Protein AF-0000000077765498 (afdb_homodimer)

pLDDT: mean 88.77, std 19.96, range [19.27, 98.94]

Organism: Raphanus sativus (NCBI:txid3726)

Nearest PDB structures (foldseek):
  6a88-assembly2_C  TM=9.864E-01  e=4.614E-75  Toxoplasma gondii ME49
  7f9c-assembly1_A  TM=9.727E-01  e=6.264E-72  Homo sapiens
  7y1h-assembly1_A  TM=9.669E-01  e=8.439E-72  Homo sapiens
  7ot3-assembly1_A  TM=9.665E-01  e=1.443E-71  Homo sapiens
  4wi1-assembly1_A  TM=9.465E-01  e=7.276E-60  Plasmodium falciparum 3D7

Foldseek 3Di:
DPPPPPPPPPPPPPPPPPPPPPPPPPPPPVVVVPPVPPPPPPDQFAPDFCLGDVQSRLVCLCVLLQQWDDDPDPQDTHGGPFLVLLVVLLVVLLVVLVVVVPQEAEDDWDQWAWPVLLCLPVQQCVVQVQFWDWDQDDDPGGDPTIITGDQDCLSPVVLVLQVQAAAQVSPWHKYKYKDKGAGHPDPDARPLARGGIFIKMKMKIWHPDPVVLVVVLVSVQVSLQCSLCVQLLFHWFKFWDFPVPARRQFPTKIFTKGAQLSQLAIERAWIKTWNAQRSQVSSVRWYQYPPPVPPSDTDTITMMMIMGTSSSVSSSQSQQAGRLHGAGQQNRGQAQEEEEEADDPPDDSVVSVVVSVVLCVVQVVLVHRYYYDPDPVDHPVSVVSSVLNNNRQKYWYDYDVCVVVQWIWIAGSRPRDIDIGHNVCSNVVSVVSSVVSSVVSSVVSVVSLVVQEDEDQAPVVVLVSQVSSGFYKYFAQSDPVQQVVQQVVQDDPPAGGKGFDRFGPDFDDQDQCRAGRRPRHGGDGITTMYHHD/DCPVCVDDPPPPPPPPPPPPPPPPPPPPPVVVVPPVPPPPPPDQFAPDFCLGDVQSRLVCLCVLLQQWDDDPDPQDTHGGPFLVLLVVLLVVLLVVLVVVVPQEAEDDWDQWAWPVLLCLPVQQCVVQVQFWDWDQDDDPGGDPTIITGDQDCLSPVVLVLQVQAAAQVSPWHKYKYKDKGAGHPDPDARPLARGRIFIKMKMKIWHPDPVVLVVVLVSVQVSLQCSQCVQLLFHWFKFWDFPVPARRQFPTKIFTWGAQLSQLAIERAWIKTWNAQRSQVSSVNWYQYPPPVPPSDTDTITMMMIMGTSSSVSSSQSQQAGRLHGAGQQNRGQAQEEEEEADDPPDDPVVSVVVSVVLCVVQVVLVHRYYYDPDPVDHPVSVVSSVLNNNRQKYWYDYDVCVVVQWIWIAGSRPRDIDIGHNVCSNVVSVVSSVVSSVVSSVVSVVSLVVQEDEDQAPVVVLVSQVSSGFYKYFAQSDPVQQVVQQVVQDDPPAGGKGFDRFGPDFDDDDQCRAGRRPRHGGDGITTMYHHD

Sequence (1066 aa):
MSKSEEEDIATSTSSQSLQVPGKETEASVFAKRKEKEMKKETRLGISAKKEEDFASWYSQACRFGELITLSDTKGLYILEPTATKIWNILRSYMDAELEKLGNVEEKKFPMLIKRDSLEKEKDHIEGFKPEVAWVTRAGEHDLPTPYALRPTSETIIYPYFRNRIRTHRDLPMKVNQWVNVVRWEVSDPIPLIRGREFDWQEGHSAFATKEEADEEVLEVLNVYSRVYEDLLAVPVIKGRKSEKEKFAGADYTTSVEAFVPATGRGVQAATSHCLGQNFAKMFEITFEDKEVRKDKKKSMVWQNSWGLSTRSIGVMVMTHGDDKGLVLPPKVARYQVVVIPVPFKGADTKRISRECQAVRASLQGAGVRAVVDERENYACGWKYADWEMKGVPLRIELGPRDLEKNQVRVARRDTGAKMDVLRVDLVERVKDLLEEIQRDLYAVAKRRLEESIQKVETWDEFKEALRGKKLVLAPWCDEVEVENGVKENTKGENEAGAKTLCTPFEQPELREDTLCFASGKPAKKWTYWGRSYMSKSEEEDIATSTSSQSLQVPGKETEASVFAKRKEKEMKKETRLGISAKKEEDFASWYSQACRFGELITLSDTKGLYILEPTATKIWNILRSYMDAELEKLGNVEEKKFPMLIKRDSLEKEKDHIEGFKPEVAWVTRAGEHDLPTPYALRPTSETIIYPYFRNRIRTHRDLPMKVNQWVNVVRWEVSDPIPLIRGREFDWQEGHSAFATKEEADEEVLEVLNVYSRVYEDLLAVPVIKGRKSEKEKFAGADYTTSVEAFVPATGRGVQAATSHCLGQNFAKMFEITFEDKEVRKDKKKSMVWQNSWGLSTRSIGVMVMTHGDDKGLVLPPKVARYQVVVIPVPFKGADTKRISRECQAVRASLQGAGVRAVVDERENYACGWKYADWEMKGVPLRIELGPRDLEKNQVRVARRDTGAKMDVLRVDLVERVKDLLEEIQRDLYAVAKRRLEESIQKVETWDEFKEALRGKKLVLAPWCDEVEVENGVKENTKGENEAGAKTLCTPFEQPELREDTLCFASGKPAKKWTYWGRSY

Structure (mmCIF, N/CA/C/O backbone):
data_AF-0000000077765498-model_v1
#
loop_
_entity.id
_entity.type
_entity.pdbx_description
1 polymer 'Proline--tRNA ligase'
#
loop_
_atom_site.group_PDB
_atom_site.id
_atom_site.type_symbol
_atom_site.label_atom_id
_atom_site.label_alt_id
_atom_site.label_comp_id
_atom_site.label_asym_id
_atom_site.label_entity_id
_atom_site.label_seq_id
_atom_site.pdbx_PDB_ins_code
_atom_site.Cartn_x
_atom_site.Cartn_y
_atom_site.Cartn_z
_atom_site.occupancy
_atom_site.B_iso_or_equiv
_atom_site.auth_seq_id
_atom_site.auth_comp_id
_atom_site.auth_asym_id
_atom_site.auth_atom_id
_atom_site.pdbx_PDB_model_num
ATOM 1 N N . MET A 1 1 ? -24.547 69 -62.594 1 22.42 1 MET A N 1
ATOM 2 C CA . MET A 1 1 ? -23.359 68.438 -63.188 1 22.42 1 MET A CA 1
ATOM 3 C C . MET A 1 1 ? -22.25 68.25 -62.156 1 22.42 1 MET A C 1
ATOM 5 O O . MET A 1 1 ? -21.219 67.688 -62.438 1 22.42 1 MET A O 1
ATOM 9 N N . SER A 1 2 ? -22.219 69.188 -61.281 1 19.89 2 SER A N 1
ATOM 10 C CA . SER A 1 2 ? -21.203 69.688 -60.344 1 19.89 2 SER A CA 1
ATOM 11 C C . SER A 1 2 ? -20.859 68.625 -59.312 1 19.89 2 SER A C 1
ATOM 13 O O . SER A 1 2 ? -21.641 68.375 -58.406 1 19.89 2 SER A O 1
ATOM 15 N N . LYS A 1 3 ? -20.203 67.562 -59.875 1 22.56 3 LYS A N 1
ATOM 16 C CA . LYS A 1 3 ? -19.891 66.125 -59.531 1 22.56 3 LYS A CA 1
ATOM 17 C C . LYS A 1 3 ? -18.891 66.062 -58.375 1 22.56 3 LYS A C 1
ATOM 19 O O . LYS A 1 3 ? -17.688 66.312 -58.594 1 22.56 3 LYS A O 1
ATOM 24 N N . SER A 1 4 ? -19.359 66.812 -57.281 1 22.42 4 SER A N 1
ATOM 25 C CA . SER A 1 4 ? -18.594 67.125 -56.062 1 22.42 4 SER A CA 1
ATOM 26 C C . SER A 1 4 ? -17.875 65.938 -55.5 1 22.42 4 SER A C 1
ATOM 28 O O . SER A 1 4 ? -18.5 64.875 -55.25 1 22.42 4 SER A O 1
ATOM 30 N N . GLU A 1 5 ? -16.609 65.75 -55.906 1 22.73 5 GLU A N 1
ATOM 31 C CA . GLU A 1 5 ? -15.531 64.75 -55.875 1 22.73 5 GLU A CA 1
ATOM 32 C C . GLU A 1 5 ? -15.117 64.438 -54.438 1 22.73 5 GLU A C 1
ATOM 34 O O . GLU A 1 5 ? -14.539 65.25 -53.75 1 22.73 5 GLU A O 1
ATOM 39 N N . GLU A 1 6 ? -16.141 63.938 -53.625 1 22.59 6 GLU A N 1
ATOM 40 C CA . GLU A 1 6 ? -16.031 63.75 -52.188 1 22.59 6 GLU A CA 1
ATOM 41 C C . GLU A 1 6 ? -14.844 62.875 -51.812 1 22.59 6 GLU A C 1
ATOM 43 O O . GLU A 1 6 ? -14.727 61.75 -52.281 1 22.59 6 GLU A O 1
ATOM 48 N N . GLU A 1 7 ? -13.664 63.5 -51.75 1 22.52 7 GLU A N 1
ATOM 49 C CA . GLU A 1 7 ? -12.289 63.062 -51.531 1 22.52 7 GLU A CA 1
ATOM 50 C C . GLU A 1 7 ? -12.18 62.188 -50.281 1 22.52 7 GLU A C 1
ATOM 52 O O . GLU A 1 7 ? -12.453 62.625 -49.188 1 22.52 7 GLU A O 1
ATOM 57 N N . ASP A 1 8 ? -12.664 60.969 -50.344 1 21.27 8 ASP A N 1
ATOM 58 C CA . ASP A 1 8 ? -12.828 60.031 -49.25 1 21.27 8 ASP A CA 1
ATOM 59 C C . ASP A 1 8 ? -11.492 59.688 -48.594 1 21.27 8 ASP A C 1
ATOM 61 O O . ASP A 1 8 ? -10.578 59.188 -49.219 1 21.27 8 ASP A O 1
ATOM 65 N N . ILE A 1 9 ? -10.953 60.656 -47.875 1 21.66 9 ILE A N 1
ATOM 66 C CA . ILE A 1 9 ? -9.641 60.594 -47.25 1 21.66 9 ILE A CA 1
ATOM 67 C C . ILE A 1 9 ? -9.531 59.344 -46.406 1 21.66 9 ILE A C 1
ATOM 69 O O . ILE A 1 9 ? -10.305 59.156 -45.469 1 21.66 9 ILE A O 1
ATOM 73 N N . ALA A 1 10 ? -9.219 58.219 -47 1 22.84 10 ALA A N 1
ATOM 74 C CA . ALA A 1 10 ? -9.023 56.875 -46.438 1 22.84 10 ALA A CA 1
ATOM 75 C C . ALA A 1 10 ? -7.992 56.906 -45.312 1 22.84 10 ALA A C 1
ATOM 77 O O . ALA A 1 10 ? -6.812 57.156 -45.562 1 22.84 10 ALA A O 1
ATOM 78 N N . THR A 1 11 ? -8.312 57.531 -44.125 1 20.7 11 THR A N 1
ATOM 79 C CA . THR A 1 11 ? -7.387 57.688 -43 1 20.7 11 THR A CA 1
ATOM 80 C C . THR A 1 11 ? -6.789 56.344 -42.625 1 20.7 11 THR A C 1
ATOM 82 O O . THR A 1 11 ? -7.52 55.375 -42.406 1 20.7 11 THR A O 1
ATOM 85 N N . SER A 1 12 ? -5.641 55.938 -43.188 1 22.42 12 SER A N 1
ATOM 86 C CA . SER A 1 12 ? -4.742 54.812 -43.031 1 22.42 12 SER A CA 1
ATOM 87 C C . SER A 1 12 ? -4.391 54.594 -41.562 1 22.42 12 SER A C 1
ATOM 89 O O . SER A 1 12 ? -3.697 55.406 -40.938 1 22.42 12 SER A O 1
ATOM 91 N N . THR A 1 13 ? -5.367 54.375 -40.656 1 21.88 13 THR A N 1
ATOM 92 C CA . THR A 1 13 ? -5.043 54.281 -39.25 1 21.88 13 THR A CA 1
ATOM 93 C C . THR A 1 13 ? -4.031 53.156 -39 1 21.88 13 THR A C 1
ATOM 95 O O . THR A 1 13 ? -4.238 52.031 -39.438 1 21.88 13 THR A O 1
ATOM 98 N N . SER A 1 14 ? -2.73 53.438 -38.969 1 22.06 14 SER A N 1
ATOM 99 C CA . SER A 1 14 ? -1.509 52.719 -38.688 1 22.06 14 SER A CA 1
ATOM 100 C C . SER A 1 14 ? -1.62 51.938 -37.375 1 22.06 14 SER A C 1
ATOM 102 O O . SER A 1 14 ? -1.836 52.531 -36.312 1 22.06 14 SER A O 1
ATOM 104 N N . SER A 1 15 ? -2.318 50.812 -37.344 1 22.25 15 SER A N 1
ATOM 105 C CA . SER A 1 15 ? -2.523 50 -36.156 1 22.25 15 SER A CA 1
ATOM 106 C C . SER A 1 15 ? -1.193 49.562 -35.562 1 22.25 15 SER A C 1
ATOM 108 O O . SER A 1 15 ? -0.421 48.844 -36.188 1 22.25 15 SER A O 1
ATOM 110 N N . GLN A 1 16 ? -0.453 50.438 -34.844 1 22.33 16 GLN A N 1
ATOM 111 C CA . GLN A 1 16 ? 0.779 50.156 -34.125 1 22.33 16 GLN A CA 1
ATOM 112 C C . GLN A 1 16 ? 0.591 48.938 -33.219 1 22.33 16 GLN A C 1
ATOM 114 O O . GLN A 1 16 ? -0.308 48.938 -32.375 1 22.33 16 GLN A O 1
ATOM 119 N N . SER A 1 17 ? 0.877 47.781 -33.75 1 22.8 17 SER A N 1
ATOM 120 C CA . SER A 1 17 ? 0.858 46.5 -33.031 1 22.8 17 SER A CA 1
ATOM 121 C C . SER A 1 17 ? 1.685 46.562 -31.766 1 22.8 17 SER A C 1
ATOM 123 O O . SER A 1 17 ? 2.889 46.812 -31.812 1 22.8 17 SER A O 1
ATOM 125 N N . LEU A 1 18 ? 1.114 47.094 -30.656 1 26.69 18 LEU A N 1
ATOM 126 C CA . LEU A 1 18 ? 1.794 47.125 -29.359 1 26.69 18 LEU A CA 1
ATOM 127 C C . LEU A 1 18 ? 2.32 45.719 -28.984 1 26.69 18 LEU A C 1
ATOM 129 O O . LEU A 1 18 ? 1.561 44.75 -28.953 1 26.69 18 LEU A O 1
ATOM 133 N N . GLN A 1 19 ? 3.609 45.5 -29.297 1 23.19 19 GLN A N 1
ATOM 134 C CA . GLN A 1 19 ? 4.414 44.344 -28.891 1 23.19 19 GLN A CA 1
ATOM 135 C C . GLN A 1 19 ? 4.258 44.062 -27.406 1 23.19 19 GLN A C 1
ATOM 137 O O . GLN A 1 19 ? 4.5 44.938 -26.578 1 23.19 19 GLN A O 1
ATOM 142 N N . VAL A 1 20 ? 3.24 43.312 -27.094 1 23.92 20 VAL A N 1
ATOM 143 C CA . VAL A 1 20 ? 3.049 42.969 -25.703 1 23.92 20 VAL A CA 1
ATOM 144 C C . VAL A 1 20 ? 4.348 42.406 -25.125 1 23.92 20 VAL A C 1
ATOM 146 O O . VAL A 1 20 ? 4.902 41.438 -25.656 1 23.92 20 VAL A O 1
ATOM 149 N N . PRO A 1 21 ? 5.188 43.219 -24.484 1 26.61 21 PRO A N 1
ATOM 150 C CA . PRO A 1 21 ? 6.406 42.688 -23.875 1 26.61 21 PRO A CA 1
ATOM 151 C C . PRO A 1 21 ? 6.141 41.438 -23.047 1 26.61 21 PRO A C 1
ATOM 153 O O . PRO A 1 21 ? 5.125 41.344 -22.344 1 26.61 21 PRO A O 1
ATOM 156 N N . GLY A 1 22 ? 6.426 40.281 -23.672 1 24.91 22 GLY A N 1
ATOM 157 C CA . GLY A 1 22 ? 6.395 38.969 -23.062 1 24.91 22 GLY A CA 1
ATOM 158 C C . GLY A 1 22 ? 6.949 38.969 -21.641 1 24.91 22 GLY A C 1
ATOM 159 O O . GLY A 1 22 ? 8.094 39.375 -21.422 1 24.91 22 GLY A O 1
ATOM 160 N N . LYS A 1 23 ? 6.051 39.281 -20.719 1 25.89 23 LYS A N 1
ATOM 161 C CA . LYS A 1 23 ? 6.457 39.312 -19.312 1 25.89 23 LYS A CA 1
ATOM 162 C C . LYS A 1 23 ? 7.309 38.094 -18.969 1 25.89 23 LYS A C 1
ATOM 164 O O . LYS A 1 23 ? 6.875 36.969 -19.172 1 25.89 23 LYS A O 1
ATOM 169 N N . GLU A 1 24 ? 8.648 38.25 -19.172 1 26.36 24 GLU A N 1
ATOM 170 C CA . GLU A 1 24 ? 9.602 37.344 -18.547 1 26.36 24 GLU A CA 1
ATOM 171 C C . GLU A 1 24 ? 9.141 36.938 -17.156 1 26.36 24 GLU A C 1
ATOM 173 O O . GLU A 1 24 ? 9.078 37.781 -16.25 1 26.36 24 GLU A O 1
ATOM 178 N N . THR A 1 25 ? 8.055 36.219 -17.234 1 26.45 25 THR A N 1
ATOM 179 C CA . THR A 1 25 ? 7.594 35.75 -15.93 1 26.45 25 THR A CA 1
ATOM 180 C C . THR A 1 25 ? 8.773 35.281 -15.07 1 26.45 25 THR A C 1
ATOM 182 O O . THR A 1 25 ? 9.602 34.5 -15.516 1 26.45 25 THR A O 1
ATOM 185 N N . GLU A 1 26 ? 9.156 36.219 -14.227 1 24.62 26 GLU A N 1
ATOM 186 C CA . GLU A 1 26 ? 10.18 36 -13.203 1 24.62 26 GLU A CA 1
ATOM 187 C C . GLU A 1 26 ? 10.125 34.562 -12.68 1 24.62 26 GLU A C 1
ATOM 189 O O . GLU A 1 26 ? 9.07 34.094 -12.25 1 24.62 26 GLU A O 1
ATOM 194 N N . ALA A 1 27 ? 11.008 33.719 -13.305 1 32.09 27 ALA A N 1
ATOM 195 C CA . ALA A 1 27 ? 11.391 32.406 -12.789 1 32.09 27 ALA A CA 1
ATOM 196 C C . ALA A 1 27 ? 11.328 32.375 -11.266 1 32.09 27 ALA A C 1
ATOM 198 O O . ALA A 1 27 ? 11.93 33.219 -10.594 1 32.09 27 ALA A O 1
ATOM 199 N N . SER A 1 28 ? 10.258 31.797 -10.859 1 29.95 28 SER A N 1
ATOM 200 C CA . SER A 1 28 ? 9.93 31.719 -9.438 1 29.95 28 SER A CA 1
ATOM 201 C C . SER A 1 28 ? 11.188 31.531 -8.594 1 29.95 28 SER A C 1
ATOM 203 O O . SER A 1 28 ? 12.188 31 -9.078 1 29.95 28 SER A O 1
ATOM 205 N N . VAL A 1 29 ? 11.297 32.219 -7.426 1 31.12 29 VAL A N 1
ATOM 206 C CA . VAL A 1 29 ? 12.375 32.312 -6.445 1 31.12 29 VAL A CA 1
ATOM 207 C C . VAL A 1 29 ? 12.953 30.922 -6.184 1 31.12 29 VAL A C 1
ATOM 209 O O . VAL A 1 29 ? 14.133 30.797 -5.848 1 31.12 29 VAL A O 1
ATOM 212 N N . PHE A 1 30 ? 12.172 29.922 -6.395 1 29.03 30 PHE A N 1
ATOM 213 C CA . PHE A 1 30 ? 12.672 28.594 -6.074 1 29.03 30 PHE A CA 1
ATOM 214 C C . PHE A 1 30 ? 13.562 28.062 -7.191 1 29.03 30 PHE A C 1
ATOM 216 O O . PHE A 1 30 ? 14.469 27.266 -6.945 1 29.03 30 PHE A O 1
ATOM 223 N N . ALA A 1 31 ? 13.438 28.453 -8.539 1 33.09 31 ALA A N 1
ATOM 224 C CA . ALA A 1 31 ? 14.234 27.938 -9.656 1 33.09 31 ALA A CA 1
ATOM 225 C C . ALA A 1 31 ? 15.648 28.516 -9.633 1 33.09 31 ALA A C 1
ATOM 227 O O . ALA A 1 31 ? 16.609 27.812 -9.969 1 33.09 31 ALA A O 1
ATOM 228 N N . LYS A 1 32 ? 15.898 29.828 -9.57 1 33.88 32 LYS A N 1
ATOM 229 C CA . LYS A 1 32 ? 17.203 30.469 -9.672 1 33.88 32 LYS A CA 1
ATOM 230 C C . LYS A 1 32 ? 18.141 29.984 -8.562 1 33.88 32 LYS A C 1
ATOM 232 O O . LYS A 1 32 ? 19.328 30.281 -8.578 1 33.88 32 LYS A O 1
ATOM 237 N N . ARG A 1 33 ? 17.609 29.531 -7.488 1 31.88 33 ARG A N 1
ATOM 238 C CA . ARG A 1 33 ? 18.375 29.094 -6.332 1 31.88 33 ARG A CA 1
ATOM 239 C C . ARG A 1 33 ? 18.891 27.672 -6.527 1 31.88 33 ARG A C 1
ATOM 241 O O . ARG A 1 33 ? 19.609 27.141 -5.672 1 31.88 33 ARG A O 1
ATOM 248 N N . LYS A 1 34 ? 18.594 27 -7.602 1 34.53 34 LYS A N 1
ATOM 249 C CA . LYS A 1 34 ? 18.984 25.625 -7.855 1 34.53 34 LYS A CA 1
ATOM 250 C C . LYS A 1 34 ? 20.453 25.547 -8.281 1 34.53 34 LYS A C 1
ATOM 252 O O . LYS A 1 34 ? 21.125 24.531 -8.055 1 34.53 34 LYS A O 1
ATOM 257 N N . GLU A 1 35 ? 21.016 26.453 -9.133 1 32.28 35 GLU A N 1
ATOM 258 C CA . GLU A 1 35 ? 22.344 26.297 -9.727 1 32.28 35 GLU A CA 1
ATOM 259 C C . GLU A 1 35 ? 23.438 26.359 -8.664 1 32.28 35 GLU A C 1
ATOM 261 O O . GLU A 1 35 ? 24.406 25.609 -8.727 1 32.28 35 GLU A O 1
ATOM 266 N N . LYS A 1 36 ? 23.406 27.391 -7.789 1 33.19 36 LYS A N 1
ATOM 267 C CA . LYS A 1 36 ? 24.562 27.609 -6.922 1 33.19 36 LYS A CA 1
ATOM 268 C C . LYS A 1 36 ? 24.719 26.484 -5.91 1 33.19 36 LYS A C 1
ATOM 270 O O . LYS A 1 36 ? 25.734 26.391 -5.23 1 33.19 36 LYS A O 1
ATOM 275 N N . GLU A 1 37 ? 23.656 25.688 -5.652 1 32.69 37 GLU A N 1
ATOM 276 C CA . GLU A 1 37 ? 23.734 24.688 -4.582 1 32.69 37 GLU A CA 1
ATOM 277 C C . GLU A 1 37 ? 24.438 23.422 -5.055 1 32.69 37 GLU A C 1
ATOM 279 O O . GLU A 1 37 ? 24.656 22.5 -4.266 1 32.69 37 GLU A O 1
ATOM 284 N N . MET A 1 38 ? 24.609 23.172 -6.312 1 33.12 38 MET A N 1
ATOM 285 C CA . MET A 1 38 ? 25.25 21.922 -6.695 1 33.12 38 MET A CA 1
ATOM 286 C C . MET A 1 38 ? 26.75 21.969 -6.418 1 33.12 38 MET A C 1
ATOM 288 O O . MET A 1 38 ? 27.5 21.078 -6.84 1 33.12 38 MET A O 1
ATOM 292 N N . LYS A 1 39 ? 27.422 23.094 -6.051 1 30.19 39 LYS A N 1
ATOM 293 C CA . LYS A 1 39 ? 28.844 22.875 -5.828 1 30.19 39 LYS A CA 1
ATOM 294 C C . LYS A 1 39 ? 29.094 21.734 -4.855 1 30.19 39 LYS A C 1
ATOM 296 O O . LYS A 1 39 ? 28.219 21.406 -4.051 1 30.19 39 LYS A O 1
ATOM 301 N N . LYS A 1 40 ? 30.469 21.203 -4.77 1 33.03 40 LYS A N 1
ATOM 302 C CA . LYS A 1 40 ? 31.172 20.109 -4.082 1 33.03 40 LYS A CA 1
ATOM 303 C C . LYS A 1 40 ? 30.859 20.125 -2.59 1 33.03 40 LYS A C 1
ATOM 305 O O . LYS A 1 40 ? 31.641 19.609 -1.783 1 33.03 40 LYS A O 1
ATOM 310 N N . GLU A 1 41 ? 30.062 21.031 -2.041 1 33.97 41 GLU A N 1
ATOM 311 C CA . GLU A 1 41 ? 30.156 21.078 -0.586 1 33.97 41 GLU A CA 1
ATOM 312 C C . GLU A 1 41 ? 29.906 19.703 0.031 1 33.97 41 GLU A C 1
ATOM 314 O O . GLU A 1 41 ? 28.828 19.109 -0.156 1 33.97 41 GLU A O 1
ATOM 319 N N . THR A 1 42 ? 30.844 18.906 0.159 1 40.75 42 THR A N 1
ATOM 320 C CA . THR A 1 42 ? 30.984 17.828 1.133 1 40.75 42 THR A CA 1
ATOM 321 C C . THR A 1 42 ? 30.25 18.172 2.43 1 40.75 42 THR A C 1
ATOM 323 O O . THR A 1 42 ? 30.453 17.531 3.457 1 40.75 42 THR A O 1
ATOM 326 N N . ARG A 1 43 ? 29.812 19.438 2.605 1 44.88 43 ARG A N 1
ATOM 327 C CA . ARG A 1 43 ? 29.359 19.859 3.926 1 44.88 43 ARG A CA 1
ATOM 328 C C . ARG A 1 43 ? 28.109 19.078 4.348 1 44.88 43 ARG A C 1
ATOM 330 O O . ARG A 1 43 ? 27.094 19.094 3.645 1 44.88 43 ARG A O 1
ATOM 337 N N . LEU A 1 44 ? 28.219 18.172 5.133 1 61.81 44 LEU A N 1
ATOM 338 C CA . LEU A 1 44 ? 27.219 17.484 5.953 1 61.81 44 LEU A CA 1
ATOM 339 C C . LEU A 1 44 ? 26.344 18.5 6.688 1 61.81 44 LEU A C 1
ATOM 341 O O . LEU A 1 44 ? 26.859 19.344 7.418 1 61.81 44 LEU A O 1
ATOM 345 N N . GLY A 1 45 ? 25.094 18.781 6.219 1 74.19 45 GLY A N 1
ATOM 346 C CA . GLY A 1 45 ? 24.156 19.438 7.125 1 74.19 45 GLY A CA 1
ATOM 347 C C . GLY A 1 45 ? 23.281 20.469 6.434 1 74.19 45 GLY A C 1
ATOM 348 O O . GLY A 1 45 ? 23.438 20.719 5.238 1 74.19 45 GLY A O 1
ATOM 349 N N . ILE A 1 46 ? 22.422 20.969 7.062 1 90.75 46 ILE A N 1
ATOM 350 C CA . ILE A 1 46 ? 21.469 22 6.668 1 90.75 46 ILE A CA 1
ATOM 351 C C . ILE A 1 46 ? 22.109 23.375 6.789 1 90.75 46 ILE A C 1
ATOM 353 O O . ILE A 1 46 ? 22.656 23.719 7.84 1 90.75 46 ILE A O 1
ATOM 357 N N . SER A 1 47 ? 22.188 24.109 5.707 1 92.94 47 SER A N 1
ATOM 358 C CA . SER A 1 47 ? 22.812 25.422 5.703 1 92.94 47 SER A CA 1
ATOM 359 C C . SER A 1 47 ? 21.797 26.516 5.977 1 92.94 47 SER A C 1
ATOM 361 O O . SER A 1 47 ? 22.125 27.562 6.562 1 92.94 47 SER A O 1
ATOM 363 N N . ALA A 1 48 ? 20.594 26.266 5.625 1 95.69 48 ALA A N 1
ATOM 364 C CA . ALA A 1 48 ? 19.547 27.266 5.824 1 95.69 48 ALA A CA 1
ATOM 365 C C . ALA A 1 48 ? 18.953 27.156 7.223 1 95.69 48 ALA A C 1
ATOM 367 O O . ALA A 1 48 ? 18.844 26.062 7.781 1 95.69 48 ALA A O 1
ATOM 368 N N . LYS A 1 49 ? 18.609 28.312 7.668 1 96.56 49 LYS A N 1
ATOM 369 C CA . LYS A 1 49 ? 17.969 28.359 8.977 1 96.56 49 LYS A CA 1
ATOM 370 C C . LYS A 1 49 ? 16.438 28.422 8.828 1 96.56 49 LYS A C 1
ATOM 372 O O . LYS A 1 49 ? 15.93 29.109 7.945 1 96.56 49 LYS A O 1
ATOM 377 N N . LYS A 1 50 ? 15.773 27.781 9.734 1 97.12 50 LYS A N 1
ATOM 378 C CA . LYS A 1 50 ? 14.328 27.625 9.648 1 97.12 50 LYS A CA 1
ATOM 379 C C . LYS A 1 50 ? 13.625 28.969 9.703 1 97.12 50 LYS A C 1
ATOM 381 O O . LYS A 1 50 ? 12.727 29.25 8.898 1 97.12 50 LYS A O 1
ATOM 386 N N . GLU A 1 51 ? 14.078 29.891 10.57 1 95.75 51 GLU A N 1
ATOM 387 C CA . GLU A 1 51 ? 13.391 31.156 10.789 1 95.75 51 GLU A CA 1
ATOM 388 C C . GLU A 1 51 ? 13.82 32.188 9.75 1 95.75 51 GLU A C 1
ATOM 390 O O . GLU A 1 51 ? 13.086 33.156 9.492 1 95.75 51 GLU A O 1
ATOM 395 N N . GLU A 1 52 ? 14.969 31.953 9.086 1 95.5 52 GLU A N 1
ATOM 396 C CA . GLU A 1 52 ? 15.516 32.938 8.164 1 95.5 52 GLU A CA 1
ATOM 397 C C . GLU A 1 52 ? 15.133 32.625 6.719 1 95.5 52 GLU A C 1
ATOM 399 O O . GLU A 1 52 ? 14.773 33.531 5.953 1 95.5 52 GLU A O 1
ATOM 404 N N . ASP A 1 53 ? 15.211 31.359 6.41 1 96.75 53 ASP A N 1
ATOM 405 C CA . ASP A 1 53 ? 14.883 30.859 5.074 1 96.75 53 ASP A CA 1
ATOM 406 C C . ASP A 1 53 ? 14.164 29.516 5.148 1 96.75 53 ASP A C 1
ATOM 408 O O . ASP A 1 53 ? 14.742 28.484 4.816 1 96.75 53 ASP A O 1
ATOM 412 N N . PHE A 1 54 ? 12.914 29.656 5.355 1 97.19 54 PHE A N 1
ATOM 413 C CA . PHE A 1 54 ? 12.125 28.469 5.66 1 97.19 54 PHE A CA 1
ATOM 414 C C . PHE A 1 54 ? 12.086 27.516 4.465 1 97.19 54 PHE A C 1
ATOM 416 O O . PHE A 1 54 ? 12.242 26.312 4.621 1 97.19 54 PHE A O 1
ATOM 423 N N . ALA A 1 55 ? 11.844 28 3.293 1 95.19 55 ALA A N 1
ATOM 424 C CA . ALA A 1 55 ? 11.688 27.188 2.098 1 95.19 55 ALA A CA 1
ATOM 425 C C . ALA A 1 55 ? 12.945 26.359 1.833 1 95.19 55 ALA A C 1
ATOM 427 O O . ALA A 1 55 ? 12.867 25.156 1.608 1 95.19 55 ALA A O 1
ATOM 428 N N . SER A 1 56 ? 14.094 26.984 1.905 1 96.44 56 SER A N 1
ATOM 429 C CA . SER A 1 56 ? 15.359 26.281 1.693 1 96.44 56 SER A CA 1
ATOM 430 C C . SER A 1 56 ? 15.633 25.297 2.812 1 96.44 56 SER A C 1
ATOM 432 O O . SER A 1 56 ? 16.078 24.172 2.557 1 96.44 56 SER A O 1
ATOM 434 N N . TRP A 1 57 ? 15.406 25.797 3.996 1 98 57 TRP A N 1
ATOM 435 C CA . TRP A 1 57 ? 15.578 24.891 5.137 1 98 57 TRP A CA 1
ATOM 436 C C . TRP A 1 57 ? 14.742 23.641 4.969 1 98 57 TRP A C 1
ATOM 438 O O . TRP A 1 57 ? 15.25 22.516 5.121 1 98 57 TRP A O 1
ATOM 448 N N . TYR A 1 58 ? 13.508 23.875 4.699 1 97.94 58 TYR A N 1
ATOM 449 C CA . TYR A 1 58 ? 12.578 22.75 4.59 1 97.94 58 TYR A CA 1
ATOM 450 C C . TYR A 1 58 ? 13.031 21.766 3.518 1 97.94 58 TYR A C 1
ATOM 452 O O . TYR A 1 58 ? 13.039 20.562 3.744 1 97.94 58 TYR A O 1
ATOM 460 N N . SER A 1 59 ? 13.328 22.219 2.375 1 96.12 59 SER A N 1
ATOM 461 C CA . SER A 1 59 ? 13.805 21.375 1.283 1 96.12 59 SER A CA 1
ATOM 462 C C . SER A 1 59 ? 15.039 20.578 1.699 1 96.12 59 SER A C 1
ATOM 464 O O . SER A 1 59 ? 15.117 19.375 1.442 1 96.12 59 SER A O 1
ATOM 466 N N . GLN A 1 60 ? 15.953 21.219 2.371 1 96.94 60 GLN A N 1
ATOM 467 C CA . GLN A 1 60 ? 17.172 20.562 2.818 1 96.94 60 GLN A CA 1
ATOM 468 C C . GLN A 1 60 ? 16.875 19.516 3.891 1 96.94 60 GLN A C 1
ATOM 470 O O . GLN A 1 60 ? 17.438 18.422 3.871 1 96.94 60 GLN A O 1
ATOM 475 N N . ALA A 1 61 ? 15.984 19.891 4.773 1 97.75 61 ALA A N 1
ATOM 476 C CA . ALA A 1 61 ? 15.617 18.953 5.828 1 97.75 61 ALA A CA 1
ATOM 477 C C . ALA A 1 61 ? 15.031 17.672 5.238 1 97.75 61 ALA A C 1
ATOM 479 O O . ALA A 1 61 ? 15.336 16.562 5.703 1 97.75 61 ALA A O 1
ATOM 480 N N . CYS A 1 62 ? 14.203 17.797 4.219 1 97.81 62 CYS A N 1
ATOM 481 C CA . CYS A 1 62 ? 13.586 16.641 3.582 1 97.81 62 CYS A CA 1
ATOM 482 C C . CYS A 1 62 ? 14.625 15.812 2.842 1 97.81 62 CYS A C 1
ATOM 484 O O . CYS A 1 62 ? 14.602 14.578 2.908 1 97.81 62 CYS A O 1
ATOM 486 N N . ARG A 1 63 ? 15.508 16.422 2.188 1 96.06 63 ARG A N 1
ATOM 487 C CA . ARG A 1 63 ? 16.484 15.734 1.345 1 96.06 63 ARG A CA 1
ATOM 488 C C . ARG A 1 63 ? 17.594 15.109 2.186 1 96.06 63 ARG A C 1
ATOM 490 O O . ARG A 1 63 ? 17.875 13.914 2.057 1 96.06 63 ARG A O 1
ATOM 497 N N . PHE A 1 64 ? 18.141 15.922 3.105 1 95.12 64 PHE A N 1
ATOM 498 C CA . PHE A 1 64 ? 19.281 15.438 3.889 1 95.12 64 PHE A CA 1
ATOM 499 C C . PHE A 1 64 ? 18.797 14.539 5.027 1 95.12 64 PHE A C 1
ATOM 501 O O . PHE A 1 64 ? 19.562 13.688 5.508 1 95.12 64 PHE A O 1
ATOM 508 N N . GLY A 1 65 ? 17.562 14.766 5.43 1 96 65 GLY A N 1
ATOM 509 C CA . GLY A 1 65 ? 16.953 13.852 6.383 1 96 65 GLY A CA 1
ATOM 510 C C . GLY A 1 65 ? 16.531 12.539 5.762 1 96 65 GLY A C 1
ATOM 511 O O . GLY A 1 65 ? 16 11.664 6.453 1 96 65 GLY A O 1
ATOM 512 N N . GLU A 1 66 ? 16.672 12.422 4.512 1 95.81 66 GLU A N 1
ATOM 513 C CA . GLU A 1 66 ? 16.406 11.219 3.729 1 95.81 66 GLU A CA 1
ATOM 514 C C . GLU A 1 66 ? 14.93 10.852 3.758 1 95.81 66 GLU A C 1
ATOM 516 O O . GLU A 1 66 ? 14.57 9.695 3.982 1 95.81 66 GLU A O 1
ATOM 521 N N . LEU A 1 67 ? 14.141 11.836 3.613 1 98.38 67 LEU A N 1
ATOM 522 C CA . LEU A 1 67 ? 12.711 11.602 3.422 1 98.38 67 LEU A CA 1
ATOM 523 C C . LEU A 1 67 ? 12.383 11.43 1.943 1 98.38 67 LEU A C 1
ATOM 525 O O . LEU A 1 67 ? 11.57 10.586 1.575 1 98.38 67 LEU A O 1
ATOM 529 N N . ILE A 1 68 ? 13.094 12.281 1.142 1 98.12 68 ILE A N 1
ATOM 530 C CA . ILE A 1 68 ? 12.789 12.227 -0.285 1 98.12 68 ILE A CA 1
ATOM 531 C C . ILE A 1 68 ? 14.078 12.43 -1.089 1 98.12 68 ILE A C 1
ATOM 533 O O . ILE A 1 68 ? 15.07 12.922 -0.563 1 98.12 68 ILE A O 1
ATOM 537 N N . THR A 1 69 ? 14.031 11.992 -2.271 1 97.5 69 THR A N 1
ATOM 538 C CA . THR A 1 69 ? 14.984 12.328 -3.326 1 97.5 69 THR A CA 1
ATOM 539 C C . THR A 1 69 ? 14.258 12.914 -4.539 1 97.5 69 THR A C 1
ATOM 541 O O . THR A 1 69 ? 13.188 12.438 -4.914 1 97.5 69 THR A O 1
ATOM 544 N N . LEU A 1 70 ? 14.836 13.945 -5.055 1 93.56 70 LEU A N 1
ATOM 545 C CA . LEU A 1 70 ? 14.234 14.578 -6.219 1 93.56 70 LEU A CA 1
ATOM 546 C C . LEU A 1 70 ? 14.352 13.688 -7.449 1 93.56 70 LEU A C 1
ATOM 548 O O . LEU A 1 70 ? 15.383 13.031 -7.648 1 93.56 70 LEU A O 1
ATOM 552 N N . SER A 1 71 ? 13.305 13.648 -8.203 1 92.5 71 SER A N 1
ATOM 553 C CA . SER A 1 71 ? 13.344 12.961 -9.492 1 92.5 71 SER A CA 1
ATOM 554 C C . SER A 1 71 ? 13.656 13.93 -10.625 1 92.5 71 SER A C 1
ATOM 556 O O . SER A 1 71 ? 14.016 15.086 -10.383 1 92.5 71 SER A O 1
ATOM 558 N N . ASP A 1 72 ? 13.57 13.422 -11.836 1 89.12 72 ASP A N 1
ATOM 559 C CA . ASP A 1 72 ? 13.914 14.25 -12.992 1 89.12 72 ASP A CA 1
ATOM 560 C C . ASP A 1 72 ? 12.734 15.125 -13.398 1 89.12 72 ASP A C 1
ATOM 562 O O . ASP A 1 72 ? 12.844 15.938 -14.328 1 89.12 72 ASP A O 1
ATOM 566 N N . THR A 1 73 ? 11.602 14.93 -12.75 1 90.88 73 THR A N 1
ATOM 567 C CA . THR A 1 73 ? 10.422 15.75 -13.008 1 90.88 73 THR A CA 1
ATOM 568 C C . THR A 1 73 ? 10.016 16.516 -11.75 1 90.88 73 THR A C 1
ATOM 570 O O . THR A 1 73 ? 9.836 15.922 -10.688 1 90.88 73 THR A O 1
ATOM 573 N N . LYS A 1 74 ? 9.836 17.812 -11.953 1 91.06 74 LYS A N 1
ATOM 574 C CA . LYS A 1 74 ? 9.43 18.672 -10.844 1 91.06 74 LYS A CA 1
ATOM 575 C C . LYS A 1 74 ? 8.094 18.219 -10.266 1 91.06 74 LYS A C 1
ATOM 577 O O . LYS A 1 74 ? 7.145 17.969 -11.016 1 91.06 74 LYS A O 1
ATOM 582 N N . GLY A 1 75 ? 8.031 18.047 -8.977 1 93.31 75 GLY A N 1
ATOM 583 C CA . GLY A 1 75 ? 6.793 17.672 -8.312 1 93.31 75 GLY A CA 1
ATOM 584 C C . GLY A 1 75 ? 6.645 16.172 -8.117 1 93.31 75 GLY A C 1
ATOM 585 O O . GLY A 1 75 ? 5.695 15.719 -7.477 1 93.31 75 GLY A O 1
ATOM 586 N N . LEU A 1 76 ? 7.535 15.398 -8.695 1 95.12 76 LEU A N 1
ATOM 587 C CA . LEU A 1 76 ? 7.602 13.961 -8.469 1 95.12 76 LEU A CA 1
ATOM 588 C C . LEU A 1 76 ? 8.781 13.609 -7.562 1 95.12 76 LEU A C 1
ATOM 590 O O . LEU A 1 76 ? 9.922 13.977 -7.852 1 95.12 76 LEU A O 1
ATOM 594 N N . TYR A 1 77 ? 8.516 12.883 -6.496 1 96.81 77 TYR A N 1
ATOM 595 C CA . TYR A 1 77 ? 9.547 12.602 -5.504 1 96.81 77 TYR A CA 1
ATOM 596 C C . TYR A 1 77 ? 9.703 11.102 -5.285 1 96.81 77 TYR A C 1
ATOM 598 O O . TYR A 1 77 ? 8.727 10.352 -5.352 1 96.81 77 TYR A O 1
ATOM 606 N N . ILE A 1 78 ? 10.922 10.672 -5.078 1 98 78 ILE A N 1
ATOM 607 C CA . ILE A 1 78 ? 11.18 9.328 -4.562 1 98 78 ILE A CA 1
ATOM 608 C C . ILE A 1 78 ? 11.062 9.336 -3.039 1 98 78 ILE A C 1
ATOM 610 O O . ILE A 1 78 ? 11.734 10.109 -2.357 1 98 78 ILE A O 1
ATOM 614 N N . LEU A 1 79 ? 10.188 8.578 -2.506 1 98.56 79 LEU A N 1
ATOM 615 C CA . LEU A 1 79 ? 10.094 8.445 -1.056 1 98.56 79 LEU A CA 1
ATOM 616 C C . LEU A 1 79 ? 11.18 7.504 -0.528 1 98.56 79 LEU A C 1
ATOM 618 O O . LEU A 1 79 ? 11.242 6.344 -0.932 1 98.56 79 LEU A O 1
ATOM 622 N N . GLU A 1 80 ? 11.961 8.023 0.347 1 98.38 80 GLU A N 1
ATOM 623 C CA . GLU A 1 80 ? 13.055 7.27 0.959 1 98.38 80 GLU A CA 1
ATOM 624 C C . GLU A 1 80 ? 12.555 6.41 2.117 1 98.38 80 GLU A C 1
ATOM 626 O O . GLU A 1 80 ? 11.398 6.531 2.531 1 98.38 80 GLU A O 1
ATOM 631 N N . PRO A 1 81 ? 13.383 5.5 2.623 1 97.62 81 PRO A N 1
ATOM 632 C CA . PRO A 1 81 ? 12.93 4.523 3.615 1 97.62 81 PRO A CA 1
ATOM 633 C C . PRO A 1 81 ? 12.344 5.176 4.863 1 97.62 81 PRO A C 1
ATOM 635 O O . PRO A 1 81 ? 11.391 4.652 5.449 1 97.62 81 PRO A O 1
ATOM 638 N N . THR A 1 82 ? 12.844 6.297 5.23 1 98.12 82 THR A N 1
ATOM 639 C CA . THR A 1 82 ? 12.297 6.992 6.395 1 98.12 82 THR A CA 1
ATOM 640 C C . THR A 1 82 ? 10.852 7.414 6.141 1 98.12 82 THR A C 1
ATOM 642 O O . THR A 1 82 ? 9.977 7.172 6.973 1 98.12 82 THR A O 1
ATOM 645 N N . ALA A 1 83 ? 10.641 7.957 5.02 1 98.62 83 ALA A N 1
ATOM 646 C CA . ALA A 1 83 ? 9.297 8.414 4.68 1 98.62 83 ALA A CA 1
ATOM 647 C C . ALA A 1 83 ? 8.344 7.23 4.516 1 98.62 83 ALA A C 1
ATOM 649 O O . ALA A 1 83 ? 7.211 7.262 5 1 98.62 83 ALA A O 1
ATOM 650 N N . THR A 1 84 ? 8.82 6.164 3.816 1 98.25 84 THR A N 1
ATOM 651 C CA . THR A 1 84 ? 7.957 5.008 3.609 1 98.25 84 THR A CA 1
ATOM 652 C C . THR A 1 84 ? 7.633 4.332 4.938 1 98.25 84 THR A C 1
ATOM 654 O O . THR A 1 84 ? 6.508 3.869 5.145 1 98.25 84 THR A O 1
ATOM 657 N N . LYS A 1 85 ? 8.555 4.305 5.809 1 97.94 85 LYS A N 1
ATOM 658 C CA . LYS A 1 85 ? 8.32 3.713 7.121 1 97.94 85 LYS A CA 1
ATOM 659 C C . LYS A 1 85 ? 7.289 4.52 7.91 1 97.94 85 LYS A C 1
ATOM 661 O O . LYS A 1 85 ? 6.379 3.951 8.516 1 97.94 85 LYS A O 1
ATOM 666 N N . ILE A 1 86 ? 7.441 5.805 7.898 1 98.69 86 ILE A N 1
ATOM 667 C CA . ILE A 1 86 ? 6.492 6.664 8.594 1 98.69 86 ILE A CA 1
ATOM 668 C C . ILE A 1 86 ? 5.09 6.453 8.023 1 98.69 86 ILE A C 1
ATOM 670 O O . ILE A 1 86 ? 4.129 6.277 8.781 1 98.69 86 ILE A O 1
ATOM 674 N N . TRP A 1 87 ? 5.004 6.438 6.73 1 98.56 87 TRP A N 1
ATOM 675 C CA . TRP A 1 87 ? 3.713 6.27 6.066 1 98.56 87 TRP A CA 1
ATOM 676 C C . TRP A 1 87 ? 3.098 4.918 6.414 1 98.56 87 TRP A C 1
ATOM 678 O O . TRP A 1 87 ? 1.893 4.824 6.664 1 98.56 87 TRP A O 1
ATOM 688 N N . ASN A 1 88 ? 3.918 3.889 6.438 1 97.69 88 ASN A N 1
ATOM 689 C CA . ASN A 1 88 ? 3.434 2.553 6.773 1 97.69 88 ASN A CA 1
ATOM 690 C C . ASN A 1 88 ? 2.941 2.482 8.219 1 97.69 88 ASN A C 1
ATOM 692 O O . ASN A 1 88 ? 1.942 1.819 8.5 1 97.69 88 ASN A O 1
ATOM 696 N N . ILE A 1 89 ? 3.637 3.131 9.094 1 98.19 89 ILE A N 1
ATOM 697 C CA . ILE A 1 89 ? 3.213 3.158 10.484 1 98.19 89 ILE A CA 1
ATOM 698 C C . ILE A 1 89 ? 1.886 3.902 10.609 1 98.19 89 ILE A C 1
ATOM 700 O O . ILE A 1 89 ? 0.977 3.453 11.312 1 98.19 89 ILE A O 1
ATOM 704 N N . LEU A 1 90 ? 1.821 5.012 9.93 1 98.56 90 LEU A N 1
ATOM 705 C CA . LEU A 1 90 ? 0.585 5.785 9.914 1 98.56 90 LEU A CA 1
ATOM 706 C C . LEU A 1 90 ? -0.574 4.949 9.383 1 98.56 90 LEU A C 1
ATOM 708 O O . LEU A 1 90 ? -1.655 4.934 9.977 1 98.56 90 LEU A O 1
ATOM 712 N N . ARG A 1 91 ? -0.356 4.254 8.336 1 97.81 91 ARG A N 1
ATOM 713 C CA . ARG A 1 91 ? -1.374 3.387 7.75 1 97.81 91 ARG A CA 1
ATOM 714 C C . ARG A 1 91 ? -1.841 2.34 8.75 1 97.81 91 ARG A C 1
ATOM 716 O O . ARG A 1 91 ? -3.043 2.133 8.93 1 97.81 91 ARG A O 1
ATOM 723 N N . SER A 1 92 ? -0.904 1.7 9.398 1 97 92 SER A N 1
ATOM 724 C CA . SER A 1 92 ? -1.24 0.666 10.367 1 97 92 SER A CA 1
ATOM 725 C C . SER A 1 92 ? -2.064 1.234 11.523 1 97 92 SER A C 1
ATOM 727 O O . SER A 1 92 ? -3.045 0.624 11.953 1 97 92 SER A O 1
ATOM 729 N N . TYR A 1 93 ? -1.642 2.344 11.977 1 97.81 93 TYR A N 1
ATOM 730 C CA . TYR A 1 93 ? -2.365 3.016 13.047 1 97.81 93 TYR A CA 1
ATOM 731 C C . TYR A 1 93 ? -3.787 3.355 12.617 1 97.81 93 TYR A C 1
ATOM 733 O O . TYR A 1 93 ? -4.742 3.098 13.352 1 97.81 93 TYR A O 1
ATOM 741 N N . MET A 1 94 ? -3.932 3.906 11.445 1 97.44 94 MET A N 1
ATOM 742 C CA . MET A 1 94 ? -5.234 4.324 10.938 1 97.44 94 MET A CA 1
ATOM 743 C C . MET A 1 94 ? -6.137 3.119 10.695 1 97.44 94 MET A C 1
ATOM 745 O O . MET A 1 94 ? -7.336 3.168 10.977 1 97.44 94 MET A O 1
ATOM 749 N N . ASP A 1 95 ? -5.57 2.094 10.133 1 95.75 95 ASP A N 1
ATOM 750 C CA . ASP A 1 95 ? -6.348 0.878 9.914 1 95.75 95 ASP A CA 1
ATOM 751 C C . ASP A 1 95 ? -6.957 0.374 11.219 1 95.75 95 ASP A C 1
ATOM 753 O O . ASP A 1 95 ? -8.117 -0.036 11.25 1 95.75 95 ASP A O 1
ATOM 757 N N . ALA A 1 96 ? -6.184 0.396 12.266 1 95.25 96 ALA A N 1
ATOM 758 C CA . ALA A 1 96 ? -6.676 -0.038 13.57 1 95.25 96 ALA A CA 1
ATOM 759 C C . ALA A 1 96 ? -7.801 0.868 14.062 1 95.25 96 ALA A C 1
ATOM 761 O O . ALA A 1 96 ? -8.789 0.391 14.617 1 95.25 96 ALA A O 1
ATOM 762 N N . GLU A 1 97 ? -7.641 2.158 13.852 1 96.44 97 GLU A N 1
ATOM 763 C CA . GLU A 1 97 ? -8.664 3.113 14.258 1 96.44 97 GLU A CA 1
ATOM 764 C C . GLU A 1 97 ? -9.945 2.93 13.438 1 96.44 97 GLU A C 1
ATOM 766 O O . GLU A 1 97 ? -11.047 3.033 13.977 1 96.44 97 GLU A O 1
ATOM 771 N N . LEU A 1 98 ? -9.758 2.684 12.172 1 95.06 98 LEU A N 1
ATOM 772 C CA . LEU A 1 98 ? -10.914 2.504 11.305 1 95.06 98 LEU A CA 1
ATOM 773 C C . LEU A 1 98 ? -11.656 1.216 11.648 1 95.06 98 LEU A C 1
ATOM 775 O O . LEU A 1 98 ? -12.875 1.138 11.492 1 95.06 98 LEU A O 1
ATOM 779 N N . GLU A 1 99 ? -10.945 0.223 12.047 1 91.69 99 GLU A N 1
ATOM 780 C CA . GLU A 1 99 ? -11.578 -1.021 12.477 1 91.69 99 GLU A CA 1
ATOM 781 C C . GLU A 1 99 ? -12.508 -0.788 13.664 1 91.69 99 GLU A C 1
ATOM 783 O O . GLU A 1 99 ? -13.57 -1.403 13.758 1 91.69 99 GLU A O 1
ATOM 788 N N . LYS A 1 100 ? -12.148 0.111 14.539 1 91.88 100 LYS A N 1
ATOM 789 C CA . LYS A 1 100 ? -12.969 0.433 15.703 1 91.88 100 LYS A CA 1
ATOM 790 C C . LYS A 1 100 ? -14.273 1.112 15.289 1 91.88 100 LYS A C 1
ATOM 792 O O . LYS A 1 100 ? -15.281 1 15.984 1 91.88 100 LYS A O 1
ATOM 797 N N . LEU A 1 101 ? -14.172 1.873 14.242 1 91.81 101 LEU A N 1
ATOM 798 C CA . LEU A 1 101 ? -15.375 2.52 13.734 1 91.81 101 LEU A CA 1
ATOM 799 C C . LEU A 1 101 ? -16.406 1.484 13.297 1 91.81 101 LEU A C 1
ATOM 801 O O . LEU A 1 101 ? -17.609 1.747 13.328 1 91.81 101 LEU A O 1
ATOM 805 N N . GLY A 1 102 ? -15.969 0.391 12.781 1 89.19 102 GLY A N 1
ATOM 806 C CA . GLY A 1 102 ? -16.844 -0.707 12.414 1 89.19 102 GLY A CA 1
ATOM 807 C C . GLY A 1 102 ? -17.344 -0.616 10.977 1 89.19 102 GLY A C 1
ATOM 808 O O . GLY A 1 102 ? -17.609 0.478 10.477 1 89.19 102 GLY A O 1
ATOM 809 N N . ASN A 1 103 ? -17.391 -1.688 10.344 1 89.94 103 ASN A N 1
ATOM 810 C CA . ASN A 1 103 ? -18.031 -1.904 9.047 1 89.94 103 ASN A CA 1
ATOM 811 C C . ASN A 1 103 ? -17.312 -1.133 7.941 1 89.94 103 ASN A C 1
ATOM 813 O O . ASN A 1 103 ? -17.938 -0.706 6.969 1 89.94 103 ASN A O 1
ATOM 817 N N . VAL A 1 104 ? -16.094 -0.748 8.125 1 97.12 104 VAL A N 1
ATOM 818 C CA . VAL A 1 104 ? -15.344 -0.106 7.051 1 97.12 104 VAL A CA 1
ATOM 819 C C . VAL A 1 104 ? -14.609 -1.163 6.23 1 97.12 104 VAL A C 1
ATOM 821 O O . VAL A 1 104 ? -13.812 -1.935 6.77 1 97.12 104 VAL A O 1
ATOM 824 N N . GLU A 1 105 ? -14.898 -1.2 4.965 1 97.31 105 GLU A N 1
ATOM 825 C CA . GLU A 1 105 ? -14.289 -2.197 4.09 1 97.31 105 GLU A CA 1
ATOM 826 C C . GLU A 1 105 ? -13.195 -1.576 3.223 1 97.31 105 GLU A C 1
ATOM 828 O O . GLU A 1 105 ? -13.422 -0.555 2.57 1 97.31 105 GLU A O 1
ATOM 833 N N . GLU A 1 106 ? -12.039 -2.199 3.273 1 98.06 106 GLU A N 1
ATOM 834 C CA . GLU A 1 106 ? -10.977 -1.748 2.385 1 98.06 106 GLU A CA 1
ATOM 835 C C . GLU A 1 106 ? -11.164 -2.297 0.973 1 98.06 106 GLU A C 1
ATOM 837 O O . GLU A 1 106 ? -11.312 -3.506 0.786 1 98.06 106 GLU A O 1
ATOM 842 N N . LYS A 1 107 ? -11.234 -1.465 0.007 1 98.38 107 LYS A N 1
ATOM 843 C CA . LYS A 1 107 ? -11.289 -1.789 -1.416 1 98.38 107 LYS A CA 1
ATOM 844 C C . LYS A 1 107 ? -10.25 -0.989 -2.201 1 98.38 107 LYS A C 1
ATOM 846 O O . LYS A 1 107 ? -9.641 -0.062 -1.667 1 98.38 107 LYS A O 1
ATOM 851 N N . LYS A 1 108 ? -9.977 -1.37 -3.33 1 98.31 108 LYS A N 1
ATOM 852 C CA . LYS A 1 108 ? -9.102 -0.611 -4.219 1 98.31 108 LYS A CA 1
ATOM 853 C C . LYS A 1 108 ? -9.734 -0.445 -5.598 1 98.31 108 LYS A C 1
ATOM 855 O O . LYS A 1 108 ? -10.023 -1.432 -6.277 1 98.31 108 LYS A O 1
ATOM 860 N N . PHE A 1 109 ? -9.906 0.742 -6 1 98.06 109 PHE A N 1
ATOM 861 C CA . PHE A 1 109 ? -10.523 1.068 -7.277 1 98.06 109 PHE A CA 1
ATOM 862 C C . PHE A 1 109 ? -9.469 1.411 -8.32 1 98.06 109 PHE A C 1
ATOM 864 O O . PHE A 1 109 ? -8.359 1.817 -7.973 1 98.06 109 PHE A O 1
ATOM 871 N N . PRO A 1 110 ? -9.758 1.274 -9.57 1 96.75 110 PRO A N 1
ATOM 872 C CA . PRO A 1 110 ? -8.812 1.605 -10.641 1 96.75 110 PRO A CA 1
ATOM 873 C C . PRO A 1 110 ? -8.383 3.07 -10.617 1 96.75 110 PRO A C 1
ATOM 875 O O . PRO A 1 110 ? -9.18 3.945 -10.266 1 96.75 110 PRO A O 1
ATOM 878 N N . MET A 1 111 ? -7.152 3.287 -11.078 1 96.88 111 MET A N 1
ATOM 879 C CA . MET A 1 111 ? -6.605 4.641 -11.094 1 96.88 111 MET A CA 1
ATOM 880 C C . MET A 1 111 ? -7.062 5.402 -12.328 1 96.88 111 MET A C 1
ATOM 882 O O . MET A 1 111 ? -6.973 6.633 -12.375 1 96.88 111 MET A O 1
ATOM 886 N N . LEU A 1 112 ? -7.508 4.699 -13.336 1 96.25 112 LEU A N 1
ATOM 887 C CA . LEU A 1 112 ? -7.887 5.293 -14.617 1 96.25 112 LEU A CA 1
ATOM 888 C C . LEU A 1 112 ? -9.398 5.488 -14.695 1 96.25 112 LEU A C 1
ATOM 890 O O . LEU A 1 112 ? -10.156 4.535 -14.516 1 96.25 112 LEU A O 1
ATOM 894 N N . ILE A 1 113 ? -9.773 6.715 -14.992 1 93.56 113 ILE A N 1
ATOM 895 C CA . ILE A 1 113 ? -11.18 7.07 -15.109 1 93.56 113 ILE A CA 1
ATOM 896 C C . ILE A 1 113 ? -11.484 7.539 -16.531 1 93.56 113 ILE A C 1
ATOM 898 O O . ILE A 1 113 ? -10.836 8.453 -17.031 1 93.56 113 ILE A O 1
ATOM 902 N N . LYS A 1 114 ? -12.508 6.938 -17.125 1 92.06 114 LYS A N 1
ATOM 903 C CA . LYS A 1 114 ? -12.906 7.371 -18.453 1 92.06 114 LYS A CA 1
ATOM 904 C C . LYS A 1 114 ? -13.359 8.828 -18.453 1 92.06 114 LYS A C 1
ATOM 906 O O . LYS A 1 114 ? -14.023 9.273 -17.516 1 92.06 114 LYS A O 1
ATOM 911 N N . ARG A 1 115 ? -13.047 9.461 -19.5 1 89 115 ARG A N 1
ATOM 912 C CA . ARG A 1 115 ? -13.422 10.867 -19.609 1 89 115 ARG A CA 1
ATOM 913 C C . ARG A 1 115 ? -14.922 11.047 -19.422 1 89 115 ARG A C 1
ATOM 915 O O . ARG A 1 115 ? -15.359 11.938 -18.703 1 89 115 ARG A O 1
ATOM 922 N N . ASP A 1 116 ? -15.688 10.203 -20.047 1 84.69 116 ASP A N 1
ATOM 923 C CA . ASP A 1 116 ? -17.141 10.312 -19.984 1 84.69 116 ASP A CA 1
ATOM 924 C C . ASP A 1 116 ? -17.641 10.141 -18.547 1 84.69 116 ASP A C 1
ATOM 926 O O . ASP A 1 116 ? -18.609 10.789 -18.141 1 84.69 116 ASP A O 1
ATOM 930 N N . SER A 1 117 ? -17.016 9.344 -17.844 1 83.44 117 SER A N 1
ATOM 931 C CA . SER A 1 117 ? -17.391 9.117 -16.453 1 83.44 117 SER A CA 1
ATOM 932 C C . SER A 1 117 ? -17.031 10.312 -15.57 1 83.44 117 SER A C 1
ATOM 934 O O . SER A 1 117 ? -17.781 10.68 -14.672 1 83.44 117 SER A O 1
ATOM 936 N N . LEU A 1 118 ? -15.984 10.914 -15.898 1 82.31 118 LEU A N 1
ATOM 937 C CA . LEU A 1 118 ? -15.516 12.062 -15.125 1 82.31 118 LEU A CA 1
ATOM 938 C C . LEU A 1 118 ? -16.406 13.281 -15.383 1 82.31 118 LEU A C 1
ATOM 940 O O . LEU A 1 118 ? -16.656 14.07 -14.469 1 82.31 118 LEU A O 1
ATOM 944 N N . GLU A 1 119 ? -16.875 13.422 -16.516 1 78.94 119 GLU A N 1
ATOM 945 C CA . GLU A 1 119 ? -17.656 14.594 -16.922 1 78.94 119 GLU A CA 1
ATOM 946 C C . GLU A 1 119 ? -19.078 14.523 -16.391 1 78.94 119 GLU A C 1
ATOM 948 O O . GLU A 1 119 ? -19.812 15.516 -16.406 1 78.94 119 GLU A O 1
ATOM 953 N N . LYS A 1 120 ? -19.484 13.398 -15.922 1 72.56 120 LYS A N 1
ATOM 954 C CA . LYS A 1 120 ? -20.797 13.289 -15.273 1 72.56 120 LYS A CA 1
ATOM 955 C C . LYS A 1 120 ? -20.844 14.156 -14.016 1 72.56 120 LYS A C 1
ATOM 957 O O . LYS A 1 120 ? -21.922 14.609 -13.617 1 72.56 120 LYS A O 1
ATOM 962 N N . GLU A 1 121 ? -19.688 14.344 -13.5 1 67.25 121 GLU A N 1
ATOM 963 C CA . GLU A 1 121 ? -19.609 15.164 -12.289 1 67.25 121 GLU A CA 1
ATOM 964 C C . GLU A 1 121 ? -19.297 16.609 -12.625 1 67.25 121 GLU A C 1
ATOM 966 O O . GLU A 1 121 ? -18.234 17.125 -12.258 1 67.25 121 GLU A O 1
ATOM 971 N N . LYS A 1 122 ? -20.219 17.219 -13.281 1 60.81 122 LYS A N 1
ATOM 972 C CA . LYS A 1 122 ? -19.938 18.531 -13.859 1 60.81 122 LYS A CA 1
ATOM 973 C C . LYS A 1 122 ? -19.391 19.484 -12.812 1 60.81 122 LYS A C 1
ATOM 975 O O . LYS A 1 122 ? -18.344 20.094 -13.016 1 60.81 122 LYS A O 1
ATOM 980 N N . ASP A 1 123 ? -20.156 19.625 -11.711 1 60.5 123 ASP A N 1
ATOM 981 C CA . ASP A 1 123 ? -19.75 20.594 -10.695 1 60.5 123 ASP A CA 1
ATOM 982 C C . ASP A 1 123 ? -18.422 20.203 -10.062 1 60.5 123 ASP A C 1
ATOM 984 O O . ASP A 1 123 ? -17.578 21.062 -9.789 1 60.5 123 ASP A O 1
ATOM 988 N N . HIS A 1 124 ? -18.25 18.906 -10 1 63.06 124 HIS A N 1
ATOM 989 C CA . HIS A 1 124 ? -17.047 18.406 -9.336 1 63.06 124 HIS A CA 1
ATOM 990 C C . HIS A 1 124 ? -15.836 18.5 -10.242 1 63.06 124 HIS A C 1
ATOM 992 O O . HIS A 1 124 ? -14.758 18.906 -9.805 1 63.06 124 HIS A O 1
ATOM 998 N N . ILE A 1 125 ? -16.047 18.375 -11.43 1 62.75 125 ILE A N 1
ATOM 999 C CA . ILE A 1 125 ? -14.945 18.344 -12.391 1 62.75 125 ILE A CA 1
ATOM 1000 C C . ILE A 1 125 ? -14.469 19.766 -12.672 1 62.75 125 ILE A C 1
ATOM 1002 O O . ILE A 1 125 ? -13.281 19.984 -12.93 1 62.75 125 ILE A O 1
ATOM 1006 N N . GLU A 1 126 ? -15.414 20.594 -12.57 1 62.84 126 GLU A N 1
ATOM 1007 C CA . GLU A 1 126 ? -15.016 21.969 -12.844 1 62.84 126 GLU A CA 1
ATOM 1008 C C . GLU A 1 126 ? -13.875 22.406 -11.93 1 62.84 126 GLU A C 1
ATOM 1010 O O . GLU A 1 126 ? -12.969 23.125 -12.359 1 62.84 126 GLU A O 1
ATOM 1015 N N . GLY A 1 127 ? -13.828 21.906 -10.859 1 62.5 127 GLY A N 1
ATOM 1016 C CA . GLY A 1 127 ? -12.789 22.266 -9.906 1 62.5 127 GLY A CA 1
ATOM 1017 C C . GLY A 1 127 ? -11.477 21.547 -10.164 1 62.5 127 GLY A C 1
ATOM 1018 O O . GLY A 1 127 ? -10.406 22.062 -9.812 1 62.5 127 GLY A O 1
ATOM 1019 N N . PHE A 1 128 ? -11.539 20.422 -10.875 1 70.06 128 PHE A N 1
ATOM 1020 C CA . PHE A 1 128 ? -10.32 19.625 -11.023 1 70.06 128 PHE A CA 1
ATOM 1021 C C . PHE A 1 128 ? -9.828 19.672 -12.469 1 70.06 128 PHE A C 1
ATOM 1023 O O . PHE A 1 128 ? -8.734 19.188 -12.766 1 70.06 128 PHE A O 1
ATOM 1030 N N . LYS A 1 129 ? -10.5 20.281 -13.281 1 72.69 129 LYS A N 1
ATOM 1031 C CA . LYS A 1 129 ? -10.25 20.203 -14.719 1 72.69 129 LYS A CA 1
ATOM 1032 C C . LYS A 1 129 ? -8.82 20.641 -15.047 1 72.69 129 LYS A C 1
ATOM 1034 O O . LYS A 1 129 ? -8.117 19.953 -15.805 1 72.69 129 LYS A O 1
ATOM 1039 N N . PRO A 1 130 ? -8.352 21.641 -14.398 1 75.44 130 PRO A N 1
ATOM 1040 C CA . PRO A 1 130 ? -7 22.078 -14.75 1 75.44 130 PRO A CA 1
ATOM 1041 C C . PRO A 1 130 ? -5.922 21.125 -14.227 1 75.44 130 PRO A C 1
ATOM 1043 O O . PRO A 1 130 ? -4.785 21.156 -14.703 1 75.44 130 PRO A O 1
ATOM 1046 N N . GLU A 1 131 ? -6.297 20.234 -13.352 1 83.69 131 GLU A N 1
ATOM 1047 C CA . GLU A 1 131 ? -5.285 19.438 -12.664 1 83.69 131 GLU A CA 1
ATOM 1048 C C . GLU A 1 131 ? -5.332 17.969 -13.117 1 83.69 131 GLU A C 1
ATOM 1050 O O . GLU A 1 131 ? -4.605 17.125 -12.578 1 83.69 131 GLU A O 1
ATOM 1055 N N . VAL A 1 132 ? -6.074 17.766 -14.156 1 90.69 132 VAL A N 1
ATOM 1056 C CA . VAL A 1 132 ? -6.262 16.375 -14.555 1 90.69 132 VAL A CA 1
ATOM 1057 C C . VAL A 1 132 ? -5.227 15.992 -15.609 1 90.69 132 VAL A C 1
ATOM 1059 O O . VAL A 1 132 ? -5.055 16.703 -16.609 1 90.69 132 VAL A O 1
ATOM 1062 N N . ALA A 1 133 ? -4.48 14.906 -15.344 1 94.56 133 ALA A N 1
ATOM 1063 C CA . ALA A 1 133 ? -3.58 14.312 -16.328 1 94.56 133 ALA A CA 1
ATOM 1064 C C . ALA A 1 133 ? -4.305 13.266 -17.172 1 94.56 133 ALA A C 1
ATOM 1066 O O . ALA A 1 133 ? -4.988 12.391 -16.641 1 94.56 133 ALA A O 1
ATOM 1067 N N . TRP A 1 134 ? -4.121 13.32 -18.516 1 95.19 134 TRP A N 1
ATOM 1068 C CA . TRP A 1 134 ? -4.902 12.484 -19.422 1 95.19 134 TRP A CA 1
ATOM 1069 C C . TRP A 1 134 ? -4.012 11.477 -20.125 1 95.19 134 TRP A C 1
ATOM 1071 O O . TRP A 1 134 ? -3.01 11.844 -20.75 1 95.19 134 TRP A O 1
ATOM 1081 N N . VAL A 1 135 ? -4.383 10.219 -20.062 1 96.62 135 VAL A N 1
ATOM 1082 C CA . VAL A 1 135 ? -3.826 9.164 -20.891 1 96.62 135 VAL A CA 1
ATOM 1083 C C . VAL A 1 135 ? -4.57 9.117 -22.234 1 96.62 135 VAL A C 1
ATOM 1085 O O . VAL A 1 135 ? -5.766 8.812 -22.266 1 96.62 135 VAL A O 1
ATOM 1088 N N . THR A 1 136 ? -3.859 9.359 -23.297 1 95.69 136 THR A N 1
ATOM 1089 C CA . THR A 1 136 ? -4.551 9.484 -24.562 1 95.69 136 THR A CA 1
ATOM 1090 C C . THR A 1 136 ? -3.988 8.492 -25.578 1 95.69 136 THR A C 1
ATOM 1092 O O . THR A 1 136 ? -4.59 8.258 -26.641 1 95.69 136 THR A O 1
ATOM 1095 N N . ARG A 1 137 ? -2.861 7.875 -25.219 1 93.5 137 ARG A N 1
ATOM 1096 C CA . ARG A 1 137 ? -2.215 6.957 -26.156 1 93.5 137 ARG A CA 1
ATOM 1097 C C . ARG A 1 137 ? -1.745 5.691 -25.438 1 93.5 137 ARG A C 1
ATOM 1099 O O . ARG A 1 137 ? -1.418 5.727 -24.25 1 93.5 137 ARG A O 1
ATOM 1106 N N . ALA A 1 138 ? -1.742 4.633 -26.219 1 90.5 138 ALA A N 1
ATOM 1107 C CA . ALA A 1 138 ? -1.147 3.361 -25.812 1 90.5 138 ALA A CA 1
ATOM 1108 C C . ALA A 1 138 ? -0.247 2.805 -26.922 1 90.5 138 ALA A C 1
ATOM 1110 O O . ALA A 1 138 ? -0.706 2.547 -28.031 1 90.5 138 ALA A O 1
ATOM 1111 N N . GLY A 1 139 ? 0.974 2.564 -26.516 1 88.12 139 GLY A N 1
ATOM 1112 C CA . GLY A 1 139 ? 1.915 2.234 -27.578 1 88.12 139 GLY A CA 1
ATOM 1113 C C . GLY A 1 139 ? 1.989 3.293 -28.672 1 88.12 139 GLY A C 1
ATOM 1114 O O . GLY A 1 139 ? 2.262 4.461 -28.375 1 88.12 139 GLY A O 1
ATOM 1115 N N . GLU A 1 140 ? 1.631 2.828 -29.875 1 85.19 140 GLU A N 1
ATOM 1116 C CA . GLU A 1 140 ? 1.702 3.756 -31 1 85.19 140 GLU A CA 1
ATOM 1117 C C . GLU A 1 140 ? 0.309 4.18 -31.453 1 85.19 140 GLU A C 1
ATOM 1119 O O . GLU A 1 140 ? 0.164 4.879 -32.469 1 85.19 140 GLU A O 1
ATOM 1124 N N . HIS A 1 141 ? -0.614 3.854 -30.594 1 88.69 141 HIS A N 1
ATOM 1125 C CA . HIS A 1 141 ? -1.98 4.113 -31.031 1 88.69 141 HIS A CA 1
ATOM 1126 C C . HIS A 1 141 ? -2.697 5.051 -30.062 1 88.69 141 HIS A C 1
ATOM 1128 O O . HIS A 1 141 ? -2.43 5.035 -28.859 1 88.69 141 HIS A O 1
ATOM 1134 N N . ASP A 1 142 ? -3.602 5.762 -30.672 1 92.06 142 ASP A N 1
ATOM 1135 C CA . ASP A 1 142 ? -4.484 6.582 -29.859 1 92.06 142 ASP A CA 1
ATOM 1136 C C . ASP A 1 142 ? -5.582 5.734 -29.219 1 92.06 142 ASP A C 1
ATOM 1138 O O . ASP A 1 142 ? -6.121 4.828 -29.844 1 92.06 142 ASP A O 1
ATOM 1142 N N . LEU A 1 143 ? -5.875 6.121 -28.047 1 92.88 143 LEU A N 1
ATOM 1143 C CA . LEU A 1 143 ? -6.984 5.441 -27.391 1 92.88 143 LEU A CA 1
ATOM 1144 C C . LEU A 1 143 ? -8.32 5.961 -27.906 1 92.88 143 LEU A C 1
ATOM 1146 O O . LEU A 1 143 ? -8.453 7.148 -28.219 1 92.88 143 LEU A O 1
ATOM 1150 N N . PRO A 1 144 ? -9.312 4.98 -27.953 1 90.12 144 PRO A N 1
ATOM 1151 C CA . PRO A 1 144 ? -10.633 5.438 -28.406 1 90.12 144 PRO A CA 1
ATOM 1152 C C . PRO A 1 144 ? -11.211 6.535 -27.516 1 90.12 144 PRO A C 1
ATOM 1154 O O . PRO A 1 144 ? -11.922 7.422 -28 1 90.12 144 PRO A O 1
ATOM 1157 N N . THR A 1 145 ? -10.953 6.434 -26.219 1 92.81 145 THR A N 1
ATOM 1158 C CA . THR A 1 145 ? -11.328 7.461 -25.25 1 92.81 145 THR A CA 1
ATOM 1159 C C . THR A 1 145 ? -10.172 7.75 -24.297 1 92.81 145 THR A C 1
ATOM 1161 O O . THR A 1 145 ? -9.438 6.84 -23.922 1 92.81 145 THR A O 1
ATOM 1164 N N . PRO A 1 146 ? -10.07 9.07 -23.953 1 93.75 146 PRO A N 1
ATOM 1165 C CA . PRO A 1 146 ? -9.031 9.375 -22.969 1 93.75 146 PRO A CA 1
ATOM 1166 C C . PRO A 1 146 ? -9.398 8.906 -21.562 1 93.75 146 PRO A C 1
ATOM 1168 O O . PRO A 1 146 ? -10.578 8.781 -21.234 1 93.75 146 PRO A O 1
ATOM 1171 N N . TYR A 1 147 ? -8.359 8.648 -20.812 1 95.31 147 TYR A N 1
ATOM 1172 C CA . TYR A 1 147 ? -8.523 8.281 -19.422 1 95.31 147 TYR A CA 1
ATOM 1173 C C . TYR A 1 147 ? -7.84 9.289 -18.5 1 95.31 147 TYR A C 1
ATOM 1175 O O . TYR A 1 147 ? -6.715 9.719 -18.781 1 95.31 147 TYR A O 1
ATOM 1183 N N . ALA A 1 148 ? -8.531 9.727 -17.516 1 94.69 148 ALA A N 1
ATOM 1184 C CA . ALA A 1 148 ? -7.949 10.602 -16.5 1 94.69 148 ALA A CA 1
ATOM 1185 C C . ALA A 1 148 ? -7.25 9.789 -15.406 1 94.69 148 ALA A C 1
ATOM 1187 O O . ALA A 1 148 ? -7.762 8.758 -14.969 1 94.69 148 ALA A O 1
ATOM 1188 N N . LEU A 1 149 ? -6.016 10.195 -15.109 1 95.94 149 LEU A N 1
ATOM 1189 C CA . LEU A 1 149 ? -5.492 9.734 -13.828 1 95.94 149 LEU A CA 1
ATOM 1190 C C . LEU A 1 149 ? -6.273 10.344 -12.672 1 95.94 149 LEU A C 1
ATOM 1192 O O . LEU A 1 149 ? -6.488 11.555 -12.633 1 95.94 149 LEU A O 1
ATOM 1196 N N . ARG A 1 150 ? -6.676 9.578 -11.766 1 93.06 150 ARG A N 1
ATOM 1197 C CA . ARG A 1 150 ? -7.609 10.016 -10.734 1 93.06 150 ARG A CA 1
ATOM 1198 C C . ARG A 1 150 ? -7.004 11.125 -9.883 1 93.06 150 ARG A C 1
ATOM 1200 O O . ARG A 1 150 ? -5.973 10.93 -9.234 1 93.06 150 ARG A O 1
ATOM 1207 N N . PRO A 1 151 ? -7.613 12.281 -9.875 1 91.25 151 PRO A N 1
ATOM 1208 C CA . PRO A 1 151 ? -7.277 13.273 -8.852 1 91.25 151 PRO A CA 1
ATOM 1209 C C . PRO A 1 151 ? -7.992 13.016 -7.527 1 91.25 151 PRO A C 1
ATOM 1211 O O . PRO A 1 151 ? -7.566 13.523 -6.484 1 91.25 151 PRO A O 1
ATOM 1214 N N . THR A 1 152 ? -9.086 12.406 -7.676 1 89.56 152 THR A N 1
ATOM 1215 C CA . THR A 1 152 ? -9.953 11.867 -6.633 1 89.56 152 THR A CA 1
ATOM 1216 C C . THR A 1 152 ? -10.773 10.695 -7.172 1 89.56 152 THR A C 1
ATOM 1218 O O . THR A 1 152 ? -10.695 10.367 -8.359 1 89.56 152 THR A O 1
ATOM 1221 N N . SER A 1 153 ? -11.555 10.031 -6.375 1 92.5 153 SER A N 1
ATOM 1222 C CA . SER A 1 153 ? -12.094 8.75 -6.828 1 92.5 153 SER A CA 1
ATOM 1223 C C . SER A 1 153 ? -13.617 8.742 -6.785 1 92.5 153 SER A C 1
ATOM 1225 O O . SER A 1 153 ? -14.242 7.688 -6.898 1 92.5 153 SER A O 1
ATOM 1227 N N . GLU A 1 154 ? -14.297 9.828 -6.633 1 91.38 154 GLU A N 1
ATOM 1228 C CA . GLU A 1 154 ? -15.758 9.859 -6.52 1 91.38 154 GLU A CA 1
ATOM 1229 C C . GLU A 1 154 ? -16.422 9.219 -7.734 1 91.38 154 GLU A C 1
ATOM 1231 O O . GLU A 1 154 ? -17.328 8.391 -7.594 1 91.38 154 GLU A O 1
ATOM 1236 N N . THR A 1 155 ? -15.922 9.508 -8.875 1 89.69 155 THR A N 1
ATOM 1237 C CA . THR A 1 155 ? -16.594 9.125 -10.109 1 89.69 155 THR A CA 1
ATOM 1238 C C . THR A 1 155 ? -16.438 7.625 -10.359 1 89.69 155 THR A C 1
ATOM 1240 O O . THR A 1 155 ? -17.141 7.051 -11.188 1 89.69 155 THR A O 1
ATOM 1243 N N . ILE A 1 156 ? -15.516 7.043 -9.734 1 92.5 156 ILE A N 1
ATOM 1244 C CA . ILE A 1 156 ? -15.359 5.602 -9.922 1 92.5 156 ILE A CA 1
ATOM 1245 C C . ILE A 1 156 ? -16.016 4.859 -8.766 1 92.5 156 ILE A C 1
ATOM 1247 O O . ILE A 1 156 ? -16.547 3.76 -8.945 1 92.5 156 ILE A O 1
ATOM 1251 N N . ILE A 1 157 ? -16.109 5.414 -7.617 1 96.38 157 ILE A N 1
ATOM 1252 C CA . ILE A 1 157 ? -16.641 4.762 -6.418 1 96.38 157 ILE A CA 1
ATOM 1253 C C . ILE A 1 157 ? -18.156 4.824 -6.418 1 96.38 157 ILE A C 1
ATOM 1255 O O . ILE A 1 157 ? -18.828 3.855 -6.043 1 96.38 157 ILE A O 1
ATOM 1259 N N . TYR A 1 158 ? -18.781 5.855 -6.848 1 95.56 158 TYR A N 1
ATOM 1260 C CA . TYR A 1 158 ? -20.203 6.074 -6.613 1 95.56 158 TYR A CA 1
ATOM 1261 C C . TYR A 1 158 ? -21.047 5.223 -7.559 1 95.56 158 TYR A C 1
ATOM 1263 O O . TYR A 1 158 ? -22.109 4.734 -7.176 1 95.56 158 TYR A O 1
ATOM 1271 N N . PRO A 1 159 ? -20.578 4.984 -8.805 1 94.75 159 PRO A N 1
ATOM 1272 C CA . PRO A 1 159 ? -21.297 3.957 -9.57 1 94.75 159 PRO A CA 1
ATOM 1273 C C . PRO A 1 159 ? -21.297 2.598 -8.875 1 94.75 159 PRO A C 1
ATOM 1275 O O . PRO A 1 159 ? -22.281 1.856 -8.953 1 94.75 159 PRO A O 1
ATOM 1278 N N . TYR A 1 160 ? -20.25 2.287 -8.289 1 96.94 160 TYR A N 1
ATOM 1279 C CA . TYR A 1 160 ? -20.188 1.066 -7.492 1 96.94 160 TYR A CA 1
ATOM 1280 C C . TYR A 1 160 ? -21.219 1.078 -6.379 1 96.94 160 TYR A C 1
ATOM 1282 O O . TYR A 1 160 ? -21.922 0.083 -6.16 1 96.94 160 TYR A O 1
ATOM 1290 N N . PHE A 1 161 ? -21.375 2.207 -5.621 1 97.94 161 PHE A N 1
ATOM 1291 C CA . PHE A 1 161 ? -22.391 2.344 -4.578 1 97.94 161 PHE A CA 1
ATOM 1292 C C . PHE A 1 161 ? -23.781 2.156 -5.152 1 97.94 161 PHE A C 1
ATOM 1294 O O . PHE A 1 161 ? -24.609 1.445 -4.574 1 97.94 161 PHE A O 1
ATOM 1301 N N . ARG A 1 162 ? -24.016 2.785 -6.273 1 96.56 162 ARG A N 1
ATOM 1302 C CA . ARG A 1 162 ? -25.312 2.691 -6.922 1 96.56 162 ARG A CA 1
ATOM 1303 C C . ARG A 1 162 ? -25.688 1.239 -7.207 1 96.56 162 ARG A C 1
ATOM 1305 O O . ARG A 1 162 ? -26.828 0.828 -6.984 1 96.56 162 ARG A O 1
ATOM 1312 N N . ASN A 1 163 ? -24.719 0.538 -7.641 1 95.56 163 ASN A N 1
ATOM 1313 C CA . ASN A 1 163 ? -24.953 -0.846 -8.039 1 95.56 163 ASN A CA 1
ATOM 1314 C C . ASN A 1 163 ? -25.094 -1.761 -6.824 1 95.56 163 ASN A C 1
ATOM 1316 O O . ASN A 1 163 ? -25.781 -2.781 -6.887 1 95.56 163 ASN A O 1
ATOM 1320 N N . ARG A 1 164 ? -24.531 -1.434 -5.719 1 96.06 164 ARG A N 1
ATOM 1321 C CA . ARG A 1 164 ? -24.453 -2.34 -4.578 1 96.06 164 ARG A CA 1
ATOM 1322 C C . ARG A 1 164 ? -25.562 -2.035 -3.568 1 96.06 164 ARG A C 1
ATOM 1324 O O . ARG A 1 164 ? -25.984 -2.918 -2.82 1 96.06 164 ARG A O 1
ATOM 1331 N N . ILE A 1 165 ? -26.016 -0.819 -3.52 1 97.12 165 ILE A N 1
ATOM 1332 C CA . ILE A 1 165 ? -27.031 -0.417 -2.545 1 97.12 165 ILE A CA 1
ATOM 1333 C C . ILE A 1 165 ? -28.422 -0.579 -3.146 1 97.12 165 ILE A C 1
ATOM 1335 O O . ILE A 1 165 ? -28.766 0.088 -4.125 1 97.12 165 ILE A O 1
ATOM 1339 N N . ARG A 1 166 ? -29.219 -1.42 -2.529 1 93.5 166 ARG A N 1
ATOM 1340 C CA . ARG A 1 166 ? -30.578 -1.653 -3.016 1 93.5 166 ARG A CA 1
ATOM 1341 C C . ARG A 1 166 ? -31.609 -1.339 -1.937 1 93.5 166 ARG A C 1
ATOM 1343 O O . ARG A 1 166 ? -32.625 -0.698 -2.211 1 93.5 166 ARG A O 1
ATOM 1350 N N . THR A 1 167 ? -31.312 -1.85 -0.768 1 92.81 167 THR A N 1
ATOM 1351 C CA . THR A 1 167 ? -32.25 -1.667 0.333 1 92.81 167 THR A CA 1
ATOM 1352 C C . THR A 1 167 ? -31.531 -1.079 1.553 1 92.81 167 THR A C 1
ATOM 1354 O O . THR A 1 167 ? -30.312 -0.955 1.567 1 92.81 167 THR A O 1
ATOM 1357 N N . HIS A 1 168 ? -32.344 -0.771 2.598 1 92.75 168 HIS A N 1
ATOM 1358 C CA . HIS A 1 168 ? -31.812 -0.205 3.834 1 92.75 168 HIS A CA 1
ATOM 1359 C C . HIS A 1 168 ? -30.844 -1.164 4.508 1 92.75 168 HIS A C 1
ATOM 1361 O O . HIS A 1 168 ? -29.984 -0.741 5.289 1 92.75 168 HIS A O 1
ATOM 1367 N N . ARG A 1 169 ? -30.922 -2.432 4.188 1 91.12 169 ARG A N 1
ATOM 1368 C CA . ARG A 1 169 ? -30.047 -3.441 4.793 1 91.12 169 ARG A CA 1
ATOM 1369 C C . ARG A 1 169 ? -28.625 -3.316 4.277 1 91.12 169 ARG A C 1
ATOM 1371 O O . ARG A 1 169 ? -27.688 -3.848 4.883 1 91.12 169 ARG A O 1
ATOM 1378 N N . ASP A 1 170 ? -28.438 -2.646 3.217 1 94.38 170 ASP A N 1
ATOM 1379 C CA . ASP A 1 170 ? -27.125 -2.463 2.613 1 94.38 170 ASP A CA 1
ATOM 1380 C C . ASP A 1 170 ? -26.422 -1.25 3.207 1 94.38 170 ASP A C 1
ATOM 1382 O O . ASP A 1 170 ? -25.266 -0.96 2.854 1 94.38 170 ASP A O 1
ATOM 1386 N N . LEU A 1 171 ? -27.156 -0.629 4.195 1 96 171 LEU A N 1
ATOM 1387 C CA . LEU A 1 171 ? -26.609 0.575 4.816 1 96 171 LEU A CA 1
ATOM 1388 C C . LEU A 1 171 ? -26.328 0.341 6.297 1 96 171 LEU A C 1
ATOM 1390 O O . LEU A 1 171 ? -27.016 -0.449 6.945 1 96 171 LEU A O 1
ATOM 1394 N N . PRO A 1 172 ? -25.297 1.022 6.816 1 97.25 172 PRO A N 1
ATOM 1395 C CA . PRO A 1 172 ? -24.359 1.91 6.141 1 97.25 172 PRO A CA 1
ATOM 1396 C C . PRO A 1 172 ? -23.328 1.148 5.305 1 97.25 172 PRO A C 1
ATOM 1398 O O . PRO A 1 172 ? -22.984 0.007 5.625 1 97.25 172 PRO A O 1
ATOM 1401 N N . MET A 1 173 ? -22.953 1.724 4.191 1 97.94 173 MET A N 1
ATOM 1402 C CA . MET A 1 173 ? -21.812 1.241 3.4 1 97.94 173 MET A CA 1
ATOM 1403 C C . MET A 1 173 ? -20.609 2.164 3.551 1 97.94 173 MET A C 1
ATOM 1405 O O . MET A 1 173 ? -20.703 3.355 3.244 1 97.94 173 MET A O 1
ATOM 1409 N N . LYS A 1 174 ? -19.547 1.684 4.098 1 98.31 174 LYS A N 1
ATOM 1410 C CA . LYS A 1 174 ? -18.328 2.449 4.324 1 98.31 174 LYS A CA 1
ATOM 1411 C C . LYS A 1 174 ? -17.125 1.798 3.625 1 98.31 174 LYS A C 1
ATOM 1413 O O . LYS A 1 174 ? -16.797 0.642 3.896 1 98.31 174 LYS A O 1
ATOM 1418 N N . VAL A 1 175 ? -16.469 2.541 2.777 1 98.25 175 VAL A N 1
ATOM 1419 C CA . VAL A 1 175 ? -15.344 2.049 1.997 1 98.25 175 VAL A CA 1
ATOM 1420 C C . VAL A 1 175 ? -14.109 2.91 2.27 1 98.25 175 VAL A C 1
ATOM 1422 O O . VAL A 1 175 ? -14.219 4.133 2.393 1 98.25 175 VAL A O 1
ATOM 1425 N N . ASN A 1 176 ? -12.977 2.283 2.461 1 98.44 176 ASN A N 1
ATOM 1426 C CA . ASN A 1 176 ? -11.68 2.934 2.596 1 98.44 176 ASN A CA 1
ATOM 1427 C C . ASN A 1 176 ? -10.688 2.422 1.559 1 98.44 176 ASN A C 1
ATOM 1429 O O . ASN A 1 176 ? -10.672 1.229 1.244 1 98.44 176 ASN A O 1
ATOM 1433 N N . GLN A 1 177 ? -9.844 3.246 0.975 1 98 177 GLN A N 1
ATOM 1434 C CA . GLN A 1 177 ? -8.766 2.777 0.105 1 98 177 GLN A CA 1
ATOM 1435 C C . GLN A 1 177 ? -7.477 3.553 0.355 1 98 177 GLN A C 1
ATOM 1437 O O . GLN A 1 177 ? -7.516 4.711 0.778 1 98 177 GLN A O 1
ATOM 1442 N N . TRP A 1 178 ? -6.371 2.918 0.212 1 98 178 TRP A N 1
ATOM 1443 C CA . TRP A 1 178 ? -5.012 3.445 0.203 1 98 178 TRP A CA 1
ATOM 1444 C C . TRP A 1 178 ? -4.441 3.463 -1.212 1 98 178 TRP A C 1
ATOM 1446 O O . TRP A 1 178 ? -4.164 2.408 -1.788 1 98 178 TRP A O 1
ATOM 1456 N N . VAL A 1 179 ? -4.305 4.719 -1.796 1 97.69 179 VAL A N 1
ATOM 1457 C CA . VAL A 1 179 ? -3.887 4.773 -3.193 1 97.69 179 VAL A CA 1
ATOM 1458 C C . VAL A 1 179 ? -3.055 6.031 -3.436 1 97.69 179 VAL A C 1
ATOM 1460 O O . VAL A 1 179 ? -2.92 6.875 -2.545 1 97.69 179 VAL A O 1
ATOM 1463 N N . ASN A 1 180 ? -2.4 6.113 -4.562 1 96.94 180 ASN A N 1
ATOM 1464 C CA . ASN A 1 180 ? -1.803 7.355 -5.035 1 96.94 180 ASN A CA 1
ATOM 1465 C C . ASN A 1 180 ? -2.768 8.141 -5.922 1 96.94 180 ASN A C 1
ATOM 1467 O O . ASN A 1 180 ? -3.693 7.566 -6.496 1 96.94 180 ASN A O 1
ATOM 1471 N N . VAL A 1 181 ? -2.592 9.391 -6.035 1 95.81 181 VAL A N 1
ATOM 1472 C CA . VAL A 1 181 ? -3.367 10.258 -6.914 1 95.81 181 VAL A CA 1
ATOM 1473 C C . VAL A 1 181 ? -2.432 11.211 -7.656 1 95.81 181 VAL A C 1
ATOM 1475 O O . VAL A 1 181 ? -1.272 11.383 -7.266 1 95.81 181 VAL A O 1
ATOM 1478 N N . VAL A 1 182 ? -2.926 11.766 -8.742 1 95.62 182 VAL A N 1
ATOM 1479 C CA . VAL A 1 182 ? -2.143 12.68 -9.562 1 95.62 182 VAL A CA 1
ATOM 1480 C C . VAL A 1 182 ? -2.908 13.984 -9.758 1 95.62 182 VAL A C 1
ATOM 1482 O O . VAL A 1 182 ? -4.066 13.977 -10.18 1 95.62 182 VAL A O 1
ATOM 1485 N N . ARG A 1 183 ? -2.312 15.086 -9.43 1 92.5 183 ARG A N 1
ATOM 1486 C CA . ARG A 1 183 ? -2.779 16.453 -9.688 1 92.5 183 ARG A CA 1
ATOM 1487 C C . ARG A 1 183 ? -1.696 17.281 -10.367 1 92.5 183 ARG A C 1
ATOM 1489 O O . ARG A 1 183 ? -0.719 17.672 -9.727 1 92.5 183 ARG A O 1
ATOM 1496 N N . TRP A 1 184 ? -1.773 17.641 -11.633 1 88.25 184 TRP A N 1
ATOM 1497 C CA . TRP A 1 184 ? -0.682 18.125 -12.469 1 88.25 184 TRP A CA 1
ATOM 1498 C C . TRP A 1 184 ? -0.524 19.641 -12.32 1 88.25 184 TRP A C 1
ATOM 1500 O O . TRP A 1 184 ? 0.563 20.188 -12.539 1 88.25 184 TRP A O 1
ATOM 1510 N N . GLU A 1 185 ? -1.41 20.438 -12 1 69.94 185 GLU A N 1
ATOM 1511 C CA . GLU A 1 185 ? -1.25 21.891 -12.055 1 69.94 185 GLU A CA 1
ATOM 1512 C C . GLU A 1 185 ? -0.687 22.422 -10.742 1 69.94 185 GLU A C 1
ATOM 1514 O O . GLU A 1 185 ? -1.352 23.188 -10.039 1 69.94 185 GLU A O 1
ATOM 1519 N N . VAL A 1 186 ? 0.575 21.875 -10.531 1 65.06 186 VAL A N 1
ATOM 1520 C CA . VAL A 1 186 ? 1.26 22.406 -9.359 1 65.06 186 VAL A CA 1
ATOM 1521 C C . VAL A 1 186 ? 2.438 23.281 -9.789 1 65.06 186 VAL A C 1
ATOM 1523 O O . VAL A 1 186 ? 3.371 22.797 -10.438 1 65.06 186 VAL A O 1
ATOM 1526 N N . SER A 1 187 ? 2.324 24.531 -9.609 1 74.5 187 SER A N 1
ATOM 1527 C CA . SER A 1 187 ? 3.348 25.484 -10.023 1 74.5 187 SER A CA 1
ATOM 1528 C C . SER A 1 187 ? 4.531 25.469 -9.062 1 74.5 187 SER A C 1
ATOM 1530 O O . SER A 1 187 ? 5.684 25.562 -9.492 1 74.5 187 SER A O 1
ATOM 1532 N N . ASP A 1 188 ? 4.254 25.359 -7.875 1 85.88 188 ASP A N 1
ATOM 1533 C CA . ASP A 1 188 ? 5.289 25.406 -6.848 1 85.88 188 ASP A CA 1
ATOM 1534 C C . ASP A 1 188 ? 5.184 24.219 -5.898 1 85.88 188 ASP A C 1
ATOM 1536 O O . ASP A 1 188 ? 4.773 24.375 -4.746 1 85.88 188 ASP A O 1
ATOM 1540 N N . PRO A 1 189 ? 5.766 23.141 -6.406 1 91.88 189 PRO A N 1
ATOM 1541 C CA . PRO A 1 189 ? 5.66 21.953 -5.551 1 91.88 189 PRO A CA 1
ATOM 1542 C C . PRO A 1 189 ? 6.512 22.062 -4.289 1 91.88 189 PRO A C 1
ATOM 1544 O O . PRO A 1 189 ? 7.609 22.625 -4.328 1 91.88 189 PRO A O 1
ATOM 1547 N N . ILE A 1 190 ? 6.012 21.75 -3.215 1 94.56 190 ILE A N 1
ATOM 1548 C CA . ILE A 1 190 ? 6.676 21.625 -1.921 1 94.56 190 ILE A CA 1
ATOM 1549 C C . ILE A 1 190 ? 6.68 20.156 -1.482 1 94.56 190 ILE A C 1
ATOM 1551 O O . ILE A 1 190 ? 5.621 19.562 -1.271 1 94.56 190 ILE A O 1
ATOM 1555 N N . PRO A 1 191 ? 7.84 19.562 -1.297 1 95.44 191 PRO A N 1
ATOM 1556 C CA . PRO A 1 191 ? 7.91 18.125 -0.994 1 95.44 191 PRO A CA 1
ATOM 1557 C C . PRO A 1 191 ? 6.969 17.719 0.134 1 95.44 191 PRO A C 1
ATOM 1559 O O . PRO A 1 191 ? 6.957 18.344 1.196 1 95.44 191 PRO A O 1
ATOM 1562 N N . LEU A 1 192 ? 6.18 16.75 -0.137 1 97 192 LEU A N 1
ATOM 1563 C CA . LEU A 1 192 ? 5.293 16.094 0.821 1 97 192 LEU A CA 1
ATOM 1564 C C . LEU A 1 192 ? 4.141 17.016 1.208 1 97 192 LEU A C 1
ATOM 1566 O O . LEU A 1 192 ? 3.266 16.641 1.985 1 97 192 LEU A O 1
ATOM 1570 N N . ILE A 1 193 ? 4.117 18.219 0.746 1 96 193 ILE A N 1
ATOM 1571 C CA . ILE A 1 193 ? 3.043 19.172 1.029 1 96 193 ILE A CA 1
ATOM 1572 C C . ILE A 1 193 ? 2.197 19.391 -0.224 1 96 193 ILE A C 1
ATOM 1574 O O . ILE A 1 193 ? 0.969 19.281 -0.178 1 96 193 ILE A O 1
ATOM 1578 N N . ARG A 1 194 ? 2.857 19.672 -1.278 1 92.69 194 ARG A N 1
ATOM 1579 C CA . ARG A 1 194 ? 2.242 19.875 -2.584 1 92.69 194 ARG A CA 1
ATOM 1580 C C . ARG A 1 194 ? 3.062 19.234 -3.691 1 92.69 194 ARG A C 1
ATOM 1582 O O . ARG A 1 194 ? 4.207 19.609 -3.93 1 92.69 194 ARG A O 1
ATOM 1589 N N . GLY A 1 195 ? 2.492 18.188 -4.32 1 92.31 195 GLY A N 1
ATOM 1590 C CA . GLY A 1 195 ? 3.164 17.5 -5.406 1 92.31 195 GLY A CA 1
ATOM 1591 C C . GLY A 1 195 ? 2.219 17.047 -6.504 1 92.31 195 GLY A C 1
ATOM 1592 O O . GLY A 1 195 ? 0.999 17.172 -6.367 1 92.31 195 GLY A O 1
ATOM 1593 N N . ARG A 1 196 ? 2.811 16.578 -7.551 1 94.69 196 ARG A N 1
ATOM 1594 C CA . ARG A 1 196 ? 2.012 16.078 -8.672 1 94.69 196 ARG A CA 1
ATOM 1595 C C . ARG A 1 196 ? 1.449 14.703 -8.367 1 94.69 196 ARG A C 1
ATOM 1597 O O . ARG A 1 196 ? 0.337 14.375 -8.789 1 94.69 196 ARG A O 1
ATOM 1604 N N . GLU A 1 197 ? 2.244 13.906 -7.766 1 96.31 197 GLU A N 1
ATOM 1605 C CA . GLU A 1 197 ? 1.853 12.57 -7.32 1 96.31 197 GLU A CA 1
ATOM 1606 C C . GLU A 1 197 ? 2.07 12.398 -5.82 1 96.31 197 GLU A C 1
ATOM 1608 O O . GLU A 1 197 ? 3.137 12.742 -5.301 1 96.31 197 GLU A O 1
ATOM 1613 N N . PHE A 1 198 ? 1.044 11.938 -5.141 1 96.62 198 PHE A N 1
ATOM 1614 C CA . PHE A 1 198 ? 1.228 11.656 -3.723 1 96.62 198 PHE A CA 1
ATOM 1615 C C . PHE A 1 198 ? 0.313 10.523 -3.271 1 96.62 198 PHE A C 1
ATOM 1617 O O . PHE A 1 198 ? -0.667 10.203 -3.945 1 96.62 198 PHE A O 1
ATOM 1624 N N . ASP A 1 199 ? 0.641 9.875 -2.188 1 97.38 199 ASP A N 1
ATOM 1625 C CA . ASP A 1 199 ? -0.173 8.82 -1.594 1 97.38 199 ASP A CA 1
ATOM 1626 C C . ASP A 1 199 ? -1.177 9.391 -0.596 1 97.38 199 ASP A C 1
ATOM 1628 O O . ASP A 1 199 ? -0.891 10.383 0.08 1 97.38 199 ASP A O 1
ATOM 1632 N N . TRP A 1 200 ? -2.338 8.766 -0.537 1 97.5 200 TRP A N 1
ATOM 1633 C CA . TRP A 1 200 ? -3.303 9.234 0.455 1 97.5 200 TRP A CA 1
ATOM 1634 C C . TRP A 1 200 ? -4.305 8.133 0.798 1 97.5 200 TRP A C 1
ATOM 1636 O O . TRP A 1 200 ? -4.316 7.078 0.162 1 97.5 200 TRP A O 1
ATOM 1646 N N . GLN A 1 201 ? -4.922 8.234 1.882 1 98.31 201 GLN A N 1
ATOM 1647 C CA . GLN A 1 201 ? -6.082 7.477 2.338 1 98.31 201 GLN A CA 1
ATOM 1648 C C . GLN A 1 201 ? -7.383 8.203 2.008 1 98.31 201 GLN A C 1
ATOM 1650 O O . GLN A 1 201 ? -7.5 9.406 2.246 1 98.31 201 GLN A O 1
ATOM 1655 N N . GLU A 1 202 ? -8.32 7.512 1.405 1 97.62 202 GLU A N 1
ATOM 1656 C CA . GLU A 1 202 ? -9.609 8.117 1.104 1 97.62 202 GLU A CA 1
ATOM 1657 C C . GLU A 1 202 ? -10.758 7.195 1.51 1 97.62 202 GLU A C 1
ATOM 1659 O O . GLU A 1 202 ? -10.727 5.996 1.233 1 97.62 202 GLU A O 1
ATOM 1664 N N . GLY A 1 203 ? -11.75 7.801 2.152 1 98.12 203 GLY A N 1
ATOM 1665 C CA . GLY A 1 203 ? -12.938 7.07 2.559 1 98.12 203 GLY A CA 1
ATOM 1666 C C . GLY A 1 203 ? -14.219 7.637 1.967 1 98.12 203 GLY A C 1
ATOM 1667 O O . GLY A 1 203 ? -14.328 8.844 1.757 1 98.12 203 GLY A O 1
ATOM 1668 N N . HIS A 1 204 ? -15.156 6.797 1.685 1 98.44 204 HIS A N 1
ATOM 1669 C CA . HIS A 1 204 ? -16.484 7.137 1.191 1 98.44 204 HIS A CA 1
ATOM 1670 C C . HIS A 1 204 ? -17.562 6.312 1.89 1 98.44 204 HIS A C 1
ATOM 1672 O O . HIS A 1 204 ? -17.422 5.094 2.031 1 98.44 204 HIS A O 1
ATOM 1678 N N . SER A 1 205 ? -18.594 6.961 2.303 1 98.56 205 SER A N 1
ATOM 1679 C CA . SER A 1 205 ? -19.656 6.281 3.045 1 98.56 205 SER A CA 1
ATOM 1680 C C . SER A 1 205 ? -21.031 6.695 2.545 1 98.56 205 SER A C 1
ATOM 1682 O O . SER A 1 205 ? -21.203 7.789 2.002 1 98.56 205 SER A O 1
ATOM 1684 N N . ALA A 1 206 ? -21.984 5.82 2.701 1 98.69 206 ALA A N 1
ATOM 1685 C CA . ALA A 1 206 ? -23.406 6.059 2.422 1 98.69 206 ALA A CA 1
ATOM 1686 C C . ALA A 1 206 ? -24.281 5.625 3.596 1 98.69 206 ALA A C 1
ATOM 1688 O O . ALA A 1 206 ? -24.062 4.559 4.18 1 98.69 206 ALA A O 1
ATOM 1689 N N . PHE A 1 207 ? -25.266 6.449 3.928 1 98.19 207 PHE A N 1
ATOM 1690 C CA . PHE A 1 207 ? -26.141 6.234 5.07 1 98.19 207 PHE A CA 1
ATOM 1691 C C . PHE A 1 207 ? -27.594 6.422 4.676 1 98.19 207 PHE A C 1
ATOM 1693 O O . PHE A 1 207 ? -27.891 7.051 3.658 1 98.19 207 PHE A O 1
ATOM 1700 N N . ALA A 1 208 ? -28.5 5.922 5.508 1 97.19 208 ALA A N 1
ATOM 1701 C CA . ALA A 1 208 ? -29.938 6.098 5.305 1 97.19 208 ALA A CA 1
ATOM 1702 C C . ALA A 1 208 ? -30.375 7.492 5.742 1 97.19 208 ALA A C 1
ATOM 1704 O O . ALA A 1 208 ? -31.312 8.062 5.164 1 97.19 208 ALA A O 1
ATOM 1705 N N . THR A 1 209 ? -29.656 8.023 6.762 1 97.31 209 THR A N 1
ATOM 1706 C CA . THR A 1 209 ? -30.109 9.297 7.316 1 97.31 209 THR A CA 1
ATOM 1707 C C . THR A 1 209 ? -28.969 10.289 7.422 1 97.31 209 THR A C 1
ATOM 1709 O O . THR A 1 209 ? -27.797 9.898 7.477 1 97.31 209 THR A O 1
ATOM 1712 N N . LYS A 1 210 ? -29.328 11.531 7.496 1 98 210 LYS A N 1
ATOM 1713 C CA . LYS A 1 210 ? -28.344 12.602 7.668 1 98 210 LYS A CA 1
ATOM 1714 C C . LYS A 1 210 ? -27.672 12.508 9.031 1 98 210 LYS A C 1
ATOM 1716 O O . LYS A 1 210 ? -26.469 12.812 9.156 1 98 210 LYS A O 1
ATOM 1721 N N . GLU A 1 211 ? -28.375 12.156 10.023 1 98.31 211 GLU A N 1
ATOM 1722 C CA . GLU A 1 211 ? -27.844 12.062 11.383 1 98.31 211 GLU A CA 1
ATOM 1723 C C . GLU A 1 211 ? -26.688 11.078 11.453 1 98.31 211 GLU A C 1
ATOM 1725 O O . GLU A 1 211 ? -25.672 11.359 12.094 1 98.31 211 GLU A O 1
ATOM 1730 N N . GLU A 1 212 ? -26.875 9.914 10.797 1 97.81 212 GLU A N 1
ATOM 1731 C CA . GLU A 1 212 ? -25.812 8.922 10.758 1 97.81 212 GLU A CA 1
ATOM 1732 C C . GLU A 1 212 ? -24.562 9.469 10.047 1 97.81 212 GLU A C 1
ATOM 1734 O O . GLU A 1 212 ? -23.438 9.234 10.492 1 97.81 212 GLU A O 1
ATOM 1739 N N . ALA A 1 213 ? -24.828 10.141 8.992 1 98.5 213 ALA A N 1
ATOM 1740 C CA . ALA A 1 213 ? -23.719 10.734 8.242 1 98.5 213 ALA A CA 1
ATOM 1741 C C . ALA A 1 213 ? -22.984 11.773 9.078 1 98.5 213 ALA A C 1
ATOM 1743 O O . ALA A 1 213 ? -21.75 11.797 9.117 1 98.5 213 ALA A O 1
ATOM 1744 N N . ASP A 1 214 ? -23.734 12.602 9.758 1 98.56 214 ASP A N 1
ATOM 1745 C CA . ASP A 1 214 ? -23.141 13.648 10.594 1 98.56 214 ASP A CA 1
ATOM 1746 C C . ASP A 1 214 ? -22.281 13.047 11.703 1 98.56 214 ASP A C 1
ATOM 1748 O O . ASP A 1 214 ? -21.219 13.57 12.023 1 98.56 214 ASP A O 1
ATOM 1752 N N . GLU A 1 215 ? -22.719 12.016 12.25 1 98.25 215 GLU A N 1
ATOM 1753 C CA . GLU A 1 215 ? -21.984 11.352 13.312 1 98.25 215 GLU A CA 1
ATOM 1754 C C . GLU A 1 215 ? -20.625 10.844 12.805 1 98.25 215 GLU A C 1
ATOM 1756 O O . GLU A 1 215 ? -19.609 11.031 13.461 1 98.25 215 GLU A O 1
ATOM 1761 N N . GLU A 1 216 ? -20.625 10.219 11.648 1 98.25 216 GLU A N 1
ATOM 1762 C CA . GLU A 1 216 ? -19.375 9.688 11.117 1 98.25 216 GLU A CA 1
ATOM 1763 C C . GLU A 1 216 ? -18.391 10.805 10.797 1 98.25 216 GLU A C 1
ATOM 1765 O O . GLU A 1 216 ? -17.188 10.641 10.984 1 98.25 216 GLU A O 1
ATOM 1770 N N . VAL A 1 217 ? -18.922 11.914 10.297 1 98.62 217 VAL A N 1
ATOM 1771 C CA . VAL A 1 217 ? -18.031 13.023 9.953 1 98.62 217 VAL A CA 1
ATOM 1772 C C . VAL A 1 217 ? -17.156 13.367 11.156 1 98.62 217 VAL A C 1
ATOM 1774 O O . VAL A 1 217 ? -15.938 13.5 11.023 1 98.62 217 VAL A O 1
ATOM 1777 N N . LEU A 1 218 ? -17.766 13.453 12.266 1 98.44 218 LEU A N 1
ATOM 1778 C CA . LEU A 1 218 ? -17.047 13.844 13.469 1 98.44 218 LEU A CA 1
ATOM 1779 C C . LEU A 1 218 ? -16.172 12.703 13.977 1 98.44 218 LEU A C 1
ATOM 1781 O O . LEU A 1 218 ? -15.07 12.922 14.469 1 98.44 218 LEU A O 1
ATOM 1785 N N . GLU A 1 219 ? -16.656 11.461 13.898 1 98.25 219 GLU A N 1
ATOM 1786 C CA . GLU A 1 219 ? -15.875 10.305 14.328 1 98.25 219 GLU A CA 1
ATOM 1787 C C . GLU A 1 219 ? -14.57 10.203 13.547 1 98.25 219 GLU A C 1
ATOM 1789 O O . GLU A 1 219 ? -13.508 9.984 14.133 1 98.25 219 GLU A O 1
ATOM 1794 N N . VAL A 1 220 ? -14.703 10.359 12.266 1 98.38 220 VAL A N 1
ATOM 1795 C CA . VAL A 1 220 ? -13.531 10.258 11.406 1 98.38 220 VAL A CA 1
ATOM 1796 C C . VAL A 1 220 ? -12.602 11.438 11.664 1 98.38 220 VAL A C 1
ATOM 1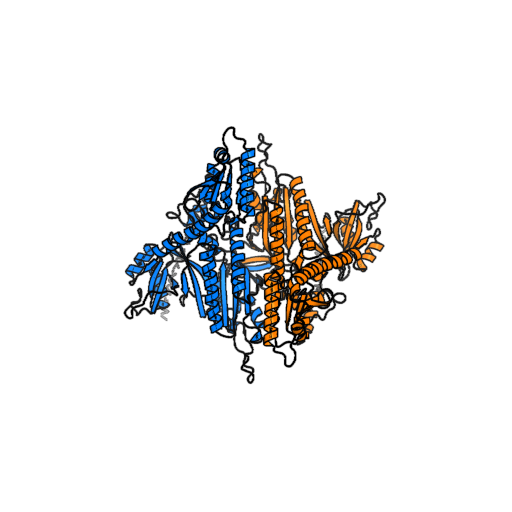798 O O . VAL A 1 220 ? -11.375 11.281 11.672 1 98.38 220 VAL A O 1
ATOM 1801 N N . LEU A 1 221 ? -13.18 12.617 11.828 1 98.62 221 LEU A N 1
ATOM 1802 C CA . LEU A 1 221 ? -12.367 13.789 12.156 1 98.62 221 LEU A CA 1
ATOM 1803 C C . LEU A 1 221 ? -11.547 13.539 13.422 1 98.62 221 LEU A C 1
ATOM 1805 O O . LEU A 1 221 ? -10.375 13.922 13.484 1 98.62 221 LEU A O 1
ATOM 1809 N N . ASN A 1 222 ? -12.133 12.961 14.375 1 98.31 222 ASN A N 1
ATOM 1810 C CA . ASN A 1 222 ? -11.43 12.633 15.617 1 98.31 222 ASN A CA 1
ATOM 1811 C C . ASN A 1 222 ? -10.305 11.633 15.375 1 98.31 222 ASN A C 1
ATOM 1813 O O . ASN A 1 222 ? -9.25 11.719 16.016 1 98.31 222 ASN A O 1
ATOM 1817 N N . VAL A 1 223 ? -10.539 10.68 14.508 1 98.25 223 VAL A N 1
ATOM 1818 C CA . VAL A 1 223 ? -9.484 9.727 14.156 1 98.25 223 VAL A CA 1
ATOM 1819 C C . VAL A 1 223 ? -8.297 10.477 13.562 1 98.25 223 VAL A C 1
ATOM 1821 O O . VAL A 1 223 ? -7.152 10.242 13.945 1 98.25 223 VAL A O 1
ATOM 1824 N N . TYR A 1 224 ? -8.617 11.406 12.641 1 98.62 224 TYR A N 1
ATOM 1825 C CA . TYR A 1 224 ? -7.555 12.18 12.008 1 98.62 224 TYR A CA 1
ATOM 1826 C C . TYR A 1 224 ? -6.816 13.031 13.039 1 98.62 224 TYR A C 1
ATOM 1828 O O . TYR A 1 224 ? -5.59 13.148 12.984 1 98.62 224 TYR A O 1
ATOM 1836 N N . SER A 1 225 ? -7.512 13.617 13.953 1 98.56 225 SER A N 1
ATOM 1837 C CA . SER A 1 225 ? -6.879 14.383 15.016 1 98.56 225 SER A CA 1
ATOM 1838 C C . SER A 1 225 ? -5.914 13.516 15.82 1 98.56 225 SER A C 1
ATOM 1840 O O . SER A 1 225 ? -4.812 13.953 16.156 1 98.56 225 SER A O 1
ATOM 1842 N N . ARG A 1 226 ? -6.27 12.312 16.094 1 98.19 226 ARG A N 1
ATOM 1843 C CA . ARG A 1 226 ? -5.43 11.414 16.875 1 98.19 226 ARG A CA 1
ATOM 1844 C C . ARG A 1 226 ? -4.184 11.008 16.094 1 98.19 226 ARG A C 1
ATOM 1846 O O . ARG A 1 226 ? -3.111 10.828 16.672 1 98.19 226 ARG A O 1
ATOM 1853 N N . VAL A 1 227 ? -4.355 10.844 14.789 1 98.44 227 VAL A N 1
ATOM 1854 C CA . VAL A 1 227 ? -3.18 10.562 13.977 1 98.44 227 VAL A CA 1
ATOM 1855 C C . VAL A 1 227 ? -2.139 11.664 14.164 1 98.44 227 VAL A C 1
ATOM 1857 O O . VAL A 1 227 ? -0.96 11.383 14.391 1 98.44 227 VAL A O 1
ATOM 1860 N N . TYR A 1 228 ? -2.578 12.867 14.141 1 98.81 228 TYR A N 1
ATOM 1861 C CA . TYR A 1 228 ? -1.656 13.992 14.25 1 98.81 228 TYR A CA 1
ATOM 1862 C C . TYR A 1 228 ? -1.156 14.148 15.688 1 98.81 228 TYR A C 1
ATOM 1864 O O . TYR A 1 228 ? 0.047 14.289 15.914 1 98.81 228 TYR A O 1
ATOM 1872 N N . GLU A 1 229 ? -2.033 14.07 16.625 1 98.81 229 GLU A N 1
ATOM 1873 C CA . GLU A 1 229 ? -1.68 14.406 18 1 98.81 229 GLU A CA 1
ATOM 1874 C C . GLU A 1 229 ? -0.969 13.242 18.688 1 98.81 229 GLU A C 1
ATOM 1876 O O . GLU A 1 229 ? 0.072 13.422 19.328 1 98.81 229 GLU A O 1
ATOM 1881 N N . ASP A 1 230 ? -1.5 12.016 18.484 1 98.25 230 ASP A N 1
ATOM 1882 C CA . ASP A 1 230 ? -0.983 10.867 19.219 1 98.25 230 ASP A CA 1
ATOM 1883 C C . ASP A 1 230 ? 0.208 10.242 18.5 1 98.25 230 ASP A C 1
ATOM 1885 O O . ASP A 1 230 ? 1.183 9.836 19.125 1 98.25 230 ASP A O 1
ATOM 1889 N N . LEU A 1 231 ? 0.117 10.219 17.234 1 98.44 231 LEU A N 1
ATOM 1890 C CA . LEU A 1 231 ? 1.143 9.508 16.469 1 98.44 231 LEU A CA 1
ATOM 1891 C C . LEU A 1 231 ? 2.262 10.453 16.047 1 98.44 231 LEU A C 1
ATOM 1893 O O . LEU A 1 231 ? 3.441 10.164 16.266 1 98.44 231 LEU A O 1
ATOM 1897 N N . LEU A 1 232 ? 1.919 11.672 15.555 1 98.88 232 LEU A N 1
ATOM 1898 C CA . LEU A 1 232 ? 2.906 12.578 14.984 1 98.88 232 LEU A CA 1
ATOM 1899 C C . LEU A 1 232 ? 3.301 13.664 15.977 1 98.88 232 LEU A C 1
ATOM 1901 O O . LEU A 1 232 ? 4.211 14.453 15.719 1 98.88 232 LEU A O 1
ATOM 1905 N N . ALA A 1 233 ? 2.615 13.734 17.078 1 98.88 233 ALA A N 1
ATOM 1906 C CA . ALA A 1 233 ? 2.857 14.742 18.109 1 98.88 233 ALA A CA 1
ATOM 1907 C C . ALA A 1 233 ? 2.672 16.156 17.547 1 98.88 233 ALA A C 1
ATOM 1909 O O . ALA A 1 233 ? 3.447 17.062 17.859 1 98.88 233 ALA A O 1
ATOM 1910 N N . VAL A 1 234 ? 1.654 16.312 16.75 1 98.88 234 VAL A N 1
ATOM 1911 C CA . VAL A 1 234 ? 1.346 17.594 16.141 1 98.88 234 VAL A CA 1
ATOM 1912 C C . VAL A 1 234 ? -0.025 18.078 16.609 1 98.88 234 VAL A C 1
ATOM 1914 O O . VAL A 1 234 ? -1.04 17.422 16.359 1 98.88 234 VAL A O 1
ATOM 1917 N N . PRO A 1 235 ? -0.042 19.203 17.281 1 98.81 235 PRO A N 1
ATOM 1918 C CA . PRO A 1 235 ? -1.354 19.734 17.656 1 98.81 235 PRO A CA 1
ATOM 1919 C C . PRO A 1 235 ? -2.145 20.25 16.469 1 98.81 235 PRO A C 1
ATOM 1921 O O . PRO A 1 235 ? -1.566 20.844 15.547 1 98.81 235 PRO A O 1
ATOM 1924 N N . VAL A 1 236 ? -3.424 20 16.469 1 98.69 236 VAL A N 1
ATOM 1925 C CA . VAL A 1 236 ? -4.289 20.453 15.391 1 98.69 236 VAL A CA 1
ATOM 1926 C C . VAL A 1 236 ? -5.555 21.078 15.969 1 98.69 236 VAL A C 1
ATOM 1928 O O . VAL A 1 236 ? -5.891 20.859 17.125 1 98.69 236 VAL A O 1
ATOM 1931 N N . ILE A 1 237 ? -6.203 21.891 15.148 1 98.38 237 ILE A N 1
ATOM 1932 C CA . ILE A 1 237 ? -7.469 22.516 15.5 1 98.38 237 ILE A CA 1
ATOM 1933 C C . ILE A 1 237 ? -8.594 21.922 14.656 1 98.38 237 ILE A C 1
ATOM 1935 O O . ILE A 1 237 ? -8.531 21.953 13.422 1 98.38 237 ILE A O 1
ATOM 1939 N N . LYS A 1 238 ? -9.625 21.406 15.352 1 98.62 238 LYS A N 1
ATOM 1940 C CA . LYS A 1 238 ? -10.789 20.891 14.648 1 98.62 238 LYS A CA 1
ATOM 1941 C C . LYS A 1 238 ? -11.828 21.984 14.414 1 98.62 238 LYS A C 1
ATOM 1943 O O . LYS A 1 238 ? -12.07 22.812 15.289 1 98.62 238 LYS A O 1
ATOM 1948 N N . GLY A 1 239 ? -12.344 21.984 13.203 1 98.56 239 GLY A N 1
ATOM 1949 C CA . GLY A 1 239 ? -13.367 22.984 12.914 1 98.56 239 GLY A CA 1
ATOM 1950 C C . GLY A 1 239 ? -14.094 22.734 11.609 1 98.56 239 GLY A C 1
ATOM 1951 O O . GLY A 1 239 ? -13.93 21.672 11 1 98.56 239 GLY A O 1
ATOM 1952 N N . ARG A 1 240 ? -14.922 23.703 11.289 1 98.5 240 ARG A N 1
ATOM 1953 C CA . ARG A 1 240 ? -15.727 23.641 10.078 1 98.5 240 ARG A CA 1
ATOM 1954 C C . ARG A 1 240 ? -15.273 24.688 9.07 1 98.5 240 ARG A C 1
ATOM 1956 O O . ARG A 1 240 ? -14.961 25.812 9.445 1 98.5 240 ARG A O 1
ATOM 1963 N N . LYS A 1 241 ? -15.195 24.266 7.852 1 98.44 241 LYS A N 1
ATOM 1964 C CA . LYS A 1 241 ? -14.844 25.203 6.781 1 98.44 241 LYS A CA 1
ATOM 1965 C C . LYS A 1 241 ? -16 26.156 6.48 1 98.44 241 LYS A C 1
ATOM 1967 O O . LYS A 1 241 ? -17.156 25.812 6.691 1 98.44 241 LYS A O 1
ATOM 1972 N N . SER A 1 242 ? -15.656 27.328 5.98 1 97.81 242 SER A N 1
ATOM 1973 C CA . SER A 1 242 ? -16.688 28.266 5.512 1 97.81 242 SER A CA 1
ATOM 1974 C C . SER A 1 242 ? -17.344 27.75 4.234 1 97.81 242 SER A C 1
ATOM 1976 O O . SER A 1 242 ? -16.891 26.781 3.633 1 97.81 242 SER A O 1
ATOM 1978 N N . GLU A 1 243 ? -18.406 28.422 3.879 1 96.38 243 GLU A N 1
ATOM 1979 C CA . GLU A 1 243 ? -19.109 28.062 2.646 1 96.38 243 GLU A CA 1
ATOM 1980 C C . GLU A 1 243 ? -18.172 28.156 1.44 1 96.38 243 GLU A C 1
ATOM 1982 O O . GLU A 1 243 ? -18.25 27.328 0.525 1 96.38 243 GLU A O 1
ATOM 1987 N N . LYS A 1 244 ? -17.328 29.047 1.47 1 94.62 244 LYS A N 1
ATOM 1988 C CA . LYS A 1 244 ? -16.406 29.266 0.349 1 94.62 244 LYS A CA 1
ATOM 1989 C C . LYS A 1 244 ? -15.297 28.219 0.332 1 94.62 244 LYS A C 1
ATOM 1991 O O . LYS A 1 244 ? -14.867 27.781 -0.736 1 94.62 244 LYS A O 1
ATOM 1996 N N . GLU A 1 245 ? -14.883 27.781 1.502 1 95.31 245 GLU A N 1
ATOM 1997 C CA . GLU A 1 245 ? -13.68 26.969 1.609 1 95.31 245 GLU A CA 1
ATOM 1998 C C . GLU A 1 245 ? -14.039 25.484 1.74 1 95.31 245 GLU A C 1
ATOM 2000 O O . GLU A 1 245 ? -13.156 24.625 1.816 1 95.31 245 GLU A O 1
ATOM 2005 N N . LYS A 1 246 ? -15.305 25.141 1.767 1 94.5 246 LYS A N 1
ATOM 2006 C CA . LYS A 1 246 ? -15.672 23.734 1.861 1 94.5 246 LYS A CA 1
ATOM 2007 C C . LYS A 1 246 ? -15.414 23 0.545 1 94.5 246 LYS A C 1
ATOM 2009 O O . LYS A 1 246 ? -15.18 23.641 -0.485 1 94.5 246 LYS A O 1
ATOM 2014 N N . PHE A 1 247 ? -15.359 21.703 0.61 1 91.5 247 PHE A N 1
ATOM 2015 C CA . PHE A 1 247 ? -15.188 20.875 -0.577 1 91.5 247 PHE A CA 1
ATOM 2016 C C . PHE A 1 247 ? -16.328 21.109 -1.567 1 91.5 247 PHE A C 1
ATOM 2018 O O . PHE A 1 247 ? -17.5 21.172 -1.177 1 91.5 247 PHE A O 1
ATOM 2025 N N . ALA A 1 248 ? -15.961 21.203 -2.84 1 82.94 248 ALA A N 1
ATOM 2026 C CA . ALA A 1 248 ? -16.969 21.422 -3.877 1 82.94 248 ALA A CA 1
ATOM 2027 C C . ALA A 1 248 ? -17.984 20.266 -3.904 1 82.94 248 ALA A C 1
ATOM 2029 O O . ALA A 1 248 ? -17.594 19.094 -3.992 1 82.94 248 ALA A O 1
ATOM 2030 N N . GLY A 1 249 ? -19.219 20.547 -3.715 1 83 249 GLY A N 1
ATOM 2031 C CA . GLY A 1 249 ? -20.266 19.547 -3.75 1 83 249 GLY A CA 1
ATOM 2032 C C . GLY A 1 249 ? -20.656 19.047 -2.373 1 83 249 GLY A C 1
ATOM 2033 O O . GLY A 1 249 ? -21.656 18.344 -2.227 1 83 249 GLY A O 1
ATOM 2034 N N . ALA A 1 250 ? -19.938 19.5 -1.377 1 94 250 ALA A N 1
ATOM 2035 C CA . ALA A 1 250 ? -20.234 19.062 -0.02 1 94 250 ALA A CA 1
ATOM 2036 C C . ALA A 1 250 ? -21.328 19.922 0.608 1 94 250 ALA A C 1
ATOM 2038 O O . ALA A 1 250 ? -21.469 21.094 0.263 1 94 250 ALA A O 1
ATOM 2039 N N . ASP A 1 251 ? -22.109 19.312 1.439 1 97 251 ASP A N 1
ATOM 2040 C CA . ASP A 1 251 ? -23 20.062 2.309 1 97 251 ASP A CA 1
ATOM 2041 C C . ASP A 1 251 ? -22.219 20.891 3.324 1 97 251 ASP A C 1
ATOM 2043 O O . ASP A 1 251 ? -22.484 22.078 3.5 1 97 251 ASP A O 1
ATOM 2047 N N . TYR A 1 252 ? -21.266 20.297 3.941 1 98.12 252 TYR A N 1
ATOM 2048 C CA . TYR A 1 252 ? -20.281 21 4.766 1 98.12 252 TYR A CA 1
ATOM 2049 C C . TYR A 1 252 ? -18.984 20.188 4.863 1 98.12 252 TYR A C 1
ATOM 2051 O O . TYR A 1 252 ? -18.953 19 4.539 1 98.12 252 TYR A O 1
ATOM 2059 N N . THR A 1 253 ? -17.938 20.859 5.258 1 98.5 253 THR A N 1
ATOM 2060 C CA . THR A 1 253 ? -16.609 20.25 5.398 1 98.5 253 THR A CA 1
ATOM 2061 C C . THR A 1 253 ? -16.031 20.547 6.773 1 98.5 253 THR A C 1
ATOM 2063 O O . THR A 1 253 ? -16.062 21.688 7.234 1 98.5 253 THR A O 1
ATOM 2066 N N . THR A 1 254 ? -15.578 19.5 7.426 1 98.81 254 THR A N 1
ATOM 2067 C CA . THR A 1 254 ? -14.781 19.672 8.633 1 98.81 254 THR A CA 1
ATOM 2068 C C . THR A 1 254 ? -13.312 19.344 8.367 1 98.81 254 THR A C 1
ATOM 2070 O O . THR A 1 254 ? -13 18.594 7.438 1 98.81 254 THR A O 1
ATOM 2073 N N . SER A 1 255 ? -12.469 19.953 9.109 1 98.62 255 SER A N 1
ATOM 2074 C CA . SER A 1 255 ? -11.039 19.734 8.898 1 98.62 255 SER A CA 1
ATOM 2075 C C . SER A 1 255 ? -10.273 19.797 10.211 1 98.62 255 SER A C 1
ATOM 2077 O O . SER A 1 255 ? -10.781 20.312 11.211 1 98.62 255 SER A O 1
ATOM 2079 N N . VAL A 1 256 ? -9.18 19.156 10.258 1 98.62 256 VAL A N 1
ATOM 2080 C CA . VAL A 1 256 ? -8.133 19.438 11.242 1 98.62 256 VAL A CA 1
ATOM 2081 C C . VAL A 1 256 ? -7.07 20.344 10.633 1 98.62 256 VAL A C 1
ATOM 2083 O O . VAL A 1 256 ? -6.488 20.016 9.594 1 98.62 256 VAL A O 1
ATOM 2086 N N . GLU A 1 257 ? -6.863 21.453 11.344 1 98.38 257 GLU A N 1
ATOM 2087 C CA . GLU A 1 257 ? -5.93 22.453 10.844 1 98.38 257 GLU A CA 1
ATOM 2088 C C . GLU A 1 257 ? -4.625 22.438 11.633 1 98.38 257 GLU A C 1
ATOM 2090 O O . GLU A 1 257 ? -4.641 22.469 12.867 1 98.38 257 GLU A O 1
ATOM 2095 N N . ALA A 1 258 ? -3.543 22.344 10.906 1 98.5 258 ALA A N 1
ATOM 2096 C CA . ALA A 1 258 ? -2.227 22.578 11.492 1 98.5 258 ALA A CA 1
ATOM 2097 C C . ALA A 1 258 ? -1.729 23.984 11.203 1 98.5 258 ALA A C 1
ATOM 2099 O O . ALA A 1 258 ? -2.271 24.672 10.336 1 98.5 258 ALA A O 1
ATOM 2100 N N . PHE A 1 259 ? -0.811 24.469 11.984 1 98.12 259 PHE A N 1
ATOM 2101 C CA . PHE A 1 259 ? -0.241 25.797 11.805 1 98.12 259 PHE A CA 1
ATOM 2102 C C . PHE A 1 259 ? 1.279 25.766 11.914 1 98.12 259 PHE A C 1
ATOM 2104 O O . PHE A 1 259 ? 1.827 25.062 12.773 1 98.12 259 PHE A O 1
ATOM 2111 N N . VAL A 1 260 ? 1.931 26.438 11.008 1 97.81 260 VAL A N 1
ATOM 2112 C CA . VAL A 1 260 ? 3.387 26.547 10.992 1 97.81 260 VAL A CA 1
ATOM 2113 C C . VAL A 1 260 ? 3.807 27.953 11.422 1 97.81 260 VAL A C 1
ATOM 2115 O O . VAL A 1 260 ? 3.836 28.875 10.602 1 97.81 260 VAL A O 1
ATOM 2118 N N . PRO A 1 261 ? 4.246 28.125 12.602 1 96.62 261 PRO A N 1
ATOM 2119 C CA . PRO A 1 261 ? 4.562 29.453 13.133 1 96.62 261 PRO A CA 1
ATOM 2120 C C . PRO A 1 261 ? 5.676 30.156 12.352 1 96.62 261 PRO A C 1
ATOM 2122 O O . PRO A 1 261 ? 5.637 31.375 12.164 1 96.62 261 PRO A O 1
ATOM 2125 N N . ALA A 1 262 ? 6.609 29.375 11.852 1 95.69 262 ALA A N 1
ATOM 2126 C CA . ALA A 1 262 ? 7.777 29.938 11.188 1 95.69 262 ALA A CA 1
ATOM 2127 C C . ALA A 1 262 ? 7.367 30.719 9.938 1 95.69 262 ALA A C 1
ATOM 2129 O O . ALA A 1 262 ? 8.023 31.688 9.562 1 95.69 262 ALA A O 1
ATOM 2130 N N . THR A 1 263 ? 6.285 30.328 9.328 1 95.75 263 THR A N 1
ATOM 2131 C CA . THR A 1 263 ? 5.852 30.984 8.102 1 95.75 263 THR A CA 1
ATOM 2132 C C . THR A 1 263 ? 4.523 31.719 8.312 1 95.75 263 THR A C 1
ATOM 2134 O O . THR A 1 263 ? 4.109 32.531 7.48 1 95.75 263 THR A O 1
ATOM 2137 N N . GLY A 1 264 ? 3.885 31.422 9.453 1 96.5 264 GLY A N 1
ATOM 2138 C CA . GLY A 1 264 ? 2.576 32 9.719 1 96.5 264 GLY A CA 1
ATOM 2139 C C . GLY A 1 264 ? 1.487 31.438 8.82 1 96.5 264 GLY A C 1
ATOM 2140 O O . GLY A 1 264 ? 0.536 32.156 8.484 1 96.5 264 GLY A O 1
ATOM 2141 N N . ARG A 1 265 ? 1.649 30.219 8.367 1 96.88 265 ARG A N 1
ATOM 2142 C CA . ARG A 1 265 ? 0.7 29.641 7.418 1 96.88 265 ARG A CA 1
ATOM 2143 C C . ARG A 1 265 ? -0.021 28.438 8.023 1 96.88 265 ARG A C 1
ATOM 2145 O O . ARG A 1 265 ? 0.584 27.641 8.75 1 96.88 265 ARG A O 1
ATOM 2152 N N . GLY A 1 266 ? -1.294 28.344 7.75 1 97.5 266 GLY A N 1
ATOM 2153 C CA . GLY A 1 266 ? -2.062 27.156 8.086 1 97.5 266 GLY A CA 1
ATOM 2154 C C . GLY A 1 266 ? -1.93 26.047 7.055 1 97.5 266 GLY A C 1
ATOM 2155 O O . GLY A 1 266 ? -1.473 26.281 5.934 1 97.5 266 GLY A O 1
ATOM 2156 N N . VAL A 1 267 ? -2.246 24.859 7.477 1 97.81 267 VAL A N 1
ATOM 2157 C CA . VAL A 1 267 ? -2.293 23.703 6.594 1 97.81 267 VAL A CA 1
ATOM 2158 C C . VAL A 1 267 ? -3.572 22.906 6.848 1 97.81 267 VAL A C 1
ATOM 2160 O O . VAL A 1 267 ? -3.859 22.531 7.988 1 97.81 267 VAL A O 1
ATOM 2163 N N . GLN A 1 268 ? -4.379 22.766 5.77 1 97.88 268 GLN A N 1
ATOM 2164 C CA . GLN A 1 268 ? -5.469 21.797 5.859 1 97.88 268 GLN A CA 1
ATOM 2165 C C . GLN A 1 268 ? -4.938 20.375 5.941 1 97.88 268 GLN A C 1
ATOM 2167 O O . GLN A 1 268 ? -4.695 19.734 4.914 1 97.88 268 GLN A O 1
ATOM 2172 N N . ALA A 1 269 ? -4.832 19.828 7.125 1 98.25 269 ALA A N 1
ATOM 2173 C CA . ALA A 1 269 ? -4.074 18.609 7.395 1 98.25 269 ALA A CA 1
ATOM 2174 C C . ALA A 1 269 ? -4.875 17.359 7.008 1 98.25 269 ALA A C 1
ATOM 2176 O O . ALA A 1 269 ? -4.305 16.359 6.566 1 98.25 269 ALA A O 1
ATOM 2177 N N . ALA A 1 270 ? -6.156 17.312 7.242 1 98.62 270 ALA A N 1
ATOM 2178 C CA . ALA A 1 270 ? -7.094 16.266 6.859 1 98.62 270 ALA A CA 1
ATOM 2179 C C . ALA A 1 270 ? -8.523 16.781 6.836 1 98.62 270 ALA A C 1
ATOM 2181 O O . ALA A 1 270 ? -8.828 17.797 7.465 1 98.62 270 ALA A O 1
ATOM 2182 N N . THR A 1 271 ? -9.312 16.109 6.082 1 98.56 271 THR A N 1
ATOM 2183 C CA . THR A 1 271 ? -10.688 16.594 5.98 1 98.56 271 THR A CA 1
ATOM 2184 C C . THR A 1 271 ? -11.68 15.438 6.082 1 98.56 271 THR A C 1
ATOM 2186 O O . THR A 1 271 ? -11.367 14.305 5.711 1 98.56 271 THR A O 1
ATOM 2189 N N . SER A 1 272 ? -12.82 15.703 6.652 1 98.62 272 SER A N 1
ATOM 2190 C CA . SER A 1 272 ? -14.016 14.875 6.699 1 98.62 272 SER A CA 1
ATOM 2191 C C . SER A 1 272 ? -15.242 15.648 6.23 1 98.62 272 SER A C 1
ATOM 2193 O O . SER A 1 272 ? -15.68 16.594 6.891 1 98.62 272 SER A O 1
ATOM 2195 N N . HIS A 1 273 ? -15.805 15.273 5.117 1 97.62 273 HIS A N 1
ATOM 2196 C CA . HIS A 1 273 ? -16.875 16 4.449 1 97.62 273 HIS A CA 1
ATOM 2197 C C . HIS A 1 273 ? -18.203 15.289 4.602 1 97.62 273 HIS A C 1
ATOM 2199 O O . HIS A 1 273 ? -18.297 14.07 4.434 1 97.62 273 HIS A O 1
ATOM 2205 N N . CYS A 1 274 ? -19.219 16.078 4.918 1 98.69 274 CYS A N 1
ATOM 2206 C CA . CYS A 1 274 ? -20.562 15.633 4.609 1 98.69 274 CYS A CA 1
ATOM 2207 C C . CYS A 1 274 ? -20.969 16.047 3.199 1 98.69 274 CYS A C 1
ATOM 2209 O O . CYS A 1 274 ? -21.031 17.25 2.893 1 98.69 274 CYS A O 1
ATOM 2211 N N . LEU A 1 275 ? -21.266 15.094 2.404 1 97.19 275 LEU A N 1
ATOM 2212 C CA . LEU A 1 275 ? -21.578 15.391 1.012 1 97.19 275 LEU A CA 1
ATOM 2213 C C . LEU A 1 275 ? -23.078 15.602 0.827 1 97.19 275 LEU A C 1
ATOM 2215 O O . LEU A 1 275 ? -23.531 15.969 -0.26 1 97.19 275 LEU A O 1
ATOM 2219 N N . GLY A 1 276 ? -23.828 15.406 1.912 1 97.94 276 GLY A N 1
ATOM 2220 C CA . GLY A 1 276 ? -25.281 15.453 1.769 1 97.94 276 GLY A CA 1
ATOM 2221 C C . GLY A 1 276 ? -25.812 14.445 0.767 1 97.94 276 GLY A C 1
ATOM 2222 O O . GLY A 1 276 ? -25.484 13.258 0.833 1 97.94 276 GLY A O 1
ATOM 2223 N N . GLN A 1 277 ? -26.688 14.953 -0.107 1 97.19 277 GLN A N 1
ATOM 2224 C CA . GLN A 1 277 ? -27.25 14.062 -1.108 1 97.19 277 GLN A CA 1
ATOM 2225 C C . GLN A 1 277 ? -26.891 14.516 -2.52 1 97.19 277 GLN A C 1
ATOM 2227 O O . GLN A 1 277 ? -27.531 14.109 -3.49 1 97.19 277 GLN A O 1
ATOM 2232 N N . ASN A 1 278 ? -25.906 15.375 -2.605 1 92.19 278 ASN A N 1
ATOM 2233 C CA . ASN A 1 278 ? -25.531 15.945 -3.895 1 92.19 278 ASN A CA 1
ATOM 2234 C C . ASN A 1 278 ? -25.047 14.875 -4.863 1 92.19 278 ASN A C 1
ATOM 2236 O O . ASN A 1 278 ? -25.547 14.766 -5.984 1 92.19 278 ASN A O 1
ATOM 2240 N N . PHE A 1 279 ? -24.109 14.062 -4.43 1 92.56 279 PHE A N 1
ATOM 2241 C CA . PHE A 1 279 ? -23.562 13.016 -5.293 1 92.56 279 PHE A CA 1
ATOM 2242 C C . PHE A 1 279 ? -24.578 11.891 -5.465 1 92.56 279 PHE A C 1
ATOM 2244 O O . PHE A 1 279 ? -24.641 11.258 -6.523 1 92.56 279 PHE A O 1
ATOM 2251 N N . ALA A 1 280 ? -25.344 11.672 -4.418 1 96 280 ALA A N 1
ATOM 2252 C CA . ALA A 1 280 ? -26.391 10.656 -4.523 1 96 280 ALA A CA 1
ATOM 2253 C C . ALA A 1 280 ? -27.359 10.992 -5.648 1 96 280 ALA A C 1
ATOM 2255 O O . ALA A 1 280 ? -27.797 10.102 -6.387 1 96 280 ALA A O 1
ATOM 2256 N N . LYS A 1 281 ? -27.734 12.234 -5.746 1 93.56 281 LYS A N 1
ATOM 2257 C CA . LYS A 1 281 ? -28.625 12.688 -6.812 1 93.56 281 LYS A CA 1
ATOM 2258 C C . LYS A 1 281 ? -27.969 12.547 -8.18 1 93.56 281 LYS A C 1
ATOM 2260 O O . LYS A 1 281 ? -28.578 12.055 -9.125 1 93.56 281 LYS A O 1
ATOM 2265 N N . MET A 1 282 ? -26.734 12.891 -8.219 1 89.69 282 MET A N 1
ATOM 2266 C CA . MET A 1 282 ? -26 12.883 -9.477 1 89.69 282 MET A CA 1
ATOM 2267 C C . MET A 1 282 ? -25.844 11.461 -10.008 1 89.69 282 MET A C 1
ATOM 2269 O O . MET A 1 282 ? -25.906 11.234 -11.211 1 89.69 282 MET A O 1
ATOM 2273 N N . PHE A 1 283 ? -25.562 10.508 -9.117 1 93 283 PHE A N 1
ATOM 2274 C CA . PHE A 1 283 ? -25.281 9.133 -9.523 1 93 283 PHE A CA 1
ATOM 2275 C C . PHE A 1 283 ? -26.469 8.227 -9.242 1 93 283 PHE A C 1
ATOM 2277 O O . PHE A 1 283 ? -26.375 7.004 -9.383 1 93 283 PHE A O 1
ATOM 2284 N N . GLU A 1 284 ? -27.547 8.789 -8.773 1 94.31 284 GLU A N 1
ATOM 2285 C CA . GLU A 1 284 ? -28.797 8.07 -8.531 1 94.31 284 GLU A CA 1
ATOM 2286 C C . GLU A 1 284 ? -28.594 6.918 -7.555 1 94.31 284 GLU A C 1
ATOM 2288 O O . GLU A 1 284 ? -28.969 5.785 -7.84 1 94.31 284 GLU A O 1
ATOM 2293 N N . ILE A 1 285 ? -28.016 7.203 -6.465 1 97.44 285 ILE A N 1
ATOM 2294 C CA . ILE A 1 285 ? -27.812 6.203 -5.426 1 97.44 285 ILE A CA 1
ATOM 2295 C C . ILE A 1 285 ? -29 6.215 -4.465 1 97.44 285 ILE A C 1
ATOM 2297 O O . ILE A 1 285 ? -29.125 7.113 -3.625 1 97.44 285 ILE A O 1
ATOM 2301 N N . THR A 1 286 ? -29.859 5.254 -4.586 1 97 286 THR A N 1
ATOM 2302 C CA . THR A 1 286 ? -31.094 5.18 -3.822 1 97 286 THR A CA 1
ATOM 2303 C C . THR A 1 286 ? -31.219 3.834 -3.113 1 97 286 THR A C 1
ATOM 2305 O O . THR A 1 286 ? -30.438 2.912 -3.387 1 97 286 THR A O 1
ATOM 2308 N N . PHE A 1 287 ? -32.062 3.766 -2.098 1 96.44 287 PHE A N 1
ATOM 2309 C CA . PHE A 1 287 ? -32.344 2.521 -1.396 1 96.44 287 PHE A CA 1
ATOM 2310 C C . PHE A 1 287 ? -33.812 2.434 -1.045 1 96.44 287 PHE A C 1
ATOM 2312 O O . PHE A 1 287 ? -34.5 3.455 -0.927 1 96.44 287 PHE A O 1
ATOM 2319 N N . GLU A 1 288 ? -34.281 1.197 -0.992 1 92.25 288 GLU A N 1
ATOM 2320 C CA . GLU A 1 288 ? -35.656 0.948 -0.526 1 92.25 288 GLU A CA 1
ATOM 2321 C C . GLU A 1 288 ? -35.719 1.017 0.996 1 92.25 288 GLU A C 1
ATOM 2323 O O . GLU A 1 288 ? -35.031 0.264 1.695 1 92.25 288 GLU A O 1
ATOM 2328 N N . ASP A 1 289 ? -36.594 1.959 1.502 1 81.5 289 ASP A N 1
ATOM 2329 C CA . ASP A 1 289 ? -36.688 2.201 2.938 1 81.5 289 ASP A CA 1
ATOM 2330 C C . ASP A 1 289 ? -37.625 1.2 3.604 1 81.5 289 ASP A C 1
ATOM 2332 O O . ASP A 1 289 ? -38.469 0.612 2.941 1 81.5 289 ASP A O 1
ATOM 2336 N N . LYS A 1 290 ? -37.438 0.741 4.898 1 68.75 290 LYS A N 1
ATOM 2337 C CA . LYS A 1 290 ? -38.281 -0.188 5.645 1 68.75 290 LYS A CA 1
ATOM 2338 C C . LYS A 1 290 ? -39.75 0.239 5.602 1 68.75 290 LYS A C 1
ATOM 2340 O O . LYS A 1 290 ? -40.656 -0.603 5.488 1 68.75 290 LYS A O 1
ATOM 2345 N N . GLU A 1 291 ? -40 1.455 6.125 1 56.97 291 GLU A N 1
ATOM 2346 C CA . GLU A 1 291 ? -41.375 1.913 6.367 1 56.97 291 GLU A CA 1
ATOM 2347 C C . GLU A 1 291 ? -42.188 1.937 5.078 1 56.97 291 GLU A C 1
ATOM 2349 O O . GLU A 1 291 ? -43.406 2.049 5.109 1 56.97 291 GLU A O 1
ATOM 2354 N N . VAL A 1 292 ? -41.625 2.195 4.047 1 48.97 292 VAL A N 1
ATOM 2355 C CA . VAL A 1 292 ? -42.469 2.564 2.914 1 48.97 292 VAL A CA 1
ATOM 2356 C C . VAL A 1 292 ? -42.938 1.306 2.191 1 48.97 292 VAL A C 1
ATOM 2358 O O . VAL A 1 292 ? -42.281 0.824 1.269 1 48.97 292 VAL A O 1
ATOM 2361 N N . ARG A 1 293 ? -43.5 0.405 2.816 1 45.81 293 ARG A N 1
ATOM 2362 C CA . ARG A 1 293 ? -44.125 -0.733 2.178 1 45.81 293 ARG A CA 1
ATOM 2363 C C . ARG A 1 293 ? -44.938 -0.293 0.95 1 45.81 293 ARG A C 1
ATOM 2365 O O . ARG A 1 293 ? -45.125 -1.08 0.025 1 45.81 293 ARG A O 1
ATOM 2372 N N . LYS A 1 294 ? -45.812 0.558 1.177 1 48.22 294 LYS A N 1
ATOM 2373 C CA . LYS A 1 294 ? -46.906 0.681 0.218 1 48.22 294 LYS A CA 1
ATOM 2374 C C . LYS A 1 294 ? -46.438 1.378 -1.059 1 48.22 294 LYS A C 1
ATOM 2376 O O . LYS A 1 294 ? -46.906 1.033 -2.156 1 48.22 294 LYS A O 1
ATOM 2381 N N . ASP A 1 295 ? -45.812 2.537 -1.018 1 48.22 295 ASP A N 1
ATOM 2382 C CA . ASP A 1 295 ? -45.656 3.254 -2.279 1 48.22 295 ASP A CA 1
ATOM 2383 C C . ASP A 1 295 ? -44.25 3.053 -2.855 1 48.22 295 ASP A C 1
ATOM 2385 O O . ASP A 1 295 ? -43.906 3.656 -3.871 1 48.22 295 ASP A O 1
ATOM 2389 N N . LYS A 1 296 ? -43.562 1.933 -2.51 1 56.03 296 LYS A N 1
ATOM 2390 C CA . LYS A 1 296 ? -42.281 1.6 -3.123 1 56.03 296 LYS A CA 1
ATOM 2391 C C . LYS A 1 296 ? -41.438 2.85 -3.334 1 56.03 296 LYS A C 1
ATOM 2393 O O . LYS A 1 296 ? -40.812 3.023 -4.395 1 56.03 296 LYS A O 1
ATOM 2398 N N . LYS A 1 297 ? -41.438 3.814 -2.488 1 69.25 297 LYS A N 1
ATOM 2399 C CA . LYS A 1 297 ? -40.719 5.074 -2.699 1 69.25 297 LYS A CA 1
ATOM 2400 C C . LYS A 1 297 ? -39.25 4.934 -2.369 1 69.25 297 LYS A C 1
ATOM 2402 O O . LYS A 1 297 ? -38.875 4.406 -1.312 1 69.25 297 LYS A O 1
ATOM 2407 N N . LYS A 1 298 ? -38.281 5.094 -3.314 1 87.81 298 LYS A N 1
ATOM 2408 C CA . LYS A 1 298 ? -36.812 5.086 -3.215 1 87.81 298 LYS A CA 1
ATOM 2409 C C . LYS A 1 298 ? -36.312 6.379 -2.586 1 87.81 298 LYS A C 1
ATOM 2411 O O . LYS A 1 298 ? -36.781 7.465 -2.9 1 87.81 298 LYS A O 1
ATOM 2416 N N . SER A 1 299 ? -35.562 6.184 -1.489 1 94.44 299 SER A N 1
ATOM 2417 C CA . SER A 1 299 ? -34.906 7.309 -0.845 1 94.44 299 SER A CA 1
ATOM 2418 C C . SER A 1 299 ? -33.438 7.414 -1.291 1 94.44 299 SER A C 1
ATOM 2420 O O . SER A 1 299 ? -32.812 6.41 -1.655 1 94.44 299 SER A O 1
ATOM 2422 N N . MET A 1 300 ? -32.969 8.594 -1.259 1 96.12 300 MET A N 1
ATOM 2423 C CA . MET A 1 300 ? -31.578 8.844 -1.598 1 96.12 300 MET A CA 1
ATOM 2424 C C . MET A 1 300 ? -30.688 8.641 -0.381 1 96.12 300 MET A C 1
ATOM 2426 O O . MET A 1 300 ? -31.062 8.984 0.74 1 96.12 300 MET A O 1
ATOM 2430 N N . VAL A 1 301 ? -29.531 8.164 -0.61 1 98.25 301 VAL A N 1
ATOM 2431 C CA . VAL A 1 301 ? -28.594 7.973 0.494 1 98.25 301 VAL A CA 1
ATOM 2432 C C . VAL A 1 301 ? -27.969 9.312 0.875 1 98.25 301 VAL A C 1
ATOM 2434 O O . VAL A 1 301 ? -27.953 10.242 0.073 1 98.25 301 VAL A O 1
ATOM 2437 N N . TRP A 1 302 ? -27.516 9.414 2.131 1 98.5 302 TRP A N 1
ATOM 2438 C CA . TRP A 1 302 ? -26.641 10.484 2.615 1 98.5 302 TRP A CA 1
ATOM 2439 C C . TRP A 1 302 ? -25.188 10.039 2.607 1 98.5 302 TRP A C 1
ATOM 2441 O O . TRP A 1 302 ? -24.859 8.922 3.016 1 98.5 302 TRP A O 1
ATOM 2451 N N . GLN A 1 303 ? -24.297 10.938 2.121 1 98.62 303 GLN A N 1
ATOM 2452 C CA . GLN A 1 303 ? -22.953 10.438 1.854 1 98.62 303 GLN A CA 1
ATOM 2453 C C . GLN A 1 303 ? -21.891 11.289 2.559 1 98.62 303 GLN A C 1
ATOM 2455 O O . GLN A 1 303 ? -22.141 12.461 2.861 1 98.62 303 GLN A O 1
ATOM 2460 N N . ASN A 1 304 ? -20.797 10.68 2.877 1 98.56 304 ASN A N 1
ATOM 2461 C CA . ASN A 1 304 ? -19.578 11.32 3.365 1 98.56 304 ASN A CA 1
ATOM 2462 C C . ASN A 1 304 ? -18.359 10.961 2.506 1 98.56 304 ASN A C 1
ATOM 2464 O O . ASN A 1 304 ? -18.391 9.961 1.791 1 98.56 304 ASN A O 1
ATOM 2468 N N . SER A 1 305 ? -17.359 11.75 2.488 1 98.12 305 SER A N 1
ATOM 2469 C CA . SER A 1 305 ? -16.016 11.469 2.018 1 98.12 305 SER A CA 1
ATOM 2470 C C . SER A 1 305 ? -14.969 12.055 2.965 1 98.12 305 SER A C 1
ATOM 2472 O O . SER A 1 305 ? -15.203 13.086 3.596 1 98.12 305 SER A O 1
ATOM 2474 N N . TRP A 1 306 ? -13.898 11.398 3.172 1 98.44 306 TRP A N 1
ATOM 2475 C CA . TRP A 1 306 ? -12.867 11.836 4.109 1 98.44 306 TRP A CA 1
ATOM 2476 C C . TRP A 1 306 ? -11.492 11.328 3.682 1 98.44 306 TRP A C 1
ATOM 2478 O O . TRP A 1 306 ? -11.391 10.336 2.963 1 98.44 306 TRP A O 1
ATOM 2488 N N . GLY A 1 307 ? -10.383 12.117 4.051 1 98.12 307 GLY A N 1
ATOM 2489 C CA . GLY A 1 307 ? -9.078 11.711 3.551 1 98.12 307 GLY A CA 1
ATOM 2490 C C . GLY A 1 307 ? -7.926 12.359 4.301 1 98.12 307 GLY A C 1
ATOM 2491 O O . GLY A 1 307 ? -8.102 13.383 4.953 1 98.12 307 GLY A O 1
ATOM 2492 N N . LEU A 1 308 ? -6.836 11.711 4.223 1 98.12 308 LEU A N 1
ATOM 2493 C CA . LEU A 1 308 ? -5.535 12.07 4.781 1 98.12 308 LEU A CA 1
ATOM 2494 C C . LEU A 1 308 ? -4.406 11.641 3.846 1 98.12 308 LEU A C 1
ATOM 2496 O O . LEU A 1 308 ? -4.445 10.547 3.281 1 98.12 308 LEU A O 1
ATOM 2500 N N . SER A 1 309 ? -3.387 12.523 3.631 1 98.06 309 SER A N 1
ATOM 2501 C CA . SER A 1 309 ? -2.342 12.203 2.662 1 98.06 309 SER A CA 1
ATOM 2502 C C . SER A 1 309 ? -0.958 12.266 3.301 1 98.06 309 SER A C 1
ATOM 2504 O O . SER A 1 309 ? -0.831 12.57 4.488 1 98.06 309 SER A O 1
ATOM 2506 N N . THR A 1 310 ? 0.065 12.023 2.502 1 98.06 310 THR A N 1
ATOM 2507 C CA . THR A 1 310 ? 1.457 12.117 2.928 1 98.06 310 THR A CA 1
ATOM 2508 C C . THR A 1 310 ? 1.812 13.555 3.309 1 98.06 310 THR A C 1
ATOM 2510 O O . THR A 1 310 ? 2.879 13.805 3.875 1 98.06 310 THR A O 1
ATOM 2513 N N . ARG A 1 311 ? 0.901 14.445 3.07 1 98.06 311 ARG A N 1
ATOM 2514 C CA . ARG A 1 311 ? 1.058 15.797 3.602 1 98.06 311 ARG A CA 1
ATOM 2515 C C . ARG A 1 311 ? 1.309 15.773 5.105 1 98.06 311 ARG A C 1
ATOM 2517 O O . ARG A 1 311 ? 2.035 16.609 5.637 1 98.06 311 ARG A O 1
ATOM 2524 N N . SER A 1 312 ? 0.819 14.781 5.762 1 98.81 312 SER A N 1
ATOM 2525 C CA . SER A 1 312 ? 0.98 14.625 7.203 1 98.81 312 SER A CA 1
ATOM 2526 C C . SER A 1 312 ? 2.453 14.539 7.59 1 98.81 312 SER A C 1
ATOM 2528 O O . SER A 1 312 ? 2.865 15.07 8.625 1 98.81 312 SER A O 1
ATOM 2530 N N . ILE A 1 313 ? 3.23 13.906 6.781 1 98.81 313 ILE A N 1
ATOM 2531 C CA . ILE A 1 313 ? 4.66 13.781 7.043 1 98.81 313 ILE A CA 1
ATOM 2532 C C . ILE A 1 313 ? 5.328 15.148 6.926 1 98.81 313 ILE A C 1
ATOM 2534 O O . ILE A 1 313 ? 6.16 15.508 7.762 1 98.81 313 ILE A O 1
ATOM 2538 N N . GLY A 1 314 ? 4.945 15.898 5.891 1 98.62 314 GLY A N 1
ATOM 2539 C CA . GLY A 1 314 ? 5.469 17.25 5.738 1 98.62 314 GLY A CA 1
ATOM 2540 C C . GLY A 1 314 ? 5.137 18.156 6.906 1 98.62 314 GLY A C 1
ATOM 2541 O O . GLY A 1 314 ? 5.992 18.906 7.383 1 98.62 314 GLY A O 1
ATOM 2542 N N . VAL A 1 315 ? 3.908 18.078 7.371 1 98.75 315 VAL A N 1
ATOM 2543 C CA . VAL A 1 315 ? 3.467 18.891 8.5 1 98.75 315 VAL A CA 1
ATOM 2544 C C . VAL A 1 315 ? 4.289 18.547 9.734 1 98.75 315 VAL A C 1
ATOM 2546 O O . VAL A 1 315 ? 4.699 19.438 10.484 1 98.75 315 VAL A O 1
ATOM 2549 N N . MET A 1 316 ? 4.535 17.297 9.906 1 98.88 316 MET A N 1
ATOM 2550 C CA . MET A 1 316 ? 5.348 16.844 11.031 1 98.88 316 MET A CA 1
ATOM 2551 C C . MET A 1 316 ? 6.746 17.453 10.977 1 98.88 316 MET A C 1
ATOM 2553 O O . MET A 1 316 ? 7.254 17.938 11.977 1 98.88 316 MET A O 1
ATOM 2557 N N . VAL A 1 317 ? 7.316 17.5 9.812 1 98.75 317 VAL A N 1
ATOM 2558 C CA . VAL A 1 317 ? 8.656 18.031 9.609 1 98.75 317 VAL A CA 1
ATOM 2559 C C . VAL A 1 317 ? 8.664 19.531 9.906 1 98.75 317 VAL A C 1
ATOM 2561 O O . VAL A 1 317 ? 9.523 20.031 10.641 1 98.75 317 VAL A O 1
ATOM 2564 N N . MET A 1 318 ? 7.691 20.203 9.391 1 98.62 318 MET A N 1
ATOM 2565 C CA . MET A 1 318 ? 7.605 21.656 9.586 1 98.62 318 MET A CA 1
ATOM 2566 C C . MET A 1 318 ? 7.406 21.984 11.062 1 98.62 318 MET A C 1
ATOM 2568 O O . MET A 1 318 ? 7.875 23.016 11.531 1 98.62 318 MET A O 1
ATOM 2572 N N . THR A 1 319 ? 6.766 21.141 11.766 1 98.69 319 THR A N 1
ATOM 2573 C CA . THR A 1 319 ? 6.418 21.391 13.156 1 98.69 319 THR A CA 1
ATOM 2574 C C . THR A 1 319 ? 7.613 21.125 14.07 1 98.69 319 THR A C 1
ATOM 2576 O O . THR A 1 319 ? 7.934 21.953 14.93 1 98.69 319 THR A O 1
ATOM 2579 N N . HIS A 1 320 ? 8.297 20.047 13.852 1 98.81 320 HIS A N 1
ATOM 2580 C CA . HIS A 1 320 ? 9.25 19.594 14.859 1 98.81 320 HIS A CA 1
ATOM 2581 C C . HIS A 1 320 ? 10.68 19.906 14.438 1 98.81 320 HIS A C 1
ATOM 2583 O O . HIS A 1 320 ? 11.555 20.078 15.289 1 98.81 320 HIS A O 1
ATOM 2589 N N . GLY A 1 321 ? 10.969 19.984 13.148 1 98.44 321 GLY A N 1
ATOM 2590 C CA . GLY A 1 321 ? 12.336 20.141 12.68 1 98.44 321 GLY A CA 1
ATOM 2591 C C . GLY A 1 321 ? 13.008 21.391 13.203 1 98.44 321 GLY A C 1
ATOM 2592 O O . GLY A 1 321 ? 12.336 22.359 13.586 1 98.44 321 GLY A O 1
ATOM 2593 N N . ASP A 1 322 ? 14.312 21.391 13.234 1 97.94 322 ASP A N 1
ATOM 2594 C CA . ASP A 1 322 ? 15.094 22.547 13.664 1 97.94 322 ASP A CA 1
ATOM 2595 C C . ASP A 1 322 ? 16.297 22.766 12.734 1 97.94 322 ASP A C 1
ATOM 2597 O O . ASP A 1 322 ? 16.375 22.172 11.656 1 97.94 322 ASP A O 1
ATOM 2601 N N . ASP A 1 323 ? 17.172 23.594 13.133 1 97.25 323 ASP A N 1
ATOM 2602 C CA . ASP A 1 323 ? 18.25 24.031 12.25 1 97.25 323 ASP A CA 1
ATOM 2603 C C . ASP A 1 323 ? 19.25 22.891 12 1 97.25 323 ASP A C 1
ATOM 2605 O O . ASP A 1 323 ? 20.062 22.969 11.078 1 97.25 323 ASP A O 1
ATOM 2609 N N . LYS A 1 324 ? 19.203 21.875 12.82 1 96.44 324 LYS A N 1
ATOM 2610 C CA . LYS A 1 324 ? 20.109 20.734 12.633 1 96.44 324 LYS A CA 1
ATOM 2611 C C . LYS A 1 324 ? 19.5 19.688 11.695 1 96.44 324 LYS A C 1
ATOM 2613 O O . LYS A 1 324 ? 20.188 18.797 11.203 1 96.44 324 LYS A O 1
ATOM 2618 N N . GLY A 1 325 ? 18.172 19.719 11.57 1 97.62 325 GLY A N 1
ATOM 2619 C CA . GLY A 1 325 ? 17.516 18.766 10.688 1 97.62 325 GLY A CA 1
ATOM 2620 C C . GLY A 1 325 ? 16.172 18.281 11.219 1 97.62 325 GLY A C 1
ATOM 2621 O O . GLY A 1 325 ? 15.422 19.062 11.812 1 97.62 325 GLY A O 1
ATOM 2622 N N . LEU A 1 326 ? 15.922 17.031 10.984 1 98.5 326 LEU A N 1
ATOM 2623 C CA . LEU A 1 326 ? 14.656 16.438 11.406 1 98.5 326 LEU A CA 1
ATOM 2624 C C . LEU A 1 326 ? 14.641 16.203 12.914 1 98.5 326 LEU A C 1
ATOM 2626 O O . LEU A 1 326 ? 15.703 16.047 13.531 1 98.5 326 LEU A O 1
ATOM 2630 N N . VAL A 1 327 ? 13.555 16.266 13.484 1 98.81 327 VAL A N 1
ATOM 2631 C CA . VAL A 1 327 ? 13.242 15.773 14.82 1 98.81 327 VAL A CA 1
ATOM 2632 C C . VAL A 1 327 ? 12.016 14.875 14.773 1 98.81 327 VAL A C 1
ATOM 2634 O O . VAL A 1 327 ? 10.883 15.359 14.672 1 98.81 327 VAL A O 1
ATOM 2637 N N . LEU A 1 328 ? 12.25 13.57 14.859 1 98.88 328 LEU A N 1
ATOM 2638 C CA . LEU A 1 328 ? 11.156 12.633 14.609 1 98.88 328 LEU A CA 1
ATOM 2639 C C . LEU A 1 328 ? 10.523 12.18 15.922 1 98.88 328 LEU A C 1
ATOM 2641 O O . LEU A 1 328 ? 11.219 11.859 16.875 1 98.88 328 LEU A O 1
ATOM 2645 N N . PRO A 1 329 ? 9.156 12.172 15.93 1 98.94 329 PRO A N 1
ATOM 2646 C CA . PRO A 1 329 ? 8.492 11.5 17.047 1 98.94 329 PRO A CA 1
ATOM 2647 C C . PRO A 1 329 ? 8.836 10.016 17.125 1 98.94 329 PRO A C 1
ATOM 2649 O O . PRO A 1 329 ? 8.844 9.32 16.109 1 98.94 329 PRO A O 1
ATOM 2652 N N . PRO A 1 330 ? 9.102 9.539 18.328 1 98.88 330 PRO A N 1
ATOM 2653 C CA . PRO A 1 330 ? 9.523 8.141 18.5 1 98.88 330 PRO A CA 1
ATOM 2654 C C . PRO A 1 330 ? 8.531 7.152 17.891 1 98.88 330 PRO A C 1
ATOM 2656 O O . PRO A 1 330 ? 8.945 6.141 17.312 1 98.88 330 PRO A O 1
ATOM 2659 N N . LYS A 1 331 ? 7.312 7.398 17.922 1 98.81 331 LYS A N 1
ATOM 2660 C CA . LYS A 1 331 ? 6.301 6.441 17.484 1 98.81 331 LYS A CA 1
ATOM 2661 C C . LYS A 1 331 ? 6.395 6.188 15.984 1 98.81 331 LYS A C 1
ATOM 2663 O O . LYS A 1 331 ? 6.02 5.113 15.508 1 98.81 331 LYS A O 1
ATOM 2668 N N . VAL A 1 332 ? 6.941 7.125 15.242 1 98.75 332 VAL A N 1
ATOM 2669 C CA . VAL A 1 332 ? 6.902 6.953 13.797 1 98.75 332 VAL A CA 1
ATOM 2670 C C . VAL A 1 332 ? 8.32 6.879 13.242 1 98.75 332 VAL A C 1
ATOM 2672 O O . VAL A 1 332 ? 8.523 6.66 12.047 1 98.75 332 VAL A O 1
ATOM 2675 N N . ALA A 1 333 ? 9.328 7.035 14.078 1 98.81 333 ALA A N 1
ATOM 2676 C CA . ALA A 1 333 ? 10.711 7.047 13.625 1 98.81 333 ALA A CA 1
ATOM 2677 C C . ALA A 1 333 ? 11.117 5.691 13.055 1 98.81 333 ALA A C 1
ATOM 2679 O O . ALA A 1 333 ? 10.875 4.652 13.68 1 98.81 333 ALA A O 1
ATOM 2680 N N . ARG A 1 334 ? 11.781 5.727 11.891 1 97.75 334 ARG A N 1
ATOM 2681 C CA . ARG A 1 334 ? 12.281 4.484 11.312 1 97.75 334 ARG A CA 1
ATOM 2682 C C . ARG A 1 334 ? 13.195 3.752 12.289 1 97.75 334 ARG A C 1
ATOM 2684 O O . ARG A 1 334 ? 13.039 2.549 12.508 1 97.75 334 ARG A O 1
ATOM 2691 N N . TYR A 1 335 ? 14.125 4.535 12.82 1 98.38 335 TYR A N 1
ATOM 2692 C CA . TYR A 1 335 ? 14.938 4.105 13.945 1 98.38 335 TYR A CA 1
ATOM 2693 C C . TYR A 1 335 ? 14.68 4.98 15.172 1 98.38 335 TYR A C 1
ATOM 2695 O O . TYR A 1 335 ? 14.68 6.211 15.07 1 98.38 335 TYR A O 1
ATOM 2703 N N . GLN A 1 336 ? 14.477 4.293 16.219 1 98.88 336 GLN A N 1
ATOM 2704 C CA . GLN A 1 336 ? 14.242 5.02 17.469 1 98.88 336 GLN A CA 1
ATOM 2705 C C . GLN A 1 336 ? 15.547 5.273 18.203 1 98.88 336 GLN A C 1
ATOM 2707 O O . GLN A 1 336 ? 15.68 6.266 18.922 1 98.88 336 GLN A O 1
ATOM 2712 N N . VAL A 1 337 ? 16.453 4.305 17.953 1 98.88 337 VAL A N 1
ATOM 2713 C CA . VAL A 1 337 ? 17.734 4.379 18.641 1 98.88 337 VAL A CA 1
ATOM 2714 C C . VAL A 1 337 ? 18.859 4.027 17.672 1 98.88 337 VAL A C 1
ATOM 2716 O O . VAL A 1 337 ? 18.75 3.068 16.906 1 98.88 337 VAL A O 1
ATOM 2719 N N . VAL A 1 338 ? 19.891 4.828 17.703 1 98.81 338 VAL A N 1
ATOM 2720 C CA . VAL A 1 338 ? 21.109 4.461 17.016 1 98.81 338 VAL A CA 1
ATOM 2721 C C . VAL A 1 338 ? 22.234 4.246 18.031 1 98.81 338 VAL A C 1
ATOM 2723 O O . VAL A 1 338 ? 22.406 5.035 18.969 1 98.81 338 VAL A O 1
ATOM 2726 N N . VAL A 1 339 ? 22.969 3.152 17.906 1 98.62 339 VAL A N 1
ATOM 2727 C CA . VAL A 1 339 ? 24.109 2.834 18.766 1 98.62 339 VAL A CA 1
ATOM 2728 C C . VAL A 1 339 ? 25.406 3.096 18 1 98.62 339 VAL A C 1
ATOM 2730 O O . VAL A 1 339 ? 25.609 2.592 16.891 1 98.62 339 VAL A O 1
ATOM 2733 N N . ILE A 1 340 ? 26.266 3.861 18.609 1 97.69 340 ILE A N 1
ATOM 2734 C CA . ILE A 1 340 ? 27.5 4.25 17.953 1 97.69 340 ILE A CA 1
ATOM 2735 C C . ILE A 1 340 ? 28.703 3.828 18.812 1 97.69 340 ILE A C 1
ATOM 2737 O O . ILE A 1 340 ? 28.844 4.297 19.938 1 97.69 340 ILE A O 1
ATOM 2741 N N . PRO A 1 341 ? 29.547 3.018 18.297 1 95.94 341 PRO A N 1
ATOM 2742 C CA . PRO A 1 341 ? 30.797 2.699 19 1 95.94 341 PRO A CA 1
ATOM 2743 C C . PRO A 1 341 ? 31.766 3.875 19.047 1 95.94 341 PRO A C 1
ATOM 2745 O O . PRO A 1 341 ? 31.969 4.551 18.047 1 95.94 341 PRO A O 1
ATOM 2748 N N . VAL A 1 342 ? 32.312 4.094 20.156 1 92.75 342 VAL A N 1
ATOM 2749 C CA . VAL A 1 342 ? 33.312 5.137 20.312 1 92.75 342 VAL A CA 1
ATOM 2750 C C . VAL A 1 342 ? 34.688 4.508 20.406 1 92.75 342 VAL A C 1
ATOM 2752 O O . VAL A 1 342 ? 35.031 3.883 21.406 1 92.75 342 VAL A O 1
ATOM 2755 N N . PRO A 1 343 ? 35.344 4.777 19.297 1 83.19 343 PRO A N 1
ATOM 2756 C CA . PRO A 1 343 ? 36.688 4.168 19.297 1 83.19 343 PRO A CA 1
ATOM 2757 C C . PRO A 1 343 ? 37.656 4.875 20.234 1 83.19 343 PRO A C 1
ATOM 2759 O O . PRO A 1 343 ? 37.469 6.055 20.547 1 83.19 343 PRO A O 1
ATOM 2762 N N . PHE A 1 344 ? 38.5 4.109 20.828 1 78.19 344 PHE A N 1
ATOM 2763 C CA . PHE A 1 344 ? 39.625 4.66 21.594 1 78.19 344 PHE A CA 1
ATOM 2764 C C . PHE A 1 344 ? 40.938 3.959 21.234 1 78.19 344 PHE A C 1
ATOM 2766 O O . PHE A 1 344 ? 40.938 2.756 20.969 1 78.19 344 PHE A O 1
ATOM 2773 N N . LYS A 1 345 ? 41.938 4.793 21.156 1 77.31 345 LYS A N 1
ATOM 2774 C CA . LYS A 1 345 ? 43.25 4.258 20.844 1 77.31 345 LYS A CA 1
ATOM 2775 C C . LYS A 1 345 ? 43.594 3.096 21.766 1 77.31 345 LYS A C 1
ATOM 2777 O O . LYS A 1 345 ? 43.5 3.221 22.984 1 77.31 345 LYS A O 1
ATOM 2782 N N . GLY A 1 346 ? 43.969 1.993 21.188 1 74.69 346 GLY A N 1
ATOM 2783 C CA . GLY A 1 346 ? 44.438 0.833 21.938 1 74.69 346 GLY A CA 1
ATOM 2784 C C . GLY A 1 346 ? 43.281 -0.053 22.406 1 74.69 346 GLY A C 1
ATOM 2785 O O . GLY A 1 346 ? 43.531 -1.144 22.938 1 74.69 346 GLY A O 1
ATOM 2786 N N . ALA A 1 347 ? 42.094 0.401 22.266 1 71 347 ALA A N 1
ATOM 2787 C CA . ALA A 1 347 ? 40.969 -0.384 22.781 1 71 347 ALA A CA 1
ATOM 2788 C C . ALA A 1 347 ? 40.594 -1.486 21.797 1 71 347 ALA A C 1
ATOM 2790 O O . ALA A 1 347 ? 40.906 -1.403 20.609 1 71 347 ALA A O 1
ATOM 2791 N N . ASP A 1 348 ? 40.156 -2.547 22.266 1 81.75 348 ASP A N 1
ATOM 2792 C CA . ASP A 1 348 ? 39.688 -3.68 21.484 1 81.75 348 ASP A CA 1
ATOM 2793 C C . ASP A 1 348 ? 38.406 -3.312 20.719 1 81.75 348 ASP A C 1
ATOM 2795 O O . ASP A 1 348 ? 37.312 -3.467 21.234 1 81.75 348 ASP A O 1
ATOM 2799 N N . THR A 1 349 ? 38.531 -2.867 19.547 1 83.94 349 THR A N 1
ATOM 2800 C CA . THR A 1 349 ? 37.438 -2.406 18.703 1 83.94 349 THR A CA 1
ATOM 2801 C C . THR A 1 349 ? 36.438 -3.535 18.438 1 83.94 349 THR A C 1
ATOM 2803 O O . THR A 1 349 ? 35.25 -3.295 18.312 1 83.94 349 THR A O 1
ATOM 2806 N N . LYS A 1 350 ? 36.875 -4.656 18.438 1 88.69 350 LYS A N 1
ATOM 2807 C CA . LYS A 1 350 ? 36 -5.809 18.219 1 88.69 350 LYS A CA 1
ATOM 2808 C C . LYS A 1 350 ? 35.062 -6.035 19.391 1 88.69 350 LYS A C 1
ATOM 2810 O O . LYS A 1 350 ? 33.875 -6.375 19.219 1 88.69 350 LYS A O 1
ATOM 2815 N N . ARG A 1 351 ? 35.625 -5.855 20.484 1 90.44 351 ARG A N 1
ATOM 2816 C CA . ARG A 1 351 ? 34.812 -6.02 21.688 1 90.44 351 ARG A CA 1
ATOM 2817 C C . ARG A 1 351 ? 33.719 -4.953 21.766 1 90.44 351 ARG A C 1
ATOM 2819 O O . ARG A 1 351 ? 32.562 -5.258 22.078 1 90.44 351 ARG A O 1
ATOM 2826 N N . ILE A 1 352 ? 34.094 -3.812 21.469 1 92.38 352 ILE A N 1
ATOM 2827 C CA . ILE A 1 352 ? 33.125 -2.707 21.5 1 92.38 352 ILE A CA 1
ATOM 2828 C C . ILE A 1 352 ? 32 -2.957 20.5 1 92.38 352 ILE A C 1
ATOM 2830 O O . ILE A 1 352 ? 30.844 -2.766 20.812 1 92.38 352 ILE A O 1
ATOM 2834 N N . SER A 1 353 ? 32.406 -3.363 19.359 1 93.38 353 SER A N 1
ATOM 2835 C CA . SER A 1 353 ? 31.438 -3.668 18.328 1 93.38 353 SER A CA 1
ATOM 2836 C C . SER A 1 353 ? 30.469 -4.758 18.781 1 93.38 353 SER A C 1
ATOM 2838 O O . SER A 1 353 ? 29.266 -4.652 18.562 1 93.38 353 SER A O 1
ATOM 2840 N N . ARG A 1 354 ? 30.969 -5.715 19.359 1 95 354 ARG A N 1
ATOM 2841 C CA . ARG A 1 354 ? 30.141 -6.812 19.859 1 95 354 ARG A CA 1
ATOM 2842 C C . ARG A 1 354 ? 29.156 -6.324 20.922 1 95 354 ARG A C 1
ATOM 2844 O O . ARG A 1 354 ? 28 -6.738 20.922 1 95 354 ARG A O 1
ATOM 2851 N N . GLU A 1 355 ? 29.672 -5.504 21.719 1 94.88 355 GLU A N 1
ATOM 2852 C CA . GLU A 1 355 ? 28.812 -4.969 22.781 1 94.88 355 GLU A CA 1
ATOM 2853 C C . GLU A 1 355 ? 27.719 -4.066 22.203 1 94.88 355 GLU A C 1
ATOM 2855 O O . GLU A 1 355 ? 26.594 -4.043 22.703 1 94.88 355 GLU A O 1
ATOM 2860 N N . CYS A 1 356 ? 28.047 -3.328 21.234 1 97 356 CYS A N 1
ATOM 2861 C CA . CYS A 1 356 ? 27.062 -2.5 20.547 1 97 356 CYS A CA 1
ATOM 2862 C C . CYS A 1 356 ? 25.953 -3.357 19.938 1 97 356 CYS A C 1
ATOM 2864 O O . CYS A 1 356 ? 24.781 -3.025 20.031 1 97 356 CYS A O 1
ATOM 2866 N N . GLN A 1 357 ? 26.406 -4.434 19.406 1 97.38 357 GLN A N 1
ATOM 2867 C CA . GLN A 1 357 ? 25.438 -5.355 18.812 1 97.38 357 GLN A CA 1
ATOM 2868 C C . GLN A 1 357 ? 24.562 -5.988 19.891 1 97.38 357 GLN A C 1
ATOM 2870 O O . GLN A 1 357 ? 23.375 -6.23 19.656 1 97.38 357 GLN A O 1
ATOM 2875 N N . ALA A 1 358 ? 25.141 -6.238 20.953 1 97.25 358 ALA A N 1
ATOM 2876 C CA . ALA A 1 358 ? 24.375 -6.793 22.062 1 97.25 358 ALA A CA 1
ATOM 2877 C C . ALA A 1 358 ? 23.328 -5.801 22.547 1 97.25 358 ALA A C 1
ATOM 2879 O O . ALA A 1 358 ? 22.203 -6.191 22.875 1 97.25 358 ALA A O 1
ATOM 2880 N N . VAL A 1 359 ? 23.703 -4.57 22.625 1 97.81 359 VAL A N 1
ATOM 2881 C CA . VAL A 1 359 ? 22.781 -3.514 23.016 1 97.81 359 VAL A CA 1
ATOM 2882 C C . VAL A 1 359 ? 21.625 -3.436 22.016 1 97.81 359 VAL A C 1
ATOM 2884 O O . VAL A 1 359 ? 20.453 -3.406 22.422 1 97.81 359 VAL A O 1
ATOM 2887 N N . ARG A 1 360 ? 21.953 -3.434 20.781 1 98.06 360 ARG A N 1
ATOM 2888 C CA . ARG A 1 360 ? 20.938 -3.41 19.734 1 98.06 360 ARG A CA 1
ATOM 2889 C C . ARG A 1 360 ? 19.969 -4.582 19.891 1 98.06 360 ARG A C 1
ATOM 2891 O O . ARG A 1 360 ? 18.75 -4.402 19.828 1 98.06 360 ARG A O 1
ATOM 2898 N N . ALA A 1 361 ? 20.5 -5.738 20.109 1 97.69 361 ALA A N 1
ATOM 2899 C CA . ALA A 1 361 ? 19.703 -6.949 20.203 1 97.69 361 ALA A CA 1
ATOM 2900 C C . ALA A 1 361 ? 18.75 -6.879 21.391 1 97.69 361 ALA A C 1
ATOM 2902 O O . ALA A 1 361 ? 17.594 -7.285 21.297 1 97.69 361 ALA A O 1
ATOM 2903 N N . SER A 1 362 ? 19.281 -6.375 22.469 1 97.81 362 SER A N 1
ATOM 2904 C CA . SER A 1 362 ? 18.453 -6.242 23.656 1 97.81 362 SER A CA 1
ATOM 2905 C C . SER A 1 362 ? 17.297 -5.277 23.438 1 97.81 362 SER A C 1
ATOM 2907 O O . SER A 1 362 ? 16.172 -5.547 23.828 1 97.81 362 SER A O 1
ATOM 2909 N N . LEU A 1 363 ? 17.609 -4.242 22.797 1 98.56 363 LEU A N 1
ATOM 2910 C CA . LEU A 1 363 ? 16.578 -3.24 22.516 1 98.56 363 LEU A CA 1
ATOM 2911 C C . LEU A 1 363 ? 15.562 -3.771 21.516 1 98.56 363 LEU A C 1
ATOM 2913 O O . LEU A 1 363 ? 14.352 -3.615 21.719 1 98.56 363 LEU A O 1
ATOM 2917 N N . GLN A 1 364 ? 16.016 -4.406 20.5 1 97.5 364 GLN A N 1
ATOM 2918 C CA . GLN A 1 364 ? 15.133 -4.969 19.484 1 97.5 364 GLN A CA 1
ATOM 2919 C C . GLN A 1 364 ? 14.242 -6.059 20.094 1 97.5 364 GLN A C 1
ATOM 2921 O O . GLN A 1 364 ? 13.07 -6.176 19.734 1 97.5 364 GLN A O 1
ATOM 2926 N N . GLY A 1 365 ? 14.836 -6.84 20.953 1 97.12 365 GLY A N 1
ATOM 2927 C CA . GLY A 1 365 ? 14.062 -7.863 21.656 1 97.12 365 GLY A CA 1
ATOM 2928 C C . GLY A 1 365 ? 12.914 -7.297 22.469 1 97.12 365 GLY A C 1
ATOM 2929 O O . GLY A 1 365 ? 11.914 -7.98 22.703 1 97.12 365 GLY A O 1
ATOM 2930 N N . ALA A 1 366 ? 13.086 -6.035 22.812 1 97.62 366 ALA A N 1
ATOM 2931 C CA . ALA A 1 366 ? 12.062 -5.371 23.625 1 97.62 366 ALA A CA 1
ATOM 2932 C C . ALA A 1 366 ? 11.133 -4.531 22.75 1 97.62 366 ALA A C 1
ATOM 2934 O O . ALA A 1 366 ? 10.344 -3.74 23.266 1 97.62 366 ALA A O 1
ATOM 2935 N N . GLY A 1 367 ? 11.242 -4.605 21.5 1 96.69 367 GLY A N 1
ATOM 2936 C CA . GLY A 1 367 ? 10.328 -3.936 20.594 1 96.69 367 GLY A CA 1
ATOM 2937 C C . GLY A 1 367 ? 10.797 -2.555 20.172 1 96.69 367 GLY A C 1
ATOM 2938 O O . GLY A 1 367 ? 10.031 -1.773 19.609 1 96.69 367 GLY A O 1
ATOM 2939 N N . VAL A 1 368 ? 12.055 -2.25 20.438 1 98.62 368 VAL A N 1
ATOM 2940 C CA . VAL A 1 368 ? 12.609 -0.952 20.062 1 98.62 368 VAL A CA 1
ATOM 2941 C C . VAL A 1 368 ? 13.352 -1.066 18.734 1 98.62 368 VAL A C 1
ATOM 2943 O O . VAL A 1 368 ? 14.156 -1.979 18.531 1 98.62 368 VAL A O 1
ATOM 2946 N N . ARG A 1 369 ? 13.047 -0.186 17.844 1 98.12 369 ARG A N 1
ATOM 2947 C CA . ARG A 1 369 ? 13.742 -0.182 16.547 1 98.12 369 ARG A CA 1
ATOM 2948 C C . ARG A 1 369 ? 15.117 0.462 16.672 1 98.12 369 ARG A C 1
ATOM 2950 O O . ARG A 1 369 ? 15.25 1.686 16.594 1 98.12 369 ARG A O 1
ATOM 2957 N N . ALA A 1 370 ? 16.109 -0.396 16.75 1 98.5 370 ALA A N 1
ATOM 2958 C CA . ALA A 1 370 ? 17.469 0.078 16.984 1 98.5 370 ALA A CA 1
ATOM 2959 C C . ALA A 1 370 ? 18.406 -0.329 15.852 1 98.5 370 ALA A C 1
ATOM 2961 O O . ALA A 1 370 ? 18.188 -1.352 15.195 1 98.5 370 ALA A O 1
ATOM 2962 N N . VAL A 1 371 ? 19.438 0.489 15.641 1 97.44 371 VAL A N 1
ATOM 2963 C CA . VAL A 1 371 ? 20.438 0.199 14.617 1 97.44 371 VAL A CA 1
ATOM 2964 C C . VAL A 1 371 ? 21.828 0.555 15.148 1 97.44 371 VAL A C 1
ATOM 2966 O O . VAL A 1 371 ? 21.969 1.435 16 1 97.44 371 VAL A O 1
ATOM 2969 N N . VAL A 1 372 ? 22.875 -0.158 14.711 1 97.69 372 VAL A N 1
ATOM 2970 C CA . VAL A 1 372 ? 24.266 0.159 15.039 1 97.69 372 VAL A CA 1
ATOM 2971 C C . VAL A 1 372 ? 24.938 0.819 13.836 1 97.69 372 VAL A C 1
ATOM 2973 O O . VAL A 1 372 ? 24.859 0.313 12.711 1 97.69 372 VAL A O 1
ATOM 2976 N N . ASP A 1 373 ? 25.516 1.972 14.062 1 96.81 373 ASP A N 1
ATOM 2977 C CA . ASP A 1 373 ? 26.312 2.605 13.016 1 96.81 373 ASP A CA 1
ATOM 2978 C C . ASP A 1 373 ? 27.75 2.107 13.047 1 96.81 373 ASP A C 1
ATOM 2980 O O . ASP A 1 373 ? 28.578 2.643 13.789 1 96.81 373 ASP A O 1
ATOM 2984 N N . GLU A 1 374 ? 28.031 1.234 12.125 1 90.94 374 GLU A N 1
ATOM 2985 C CA . GLU A 1 374 ? 29.344 0.587 12.125 1 90.94 374 GLU A CA 1
ATOM 2986 C C . GLU A 1 374 ? 30.25 1.191 11.062 1 90.94 374 GLU A C 1
ATOM 2988 O O . GLU A 1 374 ? 31.328 0.653 10.781 1 90.94 374 GLU A O 1
ATOM 2993 N N . ARG A 1 375 ? 29.938 2.316 10.523 1 90.62 375 ARG A N 1
ATOM 2994 C CA . ARG A 1 375 ? 30.75 2.928 9.484 1 90.62 375 ARG A CA 1
ATOM 2995 C C . ARG A 1 375 ? 32.062 3.436 10.055 1 90.62 375 ARG A C 1
ATOM 2997 O O . ARG A 1 375 ? 32.094 4.465 10.734 1 90.62 375 ARG A O 1
ATOM 3004 N N . GLU A 1 376 ? 33.156 2.816 9.695 1 86.62 376 GLU A N 1
ATOM 3005 C CA . GLU A 1 376 ? 34.438 3.107 10.297 1 86.62 376 GLU A CA 1
ATOM 3006 C C . GLU A 1 376 ? 35.125 4.281 9.602 1 86.62 376 GLU A C 1
ATOM 3008 O O . GLU A 1 376 ? 36.062 4.879 10.148 1 86.62 376 GLU A O 1
ATOM 3013 N N . ASN A 1 377 ? 34.594 4.512 8.453 1 86.62 377 ASN A N 1
ATOM 3014 C CA . ASN A 1 377 ? 35.25 5.562 7.668 1 86.62 377 ASN A CA 1
ATOM 3015 C C . ASN A 1 377 ? 34.844 6.953 8.148 1 86.62 377 ASN A C 1
ATOM 3017 O O . ASN A 1 377 ? 35.406 7.953 7.715 1 86.62 377 ASN A O 1
ATOM 3021 N N . TYR A 1 378 ? 33.938 7.035 9.094 1 90.81 378 TYR A N 1
ATOM 3022 C CA . TYR A 1 378 ? 33.5 8.32 9.633 1 90.81 378 TYR A CA 1
ATOM 3023 C C . TYR A 1 378 ? 33.844 8.43 11.117 1 90.81 378 TYR A C 1
ATOM 3025 O O . TYR A 1 378 ? 33.719 7.457 11.859 1 90.81 378 TYR A O 1
ATOM 3033 N N . ALA A 1 379 ? 34.188 9.641 11.422 1 91.62 379 ALA A N 1
ATOM 3034 C CA . ALA A 1 379 ? 34.438 9.93 12.828 1 91.62 379 ALA A CA 1
ATOM 3035 C C . ALA A 1 379 ? 33.125 9.977 13.617 1 91.62 379 ALA A C 1
ATOM 3037 O O . ALA A 1 379 ? 32.062 10.156 13.039 1 91.62 379 ALA A O 1
ATOM 3038 N N . CYS A 1 380 ? 33.219 9.812 14.898 1 92.06 380 CYS A N 1
ATOM 3039 C CA . CYS A 1 380 ? 32.031 9.797 15.766 1 92.06 380 CYS A CA 1
ATOM 3040 C C . CYS A 1 380 ? 31.25 11.094 15.633 1 92.06 380 CYS A C 1
ATOM 3042 O O . CYS A 1 380 ? 30.031 11.078 15.555 1 92.06 380 CYS A O 1
ATOM 3044 N N . GLY A 1 381 ? 32 12.172 15.609 1 93.75 381 GLY A N 1
ATOM 3045 C CA . GLY A 1 381 ? 31.328 13.453 15.477 1 93.75 381 GLY A CA 1
ATOM 3046 C C . GLY A 1 381 ? 30.469 13.547 14.227 1 93.75 381 GLY A C 1
ATOM 3047 O O . GLY A 1 381 ? 29.359 14.094 14.273 1 93.75 381 GLY A O 1
ATOM 3048 N N . TRP A 1 382 ? 31.047 13.023 13.18 1 94.94 382 TRP A N 1
ATOM 3049 C CA . TRP A 1 382 ? 30.297 13.016 11.93 1 94.94 382 TRP A CA 1
ATOM 3050 C C . TRP A 1 382 ? 29.047 12.148 12.047 1 94.94 382 TRP A C 1
ATOM 3052 O O . TRP A 1 382 ? 27.969 12.547 11.609 1 94.94 382 TRP A O 1
ATOM 3062 N N . LYS A 1 383 ? 29.188 11.016 12.648 1 96.56 383 LYS A N 1
ATOM 3063 C CA . LYS A 1 383 ? 28.062 10.109 12.828 1 96.56 383 LYS A CA 1
ATOM 3064 C C . LYS A 1 383 ? 26.969 10.742 13.695 1 96.56 383 LYS A C 1
ATOM 3066 O O . LYS A 1 383 ? 25.781 10.602 13.414 1 96.56 383 LYS A O 1
ATOM 3071 N N . TYR A 1 384 ? 27.422 11.438 14.727 1 96.62 384 TYR A N 1
ATOM 3072 C CA . TYR A 1 384 ? 26.484 12.141 15.578 1 96.62 384 TYR A CA 1
ATOM 3073 C C . TYR A 1 384 ? 25.656 13.133 14.773 1 96.62 384 TYR A C 1
ATOM 3075 O O . TYR A 1 384 ? 24.422 13.125 14.844 1 96.62 384 TYR A O 1
ATOM 3083 N N . ALA A 1 385 ? 26.328 13.898 13.984 1 95.94 385 ALA A N 1
ATOM 3084 C CA . ALA A 1 385 ? 25.672 14.938 13.195 1 95.94 385 ALA A CA 1
ATOM 3085 C C . ALA A 1 385 ? 24.734 14.328 12.156 1 95.94 385 ALA A C 1
ATOM 3087 O O . ALA A 1 385 ? 23.641 14.852 11.914 1 95.94 385 ALA A O 1
ATOM 3088 N N . ASP A 1 386 ? 25.188 13.234 11.617 1 96.56 386 ASP A N 1
ATOM 3089 C CA . ASP A 1 386 ? 24.391 12.555 10.594 1 96.56 386 ASP A CA 1
ATOM 3090 C C . ASP A 1 386 ? 23.062 12.07 11.156 1 96.56 386 ASP A C 1
ATOM 3092 O O . ASP A 1 386 ? 22 12.328 10.578 1 96.56 386 ASP A O 1
ATOM 3096 N N . TRP A 1 387 ? 23.109 11.461 12.266 1 97.75 387 TRP A N 1
ATOM 3097 C CA . TRP A 1 387 ? 21.906 10.891 12.859 1 97.75 387 TRP A CA 1
ATOM 3098 C C . TRP A 1 387 ? 21.047 11.977 13.484 1 97.75 387 TRP A C 1
ATOM 3100 O O . TRP A 1 387 ? 19.812 11.852 13.531 1 97.75 387 TRP A O 1
ATOM 3110 N N . GLU A 1 388 ? 21.688 13.047 13.945 1 96.94 388 GLU A N 1
ATOM 3111 C CA . GLU A 1 388 ? 20.922 14.211 14.398 1 96.94 388 GLU A CA 1
ATOM 3112 C C . GLU A 1 388 ? 20.156 14.859 13.242 1 96.94 388 GLU A C 1
ATOM 3114 O O . GLU A 1 388 ? 19 15.242 13.398 1 96.94 388 GLU A O 1
ATOM 3119 N N . MET A 1 389 ? 20.797 14.953 12.18 1 97.31 389 MET A N 1
ATOM 3120 C CA . MET A 1 389 ? 20.172 15.516 10.984 1 97.31 389 MET A CA 1
ATOM 3121 C C . MET A 1 389 ? 18.969 14.664 10.555 1 97.31 389 MET A C 1
ATOM 3123 O O . MET A 1 389 ? 17.938 15.195 10.164 1 97.31 389 MET A O 1
ATOM 3127 N N . LYS A 1 390 ? 19.094 13.359 10.727 1 98 390 LYS A N 1
ATOM 3128 C CA . LYS A 1 390 ? 18.047 12.422 10.336 1 98 390 LYS A CA 1
ATOM 3129 C C . LYS A 1 390 ? 16.938 12.367 11.383 1 98 390 LYS A C 1
ATOM 3131 O O . LYS A 1 390 ? 15.883 11.781 11.148 1 98 390 LYS A O 1
ATOM 3136 N N . GLY A 1 391 ? 17.172 12.914 12.492 1 98.44 391 GLY A N 1
ATOM 3137 C CA . GLY A 1 391 ? 16.141 13.148 13.484 1 98.44 391 GLY A CA 1
ATOM 3138 C C . GLY A 1 391 ? 15.883 11.953 14.375 1 98.44 391 GLY A C 1
ATOM 3139 O O . GLY A 1 391 ? 14.812 11.836 14.984 1 98.44 391 GLY A O 1
ATOM 3140 N N . VAL A 1 392 ? 16.828 11.031 14.5 1 98.81 392 VAL A N 1
ATOM 3141 C CA . VAL A 1 392 ? 16.656 9.844 15.336 1 98.81 392 VAL A CA 1
ATOM 3142 C C . VAL A 1 392 ? 16.516 10.266 16.797 1 98.81 392 VAL A C 1
ATOM 3144 O O . VAL A 1 392 ? 17.344 11 17.328 1 98.81 392 VAL A O 1
ATOM 3147 N N . PRO A 1 393 ? 15.578 9.773 17.531 1 98.94 393 PRO A N 1
ATOM 3148 C CA . PRO A 1 393 ? 15.227 10.297 18.844 1 98.94 393 PRO A CA 1
ATOM 3149 C C . PRO A 1 393 ? 16.344 10.117 19.875 1 98.94 393 PRO A C 1
ATOM 3151 O O . PRO A 1 393 ? 16.625 11.023 20.656 1 98.94 393 PRO A O 1
ATOM 3154 N N . LEU A 1 394 ? 16.984 8.898 19.781 1 98.94 394 LEU A N 1
ATOM 3155 C CA . LEU A 1 394 ? 18 8.625 20.781 1 98.94 394 LEU A CA 1
ATOM 3156 C C . LEU A 1 394 ? 19.281 8.102 20.141 1 98.94 394 LEU A C 1
ATOM 3158 O O . LEU A 1 394 ? 19.219 7.305 19.203 1 98.94 394 LEU A O 1
ATOM 3162 N N . ARG A 1 395 ? 20.344 8.578 20.688 1 98.81 395 ARG A N 1
ATOM 3163 C CA . ARG A 1 395 ? 21.656 8.055 20.328 1 98.81 395 ARG A CA 1
ATOM 3164 C C . ARG A 1 395 ? 22.344 7.441 21.547 1 98.81 395 ARG A C 1
ATOM 3166 O O . ARG A 1 395 ? 22.359 8.039 22.625 1 98.81 395 ARG A O 1
ATOM 3173 N N . ILE A 1 396 ? 22.875 6.312 21.375 1 98.69 396 ILE A N 1
ATOM 3174 C CA . ILE A 1 396 ? 23.625 5.641 22.438 1 98.69 396 ILE A CA 1
ATOM 3175 C C . ILE A 1 396 ? 25.094 5.535 22.031 1 98.69 396 ILE A C 1
ATOM 3177 O O . ILE A 1 396 ? 25.422 5.016 20.969 1 98.69 396 ILE A O 1
ATOM 3181 N N . GLU A 1 397 ? 25.891 6.055 22.922 1 97.5 397 GLU A N 1
ATOM 3182 C CA . GLU A 1 397 ? 27.328 5.98 22.75 1 97.5 397 GLU A CA 1
ATOM 3183 C C . GLU A 1 397 ? 27.953 4.938 23.688 1 97.5 397 GLU A C 1
ATOM 3185 O O . GLU A 1 397 ? 27.594 4.863 24.859 1 97.5 397 GLU A O 1
ATOM 3190 N N . LEU A 1 398 ? 28.812 4.164 23.125 1 95.81 398 LEU A N 1
ATOM 3191 C CA . LEU A 1 398 ? 29.469 3.135 23.922 1 95.81 398 LEU A CA 1
ATOM 3192 C C . LEU A 1 398 ? 30.969 3.109 23.641 1 95.81 398 LEU A C 1
ATOM 3194 O O . LEU A 1 398 ? 31.391 2.801 22.531 1 95.81 398 LEU A O 1
ATOM 3198 N N . GLY A 1 399 ? 31.766 3.426 24.625 1 93 399 GLY A N 1
ATOM 3199 C CA . GLY A 1 399 ? 33.219 3.387 24.562 1 93 399 GLY A CA 1
ATOM 3200 C C . GLY A 1 399 ? 33.844 2.492 25.625 1 93 399 GLY A C 1
ATOM 3201 O O . GLY A 1 399 ? 33.125 1.827 26.375 1 93 399 GLY A O 1
ATOM 3202 N N . PRO A 1 400 ? 35.125 2.529 25.656 1 91.62 400 PRO A N 1
ATOM 3203 C CA . PRO A 1 400 ? 35.844 1.664 26.609 1 91.62 400 PRO A CA 1
ATOM 3204 C C . PRO A 1 400 ? 35.5 1.999 28.062 1 91.62 400 PRO A C 1
ATOM 3206 O O . PRO A 1 400 ? 35.344 1.096 28.891 1 91.62 400 PRO A O 1
ATOM 3209 N N . ARG A 1 401 ? 35.438 3.209 28.344 1 90.75 401 ARG A N 1
ATOM 3210 C CA . ARG A 1 401 ? 35.125 3.627 29.703 1 90.75 401 ARG A CA 1
ATOM 3211 C C . ARG A 1 401 ? 33.719 3.184 30.094 1 90.75 401 ARG A C 1
ATOM 3213 O O . ARG A 1 401 ? 33.469 2.812 31.25 1 90.75 401 ARG A O 1
ATOM 3220 N N . ASP A 1 402 ? 32.812 3.264 29.188 1 93.56 402 ASP A N 1
ATOM 3221 C CA . ASP A 1 402 ? 31.438 2.816 29.406 1 93.56 402 ASP A CA 1
ATOM 3222 C C . ASP A 1 402 ? 31.391 1.311 29.656 1 93.56 402 ASP A C 1
ATOM 3224 O O . ASP A 1 402 ? 30.641 0.846 30.516 1 93.56 402 ASP A O 1
ATOM 3228 N N . LEU A 1 403 ? 32.188 0.626 28.969 1 91.81 403 LEU A N 1
ATOM 3229 C CA . LEU A 1 403 ? 32.25 -0.823 29.141 1 91.81 403 LEU A CA 1
ATOM 3230 C C . LEU A 1 403 ? 32.719 -1.193 30.531 1 91.81 403 LEU A C 1
ATOM 3232 O O . LEU A 1 403 ? 32.188 -2.111 31.156 1 91.81 403 LEU A O 1
ATOM 3236 N N . GLU A 1 404 ? 33.688 -0.489 30.953 1 90.94 404 GLU A N 1
ATOM 3237 C CA . GLU A 1 404 ? 34.25 -0.749 32.281 1 90.94 404 GLU A CA 1
ATOM 3238 C C . GLU A 1 404 ? 33.219 -0.498 33.375 1 90.94 404 GLU A C 1
ATOM 3240 O O . GLU A 1 404 ? 33.156 -1.22 34.375 1 90.94 404 GLU A O 1
ATOM 3245 N N . LYS A 1 405 ? 32.469 0.459 33.125 1 94.75 405 LYS A N 1
ATOM 3246 C CA . LYS A 1 405 ? 31.5 0.855 34.156 1 94.75 405 LYS A CA 1
ATOM 3247 C C . LYS A 1 405 ? 30.172 0.157 33.938 1 94.75 405 LYS A C 1
ATOM 3249 O O . LYS A 1 405 ? 29.203 0.408 34.656 1 94.75 405 LYS A O 1
ATOM 3254 N N . ASN A 1 406 ? 30.062 -0.636 32.906 1 95.25 406 ASN A N 1
ATOM 3255 C CA . ASN A 1 406 ? 28.844 -1.339 32.531 1 95.25 406 ASN A CA 1
ATOM 3256 C C . ASN A 1 406 ? 27.688 -0.372 32.312 1 95.25 406 ASN A C 1
ATOM 3258 O O . ASN A 1 406 ? 26.609 -0.57 32.875 1 95.25 406 ASN A O 1
ATOM 3262 N N . GLN A 1 407 ? 27.953 0.636 31.625 1 96.75 407 GLN A N 1
ATOM 3263 C CA . GLN A 1 407 ? 26.953 1.651 31.328 1 96.75 407 GLN A CA 1
ATOM 3264 C C . GLN A 1 407 ? 27.062 2.127 29.891 1 96.75 407 GLN A C 1
ATOM 3266 O O . GLN A 1 407 ? 27.953 1.71 29.156 1 96.75 407 GLN A O 1
ATOM 3271 N N . VAL A 1 408 ? 26.094 2.934 29.484 1 97.81 408 VAL A N 1
ATOM 3272 C CA . VAL A 1 408 ? 26.109 3.584 28.172 1 97.81 408 VAL A CA 1
ATOM 3273 C C . VAL A 1 408 ? 25.75 5.059 28.312 1 97.81 408 VAL A C 1
ATOM 3275 O O . VAL A 1 408 ? 25.062 5.438 29.281 1 97.81 408 VAL A O 1
ATOM 3278 N N . ARG A 1 409 ? 26.203 5.832 27.375 1 97.75 409 ARG A N 1
ATOM 3279 C CA . ARG A 1 409 ? 25.781 7.23 27.297 1 97.75 409 ARG A CA 1
ATOM 3280 C C . ARG A 1 409 ? 24.625 7.402 26.328 1 97.75 409 ARG A C 1
ATOM 3282 O O . ARG A 1 409 ? 24.719 7.023 25.156 1 97.75 409 ARG A O 1
ATOM 3289 N N . VAL A 1 410 ? 23.531 7.98 26.828 1 98.62 410 VAL A N 1
ATOM 3290 C CA . VAL A 1 410 ? 22.328 8.188 26.016 1 98.62 410 VAL A CA 1
ATOM 3291 C C . VAL A 1 410 ? 22.125 9.68 25.766 1 98.62 410 VAL A C 1
ATOM 3293 O O . VAL A 1 410 ? 22.188 10.484 26.703 1 98.62 410 VAL A O 1
ATOM 3296 N N . ALA A 1 411 ? 21.938 10.047 24.516 1 98.56 411 ALA A N 1
ATOM 3297 C CA . ALA A 1 411 ? 21.719 11.445 24.141 1 98.56 411 ALA A CA 1
ATOM 3298 C C . ALA A 1 411 ? 20.375 11.617 23.422 1 98.56 411 ALA A C 1
ATOM 3300 O O . ALA A 1 411 ? 20.047 10.859 22.5 1 98.56 411 ALA A O 1
ATOM 3301 N N . ARG A 1 412 ? 19.609 12.562 23.828 1 98.81 412 ARG A N 1
ATOM 3302 C CA . ARG A 1 412 ? 18.328 12.891 23.203 1 98.81 412 ARG A CA 1
ATOM 3303 C C . ARG A 1 412 ? 18.531 13.82 22.016 1 98.81 412 ARG A C 1
ATOM 3305 O O . ARG A 1 412 ? 19.328 14.758 22.078 1 98.81 412 ARG A O 1
ATOM 3312 N N . ARG A 1 413 ? 17.797 13.633 20.953 1 98.75 413 ARG A N 1
ATOM 3313 C CA . ARG A 1 413 ? 17.875 14.469 19.766 1 98.75 413 ARG A CA 1
ATOM 3314 C C . ARG A 1 413 ? 17.141 15.789 19.984 1 98.75 413 ARG A C 1
ATOM 3316 O O . ARG A 1 413 ? 17.594 16.844 19.531 1 98.75 413 ARG A O 1
ATOM 3323 N N . ASP A 1 414 ? 15.961 15.82 20.656 1 98.31 414 ASP A N 1
ATOM 3324 C CA . ASP A 1 414 ? 15.055 16.953 20.734 1 98.31 414 ASP A CA 1
ATOM 3325 C C . ASP A 1 414 ? 15.625 18.062 21.609 1 98.31 414 ASP A C 1
ATOM 3327 O O . ASP A 1 414 ? 15.531 19.234 21.281 1 98.31 414 ASP A O 1
ATOM 3331 N N . THR A 1 415 ? 16.359 17.609 22.688 1 97.81 415 THR A N 1
ATOM 3332 C CA . THR A 1 415 ? 16.844 18.609 23.641 1 97.81 415 THR A CA 1
ATOM 3333 C C . THR A 1 415 ? 18.375 18.656 23.641 1 97.81 415 THR A C 1
ATOM 3335 O O . THR A 1 415 ? 18.969 19.625 24.141 1 97.81 415 THR A O 1
ATOM 3338 N N . GLY A 1 416 ? 19 17.594 23.266 1 97.25 416 GLY A N 1
ATOM 3339 C CA . GLY A 1 416 ? 20.453 17.484 23.344 1 97.25 416 GLY A CA 1
ATOM 3340 C C . GLY A 1 416 ? 20.922 16.984 24.703 1 97.25 416 GLY A C 1
ATOM 3341 O O . GLY A 1 416 ? 22.125 16.797 24.906 1 97.25 416 GLY A O 1
ATOM 3342 N N . ALA A 1 417 ? 20.016 16.688 25.562 1 98.06 417 ALA A N 1
ATOM 3343 C CA . ALA A 1 417 ? 20.375 16.219 26.891 1 98.06 417 ALA A CA 1
ATOM 3344 C C . ALA A 1 417 ? 21.078 14.859 26.828 1 98.06 417 ALA A C 1
ATOM 3346 O O . ALA A 1 417 ? 20.703 14.008 26.016 1 98.06 417 ALA A O 1
ATOM 3347 N N . LYS A 1 418 ? 22.047 14.672 27.75 1 97.94 418 LYS A N 1
ATOM 3348 C CA . LYS A 1 418 ? 22.797 13.422 27.828 1 97.94 418 LYS A CA 1
ATOM 3349 C C . LYS A 1 418 ? 22.734 12.828 29.234 1 97.94 418 LYS A C 1
ATOM 3351 O O . LYS A 1 418 ? 22.625 13.555 30.219 1 97.94 418 LYS A O 1
ATOM 3356 N N . MET A 1 419 ? 22.797 11.5 29.266 1 97.88 419 MET A N 1
ATOM 3357 C CA . MET A 1 419 ? 22.812 10.82 30.547 1 97.88 419 MET A CA 1
ATOM 3358 C C . MET A 1 419 ? 23.5 9.461 30.453 1 97.88 419 MET A C 1
ATOM 3360 O O . MET A 1 419 ? 23.531 8.859 29.375 1 97.88 419 MET A O 1
ATOM 3364 N N . ASP A 1 420 ? 24.016 9.008 31.531 1 97.88 420 ASP A N 1
ATOM 3365 C CA . ASP A 1 420 ? 24.578 7.664 31.609 1 97.88 420 ASP A CA 1
ATOM 3366 C C . ASP A 1 420 ? 23.562 6.68 32.188 1 97.88 420 ASP A C 1
ATOM 3368 O O . ASP A 1 420 ? 22.875 6.98 33.156 1 97.88 420 ASP A O 1
ATOM 3372 N N . VAL A 1 421 ? 23.453 5.574 31.547 1 98.12 421 VAL A N 1
ATOM 3373 C CA . VAL A 1 421 ? 22.5 4.551 31.969 1 98.12 421 VAL A CA 1
ATOM 3374 C C . VAL A 1 421 ? 23.219 3.215 32.156 1 98.12 421 VAL A C 1
ATOM 3376 O O . VAL A 1 421 ? 23.984 2.801 31.281 1 98.12 421 VAL A O 1
ATOM 3379 N N . LEU A 1 422 ? 22.906 2.582 33.188 1 97.44 422 LEU A N 1
ATOM 3380 C CA . LEU A 1 422 ? 23.453 1.25 33.406 1 97.44 422 LEU A CA 1
ATOM 3381 C C . LEU A 1 422 ? 22.875 0.252 32.406 1 97.44 422 LEU A C 1
ATOM 3383 O O . LEU A 1 422 ? 21.688 0.317 32.094 1 97.44 422 LEU A O 1
ATOM 3387 N N . ARG A 1 423 ? 23.656 -0.728 32.062 1 96.06 423 ARG A N 1
ATOM 3388 C CA . ARG A 1 423 ? 23.25 -1.731 31.094 1 96.06 423 ARG A CA 1
ATOM 3389 C C . ARG A 1 423 ? 22.031 -2.508 31.578 1 96.06 423 ARG A C 1
ATOM 3391 O O . ARG A 1 423 ? 21.172 -2.871 30.781 1 96.06 423 ARG A O 1
ATOM 3398 N N . VAL A 1 424 ? 21.906 -2.777 32.75 1 95.38 424 VAL A N 1
ATOM 3399 C CA . VAL A 1 424 ? 20.844 -3.594 33.312 1 95.38 424 VAL A CA 1
ATOM 3400 C C . VAL A 1 424 ? 19.516 -2.848 33.219 1 95.38 424 VAL A C 1
ATOM 3402 O O . VAL A 1 424 ? 18.438 -3.469 33.156 1 95.38 424 VAL A O 1
ATOM 3405 N N . ASP A 1 425 ? 19.578 -1.503 33.188 1 97.31 425 ASP A N 1
ATOM 3406 C CA . ASP A 1 425 ? 18.375 -0.681 33.188 1 97.31 425 ASP A CA 1
ATOM 3407 C C . ASP A 1 425 ? 18.109 -0.111 31.781 1 97.31 425 ASP A C 1
ATOM 3409 O O . ASP A 1 425 ? 17.172 0.666 31.594 1 97.31 425 ASP A O 1
ATOM 3413 N N . LEU A 1 426 ? 18.859 -0.474 30.875 1 97.94 426 LEU A N 1
ATOM 3414 C CA . LEU A 1 426 ? 18.906 0.216 29.594 1 97.94 426 LEU A CA 1
ATOM 3415 C C . LEU A 1 426 ? 17.578 0.114 28.875 1 97.94 426 LEU A C 1
ATOM 3417 O O . LEU A 1 426 ? 17.031 1.125 28.422 1 97.94 426 LEU A O 1
ATOM 3421 N N . VAL A 1 427 ? 17.031 -1.082 28.75 1 98.38 427 VAL A N 1
ATOM 3422 C CA . VAL A 1 427 ? 15.812 -1.322 27.984 1 98.38 427 VAL A CA 1
ATOM 3423 C C . VAL A 1 427 ? 14.664 -0.513 28.594 1 98.38 427 VAL A C 1
ATOM 3425 O O . VAL A 1 427 ? 13.953 0.198 27.875 1 98.38 427 VAL A O 1
ATOM 3428 N N . GLU A 1 428 ? 14.539 -0.583 29.875 1 98.31 428 GLU A N 1
ATOM 3429 C CA . GLU A 1 428 ? 13.469 0.13 30.562 1 98.31 428 GLU A CA 1
ATOM 3430 C C . GLU A 1 428 ? 13.633 1.642 30.422 1 98.31 428 GLU A C 1
ATOM 3432 O O . GLU A 1 428 ? 12.664 2.355 30.156 1 98.31 428 GLU A O 1
ATOM 3437 N N . ARG A 1 429 ? 14.812 2.041 30.625 1 98.38 429 ARG A N 1
ATOM 3438 C CA . ARG A 1 429 ? 15.07 3.475 30.547 1 98.38 429 ARG A CA 1
ATOM 3439 C C . ARG A 1 429 ? 14.828 4.008 29.141 1 98.38 429 ARG A C 1
ATOM 3441 O O . ARG A 1 429 ? 14.305 5.105 28.969 1 98.38 429 ARG A O 1
ATOM 3448 N N . VAL A 1 430 ? 15.234 3.279 28.172 1 98.75 430 VAL A N 1
ATOM 3449 C CA . VAL A 1 430 ? 15.047 3.689 26.781 1 98.75 430 VAL A CA 1
ATOM 3450 C C . VAL A 1 430 ? 13.555 3.775 26.453 1 98.75 430 VAL A C 1
ATOM 3452 O O . VAL A 1 430 ? 13.102 4.738 25.844 1 98.75 430 VAL A O 1
ATOM 3455 N N . LYS A 1 431 ? 12.797 2.828 26.875 1 98.69 431 LYS A N 1
ATOM 3456 C CA . LYS A 1 431 ? 11.359 2.846 26.656 1 98.69 431 LYS A CA 1
ATOM 3457 C C . LYS A 1 431 ? 10.711 4.07 27.297 1 98.69 431 LYS A C 1
ATOM 3459 O O . LYS A 1 431 ? 9.883 4.738 26.672 1 98.69 431 LYS A O 1
ATOM 3464 N N . ASP A 1 432 ? 11.18 4.371 28.453 1 98.56 432 ASP A N 1
ATOM 3465 C CA . ASP A 1 432 ? 10.664 5.539 29.156 1 98.56 432 ASP A CA 1
ATOM 3466 C C . ASP A 1 432 ? 11.016 6.832 28.422 1 98.56 432 ASP A C 1
ATOM 3468 O O . ASP A 1 432 ? 10.18 7.73 28.312 1 98.56 432 ASP A O 1
ATOM 3472 N N . LEU A 1 433 ? 12.211 6.863 28 1 98.81 433 LEU A N 1
ATOM 3473 C CA . LEU A 1 433 ? 12.68 8.062 27.312 1 98.81 433 LEU A CA 1
ATOM 3474 C C . LEU A 1 433 ? 11.914 8.289 26.016 1 98.81 433 LEU A C 1
ATOM 3476 O O . LEU A 1 433 ? 11.586 9.43 25.672 1 98.81 433 LEU A O 1
ATOM 3480 N N . LEU A 1 434 ? 11.656 7.254 25.297 1 98.88 434 LEU A N 1
ATOM 3481 C CA . LEU A 1 434 ? 10.914 7.379 24.047 1 98.88 434 LEU A CA 1
ATOM 3482 C C . LEU A 1 434 ? 9.516 7.926 24.297 1 98.88 434 LEU A C 1
ATOM 3484 O O . LEU A 1 434 ? 9.039 8.781 23.562 1 98.88 434 LEU A O 1
ATOM 3488 N N . GLU A 1 435 ? 8.883 7.488 25.375 1 98.69 435 GLU A N 1
ATOM 3489 C CA . GLU A 1 435 ? 7.574 8.016 25.75 1 98.69 435 GLU A CA 1
ATOM 3490 C C . GLU A 1 435 ? 7.656 9.477 26.156 1 98.69 435 GLU A C 1
ATOM 3492 O O . GLU A 1 435 ? 6.789 10.281 25.797 1 98.69 435 GLU A O 1
ATOM 3497 N N . GLU A 1 436 ? 8.664 9.734 26.859 1 98.75 436 GLU A N 1
ATOM 3498 C CA . GLU A 1 436 ? 8.867 11.109 27.328 1 98.75 436 GLU A CA 1
ATOM 3499 C C . GLU A 1 436 ? 9.094 12.055 26.141 1 98.75 436 GLU A C 1
ATOM 3501 O O . GLU A 1 436 ? 8.531 13.148 26.094 1 98.75 436 GLU A O 1
ATOM 3506 N N . ILE A 1 437 ? 9.914 11.625 25.25 1 98.88 437 ILE A N 1
ATOM 3507 C CA . ILE A 1 437 ? 10.211 12.445 24.078 1 98.88 437 ILE A CA 1
ATOM 3508 C C . ILE A 1 437 ? 8.938 12.703 23.281 1 98.88 437 ILE A C 1
ATOM 3510 O O . ILE A 1 437 ? 8.688 13.828 22.844 1 98.88 437 ILE A O 1
ATOM 3514 N N . GLN A 1 438 ? 8.125 11.68 23.156 1 98.88 438 GLN A N 1
ATOM 3515 C CA . GLN A 1 438 ? 6.848 11.812 22.469 1 98.88 438 GLN A CA 1
ATOM 3516 C C . GLN A 1 438 ? 5.98 12.891 23.125 1 98.88 438 GLN A C 1
ATOM 3518 O O . GLN A 1 438 ? 5.445 13.766 22.438 1 98.88 438 GLN A O 1
ATOM 3523 N N . ARG A 1 439 ? 5.891 12.844 24.344 1 98.69 439 ARG A N 1
ATOM 3524 C CA . ARG A 1 439 ? 5.082 13.789 25.109 1 98.69 439 ARG A CA 1
ATOM 3525 C C . ARG A 1 439 ? 5.672 15.195 25.031 1 98.69 439 ARG A C 1
ATOM 3527 O O . ARG A 1 439 ? 4.934 16.172 24.906 1 98.69 439 ARG A O 1
ATOM 3534 N N . ASP A 1 440 ? 6.957 15.258 25.156 1 98.81 440 ASP A N 1
ATOM 3535 C CA . ASP A 1 440 ? 7.633 16.562 25.156 1 98.81 440 ASP A CA 1
ATOM 3536 C C . ASP A 1 440 ? 7.461 17.25 23.812 1 98.81 440 ASP A C 1
ATOM 3538 O O . ASP A 1 440 ? 7.215 18.469 23.75 1 98.81 440 ASP A O 1
ATOM 3542 N N . LEU A 1 441 ? 7.637 16.469 22.766 1 98.88 441 LEU A N 1
ATOM 3543 C CA . LEU A 1 441 ? 7.469 17.047 21.438 1 98.88 441 LEU A CA 1
ATOM 3544 C C . LEU A 1 441 ? 6.07 17.641 21.281 1 98.88 441 LEU A C 1
ATOM 3546 O O . LEU A 1 441 ? 5.914 18.75 20.766 1 98.88 441 LEU A O 1
ATOM 3550 N N . TYR A 1 442 ? 5.059 16.906 21.719 1 98.88 442 TYR A N 1
ATOM 3551 C CA . TYR A 1 442 ? 3.689 17.406 21.641 1 98.88 442 TYR A CA 1
ATOM 3552 C C . TYR A 1 442 ? 3.51 18.656 22.469 1 98.88 442 TYR A C 1
ATOM 3554 O O . TYR A 1 442 ? 2.912 19.641 22 1 98.88 442 TYR A O 1
ATOM 3562 N N . ALA A 1 443 ? 4.008 18.656 23.641 1 98.81 443 ALA A N 1
ATOM 3563 C CA . ALA A 1 443 ? 3.842 19.781 24.562 1 98.81 443 ALA A CA 1
ATOM 3564 C C . ALA A 1 443 ? 4.48 21.047 24 1 98.81 443 ALA A C 1
ATOM 3566 O O . ALA A 1 443 ? 3.895 22.125 24.062 1 98.81 443 ALA A O 1
ATOM 3567 N N . VAL A 1 444 ? 5.676 20.891 23.5 1 98.56 444 VAL A N 1
ATOM 3568 C CA . VAL A 1 444 ? 6.391 22.031 22.938 1 98.56 444 VAL A CA 1
ATOM 3569 C C . VAL A 1 444 ? 5.633 22.562 21.719 1 98.56 444 VAL A C 1
ATOM 3571 O O . VAL A 1 444 ? 5.449 23.781 21.594 1 98.56 444 VAL A O 1
ATOM 3574 N N . ALA A 1 445 ? 5.188 21.688 20.844 1 98.81 445 ALA A N 1
ATOM 3575 C CA . ALA A 1 445 ? 4.445 22.078 19.656 1 98.81 445 ALA A CA 1
ATOM 3576 C C . ALA A 1 445 ? 3.125 22.75 20.031 1 98.81 445 ALA A C 1
ATOM 3578 O O . ALA A 1 445 ? 2.715 23.734 19.406 1 98.81 445 ALA A O 1
ATOM 3579 N N . LYS A 1 446 ? 2.465 22.219 21 1 98.69 446 LYS A N 1
ATOM 3580 C CA . LYS A 1 446 ? 1.196 22.766 21.453 1 98.69 446 LYS A CA 1
ATOM 3581 C C . LYS A 1 446 ? 1.383 24.172 22.016 1 98.69 446 LYS A C 1
ATOM 3583 O O . LYS A 1 446 ? 0.591 25.078 21.734 1 98.69 446 LYS A O 1
ATOM 3588 N N . ARG A 1 447 ? 2.385 24.359 22.781 1 98.44 447 ARG A N 1
ATOM 3589 C CA . ARG A 1 447 ? 2.689 25.688 23.328 1 98.44 447 ARG A CA 1
ATOM 3590 C C . ARG A 1 447 ? 2.961 26.688 22.203 1 98.44 447 ARG A C 1
ATOM 3592 O O . ARG A 1 447 ? 2.465 27.812 22.25 1 98.44 447 ARG A O 1
ATOM 3599 N N . ARG A 1 448 ? 3.736 26.266 21.281 1 97.88 448 ARG A N 1
ATOM 3600 C CA . ARG A 1 448 ? 4.047 27.141 20.156 1 97.88 448 ARG A CA 1
ATOM 3601 C C . ARG A 1 448 ? 2.779 27.531 19.391 1 97.88 448 ARG A C 1
ATOM 3603 O O . ARG A 1 448 ? 2.629 28.672 18.969 1 97.88 448 ARG A O 1
ATOM 3610 N N . LEU A 1 449 ? 1.9 26.562 19.188 1 98.25 449 LEU A N 1
ATOM 3611 C CA . LEU A 1 449 ? 0.63 26.844 18.531 1 98.25 449 LEU A CA 1
ATOM 3612 C C . LEU A 1 449 ? -0.192 27.844 19.328 1 98.25 449 LEU A C 1
ATOM 3614 O O . LEU A 1 449 ? -0.683 28.828 18.781 1 98.25 449 LEU A O 1
ATOM 3618 N N . GLU A 1 450 ? -0.272 27.625 20.609 1 97.69 450 GLU A N 1
ATOM 3619 C CA . GLU A 1 450 ? -1.065 28.5 21.469 1 97.69 450 GLU A CA 1
ATOM 3620 C C . GLU A 1 450 ? -0.498 29.922 21.5 1 97.69 450 GLU A C 1
ATOM 3622 O O . GLU A 1 450 ? -1.25 30.891 21.469 1 97.69 450 GLU A O 1
ATOM 3627 N N . GLU A 1 451 ? 0.794 29.969 21.469 1 97.81 451 GLU A N 1
ATOM 3628 C CA . GLU A 1 451 ? 1.46 31.266 21.469 1 97.81 451 GLU A CA 1
ATOM 3629 C C . GLU A 1 451 ? 1.269 32 20.141 1 97.81 451 GLU A C 1
ATOM 3631 O O . GLU A 1 451 ? 1.404 33.219 20.062 1 97.81 451 GLU A O 1
ATOM 3636 N N . SER A 1 452 ? 0.993 31.234 19.125 1 98.06 452 SER A N 1
ATOM 3637 C CA . SER A 1 452 ? 0.842 31.812 17.797 1 98.06 452 SER A CA 1
ATOM 3638 C C . SER A 1 452 ? -0.584 32.312 17.562 1 98.06 452 SER A C 1
ATOM 3640 O O . SER A 1 452 ? -0.847 33.031 16.609 1 98.06 452 SER A O 1
ATOM 3642 N N . ILE A 1 453 ? -1.524 31.922 18.391 1 98.12 453 ILE A N 1
ATOM 3643 C CA . ILE A 1 453 ? -2.918 32.344 18.234 1 98.12 453 ILE A CA 1
ATOM 3644 C C . ILE A 1 453 ? -3.109 33.75 18.781 1 98.12 453 ILE A C 1
ATOM 3646 O O . ILE A 1 453 ? -2.656 34.062 19.891 1 98.12 453 ILE A O 1
ATOM 3650 N N . GLN A 1 454 ? -3.67 34.594 18 1 98.38 454 GLN A N 1
ATOM 3651 C CA . GLN A 1 454 ? -4.004 35.969 18.438 1 98.38 454 GLN A CA 1
ATOM 3652 C C . GLN A 1 454 ? -5.473 36.281 18.188 1 98.38 454 GLN A C 1
ATOM 3654 O O . GLN A 1 454 ? -5.941 36.188 17.047 1 98.38 454 GLN A O 1
ATOM 3659 N N . LYS A 1 455 ? -6.203 36.594 19.188 1 97.81 455 LYS A N 1
ATOM 3660 C CA . LYS A 1 455 ? -7.59 37.062 19.094 1 97.81 455 LYS A CA 1
ATOM 3661 C C . LYS A 1 455 ? -7.66 38.531 18.75 1 97.81 455 LYS A C 1
ATOM 3663 O O . LYS A 1 455 ? -6.953 39.344 19.344 1 97.81 455 LYS A O 1
ATOM 3668 N N . VAL A 1 456 ? -8.406 38.812 17.766 1 98.12 456 VAL A N 1
ATOM 3669 C CA . VAL A 1 456 ? -8.57 40.219 17.359 1 98.12 456 VAL A CA 1
ATOM 3670 C C . VAL A 1 456 ? -10.055 40.531 17.203 1 98.12 456 VAL A C 1
ATOM 3672 O O . VAL A 1 456 ? -10.891 39.625 17.125 1 98.12 456 VAL A O 1
ATOM 3675 N N . GLU A 1 457 ? -10.398 41.844 17.109 1 97 457 GLU A N 1
ATOM 3676 C CA . GLU A 1 457 ? -11.797 42.25 16.969 1 97 457 GLU A CA 1
ATOM 3677 C C . GLU A 1 457 ? -11.969 43.281 15.875 1 97 457 GLU A C 1
ATOM 3679 O O . GLU A 1 457 ? -13.086 43.562 15.438 1 97 457 GLU A O 1
ATOM 3684 N N . THR A 1 458 ? -10.812 43.875 15.43 1 97.19 458 THR A N 1
ATOM 3685 C CA . THR A 1 458 ? -10.906 44.938 14.43 1 97.19 458 THR A CA 1
ATOM 3686 C C . THR A 1 458 ? -10.023 44.625 13.227 1 97.19 458 THR A C 1
ATOM 3688 O O . THR A 1 458 ? -9.117 43.781 13.312 1 97.19 458 THR A O 1
ATOM 3691 N N . TRP A 1 459 ? -10.297 45.344 12.133 1 97.94 459 TRP A N 1
ATOM 3692 C CA . TRP A 1 459 ? -9.555 45.188 10.891 1 97.94 459 TRP A CA 1
ATOM 3693 C C . TRP A 1 459 ? -8.078 45.5 11.086 1 97.94 459 TRP A C 1
ATOM 3695 O O . TRP A 1 459 ? -7.203 44.781 10.602 1 97.94 459 TRP A O 1
ATOM 3705 N N . ASP A 1 460 ? -7.738 46.531 11.836 1 97.56 460 ASP A N 1
ATOM 3706 C CA . ASP A 1 460 ? -6.359 46.969 12.062 1 97.56 460 ASP A CA 1
ATOM 3707 C C . ASP A 1 460 ? -5.598 45.938 12.883 1 97.56 460 ASP A C 1
ATOM 3709 O O . ASP A 1 460 ? -4.441 45.625 12.586 1 97.56 460 ASP A O 1
ATOM 3713 N N . GLU A 1 461 ? -6.27 45.438 13.891 1 98.12 461 GLU A N 1
ATOM 3714 C CA . GLU A 1 461 ? -5.664 44.375 14.68 1 98.12 461 GLU A CA 1
ATOM 3715 C C . GLU A 1 461 ? -5.398 43.125 13.828 1 98.12 461 GLU A C 1
ATOM 3717 O O . GLU A 1 461 ? -4.383 42.469 14.008 1 98.12 461 GLU A O 1
ATOM 3722 N N . PHE A 1 462 ? -6.336 42.875 12.961 1 97.94 462 PHE A N 1
ATOM 3723 C CA . PHE A 1 462 ? -6.219 41.719 12.07 1 97.94 462 PHE A CA 1
ATOM 3724 C C . PHE A 1 462 ? -4.98 41.844 11.195 1 97.94 462 PHE A C 1
ATOM 3726 O O . PHE A 1 462 ? -4.184 40.906 11.102 1 97.94 462 PHE A O 1
ATOM 3733 N N . LYS A 1 463 ? -4.773 42.938 10.523 1 96.94 463 LYS A N 1
ATOM 3734 C CA . LYS A 1 463 ? -3.641 43.156 9.641 1 96.94 463 LYS A CA 1
ATOM 3735 C C . LYS A 1 463 ? -2.318 43.062 10.391 1 96.94 463 LYS A C 1
ATOM 3737 O O . LYS A 1 463 ? -1.352 42.469 9.883 1 96.94 463 LYS A O 1
ATOM 3742 N N . GLU A 1 464 ? -2.334 43.625 11.578 1 97.31 464 GLU A N 1
ATOM 3743 C CA . GLU A 1 464 ? -1.13 43.562 12.406 1 97.31 464 GLU A CA 1
ATOM 3744 C C . GLU A 1 464 ? -0.781 42.125 12.773 1 97.31 464 GLU A C 1
ATOM 3746 O O . GLU A 1 464 ? 0.385 41.719 12.719 1 97.31 464 GLU A O 1
ATOM 3751 N N . ALA A 1 465 ? -1.789 41.406 13.164 1 97.94 465 ALA A N 1
ATOM 3752 C CA . ALA A 1 465 ? -1.583 40.031 13.531 1 97.94 465 ALA A CA 1
ATOM 3753 C C . ALA A 1 465 ? -1.091 39.188 12.344 1 97.94 465 ALA A C 1
ATOM 3755 O O . ALA A 1 465 ? -0.217 38.344 12.492 1 97.94 465 ALA A O 1
ATOM 3756 N N . LEU A 1 466 ? -1.673 39.406 11.211 1 96.75 466 LEU A N 1
ATOM 3757 C CA . LEU A 1 466 ? -1.269 38.719 9.992 1 96.75 466 LEU A CA 1
ATOM 3758 C C . LEU A 1 466 ? 0.193 39 9.664 1 96.75 466 LEU A C 1
ATOM 3760 O O . LEU A 1 466 ? 0.935 38.094 9.281 1 96.75 466 LEU A O 1
ATOM 3764 N N . ARG A 1 467 ? 0.621 40.25 9.766 1 94.44 467 ARG A N 1
ATOM 3765 C CA . ARG A 1 467 ? 2.008 40.625 9.531 1 94.44 467 ARG A CA 1
ATOM 3766 C C . ARG A 1 467 ? 2.941 39.969 10.531 1 94.44 467 ARG A C 1
ATOM 3768 O O . ARG A 1 467 ? 4.086 39.656 10.203 1 94.44 467 ARG A O 1
ATOM 3775 N N . GLY A 1 468 ? 2.424 39.75 11.672 1 96 468 GLY A N 1
ATOM 3776 C CA . GLY A 1 468 ? 3.195 39.094 12.711 1 96 468 GLY A CA 1
ATOM 3777 C C . GLY A 1 468 ? 3.201 37.594 12.586 1 96 468 GLY A C 1
ATOM 3778 O O . GLY A 1 468 ? 3.633 36.875 13.508 1 96 468 GLY A O 1
ATOM 3779 N N . LYS A 1 469 ? 2.656 37.062 11.531 1 95.94 469 LYS A N 1
ATOM 3780 C CA . LYS A 1 469 ? 2.635 35.625 11.234 1 95.94 469 LYS A CA 1
ATOM 3781 C C . LYS A 1 469 ? 1.838 34.875 12.289 1 95.94 469 LYS A C 1
ATOM 3783 O O . LYS A 1 469 ? 2.252 33.781 12.727 1 95.94 469 LYS A O 1
ATOM 3788 N N . LYS A 1 470 ? 0.765 35.406 12.703 1 98 470 LYS A N 1
ATOM 3789 C CA . LYS A 1 470 ? -0.069 34.781 13.727 1 98 470 LYS A CA 1
ATOM 3790 C C . LYS A 1 470 ? -1.238 34.031 13.102 1 98 470 LYS A C 1
ATOM 3792 O O . LYS A 1 470 ? -1.637 34.312 11.969 1 98 470 LYS A O 1
ATOM 3797 N N . LEU A 1 471 ? -1.691 33.031 13.844 1 98.38 471 LEU A N 1
ATOM 3798 C CA . LEU A 1 471 ? -3.004 32.438 13.609 1 98.38 471 LEU A CA 1
ATOM 3799 C C . LEU A 1 471 ? -4.105 33.312 14.219 1 98.38 471 LEU A C 1
ATOM 3801 O O . LEU A 1 471 ? -4.242 33.375 15.445 1 98.38 471 LEU A O 1
ATOM 3805 N N . VAL A 1 472 ? -4.922 33.906 13.367 1 98.69 472 VAL A N 1
ATOM 3806 C CA . VAL A 1 472 ? -5.777 35 13.844 1 98.69 472 VAL A CA 1
ATOM 3807 C C . VAL A 1 472 ? -7.188 34.469 14.094 1 98.69 472 VAL A C 1
ATOM 3809 O O . VAL A 1 472 ? -7.816 33.906 13.195 1 98.69 472 VAL A O 1
ATOM 3812 N N . LEU A 1 473 ? -7.652 34.531 15.312 1 98.69 473 LEU A N 1
ATOM 3813 C CA . LEU A 1 473 ? -9.039 34.25 15.672 1 98.69 473 LEU A CA 1
ATOM 3814 C C . LEU A 1 473 ? -9.859 35.531 15.711 1 98.69 473 LEU A C 1
ATOM 3816 O O . LEU A 1 473 ? -9.617 36.406 16.547 1 98.69 473 LEU A O 1
ATOM 3820 N N . ALA A 1 474 ? -10.859 35.688 14.812 1 98.56 474 ALA A N 1
ATOM 3821 C CA . ALA A 1 474 ? -11.602 36.938 14.68 1 98.56 474 ALA A CA 1
ATOM 3822 C C . ALA A 1 474 ? -13.102 36.688 14.594 1 98.56 474 ALA A C 1
ATOM 3824 O O . ALA A 1 474 ? -13.539 35.656 14.055 1 98.56 474 ALA A O 1
ATOM 3825 N N . PRO A 1 475 ? -13.922 37.594 15.172 1 98.31 475 PRO A N 1
ATOM 3826 C CA . PRO A 1 475 ? -15.375 37.5 14.977 1 98.31 475 PRO A CA 1
ATOM 3827 C C . PRO A 1 475 ? -15.797 37.812 13.547 1 98.31 475 PRO A C 1
ATOM 3829 O O . PRO A 1 475 ? -15.32 38.781 12.961 1 98.31 475 PRO A O 1
ATOM 3832 N N . TRP A 1 476 ? -16.641 37.062 13.016 1 97.5 476 TRP A N 1
ATOM 3833 C CA . TRP A 1 476 ? -16.938 37.094 11.586 1 97.5 476 TRP A CA 1
ATOM 3834 C C . TRP A 1 476 ? -18.438 36.969 11.344 1 97.5 476 TRP A C 1
ATOM 3836 O O . TRP A 1 476 ? -19.125 36.219 12.047 1 97.5 476 TRP A O 1
ATOM 3846 N N . CYS A 1 477 ? -18.938 37.594 10.312 1 97.62 477 CYS A N 1
ATOM 3847 C CA . CYS A 1 477 ? -20.359 37.625 10.016 1 97.62 477 CYS A CA 1
ATOM 3848 C C . CYS A 1 477 ? -20.75 36.438 9.148 1 97.62 477 CYS A C 1
ATOM 3850 O O . CYS A 1 477 ? -21.938 36.25 8.844 1 97.62 477 CYS A O 1
ATOM 3852 N N . ASP A 1 478 ? -19.812 35.625 8.719 1 97.38 478 ASP A N 1
ATOM 3853 C CA . ASP A 1 478 ? -20.078 34.375 7.98 1 97.38 478 ASP A CA 1
ATOM 3854 C C . ASP A 1 478 ? -20.656 34.688 6.602 1 97.38 478 ASP A C 1
ATOM 3856 O O . ASP A 1 478 ? -21.656 34.062 6.199 1 97.38 478 ASP A O 1
ATOM 3860 N N . GLU A 1 479 ? -20.062 35.625 5.879 1 97.69 479 GLU A N 1
ATOM 3861 C CA . GLU A 1 479 ? -20.531 36 4.543 1 97.69 479 GLU A CA 1
ATOM 3862 C C . GLU A 1 479 ? -19.406 35.875 3.516 1 97.69 479 GLU A C 1
ATOM 3864 O O . GLU A 1 479 ? -18.312 36.375 3.715 1 97.69 479 GLU A O 1
ATOM 3869 N N . VAL A 1 480 ? -19.703 35.281 2.406 1 97.19 480 VAL A N 1
ATOM 3870 C CA . VAL A 1 480 ? -18.75 34.969 1.358 1 97.19 480 VAL A CA 1
ATOM 3871 C C . VAL A 1 480 ? -18.141 36.25 0.81 1 97.19 480 VAL A C 1
ATOM 3873 O O . VAL A 1 480 ? -16.938 36.312 0.518 1 97.19 480 VAL A O 1
ATOM 3876 N N . GLU A 1 481 ? -18.938 37.281 0.655 1 97 481 GLU A N 1
ATOM 3877 C CA . GLU A 1 481 ? -18.469 38.562 0.125 1 97 481 GLU A CA 1
ATOM 3878 C C . GLU A 1 481 ? -17.406 39.156 1.022 1 97 481 GLU A C 1
ATOM 3880 O O . GLU A 1 481 ? -16.422 39.719 0.531 1 97 481 GLU A O 1
ATOM 3885 N N . VAL A 1 482 ? -17.672 39.062 2.291 1 97.38 482 VAL A N 1
ATOM 3886 C CA . VAL A 1 482 ? -16.719 39.594 3.252 1 97.38 482 VAL A CA 1
ATOM 3887 C C . VAL A 1 482 ? -15.414 38.781 3.186 1 97.38 482 VAL A C 1
ATOM 3889 O O . VAL A 1 482 ? -14.32 39.344 3.232 1 97.38 482 VAL A O 1
ATOM 3892 N N . GLU A 1 483 ? -15.555 37.531 3.125 1 96.81 483 GLU A N 1
ATOM 3893 C CA . GLU A 1 483 ? -14.406 36.656 3.006 1 96.81 483 GLU A CA 1
ATOM 3894 C C . GLU A 1 483 ? -13.555 37 1.789 1 96.81 483 GLU A C 1
ATOM 3896 O O . GLU A 1 483 ? -12.328 37.031 1.874 1 96.81 483 GLU A O 1
ATOM 3901 N N . ASN A 1 484 ? -14.211 37.25 0.684 1 96.81 484 ASN A N 1
ATOM 3902 C CA . ASN A 1 484 ? -13.523 37.656 -0.535 1 96.81 484 ASN A CA 1
ATOM 3903 C C . ASN A 1 484 ? -12.789 38.969 -0.349 1 96.81 484 ASN A C 1
ATOM 3905 O O . ASN A 1 484 ? -11.672 39.156 -0.831 1 96.81 484 ASN A O 1
ATOM 3909 N N . GLY A 1 485 ? -13.445 39.844 0.224 1 96.69 485 GLY A N 1
ATOM 3910 C CA . GLY A 1 485 ? -12.844 41.125 0.495 1 96.69 485 GLY A CA 1
ATOM 3911 C C . GLY A 1 485 ? -11.586 41.031 1.345 1 96.69 485 GLY A C 1
ATOM 3912 O O . GLY A 1 485 ? -10.594 41.719 1.067 1 96.69 485 GLY A O 1
ATOM 3913 N N . VAL A 1 486 ? -11.664 40.25 2.371 1 97.56 486 VAL A N 1
ATOM 3914 C CA . VAL A 1 486 ? -10.516 40.062 3.246 1 97.56 486 VAL A CA 1
ATOM 3915 C C . VAL A 1 486 ? -9.344 39.5 2.443 1 97.56 486 VAL A C 1
ATOM 3917 O O . VAL A 1 486 ? -8.211 39.969 2.578 1 97.56 486 VAL A O 1
ATOM 3920 N N . LYS A 1 487 ? -9.586 38.5 1.661 1 96.75 487 LYS A N 1
ATOM 3921 C CA . LYS A 1 487 ? -8.547 37.906 0.836 1 96.75 487 LYS A CA 1
ATOM 3922 C C . LYS A 1 487 ? -7.91 38.906 -0.091 1 96.75 487 LYS A C 1
ATOM 3924 O O . LYS A 1 487 ? -6.684 39 -0.181 1 96.75 487 LYS A O 1
ATOM 3929 N N . GLU A 1 488 ? -8.664 39.75 -0.723 1 95.94 488 GLU A N 1
ATOM 3930 C CA . GLU A 1 488 ? -8.188 40.719 -1.679 1 95.94 488 GLU A CA 1
ATOM 3931 C C . GLU A 1 488 ? -7.406 41.844 -0.979 1 95.94 488 GLU A C 1
ATOM 3933 O O . GLU A 1 488 ? -6.371 42.281 -1.479 1 95.94 488 GLU A O 1
ATOM 3938 N N . ASN A 1 489 ? -7.859 42.188 0.116 1 95.81 489 ASN A N 1
ATOM 3939 C CA . ASN A 1 489 ? -7.281 43.312 0.808 1 95.81 489 ASN A CA 1
ATOM 3940 C C . ASN A 1 489 ? -6.012 42.938 1.565 1 95.81 489 ASN A C 1
ATOM 3942 O O . ASN A 1 489 ? -5.289 43.812 2.055 1 95.81 489 ASN A O 1
ATOM 3946 N N . THR A 1 490 ? -5.805 41.719 1.701 1 96.25 490 THR A N 1
ATOM 3947 C CA . THR A 1 490 ? -4.613 41.281 2.418 1 96.25 490 THR A CA 1
ATOM 3948 C C . THR A 1 490 ? -3.609 40.625 1.461 1 96.25 490 THR A C 1
ATOM 3950 O O . THR A 1 490 ? -2.568 40.125 1.889 1 96.25 490 THR A O 1
ATOM 3953 N N . LYS A 1 491 ? -3.922 40.656 0.223 1 92.06 491 LYS A N 1
ATOM 3954 C CA . LYS A 1 491 ? -3.01 40.125 -0.787 1 92.06 491 LYS A CA 1
ATOM 3955 C C . LYS A 1 491 ? -1.788 41 -0.951 1 92.06 491 LYS A C 1
ATOM 3957 O O . LYS A 1 491 ? -1.915 42.25 -1.018 1 92.06 491 LYS A O 1
ATOM 3962 N N . GLY A 1 492 ? -0.641 40.438 -0.87 1 84.56 492 GLY A N 1
ATOM 3963 C CA . GLY A 1 492 ? 0.592 41.156 -1.124 1 84.56 492 GLY A CA 1
ATOM 3964 C C . GLY A 1 492 ? 1.231 40.812 -2.453 1 84.56 492 GLY A C 1
ATOM 3965 O O . GLY A 1 492 ? 0.689 40 -3.215 1 84.56 492 GLY A O 1
ATOM 3966 N N . GLU A 1 493 ? 2.326 41.438 -2.768 1 71.56 493 GLU A N 1
ATOM 3967 C CA . GLU A 1 493 ? 3.047 41.188 -4.012 1 71.56 493 GLU A CA 1
ATOM 3968 C C . GLU A 1 493 ? 3.484 39.719 -4.113 1 71.56 493 GLU A C 1
ATOM 3970 O O . GLU A 1 493 ? 3.332 39.094 -5.164 1 71.56 493 GLU A O 1
ATOM 3975 N N . ASN A 1 494 ? 3.889 39.156 -3.035 1 75.44 494 ASN A N 1
ATOM 3976 C CA . ASN A 1 494 ? 4.359 37.781 -3.059 1 75.44 494 ASN A CA 1
ATOM 3977 C C . ASN A 1 494 ? 3.68 36.938 -1.984 1 75.44 494 ASN A C 1
ATOM 3979 O O . ASN A 1 494 ? 4.258 35.969 -1.493 1 75.44 494 ASN A O 1
ATOM 3983 N N . GLU A 1 495 ? 2.52 37.5 -1.606 1 82.06 495 GLU A N 1
ATOM 3984 C CA . GLU A 1 495 ? 1.841 36.781 -0.539 1 82.06 495 GLU A CA 1
ATOM 3985 C C . GLU A 1 495 ? 0.378 36.531 -0.888 1 82.06 495 GLU A C 1
ATOM 3987 O O . GLU A 1 495 ? -0.313 37.406 -1.385 1 82.06 495 GLU A O 1
ATOM 3992 N N . ALA A 1 496 ? 0.075 35.312 -0.64 1 85.94 496 ALA A N 1
ATOM 3993 C CA . ALA A 1 496 ? -1.331 34.969 -0.838 1 85.94 496 ALA A CA 1
ATOM 3994 C C . ALA A 1 496 ? -2.221 35.719 0.162 1 85.94 496 ALA A C 1
ATOM 3996 O O . ALA A 1 496 ? -1.778 36.062 1.261 1 85.94 496 ALA A O 1
ATOM 3997 N N . GLY A 1 497 ? -3.373 36.031 -0.234 1 93.69 497 GLY A N 1
ATOM 3998 C CA . GLY A 1 497 ? -4.332 36.656 0.666 1 93.69 497 GLY A CA 1
ATOM 3999 C C . GLY A 1 497 ? -4.785 35.719 1.784 1 93.69 497 GLY A C 1
ATOM 4000 O O . GLY A 1 497 ? -4.77 34.5 1.633 1 93.69 497 GLY A O 1
ATOM 4001 N N . ALA A 1 498 ? -5.148 36.375 2.893 1 97.12 498 ALA A N 1
ATOM 4002 C CA . ALA A 1 498 ? -5.66 35.594 4.023 1 97.12 498 ALA A CA 1
ATOM 4003 C C . ALA A 1 498 ? -7.043 35.031 3.719 1 97.12 498 ALA A C 1
ATOM 4005 O O . ALA A 1 498 ? -7.84 35.688 3.023 1 97.12 498 ALA A O 1
ATOM 4006 N N . LYS A 1 499 ? -7.273 33.875 4.176 1 97.12 499 LYS A N 1
ATOM 4007 C CA . LYS A 1 499 ? -8.57 33.219 4.039 1 97.12 499 LYS A CA 1
ATOM 4008 C C . LYS A 1 499 ? -9 32.594 5.352 1 97.12 499 LYS A C 1
ATOM 4010 O O . LYS A 1 499 ? -8.234 32.562 6.32 1 97.12 499 LYS A O 1
ATOM 4015 N N . THR A 1 500 ? -10.258 32.156 5.375 1 98.12 500 THR A N 1
ATOM 4016 C CA . THR A 1 500 ? -10.703 31.359 6.523 1 98.12 500 THR A CA 1
ATOM 4017 C C . THR A 1 500 ? -10.031 30 6.543 1 98.12 500 THR A C 1
ATOM 4019 O O . THR A 1 500 ? -9.93 29.328 5.512 1 98.12 500 THR A O 1
ATOM 4022 N N . LEU A 1 501 ? -9.508 29.672 7.648 1 98.06 501 LEU A N 1
ATOM 4023 C CA . LEU A 1 501 ? -8.945 28.344 7.828 1 98.06 501 LEU A CA 1
ATOM 4024 C C . LEU A 1 501 ? -10.008 27.375 8.344 1 98.06 501 LEU A C 1
ATOM 4026 O O . LEU A 1 501 ? -10.289 26.359 7.703 1 98.06 501 LEU A O 1
ATOM 4030 N N . CYS A 1 502 ? -10.586 27.672 9.469 1 97.94 502 CYS A N 1
ATOM 4031 C CA . CYS A 1 502 ? -11.742 26.922 9.945 1 97.94 502 CYS A CA 1
ATOM 4032 C C . CYS A 1 502 ? -12.414 27.641 11.117 1 97.94 502 CYS A C 1
ATOM 4034 O O . CYS A 1 502 ? -11.766 28.422 11.82 1 97.94 502 CYS A O 1
ATOM 4036 N N . THR A 1 503 ? -13.688 27.469 11.25 1 98.44 503 THR A N 1
ATOM 4037 C CA . THR A 1 503 ? -14.398 27.828 12.469 1 98.44 503 THR A CA 1
ATOM 4038 C C . THR A 1 503 ? -14.258 26.719 13.516 1 98.44 503 THR A C 1
ATOM 4040 O O . THR A 1 503 ? -14.805 25.625 13.359 1 98.44 503 THR A O 1
ATOM 4043 N N . PRO A 1 504 ? -13.508 27.062 14.555 1 98.25 504 PRO A N 1
ATOM 4044 C CA . PRO A 1 504 ? -13.242 26 15.539 1 98.25 504 PRO A CA 1
ATOM 4045 C C . PRO A 1 504 ? -14.508 25.547 16.281 1 98.25 504 PRO A C 1
ATOM 4047 O O . PRO A 1 504 ? -15.398 26.359 16.531 1 98.25 504 PRO A O 1
ATOM 4050 N N . PHE A 1 505 ? -14.594 24.266 16.641 1 97.25 505 PHE A N 1
ATOM 4051 C CA . PHE A 1 505 ? -15.727 23.766 17.406 1 97.25 505 PHE A CA 1
ATOM 4052 C C . PHE A 1 505 ? -15.758 24.391 18.797 1 97.25 505 PHE A C 1
ATOM 4054 O O . PHE A 1 505 ? -16.828 24.672 19.328 1 97.25 505 PHE A O 1
ATOM 4061 N N . GLU A 1 506 ? -14.578 24.562 19.359 1 93.5 506 GLU A N 1
ATOM 4062 C CA . GLU A 1 506 ? -14.461 25.297 20.625 1 93.5 506 GLU A CA 1
ATOM 4063 C C . GLU A 1 506 ? -14.148 26.766 20.391 1 93.5 506 GLU A C 1
ATOM 4065 O O . GLU A 1 506 ? -13.078 27.109 19.891 1 93.5 506 GLU A O 1
ATOM 4070 N N . GLN A 1 507 ? -15.148 27.594 20.766 1 94.38 507 GLN A N 1
ATOM 4071 C CA . GLN A 1 507 ? -15.023 29.031 20.516 1 94.38 507 GLN A CA 1
ATOM 4072 C C . GLN A 1 507 ? -15.188 29.828 21.812 1 94.38 507 GLN A C 1
ATOM 4074 O O . GLN A 1 507 ? -15.883 29.391 22.734 1 94.38 507 GLN A O 1
ATOM 4079 N N . PRO A 1 508 ? -14.539 30.969 21.75 1 94.5 508 PRO A N 1
ATOM 4080 C CA . PRO A 1 508 ? -14.852 31.859 22.859 1 94.5 508 PRO A CA 1
ATOM 4081 C C . PRO A 1 508 ? -16.297 32.375 22.812 1 94.5 508 PRO A C 1
ATOM 4083 O O . PRO A 1 508 ? -16.953 32.25 21.781 1 94.5 508 PRO A O 1
ATOM 4086 N N . GLU A 1 509 ? -16.703 32.969 23.953 1 94.81 509 GLU A N 1
ATOM 4087 C CA . GLU A 1 509 ? -18.047 33.531 24 1 94.81 509 GLU A CA 1
ATOM 4088 C C . GLU A 1 509 ? -18.156 34.719 23.047 1 94.81 509 GLU A C 1
ATOM 4090 O O . GLU A 1 509 ? -17.25 35.562 22.953 1 94.81 509 GLU A O 1
ATOM 4095 N N . LEU A 1 510 ? -19.188 34.688 22.312 1 95.44 510 LEU A N 1
ATOM 4096 C CA . LEU A 1 510 ? -19.484 35.781 21.406 1 95.44 510 LEU A CA 1
ATOM 4097 C C . LEU A 1 510 ? -20.516 36.719 22 1 95.44 510 LEU A C 1
ATOM 4099 O O . LEU A 1 510 ? -21.703 36.406 22.016 1 95.44 510 LEU A O 1
ATOM 4103 N N . ARG A 1 511 ? -20.078 37.844 22.312 1 94.56 511 ARG A N 1
ATOM 4104 C CA . ARG A 1 511 ? -21 38.844 22.859 1 94.56 511 ARG A CA 1
ATOM 4105 C C . ARG A 1 511 ? -22 39.312 21.812 1 94.56 511 ARG A C 1
ATOM 4107 O O . ARG A 1 511 ? -21.656 39.406 20.625 1 94.56 511 ARG A O 1
ATOM 4114 N N . GLU A 1 512 ? -23.203 39.625 22.234 1 91.81 512 GLU A N 1
ATOM 4115 C CA . GLU A 1 512 ? -24.266 40.031 21.328 1 91.81 512 GLU A CA 1
ATOM 4116 C C . GLU A 1 512 ? -23.891 41.281 20.531 1 91.81 512 GLU A C 1
ATOM 4118 O O . GLU A 1 512 ? -24.297 41.438 19.391 1 91.81 512 GLU A O 1
ATOM 4123 N N . ASP A 1 513 ? -23.016 42.125 21.094 1 93.06 513 ASP A N 1
ATOM 4124 C CA . ASP A 1 513 ? -22.688 43.406 20.438 1 93.06 513 ASP A CA 1
ATOM 4125 C C . ASP A 1 513 ? -21.375 43.281 19.656 1 93.06 513 ASP A C 1
ATOM 4127 O O . ASP A 1 513 ? -20.891 44.281 19.109 1 93.06 513 ASP A O 1
ATOM 4131 N N . THR A 1 514 ? -20.938 42.031 19.562 1 96 514 THR A N 1
ATOM 4132 C CA . THR A 1 514 ? -19.672 41.844 18.875 1 96 514 THR A CA 1
ATOM 4133 C C . THR A 1 514 ? -19.844 42.031 17.359 1 96 514 THR A C 1
ATOM 4135 O O . THR A 1 514 ? -20.766 41.469 16.766 1 96 514 THR A O 1
ATOM 4138 N N . LEU A 1 515 ? -18.969 42.875 16.766 1 97.31 515 LEU A N 1
ATOM 4139 C CA . LEU A 1 515 ? -19.062 43.156 15.344 1 97.31 515 LEU A CA 1
ATOM 4140 C C . LEU A 1 515 ? -18.016 42.344 14.57 1 97.31 515 LEU A C 1
ATOM 4142 O O . LEU A 1 515 ? -16.969 42 15.117 1 97.31 515 LEU A O 1
ATOM 4146 N N . CYS A 1 516 ? -18.422 42.062 13.375 1 98.19 516 CYS A N 1
ATOM 4147 C CA . CYS A 1 516 ? -17.453 41.469 12.445 1 98.19 516 CYS A CA 1
ATOM 4148 C C . CYS A 1 516 ? -16.219 42.344 12.297 1 98.19 516 CYS A C 1
ATOM 4150 O O . CYS A 1 516 ? -16.344 43.562 12.086 1 98.19 516 CYS A O 1
ATOM 4152 N N . PHE A 1 517 ? -15.07 41.719 12.305 1 98.12 517 PHE A N 1
ATOM 4153 C CA . PHE A 1 517 ? -13.82 42.469 12.336 1 98.12 517 PHE A CA 1
ATOM 4154 C C . PHE A 1 517 ? -13.602 43.219 11.023 1 98.12 517 PHE A C 1
ATOM 4156 O O . PHE A 1 517 ? -12.852 44.188 10.969 1 98.12 517 PHE A O 1
ATOM 4163 N N . ALA A 1 518 ? -14.25 42.812 9.914 1 97.44 518 ALA A N 1
ATOM 4164 C CA . ALA A 1 518 ? -13.93 43.312 8.578 1 97.44 518 ALA A CA 1
ATOM 4165 C C . ALA A 1 518 ? -15.094 44.125 8 1 97.44 518 ALA A C 1
ATOM 4167 O O . ALA A 1 518 ? -14.891 45.031 7.199 1 97.44 518 ALA A O 1
ATOM 4168 N N . SER A 1 519 ? -16.344 43.812 8.352 1 96.19 519 SER A N 1
ATOM 4169 C CA . SER A 1 519 ? -17.484 44.406 7.656 1 96.19 519 SER A CA 1
ATOM 4170 C C . SER A 1 519 ? -18.234 45.375 8.562 1 96.19 519 SER A C 1
ATOM 4172 O O . SER A 1 519 ? -19.031 46.188 8.078 1 96.19 519 SER A O 1
ATOM 4174 N N . GLY A 1 520 ? -18.109 45.219 9.891 1 93.5 520 GLY A N 1
ATOM 4175 C CA . GLY A 1 520 ? -18.891 46 10.82 1 93.5 520 GLY A CA 1
ATOM 4176 C C . GLY A 1 520 ? -20.281 45.438 11.07 1 93.5 520 GLY A C 1
ATOM 4177 O O . GLY A 1 520 ? -21.016 45.969 11.922 1 93.5 520 GLY A O 1
ATOM 4178 N N . LYS A 1 521 ? -20.625 44.469 10.391 1 96.94 521 LYS A N 1
ATOM 4179 C CA . LYS A 1 521 ? -21.891 43.781 10.641 1 96.94 521 LYS A CA 1
ATOM 4180 C C . LYS A 1 521 ? -21.812 42.938 11.914 1 96.94 521 LYS A C 1
ATOM 4182 O O . LYS A 1 521 ? -20.719 42.688 12.438 1 96.94 521 LYS A O 1
ATOM 4187 N N . PRO A 1 522 ? -23.016 42.562 12.406 1 97.38 522 PRO A N 1
ATOM 4188 C CA . PRO A 1 522 ? -22.969 41.719 13.578 1 97.38 522 PRO A CA 1
ATOM 4189 C C . PRO A 1 522 ? -22.266 40.375 13.305 1 97.38 522 PRO A C 1
ATOM 4191 O O . PRO A 1 522 ? -22.516 39.719 12.289 1 97.38 522 PRO A O 1
ATOM 4194 N N . ALA A 1 523 ? -21.359 40.031 14.195 1 98.06 523 ALA A N 1
ATOM 4195 C CA . ALA A 1 523 ? -20.641 38.781 14.062 1 98.06 523 ALA A CA 1
ATOM 4196 C C . ALA A 1 523 ? -21.531 37.594 14.406 1 98.06 523 ALA A C 1
ATOM 4198 O O . ALA A 1 523 ? -22.406 37.688 15.273 1 98.06 523 ALA A O 1
ATOM 4199 N N . LYS A 1 524 ? -21.344 36.469 13.789 1 97.5 524 LYS A N 1
ATOM 4200 C CA . LYS A 1 524 ? -22.125 35.25 14.031 1 97.5 524 LYS A CA 1
ATOM 4201 C C . LYS A 1 524 ? -21.281 34.188 14.695 1 97.5 524 LYS A C 1
ATOM 4203 O O . LYS A 1 524 ? -21.797 33.281 15.375 1 97.5 524 LYS A O 1
ATOM 4208 N N . LYS A 1 525 ? -19.984 34.281 14.5 1 97.75 525 LYS A N 1
ATOM 4209 C CA . LYS A 1 525 ? -19.078 33.25 15.023 1 97.75 525 LYS A CA 1
ATOM 4210 C C . LYS A 1 525 ? -17.641 33.719 15.047 1 97.75 525 LYS A C 1
ATOM 4212 O O . LYS A 1 525 ? -17.312 34.781 14.453 1 97.75 525 LYS A O 1
ATOM 4217 N N . TRP A 1 526 ? -16.812 33.031 15.797 1 98.19 526 TRP A N 1
ATOM 4218 C CA . TRP A 1 526 ? -15.367 33.188 15.719 1 98.19 526 TRP A CA 1
ATOM 4219 C C . TRP A 1 526 ? -14.773 32.219 14.672 1 98.19 526 TRP A C 1
ATOM 4221 O O . TRP A 1 526 ? -15.195 31.078 14.562 1 98.19 526 TRP A O 1
ATOM 4231 N N . THR A 1 527 ? -13.883 32.688 13.906 1 98.56 527 THR A N 1
ATOM 4232 C CA . THR A 1 527 ? -13.25 31.875 12.875 1 98.56 527 THR A CA 1
ATOM 4233 C C . THR A 1 527 ? -11.742 32.156 12.828 1 98.56 527 THR A C 1
ATOM 4235 O O . THR A 1 527 ? -11.305 33.281 13.039 1 98.56 527 THR A O 1
ATOM 4238 N N . TYR A 1 528 ? -11 31.094 12.617 1 98.69 528 TYR A N 1
ATOM 4239 C CA . TYR A 1 528 ? -9.57 31.25 12.391 1 98.69 528 TYR A CA 1
ATOM 4240 C C . TYR A 1 528 ? -9.289 31.703 10.961 1 98.69 528 TYR A C 1
ATOM 4242 O O . TYR A 1 528 ? -9.82 31.125 10.008 1 98.69 528 TYR A O 1
ATOM 4250 N N . TRP A 1 529 ? -8.438 32.75 10.852 1 98.38 529 TRP A N 1
ATOM 4251 C CA . TRP A 1 529 ? -8.016 33.312 9.578 1 98.38 529 TRP A CA 1
ATOM 4252 C C . TRP A 1 529 ? -6.5 33.25 9.414 1 98.38 529 TRP A C 1
ATOM 4254 O O . TRP A 1 529 ? -5.766 33.25 10.406 1 98.38 529 TRP A O 1
ATOM 4264 N N . GLY A 1 530 ? -6.016 33.188 8.211 1 97 530 GLY A N 1
ATOM 4265 C CA . GLY A 1 530 ? -4.594 33.25 7.922 1 97 530 GLY A CA 1
ATOM 4266 C C . GLY A 1 530 ? -4.258 32.844 6.5 1 97 530 GLY A C 1
ATOM 4267 O O . GLY A 1 530 ? -5.156 32.594 5.688 1 97 530 GLY A O 1
ATOM 4268 N N . ARG A 1 531 ? -3.031 32.844 6.246 1 95 531 ARG A N 1
ATOM 4269 C CA . ARG A 1 531 ? -2.537 32.312 4.988 1 95 531 ARG A CA 1
ATOM 4270 C C . ARG A 1 531 ? -2.375 30.781 5.09 1 95 531 ARG A C 1
ATOM 4272 O O . ARG A 1 531 ? -2.293 30.234 6.188 1 95 531 ARG A O 1
ATOM 4279 N N . SER A 1 532 ? -2.439 30.141 3.947 1 93.56 532 SER A N 1
ATOM 4280 C CA . SER A 1 532 ? -2.416 28.672 3.99 1 93.56 532 SER A CA 1
ATOM 4281 C C . SER A 1 532 ? -1.517 28.109 2.9 1 93.56 532 SER A C 1
ATOM 4283 O O . SER A 1 532 ? -1.252 28.766 1.896 1 93.56 532 SER A O 1
ATOM 4285 N N . TYR A 1 533 ? -0.97 26.984 3.174 1 90.38 533 TYR A N 1
ATOM 4286 C CA . TYR A 1 533 ? -0.257 26.203 2.162 1 90.38 533 TYR A CA 1
ATOM 4287 C C . TYR A 1 533 ? -1.229 25.578 1.169 1 90.38 533 TYR A C 1
ATOM 4289 O O . TYR A 1 533 ? -2.227 24.969 1.565 1 90.38 533 TYR A O 1
ATOM 4297 N N . MET B 1 1 ? 18.609 6.898 -90.125 1 22.88 1 MET B N 1
ATOM 4298 C CA . MET B 1 1 ? 18.328 7.82 -89.062 1 22.88 1 MET B CA 1
ATOM 4299 C C . MET B 1 1 ? 17.078 7.402 -88.25 1 22.88 1 MET B C 1
ATOM 4301 O O . MET B 1 1 ? 15.992 7.297 -88.875 1 22.88 1 MET B O 1
ATOM 4305 N N . SER B 1 2 ? 17.25 6.488 -87.25 1 19.27 2 SER B N 1
ATOM 4306 C CA . SER B 1 2 ? 16.891 5.359 -86.375 1 19.27 2 SER B CA 1
ATOM 4307 C C . SER B 1 2 ? 15.922 5.781 -85.312 1 19.27 2 SER B C 1
ATOM 4309 O O . SER B 1 2 ? 16.328 6 -84.188 1 19.27 2 SER B O 1
ATOM 4311 N N . LYS B 1 3 ? 15.039 6.805 -85.75 1 22.12 3 LYS B N 1
ATOM 4312 C CA . LYS B 1 3 ? 14.219 7.609 -84.875 1 22.12 3 LYS B CA 1
ATOM 4313 C C . LYS B 1 3 ? 13.266 6.734 -84.062 1 22.12 3 LYS B C 1
ATOM 4315 O O . LYS B 1 3 ? 12.188 6.375 -84.562 1 22.12 3 LYS B O 1
ATOM 4320 N N . SER B 1 4 ? 13.773 5.609 -83.5 1 21.48 4 SER B N 1
ATOM 4321 C CA . SER B 1 4 ? 13.094 4.449 -82.938 1 21.48 4 SER B CA 1
ATOM 4322 C C . SER B 1 4 ? 12.18 4.852 -81.812 1 21.48 4 SER B C 1
ATOM 4324 O O . SER B 1 4 ? 12.656 5.312 -80.75 1 21.48 4 SER B O 1
ATOM 4326 N N . GLU B 1 5 ? 11.055 5.504 -82.188 1 22.16 5 GLU B N 1
ATOM 4327 C CA . GLU B 1 5 ? 10.07 6.203 -81.375 1 22.16 5 GLU B CA 1
ATOM 4328 C C . GLU B 1 5 ? 9.492 5.281 -80.312 1 22.16 5 GLU B C 1
ATOM 4330 O O . GLU B 1 5 ? 8.852 4.277 -80.625 1 22.16 5 GLU B O 1
ATOM 4335 N N . GLU B 1 6 ? 10.219 4.941 -79.25 1 22.73 6 GLU B N 1
ATOM 4336 C CA . GLU B 1 6 ? 10 3.984 -78.188 1 22.73 6 GLU B CA 1
ATOM 4337 C C . GLU B 1 6 ? 8.75 4.324 -77.375 1 22.73 6 GLU B C 1
ATOM 4339 O O . GLU B 1 6 ? 8.75 5.27 -76.562 1 22.73 6 GLU B O 1
ATOM 4344 N N . GLU B 1 7 ? 7.648 4.535 -78.125 1 22.22 7 GLU B N 1
ATOM 4345 C CA . GLU B 1 7 ? 6.488 5.105 -77.438 1 22.22 7 GLU B CA 1
ATOM 4346 C C . GLU B 1 7 ? 6.098 4.277 -76.188 1 22.22 7 GLU B C 1
ATOM 4348 O O . GLU B 1 7 ? 6.246 3.053 -76.25 1 22.22 7 GLU B O 1
ATOM 4353 N N . ASP B 1 8 ? 5.941 4.922 -75.062 1 23.06 8 ASP B N 1
ATOM 4354 C CA . ASP B 1 8 ? 5.723 4.762 -73.625 1 23.06 8 ASP B CA 1
ATOM 4355 C C . ASP B 1 8 ? 4.371 4.109 -73.375 1 23.06 8 ASP B C 1
ATOM 4357 O O . ASP B 1 8 ? 3.328 4.641 -73.75 1 23.06 8 ASP B O 1
ATOM 4361 N N . ILE B 1 9 ? 4.234 2.822 -73.688 1 21.72 9 ILE B N 1
ATOM 4362 C CA . ILE B 1 9 ? 3.014 2.053 -73.5 1 21.72 9 ILE B CA 1
ATOM 4363 C C . ILE B 1 9 ? 2.502 2.271 -72.062 1 21.72 9 ILE B C 1
ATOM 4365 O O . ILE B 1 9 ? 3.207 1.989 -71.062 1 21.72 9 ILE B O 1
ATOM 4369 N N . ALA B 1 10 ? 1.68 3.26 -71.938 1 23.62 10 ALA B N 1
ATOM 4370 C CA . ALA B 1 10 ? 0.93 3.719 -70.75 1 23.62 10 ALA B CA 1
ATOM 4371 C C . ALA B 1 10 ? 0.129 2.578 -70.125 1 23.62 10 ALA B C 1
ATOM 4373 O O . ALA B 1 10 ? -0.909 2.178 -70.625 1 23.62 10 ALA B O 1
ATOM 4374 N N . THR B 1 11 ? 0.816 1.361 -69.875 1 20.56 11 THR B N 1
ATOM 4375 C CA . THR B 1 11 ? 0.018 0.242 -69.375 1 20.56 11 THR B CA 1
ATOM 4376 C C . THR B 1 11 ? -0.823 0.661 -68.188 1 20.56 11 THR B C 1
ATOM 4378 O O . THR B 1 11 ? -0.304 1.242 -67.188 1 20.56 11 THR B O 1
ATOM 4381 N N . SER B 1 12 ? -2.051 1.082 -68.375 1 22.33 12 SER B N 1
ATOM 4382 C CA . SER B 1 12 ? -3.15 1.44 -67.5 1 22.33 12 SER B CA 1
ATOM 4383 C C . SER B 1 12 ? -3.391 0.357 -66.438 1 22.33 12 SER B C 1
ATOM 4385 O O . SER B 1 12 ? -3.879 -0.728 -66.75 1 22.33 12 SER B O 1
ATOM 4387 N N . THR B 1 13 ? -2.346 -0.085 -65.688 1 21.55 13 THR B N 1
ATOM 4388 C CA . THR B 1 13 ? -2.598 -1.187 -64.75 1 21.55 13 THR B CA 1
ATOM 4389 C C . THR B 1 13 ? -3.711 -0.828 -63.781 1 21.55 13 THR B C 1
ATOM 4391 O O . THR B 1 13 ? -3.646 0.206 -63.125 1 21.55 13 THR B O 1
ATOM 4394 N N . SER B 1 14 ? -4.957 -1.13 -64.125 1 22.34 14 SER B N 1
ATOM 4395 C CA . SER B 1 14 ? -6.207 -1.076 -63.375 1 22.34 14 SER B CA 1
ATOM 4396 C C . SER B 1 14 ? -6.043 -1.68 -61.969 1 22.34 14 SER B C 1
ATOM 4398 O O . SER B 1 14 ? -5.691 -2.854 -61.844 1 22.34 14 SER B O 1
ATOM 4400 N N . SER B 1 15 ? -5.395 -0.955 -61.062 1 22.23 15 SER B N 1
ATOM 4401 C CA . SER B 1 15 ? -5.172 -1.41 -59.688 1 22.23 15 SER B CA 1
ATOM 4402 C C . SER B 1 15 ? -6.488 -1.78 -59 1 22.23 15 SER B C 1
ATOM 4404 O O . SER B 1 15 ? -7.352 -0.924 -58.812 1 22.23 15 SER B O 1
ATOM 4406 N N . GLN B 1 16 ? -7.117 -2.928 -59.375 1 22.62 16 GLN B N 1
ATOM 4407 C CA . GLN B 1 16 ? -8.281 -3.455 -58.688 1 22.62 16 GLN B CA 1
ATOM 4408 C C . GLN B 1 16 ? -8.062 -3.451 -57.156 1 22.62 16 GLN B C 1
ATOM 4410 O O . GLN B 1 16 ? -7.051 -3.961 -56.688 1 22.62 16 GLN B O 1
ATOM 4415 N N . SER B 1 17 ? -8.594 -2.436 -56.531 1 22.78 17 SER B N 1
ATOM 4416 C CA . SER B 1 17 ? -8.625 -2.209 -55.094 1 22.78 17 SER B CA 1
ATOM 4417 C C . SER B 1 17 ? -9.195 -3.416 -54.344 1 22.78 17 SER B C 1
ATOM 4419 O O . SER B 1 17 ? -10.367 -3.76 -54.531 1 22.78 17 SER B O 1
ATOM 4421 N N . LEU B 1 18 ? -8.414 -4.547 -54.25 1 26.3 18 LEU B N 1
ATOM 4422 C CA . LEU B 1 18 ? -8.898 -5.684 -53.5 1 26.3 18 LEU B CA 1
ATOM 4423 C C . LEU B 1 18 ? -9.375 -5.242 -52.094 1 26.3 18 LEU B C 1
ATOM 4425 O O . LEU B 1 18 ? -8.617 -4.617 -51.344 1 26.3 18 LEU B O 1
ATOM 4429 N N . GLN B 1 19 ? -10.688 -5.008 -51.969 1 23.22 19 GLN B N 1
ATOM 4430 C CA . GLN B 1 19 ? -11.406 -4.785 -50.719 1 23.22 19 GLN B CA 1
ATOM 4431 C C . GLN B 1 19 ? -11.031 -5.836 -49.688 1 23.22 19 GLN B C 1
ATOM 4433 O O . GLN B 1 19 ? -11.172 -7.035 -49.938 1 23.22 19 GLN B O 1
ATOM 4438 N N . VAL B 1 20 ? -9.93 -5.57 -49 1 24.02 20 VAL B N 1
ATOM 4439 C CA . VAL B 1 20 ? -9.555 -6.488 -47.938 1 24.02 20 VAL B CA 1
ATOM 4440 C C . VAL B 1 20 ? -10.75 -6.742 -47.031 1 24.02 20 VAL B C 1
ATOM 4442 O O . VAL B 1 20 ? -11.336 -5.801 -46.5 1 24.02 20 VAL B O 1
ATOM 4445 N N . PRO B 1 21 ? -11.516 -7.84 -47.281 1 27.22 21 PRO B N 1
ATOM 4446 C CA . PRO B 1 21 ? -12.602 -8.148 -46.344 1 27.22 21 PRO B CA 1
ATOM 4447 C C . PRO B 1 21 ? -12.156 -8.07 -44.875 1 27.22 21 PRO B C 1
ATOM 4449 O O . PRO B 1 21 ? -11.047 -8.5 -44.531 1 27.22 21 PRO B O 1
ATOM 4452 N N . GLY B 1 22 ? -12.484 -6.93 -44.281 1 24.86 22 GLY B N 1
ATOM 4453 C CA . GLY B 1 22 ? -12.289 -6.68 -42.875 1 24.86 22 GLY B CA 1
ATOM 4454 C C . GLY B 1 22 ? -12.633 -7.875 -42 1 24.86 22 GLY B C 1
ATOM 4455 O O . GLY B 1 22 ? -13.75 -8.398 -42.062 1 24.86 22 GLY B O 1
ATOM 4456 N N . LYS B 1 23 ? -11.625 -8.742 -41.875 1 25.75 23 LYS B N 1
ATOM 4457 C CA . LYS B 1 23 ? -11.812 -9.914 -41.031 1 25.75 23 LYS B CA 1
ATOM 4458 C C . LYS B 1 23 ? -12.539 -9.539 -39.75 1 25.75 23 LYS B C 1
ATOM 4460 O O . LYS B 1 23 ? -12.094 -8.664 -39 1 25.75 23 LYS B O 1
ATOM 4465 N N . GLU B 1 24 ? -13.898 -9.617 -39.844 1 26.44 24 GLU B N 1
ATOM 4466 C CA . GLU B 1 24 ? -14.695 -9.664 -38.625 1 26.44 24 GLU B CA 1
ATOM 4467 C C . GLU B 1 24 ? -13.992 -10.492 -37.531 1 26.44 24 GLU B C 1
ATOM 4469 O O . GLU B 1 24 ? -13.805 -11.703 -37.688 1 26.44 24 GLU B O 1
ATOM 4474 N N . THR B 1 25 ? -12.891 -9.883 -37.156 1 26.61 25 THR B N 1
ATOM 4475 C CA . THR B 1 25 ? -12.219 -10.586 -36.062 1 26.61 25 THR B CA 1
ATOM 4476 C C . THR B 1 25 ? -13.227 -11.094 -35.062 1 26.61 25 THR B C 1
ATOM 4478 O O . THR B 1 25 ? -14.086 -10.344 -34.594 1 26.61 25 THR B O 1
ATOM 4481 N N . GLU B 1 26 ? -13.531 -12.375 -35.25 1 24.81 26 GLU B N 1
ATOM 4482 C CA . GLU B 1 26 ? -14.359 -13.133 -34.344 1 24.81 26 GLU B CA 1
ATOM 4483 C C . GLU B 1 26 ? -14.133 -12.672 -32.906 1 24.81 26 GLU B C 1
ATOM 4485 O O . GLU B 1 26 ? -13 -12.633 -32.406 1 24.81 26 GLU B O 1
ATOM 4490 N N . ALA B 1 27 ? -15.062 -11.75 -32.5 1 31.61 27 ALA B N 1
ATOM 4491 C CA . ALA B 1 27 ? -15.25 -11.383 -31.094 1 31.61 27 ALA B CA 1
ATOM 4492 C C . ALA B 1 27 ? -14.953 -12.562 -30.172 1 31.61 27 ALA B C 1
ATOM 4494 O O . ALA B 1 27 ? -15.484 -13.664 -30.375 1 31.61 27 ALA B O 1
ATOM 4495 N N . SER B 1 28 ? -13.781 -12.438 -29.641 1 29.66 28 SER B N 1
ATOM 4496 C CA . SER B 1 28 ? -13.258 -13.484 -28.781 1 29.66 28 SER B CA 1
ATOM 4497 C C . SER B 1 28 ? -14.359 -14.109 -27.938 1 29.66 28 SER B C 1
ATOM 4499 O O . SER B 1 28 ? -15.367 -13.461 -27.641 1 29.66 28 SER B O 1
ATOM 4501 N N . VAL B 1 29 ? -14.367 -15.461 -27.766 1 30.92 29 VAL B N 1
ATOM 4502 C CA . VAL B 1 29 ? -15.281 -16.359 -27.094 1 30.92 29 VAL B CA 1
ATOM 4503 C C . VAL B 1 29 ? -15.711 -15.758 -25.75 1 30.92 29 VAL B C 1
ATOM 4505 O O . VAL B 1 29 ? -16.797 -16.062 -25.25 1 30.92 29 VAL B O 1
ATOM 4508 N N . PHE B 1 30 ? -14.914 -14.914 -25.219 1 27.47 30 PHE B N 1
ATOM 4509 C CA . PHE B 1 30 ? -15.258 -14.367 -23.906 1 27.47 30 PHE B CA 1
ATOM 4510 C C . PHE B 1 30 ? -16.266 -13.242 -24.031 1 27.47 30 PHE B C 1
ATOM 4512 O O . PHE B 1 30 ? -17.062 -12.992 -23.125 1 27.47 30 PHE B O 1
ATOM 4519 N N . ALA B 1 31 ? -16.391 -12.422 -25.156 1 33.53 31 ALA B N 1
ATOM 4520 C CA . ALA B 1 31 ? -17.312 -11.297 -25.328 1 33.53 31 ALA B CA 1
ATOM 4521 C C . ALA B 1 31 ? -18.719 -11.789 -25.594 1 33.53 31 ALA B C 1
ATOM 4523 O O . ALA B 1 31 ? -19.703 -11.18 -25.141 1 33.53 31 ALA B O 1
ATOM 4524 N N . LYS B 1 32 ? -19.016 -12.633 -26.562 1 34 32 LYS B N 1
ATOM 4525 C CA . LYS B 1 32 ? -20.359 -13.047 -26.953 1 34 32 LYS B CA 1
ATOM 4526 C C . LYS B 1 32 ? -21.094 -13.695 -25.797 1 34 32 LYS B C 1
ATOM 4528 O O . LYS B 1 32 ? -22.297 -13.969 -25.891 1 34 32 LYS B O 1
ATOM 4533 N N . ARG B 1 33 ? -20.375 -14.227 -24.859 1 32.03 33 ARG B N 1
ATOM 4534 C CA . ARG B 1 33 ? -20.969 -14.906 -23.703 1 32.03 33 ARG B CA 1
ATOM 4535 C C . ARG B 1 33 ? -21.391 -13.906 -22.641 1 32.03 33 ARG B C 1
ATOM 4537 O O . ARG B 1 33 ? -21.938 -14.297 -21.594 1 32.03 33 ARG B O 1
ATOM 4544 N N . LYS B 1 34 ? -21.234 -12.625 -22.812 1 34.97 34 LYS B N 1
ATOM 4545 C CA . LYS B 1 34 ? -21.562 -11.586 -21.844 1 34.97 34 LYS B CA 1
ATOM 4546 C C . LYS B 1 34 ? -23.062 -11.312 -21.828 1 34.97 34 LYS B C 1
ATOM 4548 O O . LYS B 1 34 ? -23.609 -10.906 -20.797 1 34.97 34 LYS B O 1
ATOM 4553 N N . GLU B 1 35 ? -23.812 -11.273 -22.953 1 32.69 35 GLU B N 1
ATOM 4554 C CA . GLU B 1 35 ? -25.203 -10.797 -23 1 32.69 35 GLU B CA 1
ATOM 4555 C C . GLU B 1 35 ? -26.125 -11.727 -22.234 1 32.69 35 GLU B C 1
ATOM 4557 O O . GLU B 1 35 ? -27.047 -11.273 -21.562 1 32.69 35 GLU B O 1
ATOM 4562 N N . LYS B 1 36 ? -26.062 -13.055 -22.5 1 33.44 36 LYS B N 1
ATOM 4563 C CA . LYS B 1 36 ? -27.094 -13.945 -21.969 1 33.44 36 LYS B CA 1
ATOM 4564 C C . LYS B 1 36 ? -27.016 -14.023 -20.453 1 33.44 36 LYS B C 1
ATOM 4566 O O . LYS B 1 36 ? -27.906 -14.57 -19.812 1 33.44 36 LYS B O 1
ATOM 4571 N N . GLU B 1 37 ? -25.875 -13.641 -19.844 1 32.5 37 GLU B N 1
ATOM 4572 C CA . GLU B 1 37 ? -25.719 -13.852 -18.406 1 32.5 37 GLU B CA 1
ATOM 4573 C C . GLU B 1 37 ? -26.375 -12.719 -17.609 1 32.5 37 GLU B C 1
ATOM 4575 O O . GLU B 1 37 ? -26.406 -12.766 -16.375 1 32.5 37 GLU B O 1
ATOM 4580 N N . MET B 1 38 ? -26.719 -11.609 -18.172 1 33.06 38 MET B N 1
ATOM 4581 C CA . MET B 1 38 ? -27.281 -10.555 -17.344 1 33.06 38 MET B CA 1
ATOM 4582 C C . MET B 1 38 ? -28.734 -10.883 -16.969 1 33.06 38 MET B C 1
ATOM 4584 O O . MET B 1 38 ? -29.438 -10.039 -16.406 1 33.06 38 MET B O 1
ATOM 4588 N N . LYS B 1 39 ? -29.453 -11.906 -17.516 1 30.83 39 LYS B N 1
ATOM 4589 C CA . LYS B 1 39 ? -30.797 -12.031 -16.969 1 30.83 39 LYS B CA 1
ATOM 4590 C C . LYS B 1 39 ? -30.766 -12.125 -15.453 1 30.83 39 LYS B C 1
ATOM 4592 O O . LYS B 1 39 ? -29.75 -12.5 -14.867 1 30.83 39 LYS B O 1
ATOM 4597 N N . LYS B 1 40 ? -32.062 -11.992 -14.734 1 33.06 40 LYS B N 1
ATOM 4598 C CA . LYS B 1 40 ? -32.562 -11.906 -13.367 1 33.06 40 LYS B CA 1
ATOM 4599 C C . LYS B 1 40 ? -32 -13.031 -12.5 1 33.06 40 LYS B C 1
ATOM 4601 O O . LYS B 1 40 ? -32.594 -13.406 -11.492 1 33.06 40 LYS B O 1
ATOM 4606 N N . GLU B 1 41 ? -31.203 -13.961 -13.008 1 33.94 41 GLU B N 1
ATOM 4607 C CA . GLU B 1 41 ? -31.062 -15.125 -12.133 1 33.94 41 GLU B CA 1
ATOM 4608 C C . GLU B 1 41 ? -30.609 -14.711 -10.734 1 33.94 41 GLU B C 1
ATOM 4610 O O . GLU B 1 41 ? -29.531 -14.125 -10.578 1 33.94 41 GLU B O 1
ATOM 4615 N N . THR B 1 42 ? -31.438 -14.352 -9.906 1 40.69 42 THR B N 1
ATOM 4616 C CA . THR B 1 42 ? -31.344 -14.398 -8.453 1 40.69 42 THR B CA 1
ATOM 4617 C C . THR B 1 42 ? -30.453 -15.562 -8.008 1 40.69 42 THR B C 1
ATOM 4619 O O . THR B 1 42 ? -30.453 -15.938 -6.832 1 40.69 42 THR B O 1
ATOM 4622 N N . ARG B 1 43 ? -30.094 -16.469 -8.898 1 44.62 43 ARG B N 1
ATOM 4623 C CA . ARG B 1 43 ? -29.484 -17.719 -8.461 1 44.62 43 ARG B CA 1
ATOM 4624 C C . ARG B 1 43 ? -28.125 -17.469 -7.793 1 44.62 43 ARG B C 1
ATOM 4626 O O . ARG B 1 43 ? -27.234 -16.859 -8.398 1 44.62 43 ARG B O 1
ATOM 4633 N N . LEU B 1 44 ? -28.062 -17.5 -6.582 1 61.78 44 LEU B N 1
ATOM 4634 C CA . LEU B 1 44 ? -26.906 -17.609 -5.699 1 61.78 44 LEU B CA 1
ATOM 4635 C C . LEU B 1 44 ? -26 -18.75 -6.148 1 61.78 44 LEU B C 1
ATOM 4637 O O . LEU B 1 44 ? -26.438 -19.906 -6.266 1 61.78 44 LEU B O 1
ATOM 4641 N N . GLY B 1 45 ? -24.844 -18.469 -6.832 1 74.81 45 GLY B N 1
ATOM 4642 C CA . GLY B 1 45 ? -23.828 -19.516 -6.926 1 74.81 45 GLY B CA 1
ATOM 4643 C C . GLY B 1 45 ? -23.141 -19.562 -8.273 1 74.81 45 GLY B C 1
ATOM 4644 O O . GLY B 1 45 ? -23.484 -18.797 -9.18 1 74.81 45 GLY B O 1
ATOM 4645 N N . ILE B 1 46 ? -22.25 -20.312 -8.414 1 90.94 46 ILE B N 1
ATOM 4646 C CA . ILE B 1 46 ? -21.438 -20.594 -9.602 1 90.94 46 ILE B CA 1
ATOM 4647 C C . ILE B 1 46 ? -22.156 -21.594 -10.492 1 90.94 46 ILE B C 1
ATOM 4649 O O . ILE B 1 46 ? -22.562 -22.672 -10.031 1 90.94 46 ILE B O 1
ATOM 4653 N N . SER B 1 47 ? -22.453 -21.219 -11.711 1 92.94 47 SER B N 1
ATOM 4654 C CA . SER B 1 47 ? -23.172 -22.094 -12.633 1 92.94 47 SER B CA 1
ATOM 4655 C C . SER B 1 47 ? -22.203 -22.922 -13.484 1 92.94 47 SER B C 1
ATOM 4657 O O . SER B 1 47 ? -22.516 -24.047 -13.875 1 92.94 47 SER B O 1
ATOM 4659 N N . ALA B 1 48 ? -21.062 -22.391 -13.695 1 95.69 48 ALA B N 1
ATOM 4660 C CA . ALA B 1 48 ? -20.078 -23.094 -14.508 1 95.69 48 ALA B CA 1
ATOM 4661 C C . ALA B 1 48 ? -19.266 -24.062 -13.664 1 95.69 48 ALA B C 1
ATOM 4663 O O . ALA B 1 48 ? -19 -23.812 -12.484 1 95.69 48 ALA B O 1
ATOM 4664 N N . LYS B 1 49 ? -18.938 -25.109 -14.352 1 96.56 49 LYS B N 1
ATOM 4665 C CA . LYS B 1 49 ? -18.094 -26.109 -13.688 1 96.56 49 LYS B CA 1
ATOM 4666 C C . LYS B 1 49 ? -16.625 -25.906 -14.062 1 96.56 49 LYS B C 1
ATOM 4668 O O . LYS B 1 49 ? -16.312 -25.625 -15.219 1 96.56 49 LYS B O 1
ATOM 4673 N N . LYS B 1 50 ? -15.789 -26.172 -13.109 1 97.19 50 LYS B N 1
ATOM 4674 C CA . LYS B 1 50 ? -14.359 -25.906 -13.266 1 97.19 50 LYS B CA 1
ATOM 4675 C C . LYS B 1 50 ? -13.758 -26.734 -14.391 1 97.19 50 LYS B C 1
ATOM 4677 O O . LYS B 1 50 ? -13.031 -26.219 -15.234 1 97.19 50 LYS B O 1
ATOM 4682 N N . GLU B 1 51 ? -14.141 -28.016 -14.484 1 95.81 51 GLU B N 1
ATOM 4683 C CA . GLU B 1 51 ? -13.523 -28.922 -15.445 1 95.81 51 GLU B CA 1
ATOM 4684 C C . GLU B 1 51 ? -14.18 -28.812 -16.812 1 95.81 51 GLU B C 1
ATOM 4686 O O . GLU B 1 51 ? -13.57 -29.156 -17.828 1 95.81 51 GLU B O 1
ATOM 4691 N N . GLU B 1 52 ? -15.398 -28.234 -16.859 1 95.44 52 GLU B N 1
ATOM 4692 C CA . GLU B 1 52 ? -16.156 -28.172 -18.109 1 95.44 52 GLU B CA 1
ATOM 4693 C C . GLU B 1 52 ? -15.984 -26.828 -18.797 1 95.44 52 GLU B C 1
ATOM 4695 O O . GLU B 1 52 ? -15.82 -26.781 -20.016 1 95.44 52 GLU B O 1
ATOM 4700 N N . ASP B 1 53 ? -16.016 -25.797 -18 1 96.69 53 ASP B N 1
ATOM 4701 C CA . ASP B 1 53 ? -15.875 -24.438 -18.484 1 96.69 53 ASP B CA 1
ATOM 4702 C C . ASP B 1 53 ? -15.055 -23.594 -17.516 1 96.69 53 ASP B C 1
ATOM 4704 O O . ASP B 1 53 ? -15.594 -22.719 -16.812 1 96.69 53 ASP B O 1
ATOM 4708 N N . PHE B 1 54 ? -13.789 -23.734 -17.688 1 97.25 54 PHE B N 1
ATOM 4709 C CA . PHE B 1 54 ? -12.883 -23.172 -16.703 1 97.25 54 PHE B CA 1
ATOM 4710 C C . PHE B 1 54 ? -12.961 -21.641 -16.703 1 97.25 54 PHE B C 1
ATOM 4712 O O . PHE B 1 54 ? -13 -21.016 -15.641 1 97.25 54 PHE B O 1
ATOM 4719 N N . ALA B 1 55 ? -12.93 -21.031 -17.844 1 95.25 55 ALA B N 1
ATOM 4720 C CA . ALA B 1 55 ? -12.906 -19.578 -17.953 1 95.25 55 ALA B CA 1
ATOM 4721 C C . ALA B 1 55 ? -14.125 -18.953 -17.281 1 95.25 55 ALA B C 1
ATOM 4723 O O . ALA B 1 55 ? -13.992 -18 -16.5 1 95.25 55 ALA B O 1
ATOM 4724 N N . SER B 1 56 ? -15.289 -19.484 -17.547 1 96.5 56 SER B N 1
ATOM 4725 C CA . SER B 1 56 ? -16.516 -18.969 -16.953 1 96.5 56 SER B CA 1
ATOM 4726 C C . SER B 1 56 ? -16.531 -19.234 -15.445 1 96.5 56 SER B C 1
ATOM 4728 O O . SER B 1 56 ? -16.938 -18.375 -14.664 1 96.5 56 SER B O 1
ATOM 4730 N N . TRP B 1 57 ? -16.172 -20.453 -15.141 1 98.06 57 TRP B N 1
ATOM 4731 C CA . TRP B 1 57 ? -16.094 -20.781 -13.719 1 98.06 57 TRP B CA 1
ATOM 4732 C C . TRP B 1 57 ? -15.203 -19.797 -12.977 1 98.06 57 TRP B C 1
ATOM 4734 O O . TRP B 1 57 ? -15.602 -19.25 -11.938 1 98.06 57 TRP B O 1
ATOM 4744 N N . TYR B 1 58 ? -14.039 -19.641 -13.516 1 98 58 TYR B N 1
ATOM 4745 C CA . TYR B 1 58 ? -13.055 -18.797 -12.859 1 98 58 TYR B CA 1
ATOM 4746 C C . TYR B 1 58 ? -13.594 -17.375 -12.68 1 98 58 TYR B C 1
ATOM 4748 O O . TYR B 1 58 ? -13.477 -16.797 -11.602 1 98 58 TYR B O 1
ATOM 4756 N N . SER B 1 59 ? -14.109 -16.797 -13.68 1 96.19 59 SER B N 1
ATOM 4757 C CA . SER B 1 59 ? -14.688 -15.453 -13.617 1 96.19 59 SER B CA 1
ATOM 4758 C C . SER B 1 59 ? -15.773 -15.367 -12.555 1 96.19 59 SER B C 1
ATOM 4760 O O . SER B 1 59 ? -15.805 -14.422 -11.766 1 96.19 59 SER B O 1
ATOM 4762 N N . GLN B 1 60 ? -16.625 -16.359 -12.5 1 96.94 60 GLN B N 1
ATOM 4763 C CA . GLN B 1 60 ? -17.703 -16.391 -11.531 1 96.94 60 GLN B CA 1
ATOM 4764 C C . GLN B 1 60 ? -17.156 -16.547 -10.109 1 96.94 60 GLN B C 1
ATOM 4766 O O . GLN B 1 60 ? -17.641 -15.883 -9.18 1 96.94 60 GLN B O 1
ATOM 4771 N N . ALA B 1 61 ? -16.172 -17.391 -10 1 97.75 61 ALA B N 1
ATOM 4772 C CA . ALA B 1 61 ? -15.578 -17.594 -8.68 1 97.75 61 ALA B CA 1
ATOM 4773 C C . ALA B 1 61 ? -14.992 -16.297 -8.141 1 97.75 61 ALA B C 1
ATOM 4775 O O . ALA B 1 61 ? -15.141 -15.977 -6.957 1 97.75 61 ALA B O 1
ATOM 4776 N N . CYS B 1 62 ? -14.344 -15.523 -9 1 97.81 62 CYS B N 1
ATOM 4777 C CA . CYS B 1 62 ? -13.75 -14.25 -8.586 1 97.81 62 CYS B CA 1
ATOM 4778 C C . CYS B 1 62 ? -14.828 -13.234 -8.234 1 97.81 62 CYS B C 1
ATOM 4780 O O . CYS B 1 62 ? -14.703 -12.516 -7.242 1 97.81 62 CYS B O 1
ATOM 4782 N N . ARG B 1 63 ? -15.844 -13.18 -8.969 1 96.19 63 ARG B N 1
ATOM 4783 C CA . ARG B 1 63 ? -16.891 -12.172 -8.805 1 96.19 63 ARG B CA 1
ATOM 4784 C C . ARG B 1 63 ? -17.797 -12.508 -7.629 1 96.19 63 ARG B C 1
ATOM 4786 O O . ARG B 1 63 ? -18.016 -11.68 -6.742 1 96.19 63 ARG B O 1
ATOM 4793 N N . PHE B 1 64 ? -18.25 -13.773 -7.602 1 95.19 64 PHE B N 1
ATOM 4794 C CA . PHE B 1 64 ? -19.203 -14.164 -6.57 1 95.19 64 PHE B CA 1
ATOM 4795 C C . PHE B 1 64 ? -18.5 -14.445 -5.254 1 95.19 64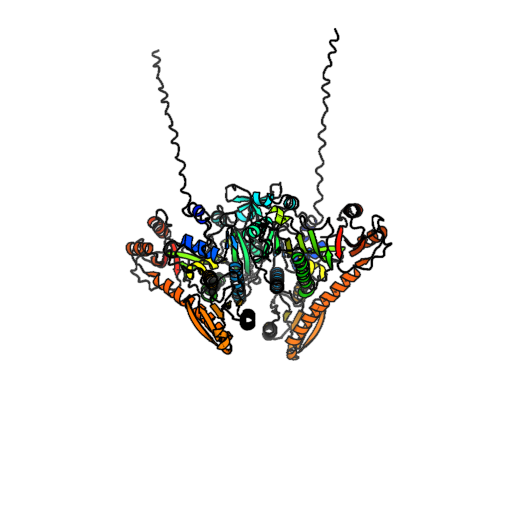 PHE B C 1
ATOM 4797 O O . PHE B 1 64 ? -19.094 -14.344 -4.18 1 95.19 64 PHE B O 1
ATOM 4804 N N . GLY B 1 65 ? -17.234 -14.805 -5.379 1 96.06 65 GLY B N 1
ATOM 4805 C CA . GLY B 1 65 ? -16.422 -14.93 -4.184 1 96.06 65 GLY B CA 1
ATOM 4806 C C . GLY B 1 65 ? -15.992 -13.586 -3.611 1 96.06 65 GLY B C 1
ATOM 4807 O O . GLY B 1 65 ? -15.297 -13.531 -2.598 1 96.06 65 GLY B O 1
ATOM 4808 N N . GLU B 1 66 ? -16.328 -12.555 -4.266 1 95.88 66 GLU B N 1
ATOM 4809 C CA . GLU B 1 66 ? -16.109 -11.172 -3.852 1 95.88 66 GLU B CA 1
ATOM 4810 C C . GLU B 1 66 ? -14.609 -10.859 -3.785 1 95.88 66 GLU B C 1
ATOM 4812 O O . GLU B 1 66 ? -14.141 -10.273 -2.807 1 95.88 66 GLU B O 1
ATOM 4817 N N . LEU B 1 67 ? -13.93 -11.305 -4.762 1 98.38 67 LEU B N 1
ATOM 4818 C CA . LEU B 1 67 ? -12.539 -10.898 -4.922 1 98.38 67 LEU B CA 1
ATOM 4819 C C . LEU B 1 67 ? -12.438 -9.625 -5.754 1 98.38 67 LEU B C 1
ATOM 4821 O O . LEU B 1 67 ? -11.625 -8.742 -5.449 1 98.38 67 LEU B O 1
ATOM 4825 N N . ILE B 1 68 ? -13.328 -9.586 -6.789 1 98.12 68 ILE B N 1
ATOM 4826 C CA . ILE B 1 68 ? -13.25 -8.43 -7.668 1 98.12 68 ILE B CA 1
ATOM 4827 C C . ILE B 1 68 ? -14.656 -8.023 -8.109 1 98.12 68 ILE B C 1
ATOM 4829 O O . ILE B 1 68 ? -15.594 -8.82 -8.016 1 98.12 68 ILE B O 1
ATOM 4833 N N . THR B 1 69 ? -14.773 -6.832 -8.508 1 97.5 69 THR B N 1
ATOM 4834 C CA . THR B 1 69 ? -15.898 -6.293 -9.258 1 97.5 69 THR B CA 1
ATOM 4835 C C . THR B 1 69 ? -15.43 -5.668 -10.57 1 97.5 69 THR B C 1
ATOM 4837 O O . THR B 1 69 ? -14.398 -4.992 -10.602 1 97.5 69 THR B O 1
ATOM 4840 N N . LEU B 1 70 ? -16.156 -5.957 -11.594 1 93.69 70 LEU B N 1
ATOM 4841 C CA . LEU B 1 70 ? -15.797 -5.406 -12.898 1 93.69 70 LEU B CA 1
ATOM 4842 C C . LEU B 1 70 ? -16.031 -3.9 -12.938 1 93.69 70 LEU B C 1
ATOM 4844 O O . LEU B 1 70 ? -17.031 -3.414 -12.391 1 93.69 70 LEU B O 1
ATOM 4848 N N . SER B 1 71 ? -15.109 -3.213 -13.539 1 92.62 71 SER B N 1
ATOM 4849 C CA . SER B 1 71 ? -15.305 -1.786 -13.781 1 92.62 71 SER B CA 1
ATOM 4850 C C . SER B 1 71 ? -15.867 -1.536 -15.18 1 92.62 71 SER B C 1
ATOM 4852 O O . SER B 1 71 ? -16.281 -2.475 -15.867 1 92.62 71 SER B O 1
ATOM 4854 N N . ASP B 1 72 ? -15.93 -0.27 -15.539 1 89.31 72 ASP B N 1
ATOM 4855 C CA . ASP B 1 72 ? -16.516 0.079 -16.844 1 89.31 72 ASP B CA 1
ATOM 4856 C C . ASP B 1 72 ? -15.477 -0.06 -17.953 1 89.31 72 ASP B C 1
ATOM 4858 O O . ASP B 1 72 ? -15.789 0.16 -19.125 1 89.31 72 ASP B O 1
ATOM 4862 N N . THR B 1 73 ? -14.25 -0.368 -17.578 1 91.12 73 THR B N 1
ATOM 4863 C CA . THR B 1 73 ? -13.188 -0.597 -18.562 1 91.12 73 THR B CA 1
ATOM 4864 C C . THR B 1 73 ? -12.656 -2.021 -18.453 1 91.12 73 THR B C 1
ATOM 4866 O O . THR B 1 73 ? -12.266 -2.465 -17.375 1 91.12 73 THR B O 1
ATOM 4869 N N . LYS B 1 74 ? -12.609 -2.658 -19.609 1 91.19 74 LYS B N 1
ATOM 4870 C CA . LYS B 1 74 ? -12.102 -4.027 -19.656 1 91.19 74 LYS B CA 1
ATOM 4871 C C . LYS B 1 74 ? -10.656 -4.09 -19.156 1 91.19 74 LYS B C 1
ATOM 4873 O O . LYS B 1 74 ? -9.82 -3.285 -19.578 1 91.19 74 LYS B O 1
ATOM 4878 N N . GLY B 1 75 ? -10.375 -4.988 -18.25 1 93.31 75 GLY B N 1
ATOM 4879 C CA . GLY B 1 75 ? -9.023 -5.18 -17.75 1 93.31 75 GLY B CA 1
ATOM 4880 C C . GLY B 1 75 ? -8.734 -4.383 -16.484 1 93.31 75 GLY B C 1
ATOM 4881 O O . GLY B 1 75 ? -7.664 -4.523 -15.898 1 93.31 75 GLY B O 1
ATOM 4882 N N . LEU B 1 76 ? -9.641 -3.51 -16.109 1 95.19 76 LEU B N 1
ATOM 4883 C CA . LEU B 1 76 ? -9.562 -2.789 -14.844 1 95.19 76 LEU B CA 1
ATOM 4884 C C . LEU B 1 76 ? -10.555 -3.357 -13.828 1 95.19 76 LEU B C 1
ATOM 4886 O O . LEU B 1 76 ? -11.75 -3.455 -14.117 1 95.19 76 LEU B O 1
ATOM 4890 N N . TYR B 1 77 ? -10.078 -3.703 -12.648 1 96.81 77 TYR B N 1
ATOM 4891 C CA . TYR B 1 77 ? -10.922 -4.371 -11.664 1 96.81 77 TYR B CA 1
ATOM 4892 C C . TYR B 1 77 ? -10.922 -3.613 -10.344 1 96.81 77 TYR B C 1
ATOM 4894 O O . TYR B 1 77 ? -9.914 -3.02 -9.961 1 96.81 77 TYR B O 1
ATOM 4902 N N . ILE B 1 78 ? -12.055 -3.588 -9.703 1 98 78 ILE B N 1
ATOM 4903 C CA . ILE B 1 78 ? -12.133 -3.166 -8.305 1 98 78 ILE B CA 1
ATOM 4904 C C . ILE B 1 78 ? -11.766 -4.336 -7.395 1 98 78 ILE B C 1
ATOM 4906 O O . ILE B 1 78 ? -12.383 -5.402 -7.469 1 98 78 ILE B O 1
ATOM 4910 N N . LEU B 1 79 ? -10.766 -4.211 -6.613 1 98.56 79 LEU B N 1
ATOM 4911 C CA . LEU B 1 79 ? -10.438 -5.246 -5.637 1 98.56 79 LEU B CA 1
ATOM 4912 C C . LEU B 1 79 ? -11.352 -5.145 -4.414 1 98.56 79 LEU B C 1
ATOM 4914 O O . LEU B 1 79 ? -11.391 -4.109 -3.75 1 98.56 79 LEU B O 1
ATOM 4918 N N . GLU B 1 80 ? -12.016 -6.203 -4.152 1 98.38 80 GLU B N 1
ATOM 4919 C CA . GLU B 1 80 ? -12.945 -6.293 -3.027 1 98.38 80 GLU B CA 1
ATOM 4920 C C . GLU B 1 80 ? -12.203 -6.609 -1.73 1 98.38 80 GLU B C 1
ATOM 4922 O O . GLU B 1 80 ? -11.008 -6.914 -1.75 1 98.38 80 GLU B O 1
ATOM 4927 N N . PRO B 1 81 ? -12.867 -6.496 -0.581 1 97.69 81 PRO B N 1
ATOM 4928 C CA . PRO B 1 81 ? -12.195 -6.613 0.713 1 97.69 81 PRO B CA 1
ATOM 4929 C C . PRO B 1 81 ? -11.461 -7.941 0.879 1 97.69 81 PRO B C 1
ATOM 4931 O O . PRO B 1 81 ? -10.398 -7.992 1.493 1 97.69 81 PRO B O 1
ATOM 4934 N N . THR B 1 82 ? -11.984 -8.977 0.32 1 98.12 82 THR B N 1
ATOM 4935 C CA . THR B 1 82 ? -11.312 -10.266 0.41 1 98.12 82 THR B CA 1
ATOM 4936 C C . THR B 1 82 ? -9.961 -10.227 -0.299 1 98.12 82 THR B C 1
ATOM 4938 O O . THR B 1 82 ? -8.953 -10.648 0.259 1 98.12 82 THR B O 1
ATOM 4941 N N . ALA B 1 83 ? -9.977 -9.68 -1.445 1 98.62 83 ALA B N 1
ATOM 4942 C CA . ALA B 1 83 ? -8.742 -9.602 -2.219 1 98.62 83 ALA B CA 1
ATOM 4943 C C . ALA B 1 83 ? -7.738 -8.656 -1.557 1 98.62 83 ALA B C 1
ATOM 4945 O O . ALA B 1 83 ? -6.551 -8.969 -1.464 1 98.62 83 ALA B O 1
ATOM 4946 N N . THR B 1 84 ? -8.242 -7.48 -1.083 1 98.25 84 THR B N 1
ATOM 4947 C CA . THR B 1 84 ? -7.34 -6.527 -0.45 1 98.25 84 THR B CA 1
ATOM 4948 C C . THR B 1 84 ? -6.758 -7.105 0.837 1 98.25 84 THR B C 1
ATOM 4950 O O . THR B 1 84 ? -5.582 -6.887 1.147 1 98.25 84 THR B O 1
ATOM 4953 N N . LYS B 1 85 ? -7.523 -7.84 1.533 1 97.94 85 LYS B N 1
ATOM 4954 C CA . LYS B 1 85 ? -7.039 -8.469 2.758 1 97.94 85 LYS B CA 1
ATOM 4955 C C . LYS B 1 85 ? -5.965 -9.508 2.457 1 97.94 85 LYS B C 1
ATOM 4957 O O . LYS B 1 85 ? -4.93 -9.547 3.125 1 97.94 85 LYS B O 1
ATOM 4962 N N . ILE B 1 86 ? -6.211 -10.32 1.479 1 98.69 86 ILE B N 1
ATOM 4963 C CA . ILE B 1 86 ? -5.23 -11.328 1.091 1 98.69 86 ILE B CA 1
ATOM 4964 C C . ILE B 1 86 ? -3.924 -10.648 0.686 1 98.69 86 ILE B C 1
ATOM 4966 O O . ILE B 1 86 ? -2.846 -11.047 1.133 1 98.69 86 ILE B O 1
ATOM 4970 N N . TRP B 1 87 ? -4.039 -9.625 -0.11 1 98.56 87 TRP B N 1
ATOM 4971 C CA . TRP B 1 87 ? -2.861 -8.906 -0.587 1 98.56 87 TRP B CA 1
ATOM 4972 C C . TRP B 1 87 ? -2.1 -8.281 0.574 1 98.56 87 TRP B C 1
ATOM 4974 O O . TRP B 1 87 ? -0.867 -8.32 0.612 1 98.56 87 TRP B O 1
ATOM 4984 N N . ASN B 1 88 ? -2.828 -7.715 1.514 1 97.69 88 ASN B N 1
ATOM 4985 C CA . ASN B 1 88 ? -2.199 -7.098 2.678 1 97.69 88 ASN B CA 1
ATOM 4986 C C . ASN B 1 88 ? -1.482 -8.133 3.541 1 97.69 88 ASN B C 1
ATOM 4988 O O . ASN B 1 88 ? -0.404 -7.863 4.074 1 97.69 88 ASN B O 1
ATOM 4992 N N . ILE B 1 89 ? -2.074 -9.266 3.684 1 98.19 89 ILE B N 1
ATOM 4993 C CA . ILE B 1 89 ? -1.439 -10.336 4.453 1 98.19 89 ILE B CA 1
ATOM 4994 C C . ILE B 1 89 ? -0.169 -10.797 3.742 1 98.19 89 ILE B C 1
ATOM 4996 O O . ILE B 1 89 ? 0.87 -10.992 4.379 1 98.19 89 ILE B O 1
ATOM 5000 N N . LEU B 1 90 ? -0.298 -10.969 2.453 1 98.56 90 LEU B N 1
ATOM 5001 C CA . LEU B 1 90 ? 0.858 -11.352 1.649 1 98.56 90 LEU B CA 1
ATOM 5002 C C . LEU B 1 90 ? 1.98 -10.328 1.791 1 98.56 90 LEU B C 1
ATOM 5004 O O . LEU B 1 90 ? 3.139 -10.695 1.994 1 98.56 90 LEU B O 1
ATOM 5008 N N . ARG B 1 91 ? 1.648 -9.086 1.718 1 97.81 91 ARG B N 1
ATOM 5009 C CA . ARG B 1 91 ? 2.625 -8.016 1.869 1 97.81 91 ARG B CA 1
ATOM 5010 C C . ARG B 1 91 ? 3.322 -8.094 3.223 1 97.81 91 ARG B C 1
ATOM 5012 O O . ARG B 1 91 ? 4.551 -8.008 3.301 1 97.81 91 ARG B O 1
ATOM 5019 N N . SER B 1 92 ? 2.561 -8.266 4.262 1 97 92 SER B N 1
ATOM 5020 C CA . SER B 1 92 ? 3.123 -8.344 5.605 1 97 92 SER B CA 1
ATOM 5021 C C . SER B 1 92 ? 4.07 -9.531 5.742 1 97 92 SER B C 1
ATOM 5023 O O . SER B 1 92 ? 5.148 -9.406 6.324 1 97 92 SER B O 1
ATOM 5025 N N . TYR B 1 93 ? 3.637 -10.609 5.23 1 97.81 93 TYR B N 1
ATOM 5026 C CA . TYR B 1 93 ? 4.469 -11.805 5.254 1 97.81 93 TYR B CA 1
ATOM 5027 C C . TYR B 1 93 ? 5.773 -11.586 4.5 1 97.81 93 TYR B C 1
ATOM 5029 O O . TYR B 1 93 ? 6.852 -11.922 4.996 1 97.81 93 TYR B O 1
ATOM 5037 N N . MET B 1 94 ? 5.691 -11.008 3.336 1 97.44 94 MET B N 1
ATOM 5038 C CA . MET B 1 94 ? 6.863 -10.781 2.492 1 97.44 94 MET B CA 1
ATOM 5039 C C . MET B 1 94 ? 7.805 -9.766 3.135 1 97.44 94 MET B C 1
ATOM 5041 O O . MET B 1 94 ? 9.023 -9.93 3.08 1 97.44 94 MET B O 1
ATOM 5045 N N . ASP B 1 95 ? 7.23 -8.734 3.678 1 95.81 95 ASP B N 1
ATOM 5046 C CA . ASP B 1 95 ? 8.055 -7.742 4.363 1 95.81 95 ASP B CA 1
ATOM 5047 C C . ASP B 1 95 ? 8.898 -8.391 5.457 1 95.81 95 ASP B C 1
ATOM 5049 O O . ASP B 1 95 ? 10.078 -8.07 5.609 1 95.81 95 ASP B O 1
ATOM 5053 N N . ALA B 1 96 ? 8.305 -9.266 6.199 1 95.31 96 ALA B N 1
ATOM 5054 C CA . ALA B 1 96 ? 9.023 -9.969 7.254 1 95.31 96 ALA B CA 1
ATOM 5055 C C . ALA B 1 96 ? 10.141 -10.836 6.676 1 95.31 96 ALA B C 1
ATOM 5057 O O . ALA B 1 96 ? 11.242 -10.891 7.23 1 95.31 96 ALA B O 1
ATOM 5058 N N . GLU B 1 97 ? 9.859 -11.5 5.574 1 96.44 97 GLU B N 1
ATOM 5059 C CA . GLU B 1 97 ? 10.859 -12.336 4.918 1 96.44 97 GLU B CA 1
ATOM 5060 C C . GLU B 1 97 ? 12 -11.492 4.363 1 96.44 97 GLU B C 1
ATOM 5062 O O . GLU B 1 97 ? 13.164 -11.891 4.438 1 96.44 97 GLU B O 1
ATOM 5067 N N . LEU B 1 98 ? 11.633 -10.367 3.807 1 95.19 98 LEU B N 1
ATOM 5068 C CA . LEU B 1 98 ? 12.648 -9.492 3.23 1 95.19 98 LEU B CA 1
ATOM 5069 C C . LEU B 1 98 ? 13.531 -8.898 4.32 1 95.19 98 LEU B C 1
ATOM 5071 O O . LEU B 1 98 ? 14.719 -8.641 4.094 1 95.19 98 LEU B O 1
ATOM 5075 N N . GLU B 1 99 ? 12.977 -8.633 5.445 1 91.75 99 GLU B N 1
ATOM 5076 C CA . GLU B 1 99 ? 13.766 -8.141 6.57 1 91.75 99 GLU B CA 1
ATOM 5077 C C . GLU B 1 99 ? 14.844 -9.141 6.969 1 91.75 99 GLU B C 1
ATOM 5079 O O . GLU B 1 99 ? 15.961 -8.742 7.336 1 91.75 99 GLU B O 1
ATOM 5084 N N . LYS B 1 100 ? 14.562 -10.406 6.863 1 92.06 100 LYS B N 1
ATOM 5085 C CA . LYS B 1 100 ? 15.523 -11.453 7.199 1 92.06 100 LYS B CA 1
ATOM 5086 C C . LYS B 1 100 ? 16.688 -11.469 6.211 1 92.06 100 LYS B C 1
ATOM 5088 O O . LYS B 1 100 ? 17.797 -11.859 6.562 1 92.06 100 LYS B O 1
ATOM 5093 N N . LEU B 1 101 ? 16.359 -11.133 4.992 1 92 101 LEU B N 1
ATOM 5094 C CA . LEU B 1 101 ? 17.422 -11.055 3.988 1 92 101 LEU B CA 1
ATOM 5095 C C . LEU B 1 101 ? 18.453 -9.992 4.359 1 92 101 LEU B C 1
ATOM 5097 O O . LEU B 1 101 ? 19.625 -10.102 3.982 1 92 101 LEU B O 1
ATOM 5101 N N . GLY B 1 102 ? 18.016 -8.938 4.969 1 89.38 102 GLY B N 1
ATOM 5102 C CA . GLY B 1 102 ? 18.922 -7.898 5.449 1 89.38 102 GLY B CA 1
ATOM 5103 C C . GLY B 1 102 ? 19.172 -6.809 4.426 1 89.38 102 GLY B C 1
ATOM 5104 O O . GLY B 1 102 ? 19.266 -7.082 3.229 1 89.38 102 GLY B O 1
ATOM 5105 N N . ASN B 1 103 ? 19.203 -5.645 4.859 1 90 103 ASN B N 1
ATOM 5106 C CA . ASN B 1 103 ? 19.625 -4.453 4.133 1 90 103 ASN B CA 1
ATOM 5107 C C . ASN B 1 103 ? 18.688 -4.137 2.971 1 90 103 ASN B C 1
ATOM 5109 O O . ASN B 1 103 ? 19.125 -3.615 1.941 1 90 103 ASN B O 1
ATOM 5113 N N . VAL B 1 104 ? 17.5 -4.609 2.986 1 97.19 104 VAL B N 1
ATOM 5114 C CA . VAL B 1 104 ? 16.531 -4.238 1.953 1 97.19 104 VAL B CA 1
ATOM 5115 C C . VAL B 1 104 ? 15.766 -2.992 2.387 1 97.19 104 VAL B C 1
ATOM 5117 O O . VAL B 1 104 ? 15.125 -2.986 3.443 1 97.19 104 VAL B O 1
ATOM 5120 N N . GLU B 1 105 ? 15.852 -1.958 1.599 1 97.38 105 GLU B N 1
ATOM 5121 C CA . GLU B 1 105 ? 15.188 -0.701 1.932 1 97.38 105 GLU B CA 1
ATOM 5122 C C . GLU B 1 105 ? 13.93 -0.498 1.09 1 97.38 105 GLU B C 1
ATOM 5124 O O . GLU B 1 105 ? 13.977 -0.606 -0.138 1 97.38 105 GLU B O 1
ATOM 5129 N N . GLU B 1 106 ? 12.844 -0.239 1.779 1 98.06 106 GLU B N 1
ATOM 5130 C CA . GLU B 1 106 ? 11.617 0.086 1.053 1 98.06 106 GLU B CA 1
ATOM 5131 C C . GLU B 1 106 ? 11.625 1.537 0.581 1 98.06 106 GLU B C 1
ATOM 5133 O O . GLU B 1 106 ? 11.844 2.453 1.376 1 98.06 106 GLU B O 1
ATOM 5138 N N . LYS B 1 107 ? 11.484 1.77 -0.663 1 98.38 107 LYS B N 1
ATOM 5139 C CA . LYS B 1 107 ? 11.344 3.078 -1.294 1 98.38 107 LYS B CA 1
ATOM 5140 C C . LYS B 1 107 ? 10.141 3.105 -2.232 1 98.38 107 LYS B C 1
ATOM 5142 O O . LYS B 1 107 ? 9.562 2.062 -2.539 1 98.38 107 LYS B O 1
ATOM 5147 N N . LYS B 1 108 ? 9.719 4.199 -2.574 1 98.31 108 LYS B N 1
ATOM 5148 C CA . LYS B 1 108 ? 8.656 4.344 -3.568 1 98.31 108 LYS B CA 1
ATOM 5149 C C . LYS B 1 108 ? 9.047 5.355 -4.641 1 98.31 108 LYS B C 1
ATOM 5151 O O . LYS B 1 108 ? 9.297 6.523 -4.34 1 98.31 108 LYS B O 1
ATOM 5156 N N . PHE B 1 109 ? 9.07 4.934 -5.832 1 98.06 109 PHE B N 1
ATOM 5157 C CA . PHE B 1 109 ? 9.453 5.77 -6.965 1 98.06 109 PHE B CA 1
ATOM 5158 C C . PHE B 1 109 ? 8.219 6.277 -7.703 1 98.06 109 PHE B C 1
ATOM 5160 O O . PHE B 1 109 ? 7.148 5.668 -7.629 1 98.06 109 PHE B O 1
ATOM 5167 N N . PRO B 1 110 ? 8.32 7.352 -8.398 1 96.75 110 PRO B N 1
ATOM 5168 C CA . PRO B 1 110 ? 7.195 7.898 -9.156 1 96.75 110 PRO B CA 1
ATOM 5169 C C . PRO B 1 110 ? 6.664 6.926 -10.211 1 96.75 110 PRO B C 1
ATOM 5171 O O . PRO B 1 110 ? 7.438 6.164 -10.797 1 96.75 110 PRO B O 1
ATOM 5174 N N . MET B 1 111 ? 5.363 7.059 -10.469 1 96.88 111 MET B N 1
ATOM 5175 C CA . MET B 1 111 ? 4.715 6.18 -11.438 1 96.88 111 MET B CA 1
ATOM 5176 C C . MET B 1 111 ? 4.922 6.695 -12.859 1 96.88 111 MET B C 1
ATOM 5178 O O . MET B 1 111 ? 4.746 5.949 -13.828 1 96.88 111 MET B O 1
ATOM 5182 N N . LEU B 1 112 ? 5.234 7.953 -13.008 1 96.19 112 LEU B N 1
ATOM 5183 C CA . LEU B 1 112 ? 5.363 8.594 -14.312 1 96.19 112 LEU B CA 1
ATOM 5184 C C . LEU B 1 112 ? 6.824 8.648 -14.742 1 96.19 112 LEU B C 1
ATOM 5186 O O . LEU B 1 112 ? 7.676 9.172 -14.016 1 96.19 112 LEU B O 1
ATOM 5190 N N . ILE B 1 113 ? 7.059 8.141 -15.938 1 93.56 113 ILE B N 1
ATOM 5191 C CA . ILE B 1 113 ? 8.398 8.109 -16.5 1 93.56 113 ILE B CA 1
ATOM 5192 C C . ILE B 1 113 ? 8.438 8.945 -17.781 1 93.56 113 ILE B C 1
ATOM 5194 O O . ILE B 1 113 ? 7.656 8.711 -18.703 1 93.56 113 ILE B O 1
ATOM 5198 N N . LYS B 1 114 ? 9.398 9.859 -17.844 1 91.88 114 LYS B N 1
ATOM 5199 C CA . LYS B 1 114 ? 9.555 10.656 -19.062 1 91.88 114 LYS B CA 1
ATOM 5200 C C . LYS B 1 114 ? 9.891 9.773 -20.25 1 91.88 114 LYS B C 1
ATOM 5202 O O . LYS B 1 114 ? 10.664 8.82 -20.125 1 91.88 114 LYS B O 1
ATOM 5207 N N . ARG B 1 115 ? 9.375 10.164 -21.344 1 88.88 115 ARG B N 1
ATOM 5208 C CA . ARG B 1 115 ? 9.617 9.398 -22.562 1 88.88 115 ARG B CA 1
ATOM 5209 C C . ARG B 1 115 ? 11.117 9.25 -22.812 1 88.88 115 ARG B C 1
ATOM 5211 O O . ARG B 1 115 ? 11.586 8.156 -23.125 1 88.88 115 ARG B O 1
ATOM 5218 N N . ASP B 1 116 ? 11.844 10.312 -22.672 1 84.56 116 ASP B N 1
ATOM 5219 C CA . ASP B 1 116 ? 13.273 10.297 -22.938 1 84.56 116 ASP B CA 1
ATOM 5220 C C . ASP B 1 116 ? 14.008 9.336 -22 1 84.56 116 ASP B C 1
ATOM 5222 O O . ASP B 1 116 ? 14.969 8.688 -22.406 1 84.56 116 ASP B O 1
ATOM 5226 N N . SER B 1 117 ? 13.547 9.242 -20.859 1 83.31 117 SER B N 1
ATOM 5227 C CA . SER B 1 117 ? 14.156 8.328 -19.891 1 83.31 117 SER B CA 1
ATOM 5228 C C . SER B 1 117 ? 13.844 6.875 -20.234 1 83.31 117 SER B C 1
ATOM 5230 O O . SER B 1 117 ? 14.703 6.004 -20.078 1 83.31 117 SER B O 1
ATOM 5232 N N . LEU B 1 118 ? 12.719 6.668 -20.719 1 82.12 118 LEU B N 1
ATOM 5233 C CA . LEU B 1 118 ? 12.297 5.316 -21.078 1 82.12 118 LEU B CA 1
ATOM 5234 C C . LEU B 1 118 ? 13.031 4.82 -22.312 1 82.12 118 LEU B C 1
ATOM 5236 O O . LEU B 1 118 ? 13.367 3.637 -22.406 1 82.12 118 LEU B O 1
ATOM 5240 N N . GLU B 1 119 ? 13.305 5.664 -23.203 1 78.5 119 GLU B N 1
ATOM 5241 C CA . GLU B 1 119 ? 13.906 5.297 -24.469 1 78.5 119 GLU B CA 1
ATOM 5242 C C . GLU B 1 119 ? 15.406 5.043 -24.328 1 78.5 119 GLU B C 1
ATOM 5244 O O . GLU B 1 119 ? 16.031 4.477 -25.219 1 78.5 119 GLU B O 1
ATOM 5249 N N . LYS B 1 120 ? 15.977 5.414 -23.234 1 72 120 LYS B N 1
ATOM 5250 C CA . LYS B 1 120 ? 17.375 5.074 -22.953 1 72 120 LYS B CA 1
ATOM 5251 C C . LYS B 1 120 ? 17.562 3.562 -22.875 1 72 120 LYS B C 1
ATOM 5253 O O . LYS B 1 120 ? 18.656 3.053 -23.156 1 72 120 LYS B O 1
ATOM 5258 N N . GLU B 1 121 ? 16.484 2.951 -22.516 1 67.06 121 GLU B N 1
ATOM 5259 C CA . GLU B 1 121 ? 16.531 1.497 -22.406 1 67.06 121 GLU B CA 1
ATOM 5260 C C . GLU B 1 121 ? 16.062 0.826 -23.688 1 67.06 121 GLU B C 1
ATOM 5262 O O . GLU B 1 121 ? 15.039 0.134 -23.688 1 67.06 121 GLU B O 1
ATOM 5267 N N . LYS B 1 122 ? 16.812 1.05 -24.703 1 60.47 122 LYS B N 1
ATOM 5268 C CA . LYS B 1 122 ? 16.344 0.662 -26.031 1 60.47 122 LYS B CA 1
ATOM 5269 C C . LYS B 1 122 ? 15.906 -0.798 -26.047 1 60.47 122 LYS B C 1
ATOM 5271 O O . LYS B 1 122 ? 14.797 -1.107 -26.484 1 60.47 122 LYS B O 1
ATOM 5276 N N . ASP B 1 123 ? 16.828 -1.685 -25.609 1 60.25 123 ASP B N 1
ATOM 5277 C CA . ASP B 1 123 ? 16.516 -3.109 -25.688 1 60.25 123 ASP B CA 1
ATOM 5278 C C . ASP B 1 123 ? 15.336 -3.461 -24.781 1 60.25 123 ASP B C 1
ATOM 5280 O O . ASP B 1 123 ? 14.484 -4.273 -25.141 1 60.25 123 ASP B O 1
ATOM 5284 N N . HIS B 1 124 ? 15.281 -2.711 -23.703 1 62.88 124 HIS B N 1
ATOM 5285 C CA . HIS B 1 124 ? 14.25 -3.014 -22.719 1 62.88 124 HIS B CA 1
ATOM 5286 C C . HIS B 1 124 ? 12.898 -2.467 -23.141 1 62.88 124 HIS B C 1
ATOM 5288 O O . HIS B 1 124 ? 11.875 -3.154 -23.031 1 62.88 124 HIS B O 1
ATOM 5294 N N . ILE B 1 125 ? 12.922 -1.454 -23.797 1 62.59 125 ILE B N 1
ATOM 5295 C CA . ILE B 1 125 ? 11.688 -0.779 -24.188 1 62.59 125 ILE B CA 1
ATOM 5296 C C . ILE B 1 125 ? 11.062 -1.485 -25.375 1 62.59 125 ILE B C 1
ATOM 5298 O O . ILE B 1 125 ? 9.836 -1.508 -25.531 1 62.59 125 ILE B O 1
ATOM 5302 N N . GLU B 1 126 ? 11.953 -2.01 -26.125 1 62.62 126 GLU B N 1
ATOM 5303 C CA . GLU B 1 126 ? 11.414 -2.688 -27.297 1 62.62 126 GLU B CA 1
ATOM 5304 C C . GLU B 1 126 ? 10.398 -3.754 -26.906 1 62.62 126 GLU B C 1
ATOM 5306 O O . GLU B 1 126 ? 9.375 -3.926 -27.562 1 62.62 126 GLU B O 1
ATOM 5311 N N . GLY B 1 127 ? 10.555 -4.285 -25.844 1 62.66 127 GLY B N 1
ATOM 5312 C CA . GLY B 1 127 ? 9.648 -5.324 -25.391 1 62.66 127 GLY B CA 1
ATOM 5313 C C . GLY B 1 127 ? 8.375 -4.777 -24.781 1 62.66 127 GLY B C 1
ATOM 5314 O O . GLY B 1 127 ? 7.336 -5.445 -24.781 1 62.66 127 GLY B O 1
ATOM 5315 N N . PHE B 1 128 ? 8.414 -3.52 -24.328 1 70.06 128 PHE B N 1
ATOM 5316 C CA . PHE B 1 128 ? 7.258 -2.992 -23.625 1 70.06 128 PHE B CA 1
ATOM 5317 C C . PHE B 1 128 ? 6.539 -1.938 -24.453 1 70.06 128 PHE B C 1
ATOM 5319 O O . PHE B 1 128 ? 5.449 -1.49 -24.094 1 70.06 128 PHE B O 1
ATOM 5326 N N . LYS B 1 129 ? 7.023 -1.643 -25.531 1 72.5 129 LYS B N 1
ATOM 5327 C CA . LYS B 1 129 ? 6.551 -0.507 -26.312 1 72.5 129 LYS B CA 1
ATOM 5328 C C . LYS B 1 129 ? 5.059 -0.629 -26.625 1 72.5 129 LYS B C 1
ATOM 5330 O O . LYS B 1 129 ? 4.305 0.331 -26.438 1 72.5 129 LYS B O 1
ATOM 5335 N N . PRO B 1 130 ? 4.629 -1.799 -26.922 1 75.19 130 PRO B N 1
ATOM 5336 C CA . PRO B 1 130 ? 3.207 -1.899 -27.25 1 75.19 130 PRO B CA 1
ATOM 5337 C C . PRO B 1 130 ? 2.303 -1.791 -26.031 1 75.19 130 PRO B C 1
ATOM 5339 O O . PRO B 1 130 ? 1.105 -1.528 -26.172 1 75.19 130 PRO B O 1
ATOM 5342 N N . GLU B 1 131 ? 2.885 -1.876 -24.859 1 83.69 131 GLU B N 1
ATOM 5343 C CA . GLU B 1 131 ? 2.061 -1.987 -23.672 1 83.69 131 GLU B CA 1
ATOM 5344 C C . GLU B 1 131 ? 2.145 -0.721 -22.812 1 83.69 131 GLU B C 1
ATOM 5346 O O . GLU B 1 131 ? 1.583 -0.662 -21.719 1 83.69 131 GLU B O 1
ATOM 5351 N N . VAL B 1 132 ? 2.717 0.277 -23.438 1 90.56 132 VAL B N 1
ATOM 5352 C CA . VAL B 1 132 ? 2.947 1.47 -22.625 1 90.56 132 VAL B CA 1
ATOM 5353 C C . VAL B 1 132 ? 1.791 2.449 -22.812 1 90.56 132 VAL B C 1
ATOM 5355 O O . VAL B 1 132 ? 1.41 2.768 -23.938 1 90.56 132 VAL B O 1
ATOM 5358 N N . ALA B 1 133 ? 1.169 2.881 -21.688 1 94.56 133 ALA B N 1
ATOM 5359 C CA . ALA B 1 133 ? 0.174 3.951 -21.688 1 94.56 133 ALA B CA 1
ATOM 5360 C C . ALA B 1 133 ? 0.835 5.312 -21.5 1 94.56 133 ALA B C 1
ATOM 5362 O O . ALA B 1 133 ? 1.655 5.496 -20.594 1 94.56 133 ALA B O 1
ATOM 5363 N N . TRP B 1 134 ? 0.446 6.305 -22.328 1 95.12 134 TRP B N 1
ATOM 5364 C CA . TRP B 1 134 ? 1.136 7.59 -22.359 1 95.12 134 TRP B CA 1
ATOM 5365 C C . TRP B 1 134 ? 0.224 8.711 -21.859 1 95.12 134 TRP B C 1
ATOM 5367 O O . TRP B 1 134 ? -0.887 8.883 -22.375 1 95.12 134 TRP B O 1
ATOM 5377 N N . VAL B 1 135 ? 0.694 9.469 -20.906 1 96.56 135 VAL B N 1
ATOM 5378 C CA . VAL B 1 135 ? 0.093 10.742 -20.516 1 96.56 135 VAL B CA 1
ATOM 5379 C C . VAL B 1 135 ? 0.619 11.859 -21.422 1 96.56 135 VAL B C 1
ATOM 5381 O O . VAL B 1 135 ? 1.812 12.164 -21.391 1 96.56 135 VAL B O 1
ATOM 5384 N N . THR B 1 136 ? -0.27 12.469 -22.141 1 95.69 136 THR B N 1
ATOM 5385 C CA . THR B 1 136 ? 0.204 13.438 -23.125 1 95.69 136 THR B CA 1
ATOM 5386 C C . THR B 1 136 ? -0.435 14.805 -22.875 1 95.69 136 THR B C 1
ATOM 5388 O O . THR B 1 136 ? 0.011 15.812 -23.438 1 95.69 136 THR B O 1
ATOM 5391 N N . ARG B 1 137 ? -1.439 14.836 -22.016 1 93.56 137 ARG B N 1
ATOM 5392 C CA . ARG B 1 137 ? -2.148 16.094 -21.766 1 93.56 137 ARG B CA 1
ATOM 5393 C C . ARG B 1 137 ? -2.408 16.297 -20.281 1 93.56 137 ARG B C 1
ATOM 5395 O O . ARG B 1 137 ? -2.555 15.32 -19.531 1 93.56 137 ARG B O 1
ATOM 5402 N N . ALA B 1 138 ? -2.449 17.547 -19.922 1 90.62 138 ALA B N 1
ATOM 5403 C CA . ALA B 1 138 ? -2.877 17.984 -18.594 1 90.62 138 ALA B CA 1
ATOM 5404 C C . ALA B 1 138 ? -3.895 19.109 -18.703 1 90.62 138 ALA B C 1
ATOM 5406 O O . ALA B 1 138 ? -3.598 20.172 -19.25 1 90.62 138 ALA B O 1
ATOM 5407 N N . GLY B 1 139 ? -5.012 18.875 -18.078 1 88.25 139 GLY B N 1
ATOM 5408 C CA . GLY B 1 139 ? -6.078 19.828 -18.328 1 88.25 139 GLY B CA 1
ATOM 5409 C C . GLY B 1 139 ? -6.402 20 -19.797 1 88.25 139 GLY B C 1
ATOM 5410 O O . GLY B 1 139 ? -6.715 19.031 -20.484 1 88.25 139 GLY B O 1
ATOM 5411 N N . GLU B 1 140 ? -6.203 21.266 -20.219 1 85.44 140 GLU B N 1
ATOM 5412 C CA . GLU B 1 140 ? -6.52 21.547 -21.625 1 85.44 140 GLU B CA 1
ATOM 5413 C C . GLU B 1 140 ? -5.25 21.734 -22.438 1 85.44 140 GLU B C 1
ATOM 5415 O O . GLU B 1 140 ? -5.312 22.094 -23.625 1 85.44 140 GLU B O 1
ATOM 5420 N N . HIS B 1 141 ? -4.184 21.344 -21.812 1 88.81 141 HIS B N 1
ATOM 5421 C CA . HIS B 1 141 ? -2.926 21.625 -22.484 1 88.81 141 HIS B CA 1
ATOM 5422 C C . HIS B 1 141 ? -2.141 20.344 -22.75 1 88.81 141 HIS B C 1
ATOM 5424 O O . HIS B 1 141 ? -2.213 19.406 -21.953 1 88.81 141 HIS B O 1
ATOM 5430 N N . ASP B 1 142 ? -1.403 20.453 -23.812 1 92.12 142 ASP B N 1
ATOM 5431 C CA . ASP B 1 142 ? -0.468 19.359 -24.078 1 92.12 142 ASP B CA 1
ATOM 5432 C C . ASP B 1 142 ? 0.779 19.469 -23.203 1 92.12 142 ASP B C 1
ATOM 5434 O O . ASP B 1 142 ? 1.28 20.578 -22.969 1 92.12 142 ASP B O 1
ATOM 5438 N N . LEU B 1 143 ? 1.22 18.344 -22.844 1 93 143 LEU B N 1
ATOM 5439 C CA . LEU B 1 143 ? 2.469 18.344 -22.094 1 93 143 LEU B CA 1
ATOM 5440 C C . LEU B 1 143 ? 3.664 18.531 -23.016 1 93 143 LEU B C 1
ATOM 5442 O O . LEU B 1 143 ? 3.652 18.031 -24.156 1 93 143 LEU B O 1
ATOM 5446 N N . PRO B 1 144 ? 4.707 19.25 -22.453 1 90.25 144 PRO B N 1
ATOM 5447 C CA . PRO B 1 144 ? 5.898 19.406 -23.297 1 90.25 144 PRO B CA 1
ATOM 5448 C C . PRO B 1 144 ? 6.523 18.078 -23.688 1 90.25 144 PRO B C 1
ATOM 5450 O O . PRO B 1 144 ? 7.078 17.938 -24.781 1 90.25 144 PRO B O 1
ATOM 5453 N N . THR B 1 145 ? 6.477 17.125 -22.781 1 92.81 145 THR B N 1
ATOM 5454 C CA . THR B 1 145 ? 6.918 15.75 -23.047 1 92.81 145 THR B CA 1
ATOM 5455 C C . THR B 1 145 ? 5.914 14.742 -22.5 1 92.81 145 THR B C 1
ATOM 5457 O O . THR B 1 145 ? 5.312 14.969 -21.453 1 92.81 145 THR B O 1
ATOM 5460 N N . PRO B 1 146 ? 5.773 13.641 -23.297 1 93.69 146 PRO B N 1
ATOM 5461 C CA . PRO B 1 146 ? 4.883 12.609 -22.766 1 93.69 146 PRO B CA 1
ATOM 5462 C C . PRO B 1 146 ? 5.5 11.844 -21.594 1 93.69 146 PRO B C 1
ATOM 5464 O O . PRO B 1 146 ? 6.727 11.758 -21.484 1 93.69 146 PRO B O 1
ATOM 5467 N N . TYR B 1 147 ? 4.617 11.344 -20.766 1 95.25 147 TYR B N 1
ATOM 5468 C CA . TYR B 1 147 ? 5.027 10.492 -19.656 1 95.25 147 TYR B CA 1
ATOM 5469 C C . TYR B 1 147 ? 4.414 9.102 -19.766 1 95.25 147 TYR B C 1
ATOM 5471 O O . TYR B 1 147 ? 3.23 8.961 -20.094 1 95.25 147 TYR B O 1
ATOM 5479 N N . ALA B 1 148 ? 5.227 8.109 -19.625 1 94.62 148 ALA B N 1
ATOM 5480 C CA . ALA B 1 148 ? 4.742 6.73 -19.594 1 94.62 148 ALA B CA 1
ATOM 5481 C C . ALA B 1 148 ? 4.285 6.34 -18.188 1 94.62 148 ALA B C 1
ATOM 5483 O O . ALA B 1 148 ? 4.934 6.684 -17.188 1 94.62 148 ALA B O 1
ATOM 5484 N N . LEU B 1 149 ? 3.076 5.762 -18.125 1 95.94 149 LEU B N 1
ATOM 5485 C CA . LEU B 1 149 ? 2.797 5.02 -16.891 1 95.94 149 LEU B CA 1
ATOM 5486 C C . LEU B 1 149 ? 3.701 3.797 -16.781 1 95.94 149 LEU B C 1
ATOM 5488 O O . LEU B 1 149 ? 3.824 3.021 -17.734 1 95.94 149 LEU B O 1
ATOM 5492 N N . ARG B 1 150 ? 4.305 3.604 -15.695 1 93.06 150 ARG B N 1
ATOM 5493 C CA . ARG B 1 150 ? 5.352 2.6 -15.547 1 93.06 150 ARG B CA 1
ATOM 5494 C C . ARG B 1 150 ? 4.809 1.197 -15.797 1 93.06 150 ARG B C 1
ATOM 5496 O O . ARG B 1 150 ? 3.91 0.739 -15.086 1 93.06 150 ARG B O 1
ATOM 5503 N N . PRO B 1 151 ? 5.324 0.512 -16.781 1 91.25 151 PRO B N 1
ATOM 5504 C CA . PRO B 1 151 ? 5.086 -0.93 -16.875 1 91.25 151 PRO B CA 1
ATOM 5505 C C . PRO B 1 151 ? 6.02 -1.74 -15.984 1 91.25 151 PRO B C 1
ATOM 5507 O O . PRO B 1 151 ? 5.727 -2.896 -15.664 1 91.25 151 PRO B O 1
ATOM 5510 N N . THR B 1 152 ? 7.117 -1.165 -15.773 1 89.56 152 THR B N 1
ATOM 5511 C CA . THR B 1 152 ? 8.172 -1.566 -14.852 1 89.56 152 THR B CA 1
ATOM 5512 C C . THR B 1 152 ? 8.992 -0.358 -14.406 1 89.56 152 THR B C 1
ATOM 5514 O O . THR B 1 152 ? 8.766 0.759 -14.875 1 89.56 152 THR B O 1
ATOM 5517 N N . SER B 1 153 ? 9.93 -0.494 -13.516 1 92.56 153 SER B N 1
ATOM 5518 C CA . SER B 1 153 ? 10.484 0.701 -12.891 1 92.56 153 SER B CA 1
ATOM 5519 C C . SER B 1 153 ? 11.992 0.785 -13.102 1 92.56 153 SER B C 1
ATOM 5521 O O . SER B 1 153 ? 12.672 1.578 -12.445 1 92.56 153 SER B O 1
ATOM 5523 N N . GLU B 1 154 ? 12.602 0.038 -13.953 1 91.44 154 GLU B N 1
ATOM 5524 C CA . GLU B 1 154 ? 14.047 0.04 -14.141 1 91.44 154 GLU B CA 1
ATOM 5525 C C . GLU B 1 154 ? 14.562 1.436 -14.492 1 91.44 154 GLU B C 1
ATOM 5527 O O . GLU B 1 154 ? 15.539 1.908 -13.906 1 91.44 154 GLU B O 1
ATOM 5532 N N . THR B 1 155 ? 13.867 2.104 -15.336 1 89.69 155 THR B N 1
ATOM 5533 C CA . THR B 1 155 ? 14.367 3.355 -15.898 1 89.69 155 THR B CA 1
ATOM 5534 C C . THR B 1 155 ? 14.281 4.48 -14.867 1 89.69 155 THR B C 1
ATOM 5536 O O . THR B 1 155 ? 14.898 5.531 -15.039 1 89.69 155 THR B O 1
ATOM 5539 N N . ILE B 1 156 ? 13.508 4.293 -13.883 1 92.56 156 ILE B N 1
ATOM 5540 C CA . ILE B 1 156 ? 13.438 5.328 -12.859 1 92.56 156 ILE B CA 1
ATOM 5541 C C . ILE B 1 156 ? 14.328 4.945 -11.68 1 92.56 156 ILE B C 1
ATOM 5543 O O . ILE B 1 156 ? 14.906 5.816 -11.023 1 92.56 156 ILE B O 1
ATOM 5547 N N . ILE B 1 157 ? 14.578 3.713 -11.422 1 96.38 157 ILE B N 1
ATOM 5548 C CA . ILE B 1 157 ? 15.328 3.234 -10.266 1 96.38 157 ILE B CA 1
ATOM 5549 C C . ILE B 1 157 ? 16.828 3.309 -10.562 1 96.38 157 ILE B C 1
ATOM 5551 O O . ILE B 1 157 ? 17.609 3.678 -9.688 1 96.38 157 ILE B O 1
ATOM 5555 N N . TYR B 1 158 ? 17.297 3.051 -11.727 1 95.62 158 TYR B N 1
ATOM 5556 C CA . TYR B 1 158 ? 18.719 2.84 -11.977 1 95.62 158 TYR B CA 1
ATOM 5557 C C . TYR B 1 158 ? 19.453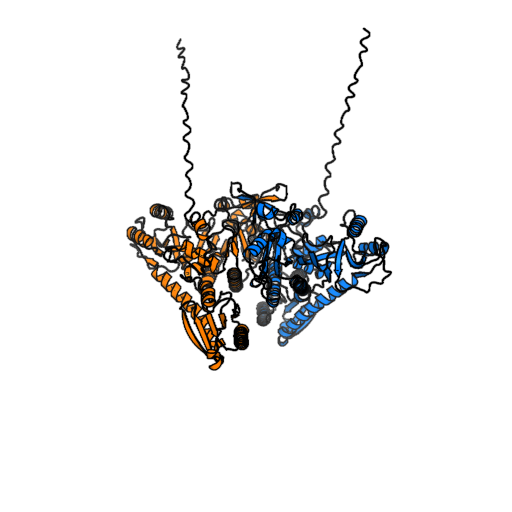 4.168 -12.031 1 95.62 158 TYR B C 1
ATOM 5559 O O . TYR B 1 158 ? 20.609 4.258 -11.586 1 95.62 158 TYR B O 1
ATOM 5567 N N . PRO B 1 159 ? 18.828 5.246 -12.531 1 94.75 159 PRO B N 1
ATOM 5568 C CA . PRO B 1 159 ? 19.484 6.535 -12.312 1 94.75 159 PRO B CA 1
ATOM 5569 C C . PRO B 1 159 ? 19.688 6.848 -10.828 1 94.75 159 PRO B C 1
ATOM 5571 O O . PRO B 1 159 ? 20.703 7.449 -10.461 1 94.75 159 PRO B O 1
ATOM 5574 N N . TYR B 1 160 ? 18.781 6.512 -10.07 1 96.88 160 TYR B N 1
ATOM 5575 C CA . TYR B 1 160 ? 18.938 6.652 -8.625 1 96.88 160 TYR B CA 1
ATOM 5576 C C . TYR B 1 160 ? 20.125 5.863 -8.117 1 96.88 160 TYR B C 1
ATOM 5578 O O . TYR B 1 160 ? 20.922 6.375 -7.324 1 96.88 160 TYR B O 1
ATOM 5586 N N . PHE B 1 161 ? 20.312 4.586 -8.547 1 97.94 161 PHE B N 1
ATOM 5587 C CA . PHE B 1 161 ? 21.469 3.768 -8.18 1 97.94 161 PHE B CA 1
ATOM 5588 C C . PHE B 1 161 ? 22.766 4.434 -8.609 1 97.94 161 PHE B C 1
ATOM 5590 O O . PHE B 1 161 ? 23.734 4.496 -7.832 1 97.94 161 PHE B O 1
ATOM 5597 N N . ARG B 1 162 ? 22.766 4.926 -9.812 1 96.56 162 ARG B N 1
ATOM 5598 C CA . ARG B 1 162 ? 23.953 5.586 -10.344 1 96.56 162 ARG B CA 1
ATOM 5599 C C . ARG B 1 162 ? 24.375 6.746 -9.453 1 96.56 162 ARG B C 1
ATOM 5601 O O . ARG B 1 162 ? 25.562 6.922 -9.18 1 96.56 162 ARG B O 1
ATOM 5608 N N . ASN B 1 163 ? 23.422 7.449 -9.016 1 95.56 163 ASN B N 1
ATOM 5609 C CA . ASN B 1 163 ? 23.688 8.641 -8.227 1 95.56 163 ASN B CA 1
ATOM 5610 C C . ASN B 1 163 ? 24.078 8.289 -6.797 1 95.56 163 ASN B C 1
ATOM 5612 O O . ASN B 1 163 ? 24.828 9.031 -6.152 1 95.56 163 ASN B O 1
ATOM 5616 N N . ARG B 1 164 ? 23.672 7.184 -6.289 1 96.06 164 ARG B N 1
ATOM 5617 C CA . ARG B 1 164 ? 23.859 6.863 -4.879 1 96.06 164 ARG B CA 1
ATOM 5618 C C . ARG B 1 164 ? 25.078 5.973 -4.668 1 96.06 164 ARG B C 1
ATOM 5620 O O . ARG B 1 164 ? 25.672 5.973 -3.592 1 96.06 164 ARG B O 1
ATOM 5627 N N . ILE B 1 165 ? 25.438 5.215 -5.652 1 97.12 165 ILE B N 1
ATOM 5628 C CA . ILE B 1 165 ? 26.562 4.281 -5.527 1 97.12 165 ILE B CA 1
ATOM 5629 C C . ILE B 1 165 ? 27.844 4.953 -5.992 1 97.12 165 ILE B C 1
ATOM 5631 O O . ILE B 1 165 ? 27.984 5.316 -7.16 1 97.12 165 ILE B O 1
ATOM 5635 N N . ARG B 1 166 ? 28.797 5.062 -5.09 1 93.56 166 ARG B N 1
ATOM 5636 C CA . ARG B 1 166 ? 30.078 5.688 -5.422 1 93.56 166 ARG B CA 1
ATOM 5637 C C . ARG B 1 166 ? 31.234 4.734 -5.168 1 93.56 166 ARG B C 1
ATOM 5639 O O . ARG B 1 166 ? 32.156 4.625 -5.988 1 93.56 166 ARG B O 1
ATOM 5646 N N . THR B 1 167 ? 31.156 4.125 -4.004 1 92.81 167 THR B N 1
ATOM 5647 C CA . THR B 1 167 ? 32.25 3.225 -3.621 1 92.81 167 THR B CA 1
ATOM 5648 C C . THR B 1 167 ? 31.688 1.86 -3.215 1 92.81 167 THR B C 1
ATOM 5650 O O . THR B 1 167 ? 30.469 1.681 -3.107 1 92.81 167 THR B O 1
ATOM 5653 N N . HIS B 1 168 ? 32.625 0.911 -2.936 1 92.75 168 HIS B N 1
ATOM 5654 C CA . HIS B 1 168 ? 32.25 -0.44 -2.527 1 92.75 168 HIS B CA 1
ATOM 5655 C C . HIS B 1 168 ? 31.469 -0.427 -1.22 1 92.75 168 HIS B C 1
ATOM 5657 O O . HIS B 1 168 ? 30.719 -1.361 -0.931 1 92.75 168 HIS B O 1
ATOM 5663 N N . ARG B 1 169 ? 31.578 0.626 -0.44 1 91.12 169 ARG B N 1
ATOM 5664 C CA . ARG B 1 169 ? 30.906 0.73 0.847 1 91.12 169 ARG B CA 1
ATOM 5665 C C . ARG B 1 169 ? 29.406 0.943 0.658 1 91.12 169 ARG B C 1
ATOM 5667 O O . ARG B 1 169 ? 28.625 0.737 1.587 1 91.12 169 ARG B O 1
ATOM 5674 N N . ASP B 1 170 ? 29.016 1.33 -0.489 1 94.44 170 ASP B N 1
ATOM 5675 C CA . ASP B 1 170 ? 27.609 1.582 -0.797 1 94.44 170 ASP B CA 1
ATOM 5676 C C . ASP B 1 170 ? 26.922 0.306 -1.261 1 94.44 170 ASP B C 1
ATOM 5678 O O . ASP B 1 170 ? 25.719 0.312 -1.524 1 94.44 170 ASP B O 1
ATOM 5682 N N . LEU B 1 171 ? 27.766 -0.789 -1.251 1 96.06 171 LEU B N 1
ATOM 5683 C CA . LEU B 1 171 ? 27.234 -2.066 -1.717 1 96.06 171 LEU B CA 1
ATOM 5684 C C . LEU B 1 171 ? 27.203 -3.088 -0.585 1 96.06 171 LEU B C 1
ATOM 5686 O O . LEU B 1 171 ? 28.047 -3.045 0.316 1 96.06 171 LEU B O 1
ATOM 5690 N N . PRO B 1 172 ? 26.219 -4.004 -0.623 1 97.31 172 PRO B N 1
ATOM 5691 C CA . PRO B 1 172 ? 25.109 -4.105 -1.581 1 97.31 172 PRO B CA 1
ATOM 5692 C C . PRO B 1 172 ? 24.031 -3.059 -1.345 1 97.31 172 PRO B C 1
ATOM 5694 O O . PRO B 1 172 ? 23.828 -2.615 -0.211 1 97.31 172 PRO B O 1
ATOM 5697 N N . MET B 1 173 ? 23.438 -2.59 -2.414 1 97.94 173 MET B N 1
ATOM 5698 C CA . MET B 1 173 ? 22.25 -1.761 -2.35 1 97.94 173 MET B CA 1
ATOM 5699 C C . MET B 1 173 ? 21.016 -2.551 -2.783 1 97.94 173 MET B C 1
ATOM 5701 O O . MET B 1 173 ? 20.953 -3.057 -3.904 1 97.94 173 MET B O 1
ATOM 5705 N N . LYS B 1 174 ? 20.078 -2.746 -1.911 1 98.38 174 LYS B N 1
ATOM 5706 C CA . LYS B 1 174 ? 18.844 -3.492 -2.172 1 98.38 174 LYS B CA 1
ATOM 5707 C C . LYS B 1 174 ? 17.609 -2.633 -1.905 1 98.38 174 LYS B C 1
ATOM 5709 O O . LYS B 1 174 ? 17.422 -2.141 -0.792 1 98.38 174 LYS B O 1
ATOM 5714 N N . VAL B 1 175 ? 16.766 -2.494 -2.896 1 98.25 175 VAL B N 1
ATOM 5715 C CA . VAL B 1 175 ? 15.57 -1.669 -2.809 1 98.25 175 VAL B CA 1
ATOM 5716 C C . VAL B 1 175 ? 14.336 -2.516 -3.115 1 98.25 175 VAL B C 1
ATOM 5718 O O . VAL B 1 175 ? 14.367 -3.369 -4.004 1 98.25 175 VAL B O 1
ATOM 5721 N N . ASN B 1 176 ? 13.305 -2.352 -2.33 1 98.44 176 ASN B N 1
ATOM 5722 C CA . ASN B 1 176 ? 12 -2.965 -2.545 1 98.44 176 ASN B CA 1
ATOM 5723 C C . ASN B 1 176 ? 10.891 -1.914 -2.627 1 98.44 176 ASN B C 1
ATOM 5725 O O . ASN B 1 176 ? 10.922 -0.921 -1.898 1 98.44 176 ASN B O 1
ATOM 5729 N N . GLN B 1 177 ? 9.914 -2.049 -3.498 1 98.06 177 GLN B N 1
ATOM 5730 C CA . GLN B 1 177 ? 8.758 -1.162 -3.5 1 98.06 177 GLN B CA 1
ATOM 5731 C C . GLN B 1 177 ? 7.465 -1.942 -3.744 1 98.06 177 GLN B C 1
ATOM 5733 O O . GLN B 1 177 ? 7.484 -2.994 -4.387 1 98.06 177 GLN B O 1
ATOM 5738 N N . TRP B 1 178 ? 6.402 -1.516 -3.156 1 98 178 TRP B N 1
ATOM 5739 C CA . TRP B 1 178 ? 5.02 -1.943 -3.357 1 98 178 TRP B CA 1
ATOM 5740 C C . TRP B 1 178 ? 4.238 -0.9 -4.148 1 98 178 TRP B C 1
ATOM 5742 O O . TRP B 1 178 ? 3.957 0.19 -3.645 1 98 178 TRP B O 1
ATOM 5752 N N . VAL B 1 179 ? 3.908 -1.249 -5.461 1 97.69 179 VAL B N 1
ATOM 5753 C CA . VAL B 1 179 ? 3.273 -0.233 -6.293 1 97.69 179 VAL B CA 1
ATOM 5754 C C . VAL B 1 179 ? 2.324 -0.9 -7.289 1 97.69 179 VAL B C 1
ATOM 5756 O O . VAL B 1 179 ? 2.277 -2.129 -7.383 1 97.69 179 VAL B O 1
ATOM 5759 N N . ASN B 1 180 ? 1.494 -0.122 -7.934 1 97 180 ASN B N 1
ATOM 5760 C CA . ASN B 1 180 ? 0.738 -0.579 -9.094 1 97 180 ASN B CA 1
ATOM 5761 C C . ASN B 1 180 ? 1.492 -0.314 -10.398 1 97 180 ASN B C 1
ATOM 5763 O O . ASN B 1 180 ? 2.363 0.557 -10.445 1 97 180 ASN B O 1
ATOM 5767 N N . VAL B 1 181 ? 1.203 -1.021 -11.406 1 95.88 181 VAL B N 1
ATOM 5768 C CA . VAL B 1 181 ? 1.762 -0.827 -12.742 1 95.88 181 VAL B CA 1
ATOM 5769 C C . VAL B 1 181 ? 0.65 -0.92 -13.789 1 95.88 181 VAL B C 1
ATOM 5771 O O . VAL B 1 181 ? -0.444 -1.409 -13.5 1 95.88 181 VAL B O 1
ATOM 5774 N N . VAL B 1 182 ? 0.919 -0.388 -14.953 1 95.69 182 VAL B N 1
ATOM 5775 C CA . VAL B 1 182 ? -0.051 -0.379 -16.047 1 95.69 182 VAL B CA 1
ATOM 5776 C C . VAL B 1 182 ? 0.571 -0.991 -17.297 1 95.69 182 VAL B C 1
ATOM 5778 O O . VAL B 1 182 ? 1.646 -0.57 -17.734 1 95.69 182 VAL B O 1
ATOM 5781 N N . ARG B 1 183 ? -0.037 -1.983 -17.859 1 92.56 183 ARG B N 1
ATOM 5782 C CA . ARG B 1 183 ? 0.279 -2.598 -19.141 1 92.56 183 ARG B CA 1
ATOM 5783 C C . ARG B 1 183 ? -0.958 -2.672 -20.031 1 92.56 183 ARG B C 1
ATOM 5785 O O . ARG B 1 183 ? -1.852 -3.488 -19.797 1 92.56 183 ARG B O 1
ATOM 5792 N N . TRP B 1 184 ? -1.105 -1.921 -21.094 1 88.19 184 TRP B N 1
ATOM 5793 C CA . TRP B 1 184 ? -2.348 -1.664 -21.812 1 88.19 184 TRP B CA 1
ATOM 5794 C C . TRP B 1 184 ? -2.59 -2.73 -22.875 1 88.19 184 TRP B C 1
ATOM 5796 O O . TRP B 1 184 ? -3.732 -2.971 -23.281 1 88.19 184 TRP B O 1
ATOM 5806 N N . GLU B 1 185 ? -1.732 -3.432 -23.422 1 69.75 185 GLU B N 1
ATOM 5807 C CA . GLU B 1 185 ? -1.997 -4.32 -24.547 1 69.75 185 GLU B CA 1
ATOM 5808 C C . GLU B 1 185 ? -2.402 -5.715 -24.062 1 69.75 185 GLU B C 1
ATOM 5810 O O . GLU B 1 185 ? -1.697 -6.691 -24.312 1 69.75 185 GLU B O 1
ATOM 5815 N N . VAL B 1 186 ? -3.572 -5.609 -23.328 1 65 186 VAL B N 1
ATOM 5816 C CA . VAL B 1 186 ? -4.105 -6.902 -22.906 1 65 186 VAL B CA 1
ATOM 5817 C C . VAL B 1 186 ? -5.402 -7.199 -23.656 1 65 186 VAL B C 1
ATOM 5819 O O . VAL B 1 186 ? -6.387 -6.465 -23.516 1 65 186 VAL B O 1
ATOM 5822 N N . SER B 1 187 ? -5.352 -8.102 -24.547 1 74.75 187 SER B N 1
ATOM 5823 C CA . SER B 1 187 ? -6.5 -8.453 -25.375 1 74.75 187 SER B CA 1
ATOM 5824 C C . SER B 1 187 ? -7.508 -9.297 -24.594 1 74.75 187 SER B C 1
ATOM 5826 O O . SER B 1 187 ? -8.719 -9.117 -24.734 1 74.75 187 SER B O 1
ATOM 5828 N N . ASP B 1 188 ? -7.035 -10.133 -23.828 1 85.94 188 ASP B N 1
ATOM 5829 C CA . ASP B 1 188 ? -7.891 -11.047 -23.078 1 85.94 188 ASP B CA 1
ATOM 5830 C C . ASP B 1 188 ? -7.547 -11.031 -21.594 1 85.94 188 ASP B C 1
ATOM 5832 O O . ASP B 1 188 ? -6.977 -11.992 -21.062 1 85.94 188 ASP B O 1
ATOM 5836 N N . PRO B 1 189 ? -8.125 -10 -20.969 1 91.94 189 PRO B N 1
ATOM 5837 C CA . PRO B 1 189 ? -7.797 -9.914 -19.547 1 91.94 189 PRO B CA 1
ATOM 5838 C C . PRO B 1 189 ? -8.445 -11.031 -18.719 1 91.94 189 PRO B C 1
ATOM 5840 O O . PRO B 1 189 ? -9.57 -11.438 -19.016 1 91.94 189 PRO B O 1
ATOM 5843 N N . ILE B 1 190 ? -7.75 -11.625 -17.891 1 94.69 190 ILE B N 1
ATOM 5844 C CA . ILE B 1 190 ? -8.188 -12.594 -16.906 1 94.69 190 ILE B CA 1
ATOM 5845 C C . ILE B 1 190 ? -8.016 -12.016 -15.5 1 94.69 190 ILE B C 1
ATOM 5847 O O . ILE B 1 190 ? -6.895 -11.719 -15.078 1 94.69 190 ILE B O 1
ATOM 5851 N N . PRO B 1 191 ? -9.086 -11.875 -14.742 1 95.5 191 PRO B N 1
ATOM 5852 C CA . PRO B 1 191 ? -9.008 -11.219 -13.438 1 95.5 191 PRO B CA 1
ATOM 5853 C C . PRO B 1 191 ? -7.867 -11.758 -12.578 1 95.5 191 PRO B C 1
ATOM 5855 O O . PRO B 1 191 ? -7.73 -12.977 -12.422 1 95.5 191 PRO B O 1
ATOM 5858 N N . LEU B 1 192 ? -7.059 -10.875 -12.117 1 97.06 192 LEU B N 1
ATOM 5859 C CA . LEU B 1 192 ? -5.984 -11.141 -11.164 1 97.06 192 LEU B CA 1
ATOM 5860 C C . LEU B 1 192 ? -4.859 -11.93 -11.828 1 97.06 192 LEU B C 1
ATOM 5862 O O . LEU B 1 192 ? -3.84 -12.219 -11.195 1 97.06 192 LEU B O 1
ATOM 5866 N N . ILE B 1 193 ? -5 -12.328 -13.039 1 96.06 193 ILE B N 1
ATOM 5867 C CA . ILE B 1 193 ? -3.971 -13.062 -13.766 1 96.06 193 ILE B CA 1
ATOM 5868 C C . ILE B 1 193 ? -3.35 -12.164 -14.836 1 96.06 193 ILE B C 1
ATOM 5870 O O . ILE B 1 193 ? -2.123 -12.047 -14.922 1 96.06 193 ILE B O 1
ATOM 5874 N N . ARG B 1 194 ? -4.188 -11.57 -15.594 1 92.62 194 ARG B N 1
ATOM 5875 C CA . ARG B 1 194 ? -3.799 -10.648 -16.656 1 92.62 194 ARG B CA 1
ATOM 5876 C C . ARG B 1 194 ? -4.734 -9.445 -16.703 1 92.62 194 ARG B C 1
ATOM 5878 O O . ARG B 1 194 ? -5.926 -9.586 -16.969 1 92.62 194 ARG B O 1
ATOM 5885 N N . GLY B 1 195 ? -4.203 -8.266 -16.359 1 92.31 195 GLY B N 1
ATOM 5886 C CA . GLY B 1 195 ? -4.984 -7.039 -16.391 1 92.31 195 GLY B CA 1
ATOM 5887 C C . GLY B 1 195 ? -4.191 -5.836 -16.859 1 92.31 195 GLY B C 1
ATOM 5888 O O . GLY B 1 195 ? -2.98 -5.926 -17.062 1 92.31 195 GLY B O 1
ATOM 5889 N N . ARG B 1 196 ? -4.902 -4.773 -17.047 1 94.69 196 ARG B N 1
ATOM 5890 C CA . ARG B 1 196 ? -4.254 -3.537 -17.484 1 94.69 196 ARG B CA 1
ATOM 5891 C C . ARG B 1 196 ? -3.547 -2.857 -16.312 1 94.69 196 ARG B C 1
ATOM 5893 O O . ARG B 1 196 ? -2.49 -2.248 -16.484 1 94.69 196 ARG B O 1
ATOM 5900 N N . GLU B 1 197 ? -4.176 -2.883 -15.203 1 96.31 197 GLU B N 1
ATOM 5901 C CA . GLU B 1 197 ? -3.617 -2.361 -13.961 1 96.31 197 GLU B CA 1
ATOM 5902 C C . GLU B 1 197 ? -3.584 -3.436 -12.875 1 96.31 197 GLU B C 1
ATOM 5904 O O . GLU B 1 197 ? -4.578 -4.129 -12.648 1 96.31 197 GLU B O 1
ATOM 5909 N N . PHE B 1 198 ? -2.432 -3.59 -12.266 1 96.62 198 PHE B N 1
ATOM 5910 C CA . PHE B 1 198 ? -2.369 -4.527 -11.148 1 96.62 198 PHE B CA 1
ATOM 5911 C C . PHE B 1 198 ? -1.312 -4.102 -10.141 1 96.62 198 PHE B C 1
ATOM 5913 O O . PHE B 1 198 ? -0.429 -3.301 -10.461 1 96.62 198 PHE B O 1
ATOM 5920 N N . ASP B 1 199 ? -1.415 -4.559 -8.922 1 97.38 199 ASP B N 1
ATOM 5921 C CA . ASP B 1 199 ? -0.439 -4.293 -7.867 1 97.38 199 ASP B CA 1
ATOM 5922 C C . ASP B 1 199 ? 0.666 -5.348 -7.863 1 97.38 199 ASP B C 1
ATOM 5924 O O . ASP B 1 199 ? 0.419 -6.516 -8.172 1 97.38 199 ASP B O 1
ATOM 5928 N N . TRP B 1 200 ? 1.865 -4.914 -7.52 1 97.5 200 TRP B N 1
ATOM 5929 C CA . TRP B 1 200 ? 2.939 -5.898 -7.426 1 97.5 200 TRP B CA 1
ATOM 5930 C C . TRP B 1 200 ? 4.059 -5.398 -6.52 1 97.5 200 TRP B C 1
ATOM 5932 O O . TRP B 1 200 ? 4.051 -4.242 -6.094 1 97.5 200 TRP B O 1
ATOM 5942 N N . GLN B 1 201 ? 4.836 -6.25 -6.027 1 98.31 201 GLN B N 1
ATOM 5943 C CA . GLN B 1 201 ? 6.105 -6.039 -5.344 1 98.31 201 GLN B CA 1
ATOM 5944 C C . GLN B 1 201 ? 7.277 -6.145 -6.316 1 98.31 201 GLN B C 1
ATOM 5946 O O . GLN B 1 201 ? 7.344 -7.078 -7.117 1 98.31 201 GLN B O 1
ATOM 5951 N N . GLU B 1 202 ? 8.156 -5.172 -6.301 1 97.62 202 GLU B N 1
ATOM 5952 C CA . GLU B 1 202 ? 9.344 -5.227 -7.156 1 97.62 202 GLU B CA 1
ATOM 5953 C C . GLU B 1 202 ? 10.602 -4.875 -6.371 1 97.62 202 GLU B C 1
ATOM 5955 O O . GLU B 1 202 ? 10.617 -3.91 -5.605 1 97.62 202 GLU B O 1
ATOM 5960 N N . GLY B 1 203 ? 11.633 -5.676 -6.602 1 98.19 203 GLY B N 1
ATOM 5961 C CA . GLY B 1 203 ? 12.922 -5.441 -5.973 1 98.19 203 GLY B CA 1
ATOM 5962 C C . GLY B 1 203 ? 14.047 -5.246 -6.973 1 98.19 203 GLY B C 1
ATOM 5963 O O . GLY B 1 203 ? 14.031 -5.836 -8.055 1 98.19 203 GLY B O 1
ATOM 5964 N N . HIS B 1 204 ? 14.992 -4.422 -6.648 1 98.44 204 HIS B N 1
ATOM 5965 C CA . HIS B 1 204 ? 16.203 -4.16 -7.422 1 98.44 204 HIS B CA 1
ATOM 5966 C C . HIS B 1 204 ? 17.438 -4.098 -6.523 1 98.44 204 HIS B C 1
ATOM 5968 O O . HIS B 1 204 ? 17.406 -3.457 -5.473 1 98.44 204 HIS B O 1
ATOM 5974 N N . SER B 1 205 ? 18.453 -4.75 -6.938 1 98.56 205 SER B N 1
ATOM 5975 C CA . SER B 1 205 ? 19.672 -4.816 -6.125 1 98.56 205 SER B CA 1
ATOM 5976 C C . SER B 1 205 ? 20.922 -4.582 -6.973 1 98.56 205 SER B C 1
ATOM 5978 O O . SER B 1 205 ? 20.906 -4.844 -8.18 1 98.56 205 SER B O 1
ATOM 5980 N N . ALA B 1 206 ? 21.953 -4.082 -6.355 1 98.69 206 ALA B N 1
ATOM 5981 C CA . ALA B 1 206 ? 23.281 -3.908 -6.934 1 98.69 206 ALA B CA 1
ATOM 5982 C C . ALA B 1 206 ? 24.359 -4.477 -6.016 1 98.69 206 ALA B C 1
ATOM 5984 O O . ALA B 1 206 ? 24.312 -4.273 -4.801 1 98.69 206 ALA B O 1
ATOM 5985 N N . PHE B 1 207 ? 25.312 -5.18 -6.598 1 98.19 207 PHE B N 1
ATOM 5986 C CA . PHE B 1 207 ? 26.375 -5.863 -5.871 1 98.19 207 PHE B CA 1
ATOM 5987 C C . PHE B 1 207 ? 27.734 -5.559 -6.492 1 98.19 207 PHE B C 1
ATOM 5989 O O . PHE B 1 207 ? 27.812 -5.145 -7.648 1 98.19 207 PHE B O 1
ATOM 5996 N N . ALA B 1 208 ? 28.797 -5.824 -5.734 1 97.19 208 ALA B N 1
ATOM 5997 C CA . ALA B 1 208 ? 30.156 -5.668 -6.223 1 97.19 208 ALA B CA 1
ATOM 5998 C C . ALA B 1 208 ? 30.562 -6.848 -7.105 1 97.19 208 ALA B C 1
ATOM 6000 O O . ALA B 1 208 ? 31.344 -6.691 -8.047 1 97.19 208 ALA B O 1
ATOM 6001 N N . THR B 1 209 ? 29.969 -8.039 -6.773 1 97.31 209 THR B N 1
ATOM 6002 C CA . THR B 1 209 ? 30.422 -9.227 -7.484 1 97.31 209 THR B CA 1
ATOM 6003 C C . THR B 1 209 ? 29.219 -10.023 -8.016 1 97.31 209 THR B C 1
ATOM 6005 O O . THR B 1 209 ? 28.109 -9.906 -7.488 1 97.31 209 THR B O 1
ATOM 6008 N N . LYS B 1 210 ? 29.5 -10.836 -8.984 1 98 210 LYS B N 1
ATOM 6009 C CA . LYS B 1 210 ? 28.484 -11.711 -9.555 1 98 210 LYS B CA 1
ATOM 6010 C C . LYS B 1 210 ? 28.031 -12.758 -8.539 1 98 210 LYS B C 1
ATOM 6012 O O . LYS B 1 210 ? 26.859 -13.133 -8.508 1 98 210 LYS B O 1
ATOM 6017 N N . GLU B 1 211 ? 28.906 -13.25 -7.77 1 98.31 211 GLU B N 1
ATOM 60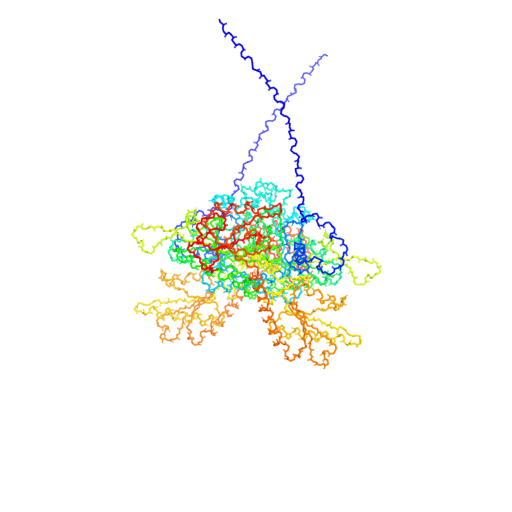18 C CA . GLU B 1 211 ? 28.609 -14.281 -6.785 1 98.31 211 GLU B CA 1
ATOM 6019 C C . GLU B 1 211 ? 27.562 -13.812 -5.789 1 98.31 211 GLU B C 1
ATOM 6021 O O . GLU B 1 211 ? 26.625 -14.555 -5.457 1 98.31 211 GLU B O 1
ATOM 6026 N N . GLU B 1 212 ? 27.719 -12.562 -5.324 1 97.88 212 GLU B N 1
ATOM 6027 C CA . GLU B 1 212 ? 26.75 -11.984 -4.41 1 97.88 212 GLU B CA 1
ATOM 6028 C C . GLU B 1 212 ? 25.375 -11.867 -5.074 1 97.88 212 GLU B C 1
ATOM 6030 O O . GLU B 1 212 ? 24.344 -12.148 -4.449 1 97.88 212 GLU B O 1
ATOM 6035 N N . ALA B 1 213 ? 25.406 -11.453 -6.277 1 98.5 213 ALA B N 1
ATOM 6036 C CA . ALA B 1 213 ? 24.156 -11.336 -7.031 1 98.5 213 ALA B CA 1
ATOM 6037 C C . ALA B 1 213 ? 23.484 -12.688 -7.203 1 98.5 213 ALA B C 1
ATOM 6039 O O . ALA B 1 213 ? 22.281 -12.82 -7 1 98.5 213 ALA B O 1
ATOM 6040 N N . ASP B 1 214 ? 24.266 -13.672 -7.547 1 98.62 214 ASP B N 1
ATOM 6041 C CA . ASP B 1 214 ? 23.734 -15.023 -7.746 1 98.62 214 ASP B CA 1
ATOM 6042 C C . ASP B 1 214 ? 23.109 -15.562 -6.465 1 98.62 214 ASP B C 1
ATOM 6044 O O . ASP B 1 214 ? 22.062 -16.219 -6.512 1 98.62 214 ASP B O 1
ATOM 6048 N N . GLU B 1 215 ? 23.703 -15.32 -5.402 1 98.25 215 GLU B N 1
ATOM 6049 C CA . GLU B 1 215 ? 23.188 -15.773 -4.117 1 98.25 215 GLU B CA 1
ATOM 6050 C C . GLU B 1 215 ? 21.812 -15.164 -3.826 1 98.25 215 GLU B C 1
ATOM 6052 O O . GLU B 1 215 ? 20.906 -15.875 -3.408 1 98.25 215 GLU B O 1
ATOM 6057 N N . GLU B 1 216 ? 21.688 -13.875 -4.055 1 98.25 216 GLU B N 1
ATOM 6058 C CA . GLU B 1 216 ? 20.406 -13.219 -3.77 1 98.25 216 GLU B CA 1
ATOM 6059 C C . GLU B 1 216 ? 19.297 -13.75 -4.672 1 98.25 216 GLU B C 1
ATOM 6061 O O . GLU B 1 216 ? 18.156 -13.883 -4.242 1 98.25 216 GLU B O 1
ATOM 6066 N N . VAL B 1 217 ? 19.656 -14.023 -5.922 1 98.69 217 VAL B N 1
ATOM 6067 C CA . VAL B 1 217 ? 18.641 -14.523 -6.852 1 98.69 217 VAL B CA 1
ATOM 6068 C C . VAL B 1 217 ? 17.953 -15.742 -6.25 1 98.69 217 VAL B C 1
ATOM 6070 O O . VAL B 1 217 ? 16.719 -15.82 -6.242 1 98.69 217 VAL B O 1
ATOM 6073 N N . LEU B 1 218 ? 18.719 -16.609 -5.727 1 98.5 218 LEU B N 1
ATOM 6074 C CA . LEU B 1 218 ? 18.156 -17.844 -5.184 1 98.5 218 LEU B CA 1
ATOM 6075 C C . LEU B 1 218 ? 17.484 -17.578 -3.846 1 98.5 218 LEU B C 1
ATOM 6077 O O . LEU B 1 218 ? 16.453 -18.188 -3.545 1 98.5 218 LEU B O 1
ATOM 6081 N N . GLU B 1 219 ? 18.031 -16.703 -3.008 1 98.25 219 GLU B N 1
ATOM 6082 C CA . GLU B 1 219 ? 17.422 -16.359 -1.729 1 98.25 219 GLU B CA 1
ATOM 6083 C C . GLU B 1 219 ? 16.016 -15.805 -1.927 1 98.25 219 GLU B C 1
ATOM 6085 O O . GLU B 1 219 ? 15.07 -16.203 -1.232 1 98.25 219 GLU B O 1
ATOM 6090 N N . VAL B 1 220 ? 15.938 -14.898 -2.852 1 98.38 220 VAL B N 1
ATOM 6091 C CA . VAL B 1 220 ? 14.656 -14.258 -3.117 1 98.38 220 VAL B CA 1
ATOM 6092 C C . VAL B 1 220 ? 13.688 -15.273 -3.727 1 98.38 220 VAL B C 1
ATOM 6094 O O . VAL B 1 220 ? 12.5 -15.273 -3.404 1 98.38 220 VAL B O 1
ATOM 6097 N N . LEU B 1 221 ? 14.195 -16.094 -4.625 1 98.69 221 LEU B N 1
ATOM 6098 C CA . LEU B 1 221 ? 13.359 -17.141 -5.203 1 98.69 221 LEU B CA 1
ATOM 6099 C C . LEU B 1 221 ? 12.766 -18.031 -4.109 1 98.69 221 LEU B C 1
ATOM 6101 O O . LEU B 1 221 ? 11.594 -18.406 -4.18 1 98.69 221 LEU B O 1
ATOM 6105 N N . ASN B 1 222 ? 13.539 -18.359 -3.17 1 98.31 222 ASN B N 1
ATOM 6106 C CA . ASN B 1 222 ? 13.062 -19.172 -2.051 1 98.31 222 ASN B CA 1
ATOM 6107 C C . ASN B 1 222 ? 11.992 -18.438 -1.247 1 98.31 222 ASN B C 1
ATOM 6109 O O . ASN B 1 222 ? 11.047 -19.062 -0.76 1 98.31 222 ASN B O 1
ATOM 6113 N N . VAL B 1 223 ? 12.172 -17.156 -1.068 1 98.25 223 VAL B N 1
ATOM 6114 C CA . VAL B 1 223 ? 11.148 -16.359 -0.386 1 98.25 223 VAL B CA 1
ATOM 6115 C C . VAL B 1 223 ? 9.828 -16.453 -1.145 1 98.25 223 VAL B C 1
ATOM 6117 O O . VAL B 1 223 ? 8.773 -16.688 -0.545 1 98.25 223 VAL B O 1
ATOM 6120 N N . TYR B 1 224 ? 9.922 -16.297 -2.477 1 98.69 224 TYR B N 1
ATOM 6121 C CA . TYR B 1 224 ? 8.719 -16.375 -3.295 1 98.69 224 TYR B CA 1
ATOM 6122 C C . TYR B 1 224 ? 8.086 -17.766 -3.207 1 98.69 224 TYR B C 1
ATOM 6124 O O . TYR B 1 224 ? 6.863 -17.891 -3.141 1 98.69 224 TYR B O 1
ATOM 6132 N N . SER B 1 225 ? 8.875 -18.781 -3.215 1 98.56 225 SER B N 1
ATOM 6133 C CA . SER B 1 225 ? 8.359 -20.141 -3.055 1 98.56 225 SER B CA 1
ATOM 6134 C C . SER B 1 225 ? 7.602 -20.297 -1.739 1 98.56 225 SER B C 1
ATOM 6136 O O . SER B 1 225 ? 6.531 -20.906 -1.698 1 98.56 225 SER B O 1
ATOM 6138 N N . ARG B 1 226 ? 8.086 -19.734 -0.695 1 98.25 226 ARG B N 1
ATOM 6139 C CA . ARG B 1 226 ? 7.445 -19.828 0.614 1 98.25 226 ARG B CA 1
ATOM 6140 C C . ARG B 1 226 ? 6.129 -19.062 0.643 1 98.25 226 ARG B C 1
ATOM 6142 O O . ARG B 1 226 ? 5.176 -19.484 1.307 1 98.25 226 ARG B O 1
ATOM 6149 N N . VAL B 1 227 ? 6.105 -17.938 -0.051 1 98.44 227 VAL B N 1
ATOM 6150 C CA . VAL B 1 227 ? 4.844 -17.203 -0.147 1 98.44 227 VAL B CA 1
ATOM 6151 C C . VAL B 1 227 ? 3.764 -18.125 -0.72 1 98.44 227 VAL B C 1
ATOM 6153 O O . VAL B 1 227 ? 2.66 -18.219 -0.175 1 98.44 227 VAL B O 1
ATOM 6156 N N . TYR B 1 228 ? 4.102 -18.828 -1.729 1 98.81 228 TYR B N 1
ATOM 6157 C CA . TYR B 1 228 ? 3.125 -19.688 -2.391 1 98.81 228 TYR B CA 1
ATOM 6158 C C . TYR B 1 228 ? 2.846 -20.938 -1.559 1 98.81 228 TYR B C 1
ATOM 6160 O O . TYR B 1 228 ? 1.687 -21.297 -1.334 1 98.81 228 TYR B O 1
ATOM 6168 N N . GLU B 1 229 ? 3.871 -21.562 -1.064 1 98.81 229 GLU B N 1
ATOM 6169 C CA . GLU B 1 229 ? 3.717 -22.859 -0.423 1 98.81 229 GLU B CA 1
ATOM 6170 C C . GLU B 1 229 ? 3.211 -22.719 1.01 1 98.81 229 GLU B C 1
ATOM 6172 O O . GLU B 1 229 ? 2.273 -23.406 1.416 1 98.81 229 GLU B O 1
ATOM 6177 N N . ASP B 1 230 ? 3.789 -21.75 1.754 1 98.25 230 ASP B N 1
ATOM 6178 C CA . ASP B 1 230 ? 3.484 -21.641 3.178 1 98.25 230 ASP B CA 1
ATOM 6179 C C . ASP B 1 230 ? 2.244 -20.766 3.402 1 98.25 230 ASP B C 1
ATOM 6181 O O . ASP B 1 230 ? 1.416 -21.078 4.262 1 98.25 230 ASP B O 1
ATOM 6185 N N . LEU B 1 231 ? 2.133 -19.766 2.629 1 98.38 231 LEU B N 1
ATOM 6186 C CA . LEU B 1 231 ? 1.059 -18.812 2.879 1 98.38 231 LEU B CA 1
ATOM 6187 C C . LEU B 1 231 ? -0.181 -19.156 2.062 1 98.38 231 LEU B C 1
ATOM 6189 O O . LEU B 1 231 ? -1.287 -19.219 2.604 1 98.38 231 LEU B O 1
ATOM 6193 N N . LEU B 1 232 ? -0.016 -19.516 0.766 1 98.88 232 LEU B N 1
ATOM 6194 C CA . LEU B 1 232 ? -1.148 -19.719 -0.133 1 98.88 232 LEU B CA 1
ATOM 6195 C C . LEU B 1 232 ? -1.462 -21.203 -0.299 1 98.88 232 LEU B C 1
ATOM 6197 O O . LEU B 1 232 ? -2.459 -21.562 -0.929 1 98.88 232 LEU B O 1
ATOM 6201 N N . ALA B 1 233 ? -0.617 -22.031 0.213 1 98.88 233 ALA B N 1
ATOM 6202 C CA . ALA B 1 233 ? -0.768 -23.484 0.098 1 98.88 233 ALA B CA 1
ATOM 6203 C C . ALA B 1 233 ? -0.777 -23.922 -1.364 1 98.88 233 ALA B C 1
ATOM 6205 O O . ALA B 1 233 ? -1.559 -24.797 -1.754 1 98.88 233 ALA B O 1
ATOM 6206 N N . VAL B 1 234 ? 0.082 -23.328 -2.145 1 98.88 234 VAL B N 1
ATOM 6207 C CA . VAL B 1 234 ? 0.192 -23.641 -3.568 1 98.88 234 VAL B CA 1
ATOM 6208 C C . VAL B 1 234 ? 1.578 -24.203 -3.869 1 98.88 234 VAL B C 1
ATOM 6210 O O . VAL B 1 234 ? 2.588 -23.531 -3.676 1 98.88 234 VAL B O 1
ATOM 6213 N N . PRO B 1 235 ? 1.621 -25.422 -4.316 1 98.81 235 PRO B N 1
ATOM 6214 C CA . PRO B 1 235 ? 2.932 -25.953 -4.703 1 98.81 235 PRO B CA 1
ATOM 6215 C C . PRO B 1 235 ? 3.482 -25.297 -5.969 1 98.81 235 PRO B C 1
ATOM 6217 O O . PRO B 1 235 ? 2.727 -25 -6.895 1 98.81 235 PRO B O 1
ATOM 6220 N N . VAL B 1 236 ? 4.754 -25.047 -5.965 1 98.69 236 VAL B N 1
ATOM 6221 C CA . VAL B 1 236 ? 5.402 -24.438 -7.121 1 98.69 236 VAL B CA 1
ATOM 6222 C C . VAL B 1 236 ? 6.691 -25.172 -7.449 1 98.69 236 VAL B C 1
ATOM 6224 O O . VAL B 1 236 ? 7.219 -25.922 -6.613 1 98.69 236 VAL B O 1
ATOM 6227 N N . ILE B 1 237 ? 7.148 -25 -8.68 1 98.44 237 ILE B N 1
ATOM 6228 C CA . ILE B 1 237 ? 8.406 -25.578 -9.141 1 98.44 237 ILE B CA 1
ATOM 6229 C C . ILE B 1 237 ? 9.422 -24.469 -9.383 1 98.44 237 ILE B C 1
ATOM 6231 O O . ILE B 1 237 ? 9.164 -23.531 -10.141 1 98.44 237 ILE B O 1
ATOM 6235 N N . LYS B 1 238 ? 10.578 -24.609 -8.727 1 98.62 238 LYS B N 1
ATOM 6236 C CA . LYS B 1 238 ? 11.664 -23.641 -8.93 1 98.62 238 LYS B CA 1
ATOM 6237 C C . LYS B 1 238 ? 12.562 -24.062 -10.086 1 98.62 238 LYS B C 1
ATOM 6239 O O . LYS B 1 238 ? 12.875 -25.25 -10.234 1 98.62 238 LYS B O 1
ATOM 6244 N N . GLY B 1 239 ? 12.891 -23.094 -10.906 1 98.62 239 GLY B N 1
ATOM 6245 C CA . GLY B 1 239 ? 13.766 -23.422 -12.016 1 98.62 239 GLY B CA 1
ATOM 6246 C C . GLY B 1 239 ? 14.305 -22.203 -12.734 1 98.62 239 GLY B C 1
ATOM 6247 O O . GLY B 1 239 ? 14.141 -21.078 -12.266 1 98.62 239 GLY B O 1
ATOM 6248 N N . ARG B 1 240 ? 14.984 -22.5 -13.812 1 98.5 240 ARG B N 1
ATOM 6249 C CA . ARG B 1 240 ? 15.594 -21.453 -14.633 1 98.5 240 ARG B CA 1
ATOM 6250 C C . ARG B 1 240 ? 14.914 -21.375 -16 1 98.5 240 ARG B C 1
ATOM 6252 O O . ARG B 1 240 ? 14.578 -22.391 -16.594 1 98.5 240 ARG B O 1
ATOM 6259 N N . LYS B 1 241 ? 14.688 -20.172 -16.406 1 98.44 241 LYS B N 1
ATOM 6260 C CA . LYS B 1 241 ? 14.102 -19.953 -17.734 1 98.44 241 LYS B CA 1
ATOM 6261 C C . LYS B 1 241 ? 15.117 -20.234 -18.828 1 98.44 241 LYS B C 1
ATOM 6263 O O . LYS B 1 241 ? 16.328 -20.094 -18.625 1 98.44 241 LYS B O 1
ATOM 6268 N N . SER B 1 242 ? 14.609 -20.609 -20 1 97.81 242 SER B N 1
ATOM 6269 C CA . SER B 1 242 ? 15.477 -20.75 -21.156 1 97.81 242 SER B CA 1
ATOM 6270 C C . SER B 1 242 ? 15.961 -19.391 -21.656 1 97.81 242 SER B C 1
ATOM 6272 O O . SER B 1 242 ? 15.477 -18.344 -21.203 1 97.81 242 SER B O 1
ATOM 6274 N N . GLU B 1 243 ? 16.891 -19.453 -22.562 1 96.38 243 GLU B N 1
ATOM 6275 C CA . GLU B 1 243 ? 17.406 -18.219 -23.156 1 96.38 243 GLU B CA 1
ATOM 6276 C C . GLU B 1 243 ? 16.297 -17.422 -23.812 1 96.38 243 GLU B C 1
ATOM 6278 O O . GLU B 1 243 ? 16.297 -16.188 -23.75 1 96.38 243 GLU B O 1
ATOM 6283 N N . LYS B 1 244 ? 15.398 -18.062 -24.344 1 94.62 244 LYS B N 1
ATOM 6284 C CA . LYS B 1 244 ? 14.312 -17.406 -25.062 1 94.62 244 LYS B CA 1
ATOM 6285 C C . LYS B 1 244 ? 13.289 -16.828 -24.094 1 94.62 244 LYS B C 1
ATOM 6287 O O . LYS B 1 244 ? 12.719 -15.758 -24.344 1 94.62 244 LYS B O 1
ATOM 6292 N N . GLU B 1 245 ? 13.094 -17.484 -22.969 1 95.31 245 GLU B N 1
ATOM 6293 C CA . GLU B 1 245 ? 11.992 -17.141 -22.078 1 95.31 245 GLU B CA 1
ATOM 6294 C C . GLU B 1 245 ? 12.477 -16.281 -20.906 1 95.31 245 GLU B C 1
ATOM 6296 O O . GLU B 1 245 ? 11.68 -15.883 -20.047 1 95.31 245 GLU B O 1
ATOM 6301 N N . LYS B 1 246 ? 13.75 -16 -20.812 1 94.5 246 LYS B N 1
ATOM 6302 C CA . LYS B 1 246 ? 14.234 -15.164 -19.719 1 94.5 246 LYS B CA 1
ATOM 6303 C C . LYS B 1 246 ? 13.828 -13.703 -19.938 1 94.5 246 LYS B C 1
ATOM 6305 O O . LYS B 1 246 ? 13.391 -13.328 -21.016 1 94.5 246 LYS B O 1
ATOM 6310 N N . PHE B 1 247 ? 13.898 -12.945 -18.875 1 91.44 247 PHE B N 1
ATOM 6311 C CA . PHE B 1 247 ? 13.609 -11.516 -18.938 1 91.44 247 PHE B CA 1
ATOM 6312 C C . PHE B 1 247 ? 14.555 -10.812 -19.906 1 91.44 247 PHE B C 1
ATOM 6314 O O . PHE B 1 247 ? 15.766 -11.062 -19.891 1 91.44 247 PHE B O 1
ATOM 6321 N N . ALA B 1 248 ? 13.977 -9.93 -20.703 1 82.69 248 ALA B N 1
ATOM 6322 C CA . ALA B 1 248 ? 14.797 -9.188 -21.656 1 82.69 248 ALA B CA 1
ATOM 6323 C C . ALA B 1 248 ? 15.867 -8.367 -20.953 1 82.69 248 ALA B C 1
ATOM 6325 O O . ALA B 1 248 ? 15.562 -7.59 -20.047 1 82.69 248 ALA B O 1
ATOM 6326 N N . GLY B 1 249 ? 17.094 -8.586 -21.25 1 82.75 249 GLY B N 1
ATOM 6327 C CA . GLY B 1 249 ? 18.203 -7.844 -20.656 1 82.75 249 GLY B CA 1
ATOM 6328 C C . GLY B 1 249 ? 18.844 -8.57 -19.484 1 82.75 249 GLY B C 1
ATOM 6329 O O . GLY B 1 249 ? 19.906 -8.164 -19.016 1 82.75 249 GLY B O 1
ATOM 6330 N N . ALA B 1 250 ? 18.25 -9.688 -19.109 1 93.94 250 ALA B N 1
ATOM 6331 C CA . ALA B 1 250 ? 18.797 -10.43 -17.984 1 93.94 250 ALA B CA 1
ATOM 6332 C C . ALA B 1 250 ? 19.906 -11.375 -18.438 1 93.94 250 ALA B C 1
ATOM 6334 O O . ALA B 1 250 ? 19.906 -11.836 -19.578 1 93.94 250 ALA B O 1
ATOM 6335 N N . ASP B 1 251 ? 20.844 -11.57 -17.562 1 97.06 251 ASP B N 1
ATOM 6336 C CA . ASP B 1 251 ? 21.812 -12.656 -17.766 1 97.06 251 ASP B CA 1
ATOM 6337 C C . ASP B 1 251 ? 21.141 -14.016 -17.656 1 97.06 251 ASP B C 1
ATOM 6339 O O . ASP B 1 251 ? 21.344 -14.883 -18.516 1 97.06 251 ASP B O 1
ATOM 6343 N N . TYR B 1 252 ? 20.328 -14.188 -16.672 1 98.12 252 TYR B N 1
ATOM 6344 C CA . TYR B 1 252 ? 19.453 -15.344 -16.547 1 98.12 252 TYR B CA 1
ATOM 6345 C C . TYR B 1 252 ? 18.25 -15.016 -15.672 1 98.12 252 TYR B C 1
ATOM 6347 O O . TYR B 1 252 ? 18.25 -14.016 -14.945 1 98.12 252 TYR B O 1
ATOM 6355 N N . THR B 1 253 ? 17.234 -15.812 -15.773 1 98.5 253 THR B N 1
ATOM 6356 C CA . THR B 1 253 ? 16 -15.633 -15.008 1 98.5 253 THR B CA 1
ATOM 6357 C C . THR B 1 253 ? 15.609 -16.938 -14.305 1 98.5 253 THR B C 1
ATOM 6359 O O . THR B 1 253 ? 15.633 -18 -14.914 1 98.5 253 THR B O 1
ATOM 6362 N N . THR B 1 254 ? 15.352 -16.812 -13.031 1 98.81 254 THR B N 1
ATOM 6363 C CA . THR B 1 254 ? 14.742 -17.922 -12.297 1 98.81 254 THR B CA 1
ATOM 6364 C C . THR B 1 254 ? 13.281 -17.625 -11.969 1 98.81 254 THR B C 1
ATOM 6366 O O . THR B 1 254 ? 12.883 -16.453 -11.906 1 98.81 254 THR B O 1
ATOM 6369 N N . SER B 1 255 ? 12.516 -18.641 -11.859 1 98.62 255 SER B N 1
ATOM 6370 C CA . SER B 1 255 ? 11.094 -18.453 -11.602 1 98.62 255 SER B CA 1
ATOM 6371 C C . SER B 1 255 ? 10.539 -19.562 -10.719 1 98.62 255 SER B C 1
ATOM 6373 O O . SER B 1 255 ? 11.156 -20.625 -10.586 1 98.62 255 SER B O 1
ATOM 6375 N N . VAL B 1 256 ? 9.516 -19.281 -10.031 1 98.69 256 VAL B N 1
ATOM 6376 C CA . VAL B 1 256 ? 8.633 -20.297 -9.469 1 98.69 256 VAL B CA 1
ATOM 6377 C C . VAL B 1 256 ? 7.418 -20.469 -10.383 1 98.69 256 VAL B C 1
ATOM 6379 O O . VAL B 1 256 ? 6.699 -19.516 -10.672 1 98.69 256 VAL B O 1
ATOM 6382 N N . GLU B 1 257 ? 7.234 -21.75 -10.773 1 98.44 257 GLU B N 1
ATOM 6383 C CA . GLU B 1 257 ? 6.16 -22.047 -11.711 1 98.44 257 GLU B CA 1
ATOM 6384 C C . GLU B 1 257 ? 5 -22.75 -11.008 1 98.44 257 GLU B C 1
ATOM 6386 O O . GLU B 1 257 ? 5.207 -23.719 -10.281 1 98.44 257 GLU B O 1
ATOM 6391 N N . ALA B 1 258 ? 3.83 -22.203 -11.219 1 98.5 258 ALA B N 1
ATOM 6392 C CA . ALA B 1 258 ? 2.609 -22.906 -10.82 1 98.5 258 ALA B CA 1
ATOM 6393 C C . ALA B 1 258 ? 1.969 -23.609 -12.016 1 98.5 258 ALA B C 1
ATOM 6395 O O . ALA B 1 258 ? 2.318 -23.328 -13.164 1 98.5 258 ALA B O 1
ATOM 6396 N N . PHE B 1 259 ? 1.152 -24.594 -11.773 1 98.12 259 PHE B N 1
ATOM 6397 C CA . PHE B 1 259 ? 0.464 -25.328 -12.82 1 98.12 259 PHE B CA 1
ATOM 6398 C C . PHE B 1 259 ? -1.013 -25.5 -12.484 1 98.12 259 PHE B C 1
ATOM 6400 O O . PHE B 1 259 ? -1.365 -25.766 -11.336 1 98.12 259 PHE B O 1
ATOM 6407 N N . VAL B 1 260 ? -1.85 -25.266 -13.469 1 97.81 260 VAL B N 1
ATOM 6408 C CA . VAL B 1 260 ? -3.293 -25.438 -13.328 1 97.81 260 VAL B CA 1
ATOM 6409 C C . VAL B 1 260 ? -3.746 -26.688 -14.086 1 97.81 260 VAL B C 1
ATOM 6411 O O . VAL B 1 260 ? -3.969 -26.625 -15.297 1 97.81 260 VAL B O 1
ATOM 6414 N N . PRO B 1 261 ? -4 -27.75 -13.43 1 96.62 261 PRO B N 1
ATOM 6415 C CA . PRO B 1 261 ? -4.328 -29.016 -14.086 1 96.62 261 PRO B CA 1
ATOM 6416 C C . PRO B 1 261 ? -5.598 -28.922 -14.93 1 96.62 261 PRO B C 1
ATOM 6418 O O . PRO B 1 261 ? -5.68 -29.547 -15.992 1 96.62 261 PRO B O 1
ATOM 6421 N N . ALA B 1 262 ? -6.543 -28.125 -14.484 1 95.69 262 ALA B N 1
ATOM 6422 C CA . ALA B 1 262 ? -7.84 -28.047 -15.148 1 95.69 262 ALA B CA 1
ATOM 6423 C C . ALA B 1 262 ? -7.691 -27.547 -16.578 1 95.69 262 ALA B C 1
ATOM 6425 O O . ALA B 1 262 ? -8.469 -27.906 -17.469 1 95.69 262 ALA B O 1
ATOM 6426 N N . THR B 1 263 ? -6.699 -26.75 -16.828 1 95.81 263 THR B N 1
ATOM 6427 C CA . THR B 1 263 ? -6.516 -26.172 -18.156 1 95.81 263 THR B CA 1
ATOM 6428 C C . THR B 1 263 ? -5.227 -26.703 -18.797 1 95.81 263 THR B C 1
ATOM 6430 O O . THR B 1 263 ? -5.008 -26.531 -20 1 95.81 263 THR B O 1
ATOM 6433 N N . GLY B 1 264 ? -4.395 -27.344 -17.969 1 96.56 264 GLY B N 1
ATOM 6434 C CA . GLY B 1 264 ? -3.107 -27.812 -18.453 1 96.56 264 GLY B CA 1
ATOM 6435 C C . GLY B 1 264 ? -2.135 -26.688 -18.75 1 96.56 264 GLY B C 1
ATOM 6436 O O . GLY B 1 264 ? -1.307 -26.797 -19.656 1 96.56 264 GLY B O 1
ATOM 6437 N N . ARG B 1 265 ? -2.273 -25.578 -18.047 1 96.94 265 ARG B N 1
ATOM 6438 C CA . ARG B 1 265 ? -1.444 -24.406 -18.328 1 96.94 265 ARG B CA 1
ATOM 6439 C C . ARG B 1 265 ? -0.55 -24.062 -17.141 1 96.94 265 ARG B C 1
ATOM 6441 O O . ARG B 1 265 ? -0.973 -24.172 -15.992 1 96.94 265 ARG B O 1
ATOM 6448 N N . GLY B 1 266 ? 0.668 -23.703 -17.438 1 97.5 266 GLY B N 1
ATOM 6449 C CA . GLY B 1 266 ? 1.566 -23.156 -16.438 1 97.5 266 GLY B CA 1
ATOM 6450 C C . GLY B 1 266 ? 1.354 -21.672 -16.188 1 97.5 266 GLY B C 1
ATOM 6451 O O . GLY B 1 266 ? 0.707 -20.984 -16.984 1 97.5 266 GLY B O 1
ATOM 6452 N N . VAL B 1 267 ? 1.823 -21.234 -15.062 1 97.81 267 VAL B N 1
ATOM 6453 C CA . VAL B 1 267 ? 1.819 -19.812 -14.703 1 97.81 267 VAL B CA 1
ATOM 6454 C C . VAL B 1 267 ? 3.18 -19.422 -14.141 1 97.81 267 VAL B C 1
ATOM 6456 O O . VAL B 1 267 ? 3.67 -20.031 -13.195 1 97.81 267 VAL B O 1
ATOM 6459 N N . GLN B 1 268 ? 3.812 -18.438 -14.812 1 97.88 268 GLN B N 1
ATOM 6460 C CA . GLN B 1 268 ? 4.973 -17.812 -14.18 1 97.88 268 GLN B CA 1
ATOM 6461 C C . GLN B 1 268 ? 4.574 -17.016 -12.945 1 97.88 268 GLN B C 1
ATOM 6463 O O . GLN B 1 268 ? 4.219 -15.844 -13.039 1 97.88 268 GLN B O 1
ATOM 6468 N N . ALA B 1 269 ? 4.695 -17.609 -11.781 1 98.25 269 ALA B N 1
ATOM 6469 C CA . ALA B 1 269 ? 4.082 -17.109 -10.547 1 98.25 269 ALA B CA 1
ATOM 6470 C C . ALA B 1 269 ? 4.902 -15.969 -9.953 1 98.25 269 ALA B C 1
ATOM 6472 O O . ALA B 1 269 ? 4.348 -15.039 -9.359 1 98.25 269 ALA B O 1
ATOM 6473 N N . ALA B 1 270 ? 6.207 -16.016 -9.969 1 98.62 270 ALA B N 1
ATOM 6474 C CA . ALA B 1 270 ? 7.148 -14.992 -9.531 1 98.62 270 ALA B CA 1
ATOM 6475 C C . ALA B 1 270 ? 8.516 -15.188 -10.18 1 98.62 270 ALA B C 1
ATOM 6477 O O . ALA B 1 270 ? 8.836 -16.297 -10.633 1 98.62 270 ALA B O 1
ATOM 6478 N N . THR B 1 271 ? 9.234 -14.117 -10.234 1 98.56 271 THR B N 1
ATOM 6479 C CA . THR B 1 271 ? 10.531 -14.242 -10.891 1 98.56 271 THR B CA 1
ATOM 6480 C C . THR B 1 271 ? 11.617 -13.523 -10.094 1 98.56 271 THR B C 1
ATOM 6482 O O . THR B 1 271 ? 11.328 -12.547 -9.391 1 98.56 271 THR B O 1
ATOM 6485 N N . SER B 1 272 ? 12.797 -14.047 -10.133 1 98.62 272 SER B N 1
ATOM 6486 C CA . SER B 1 272 ? 14.047 -13.477 -9.648 1 98.62 272 SER B CA 1
ATOM 6487 C C . SER B 1 272 ? 15.125 -13.5 -10.727 1 98.62 272 SER B C 1
ATOM 6489 O O . SER B 1 272 ? 15.586 -14.578 -11.133 1 98.62 272 SER B O 1
ATOM 6491 N N . HIS B 1 273 ? 15.523 -12.359 -11.211 1 97.69 273 HIS B N 1
ATOM 6492 C CA . HIS B 1 273 ? 16.406 -12.219 -12.359 1 97.69 273 HIS B CA 1
ATOM 6493 C C . HIS B 1 273 ? 17.812 -11.789 -11.922 1 97.69 273 HIS B C 1
ATOM 6495 O O . HIS B 1 273 ? 17.953 -10.891 -11.094 1 97.69 273 HIS B O 1
ATOM 6501 N N . CYS B 1 274 ? 18.781 -12.453 -12.492 1 98.69 274 CYS B N 1
ATOM 6502 C CA . CYS B 1 274 ? 20.109 -11.828 -12.547 1 98.69 274 CYS B CA 1
ATOM 6503 C C . CYS B 1 274 ? 20.25 -10.977 -13.797 1 98.69 274 CYS B C 1
ATOM 6505 O O . CYS B 1 274 ? 20.172 -11.484 -14.914 1 98.69 274 CYS B O 1
ATOM 6507 N N . LEU B 1 275 ? 20.484 -9.734 -13.594 1 97.19 275 LEU B N 1
ATOM 6508 C CA . LEU B 1 275 ? 20.562 -8.82 -14.734 1 97.19 275 LEU B CA 1
ATOM 6509 C C . LEU B 1 275 ? 21.984 -8.695 -15.242 1 97.19 275 LEU B C 1
ATOM 6511 O O . LEU B 1 275 ? 22.234 -8.055 -16.266 1 97.19 275 LEU B O 1
ATOM 6515 N N . GLY B 1 276 ? 22.922 -9.359 -14.531 1 98 276 GLY B N 1
ATOM 6516 C CA . GLY B 1 276 ? 24.328 -9.164 -14.883 1 98 276 GLY B CA 1
ATOM 6517 C C . GLY B 1 276 ? 24.766 -7.719 -14.805 1 98 276 GLY B C 1
ATOM 6518 O O . GLY B 1 276 ? 24.531 -7.047 -13.797 1 98 276 GLY B O 1
ATOM 6519 N N . GLN B 1 277 ? 25.438 -7.301 -15.875 1 97.19 277 GLN B N 1
ATOM 6520 C CA . GLN B 1 277 ? 25.906 -5.918 -15.891 1 97.19 277 GLN B CA 1
ATOM 6521 C C . GLN B 1 277 ? 25.297 -5.137 -17.047 1 97.19 277 GLN B C 1
ATOM 6523 O O . GLN B 1 277 ? 25.812 -4.086 -17.438 1 97.19 277 GLN B O 1
ATOM 6528 N N . ASN B 1 278 ? 24.25 -5.684 -17.609 1 92.12 278 ASN B N 1
ATOM 6529 C CA . ASN B 1 278 ? 23.641 -5.07 -18.781 1 92.12 278 ASN B CA 1
ATOM 6530 C C . ASN B 1 278 ? 23.078 -3.686 -18.469 1 92.12 278 ASN B C 1
ATOM 6532 O O . ASN B 1 278 ? 23.406 -2.713 -19.156 1 92.12 278 ASN B O 1
ATOM 6536 N N . PHE B 1 279 ? 22.281 -3.582 -17.438 1 92.5 279 PHE B N 1
ATOM 6537 C CA . PHE B 1 279 ? 21.703 -2.299 -17.062 1 92.5 279 PHE B CA 1
ATOM 6538 C C . PHE B 1 279 ? 22.766 -1.38 -16.453 1 92.5 279 PHE B C 1
ATOM 6540 O O . PHE B 1 279 ? 22.703 -0.16 -16.625 1 92.5 279 PHE B O 1
ATOM 6547 N N . ALA B 1 280 ? 23.688 -1.988 -15.766 1 96 280 ALA B N 1
ATOM 6548 C CA . ALA B 1 280 ? 24.781 -1.19 -15.211 1 96 280 ALA B CA 1
ATOM 6549 C C . ALA B 1 280 ? 25.531 -0.455 -16.312 1 96 280 ALA B C 1
ATOM 6551 O O . ALA B 1 280 ? 25.906 0.709 -16.141 1 96 280 ALA B O 1
ATOM 6552 N N . LYS B 1 281 ? 25.797 -1.135 -17.391 1 93.56 281 LYS B N 1
ATOM 6553 C CA . LYS B 1 281 ? 26.469 -0.525 -18.531 1 93.56 281 LYS B CA 1
ATOM 6554 C C . LYS B 1 281 ? 25.609 0.575 -19.156 1 93.56 281 LYS B C 1
ATOM 6556 O O . LYS B 1 281 ? 26.109 1.662 -19.453 1 93.56 281 LYS B O 1
ATOM 6561 N N . MET B 1 282 ? 24.375 0.292 -19.25 1 89.75 282 MET B N 1
ATOM 6562 C CA . MET B 1 282 ? 23.453 1.216 -19.906 1 89.75 282 MET B CA 1
ATOM 6563 C C . MET B 1 282 ? 23.312 2.506 -19.094 1 89.75 282 MET B C 1
ATOM 6565 O O . MET B 1 282 ? 23.219 3.592 -19.672 1 89.75 282 MET B O 1
ATOM 6569 N N . PHE B 1 283 ? 23.266 2.393 -17.766 1 93 283 PHE B N 1
ATOM 6570 C CA . PHE B 1 283 ? 23.016 3.545 -16.922 1 93 283 PHE B CA 1
ATOM 6571 C C . PHE B 1 283 ? 24.297 3.992 -16.234 1 93 283 PHE B C 1
ATOM 6573 O O . PHE B 1 283 ? 24.266 4.855 -15.344 1 93 283 PHE B O 1
ATOM 6580 N N . GLU B 1 284 ? 25.375 3.355 -16.547 1 94.31 284 GLU B N 1
ATOM 6581 C CA . GLU B 1 284 ? 26.703 3.715 -16.047 1 94.31 284 GLU B CA 1
ATOM 6582 C C . GLU B 1 284 ? 26.734 3.668 -14.523 1 94.31 284 GLU B C 1
ATOM 6584 O O . GLU B 1 284 ? 27.156 4.629 -13.875 1 94.31 284 GLU B O 1
ATOM 6589 N N . ILE B 1 285 ? 26.328 2.604 -13.977 1 97.5 285 ILE B N 1
ATOM 6590 C CA . ILE B 1 285 ? 26.359 2.408 -12.531 1 97.5 285 ILE B CA 1
ATOM 6591 C C . ILE B 1 285 ? 27.688 1.746 -12.141 1 97.5 285 ILE B C 1
ATOM 6593 O O . ILE B 1 285 ? 27.859 0.542 -12.336 1 97.5 285 ILE B O 1
ATOM 6597 N N . THR B 1 286 ? 28.578 2.512 -11.617 1 97.06 286 THR B N 1
ATOM 6598 C CA . THR B 1 286 ? 29.938 2.059 -11.281 1 97.06 286 THR B CA 1
ATOM 6599 C C . THR B 1 286 ? 30.266 2.365 -9.828 1 97.06 286 THR B C 1
ATOM 6601 O O . THR B 1 286 ? 29.531 3.1 -9.156 1 97.06 286 THR B O 1
ATOM 6604 N N . PHE B 1 287 ? 31.25 1.686 -9.281 1 96.5 287 PHE B N 1
ATOM 6605 C CA . PHE B 1 287 ? 31.75 1.948 -7.93 1 96.5 287 PHE B CA 1
ATOM 6606 C C . PHE B 1 287 ? 33.25 1.841 -7.879 1 96.5 287 PHE B C 1
ATOM 6608 O O . PHE B 1 287 ? 33.875 1.153 -8.703 1 96.5 287 PHE B O 1
ATOM 6615 N N . GLU B 1 288 ? 33.812 2.617 -6.965 1 92.31 288 GLU B N 1
ATOM 6616 C CA . GLU B 1 288 ? 35.25 2.514 -6.699 1 92.31 288 GLU B CA 1
ATOM 6617 C C . GLU B 1 288 ? 35.562 1.299 -5.832 1 92.31 288 GLU B C 1
ATOM 6619 O O . GLU B 1 288 ? 35.062 1.18 -4.715 1 92.31 288 GLU B O 1
ATOM 6624 N N . ASP B 1 289 ? 36.406 0.374 -6.383 1 81.69 289 ASP B N 1
ATOM 6625 C CA . ASP B 1 289 ? 36.719 -0.882 -5.699 1 81.69 289 ASP B CA 1
ATOM 6626 C C . ASP B 1 289 ? 37.812 -0.694 -4.66 1 81.69 289 ASP B C 1
ATOM 6628 O O . ASP B 1 289 ? 38.594 0.26 -4.734 1 81.69 289 ASP B O 1
ATOM 6632 N N . LYS B 1 290 ? 37.906 -1.428 -3.479 1 68.62 290 LYS B N 1
ATOM 6633 C CA . LYS B 1 290 ? 38.906 -1.36 -2.428 1 68.62 290 LYS B CA 1
ATOM 6634 C C . LYS B 1 290 ? 40.312 -1.463 -3.01 1 68.62 290 LYS B C 1
ATOM 6636 O O . LYS B 1 290 ? 41.25 -0.768 -2.562 1 68.62 290 LYS B O 1
ATOM 6641 N N . GLU B 1 291 ? 40.562 -2.611 -3.678 1 57.06 291 GLU B N 1
ATOM 6642 C CA . GLU B 1 291 ? 41.906 -2.979 -4.09 1 57.06 291 GLU B CA 1
ATOM 6643 C C . GLU B 1 291 ? 42.5 -1.937 -5.035 1 57.06 291 GLU B C 1
ATOM 6645 O O . GLU B 1 291 ? 43.688 -1.932 -5.289 1 57.06 291 GLU B O 1
ATOM 6650 N N . VAL B 1 292 ? 41.75 -1.347 -5.773 1 49.69 292 VAL B N 1
ATOM 6651 C CA . VAL B 1 292 ? 42.375 -0.641 -6.887 1 49.69 292 VAL B CA 1
ATOM 6652 C C . VAL B 1 292 ? 42.812 0.746 -6.438 1 49.69 292 VAL B C 1
ATOM 6654 O O . VAL B 1 292 ? 42.062 1.717 -6.543 1 49.69 292 VAL B O 1
ATOM 6657 N N . ARG B 1 293 ? 43.5 0.849 -5.434 1 46.53 293 ARG B N 1
ATOM 6658 C CA . ARG B 1 293 ? 44.125 2.1 -5.031 1 46.53 293 ARG B CA 1
ATOM 6659 C C . ARG B 1 293 ? 44.688 2.846 -6.246 1 46.53 293 ARG B C 1
ATOM 6661 O O . ARG B 1 293 ? 44.781 4.074 -6.23 1 46.53 293 ARG B O 1
ATOM 6668 N N . LYS B 1 294 ? 45.5 2.178 -6.91 1 48.25 294 LYS B N 1
ATOM 6669 C CA . LYS B 1 294 ? 46.438 2.928 -7.762 1 48.25 294 LYS B CA 1
ATOM 6670 C C . LYS B 1 294 ? 45.719 3.441 -9.016 1 48.25 294 LYS B C 1
ATOM 6672 O O . LYS B 1 294 ? 46 4.551 -9.477 1 48.25 294 LYS B O 1
ATOM 6677 N N . ASP B 1 295 ? 45.062 2.639 -9.789 1 48.53 295 ASP B N 1
ATOM 6678 C CA . ASP B 1 295 ? 44.656 3.146 -11.102 1 48.53 295 ASP B CA 1
ATOM 6679 C C . ASP B 1 295 ? 43.188 3.6 -11.078 1 48.53 295 ASP B C 1
ATOM 6681 O O . ASP B 1 295 ? 42.656 3.998 -12.109 1 48.53 295 ASP B O 1
ATOM 6685 N N . LYS B 1 296 ? 42.625 4.008 -9.883 1 56.59 296 LYS B N 1
ATOM 6686 C CA . LYS B 1 296 ? 41.281 4.586 -9.789 1 56.59 296 LYS B CA 1
ATOM 6687 C C . LYS B 1 296 ? 40.312 3.902 -10.758 1 56.59 296 LYS B C 1
ATOM 6689 O O . LYS B 1 296 ? 39.531 4.566 -11.438 1 56.59 296 LYS B O 1
ATOM 6694 N N . LYS B 1 297 ? 40.406 2.637 -11 1 69.56 297 LYS B N 1
ATOM 6695 C CA . LYS B 1 297 ? 39.594 1.963 -12 1 69.56 297 LYS B CA 1
ATOM 6696 C C . LYS B 1 297 ? 38.188 1.685 -11.461 1 69.56 297 LYS B C 1
ATOM 6698 O O . LYS B 1 297 ? 38.031 1.167 -10.352 1 69.56 297 LYS B O 1
ATOM 6703 N N . LYS B 1 298 ? 37.094 2.26 -12.016 1 87.94 298 LYS B N 1
ATOM 6704 C CA . LYS B 1 298 ? 35.656 2.078 -11.727 1 87.94 298 LYS B CA 1
ATOM 6705 C C . LYS B 1 298 ? 35.156 0.74 -12.258 1 87.94 298 LYS B C 1
ATOM 6707 O O . LYS B 1 298 ? 35.531 0.333 -13.367 1 87.94 298 LYS B O 1
ATOM 6712 N N . SER B 1 299 ? 34.625 -0.044 -11.328 1 94.44 299 SER B N 1
ATOM 6713 C CA . SER B 1 299 ? 33.969 -1.3 -11.703 1 94.44 299 SER B CA 1
ATOM 6714 C C . SER B 1 299 ? 32.469 -1.13 -11.828 1 94.44 299 SER B C 1
ATOM 6716 O O . SER B 1 299 ? 31.875 -0.26 -11.18 1 94.44 299 SER B O 1
ATOM 6718 N N . MET B 1 300 ? 31.938 -1.93 -12.656 1 96.12 300 MET B N 1
ATOM 6719 C CA . MET B 1 300 ? 30.484 -1.93 -12.836 1 96.12 300 MET B CA 1
ATOM 6720 C C . MET B 1 300 ? 29.812 -2.812 -11.789 1 96.12 300 MET B C 1
ATOM 6722 O O . MET B 1 300 ? 30.328 -3.869 -11.43 1 96.12 300 MET B O 1
ATOM 6726 N N . VAL B 1 301 ? 28.672 -2.422 -11.375 1 98.25 301 VAL B N 1
ATOM 6727 C CA . VAL B 1 301 ? 27.938 -3.227 -10.406 1 98.25 301 VAL B CA 1
ATOM 6728 C C . VAL B 1 301 ? 27.281 -4.41 -11.102 1 98.25 301 VAL B C 1
ATOM 6730 O O . VAL B 1 301 ? 27.062 -4.379 -12.32 1 98.25 301 VAL B O 1
ATOM 6733 N N . TRP B 1 302 ? 27.031 -5.48 -10.344 1 98.5 302 TRP B N 1
ATOM 6734 C CA . TRP B 1 302 ? 26.172 -6.59 -10.734 1 98.5 302 TRP B CA 1
ATOM 6735 C C . TRP B 1 302 ? 24.766 -6.418 -10.172 1 98.5 302 TRP B C 1
ATOM 6737 O O . TRP B 1 302 ? 24.594 -6.059 -9.008 1 98.5 302 TRP B O 1
ATOM 6747 N N . GLN B 1 303 ? 23.734 -6.68 -11.023 1 98.62 303 GLN B N 1
ATOM 6748 C CA . GLN B 1 303 ? 22.406 -6.262 -10.594 1 98.62 303 GLN B CA 1
ATOM 6749 C C . GLN B 1 303 ? 21.422 -7.422 -10.656 1 98.62 303 GLN B C 1
ATOM 6751 O O . GLN B 1 303 ? 21.609 -8.367 -11.414 1 98.62 303 GLN B O 1
ATOM 6756 N N . ASN B 1 304 ? 20.438 -7.363 -9.805 1 98.56 304 ASN B N 1
ATOM 6757 C CA . ASN B 1 304 ? 19.266 -8.234 -9.812 1 98.56 304 ASN B CA 1
ATOM 6758 C C . ASN B 1 304 ? 17.969 -7.438 -9.867 1 98.56 304 ASN B C 1
ATOM 6760 O O . ASN B 1 304 ? 17.938 -6.254 -9.531 1 98.56 304 ASN B O 1
ATOM 6764 N N . SER B 1 305 ? 16.906 -7.988 -10.344 1 98.12 305 SER B N 1
ATOM 6765 C CA . SER B 1 305 ? 15.523 -7.555 -10.203 1 98.12 305 SER B CA 1
ATOM 6766 C C . SER B 1 305 ? 14.602 -8.734 -9.914 1 98.12 305 SER B C 1
ATOM 6768 O O . SER B 1 305 ? 14.859 -9.852 -10.367 1 98.12 305 SER B O 1
ATOM 6770 N N . TRP B 1 306 ? 13.633 -8.562 -9.102 1 98.5 306 TRP B N 1
ATOM 6771 C CA . TRP B 1 306 ? 12.734 -9.633 -8.703 1 98.5 306 TRP B CA 1
ATOM 6772 C C . TRP B 1 306 ? 11.352 -9.094 -8.352 1 98.5 306 TRP B C 1
ATOM 6774 O O . TRP B 1 306 ? 11.211 -7.918 -8.008 1 98.5 306 TRP B O 1
ATOM 6784 N N . GLY B 1 307 ? 10.266 -9.961 -8.57 1 98.12 307 GLY B N 1
ATOM 6785 C CA . GLY B 1 307 ? 8.93 -9.414 -8.352 1 98.12 307 GLY B CA 1
ATOM 6786 C C . GLY B 1 307 ? 7.867 -10.484 -8.219 1 98.12 307 GLY B C 1
ATOM 6787 O O . GLY B 1 307 ? 8.062 -11.625 -8.641 1 98.12 307 GLY B O 1
ATOM 6788 N N . LEU B 1 308 ? 6.824 -10.109 -7.586 1 98.12 308 LEU B N 1
ATOM 6789 C CA . LEU B 1 308 ? 5.602 -10.859 -7.32 1 98.12 308 LEU B CA 1
ATOM 6790 C C . LEU B 1 308 ? 4.379 -9.953 -7.383 1 98.12 308 LEU B C 1
ATOM 6792 O O . LEU B 1 308 ? 4.41 -8.82 -6.895 1 98.12 308 LEU B O 1
ATOM 6796 N N . SER B 1 309 ? 3.27 -10.422 -8.031 1 98.06 309 SER B N 1
ATOM 6797 C CA . SER B 1 309 ? 2.113 -9.547 -8.219 1 98.06 309 SER B CA 1
ATOM 6798 C C . SER B 1 309 ? 0.845 -10.188 -7.66 1 98.06 309 SER B C 1
ATOM 6800 O O . SER B 1 309 ? 0.882 -11.305 -7.145 1 98.06 309 SER B O 1
ATOM 6802 N N . THR B 1 310 ? -0.268 -9.492 -7.801 1 98 310 THR B N 1
ATOM 6803 C CA . THR B 1 310 ? -1.579 -9.992 -7.395 1 98 310 THR B CA 1
ATOM 6804 C C . THR B 1 310 ? -1.977 -11.211 -8.219 1 98 310 THR B C 1
ATOM 6806 O O . THR B 1 310 ? -2.955 -11.891 -7.898 1 98 310 THR B O 1
ATOM 6809 N N . ARG B 1 311 ? -1.184 -11.523 -9.203 1 98.06 311 ARG B N 1
ATOM 6810 C CA . ARG B 1 311 ? -1.357 -12.797 -9.898 1 98.06 311 ARG B CA 1
ATOM 6811 C C . ARG B 1 311 ? -1.365 -13.961 -8.914 1 98.06 311 ARG B C 1
ATOM 6813 O O . ARG B 1 311 ? -2.061 -14.953 -9.125 1 98.06 311 ARG B O 1
ATOM 6820 N N . SER B 1 312 ? -0.701 -13.805 -7.82 1 98.81 312 SER B N 1
ATOM 6821 C CA . SER B 1 312 ? -0.621 -14.844 -6.793 1 98.81 312 SER B CA 1
ATOM 6822 C C . SER B 1 312 ? -2.004 -15.188 -6.254 1 98.81 312 SER B C 1
ATOM 6824 O O . SER B 1 312 ? -2.287 -16.359 -5.969 1 98.81 312 SER B O 1
ATOM 6826 N N . ILE B 1 313 ? -2.854 -14.227 -6.137 1 98.81 313 ILE B N 1
ATOM 6827 C CA . ILE B 1 313 ? -4.211 -14.453 -5.656 1 98.81 313 ILE B CA 1
ATOM 6828 C C . ILE B 1 313 ? -4.988 -15.273 -6.68 1 98.81 313 ILE B C 1
ATOM 6830 O O . ILE B 1 313 ? -5.703 -16.219 -6.32 1 98.81 313 ILE B O 1
ATOM 6834 N N . GLY B 1 314 ? -4.832 -14.914 -7.961 1 98.62 314 GLY B N 1
ATOM 6835 C CA . GLY B 1 314 ? -5.477 -15.68 -9.016 1 98.62 314 GLY B CA 1
ATOM 6836 C C . GLY B 1 314 ? -5.035 -17.141 -9.055 1 98.62 314 GLY B C 1
ATOM 6837 O O . GLY B 1 314 ? -5.859 -18.031 -9.211 1 98.62 314 GLY B O 1
ATOM 6838 N N . VAL B 1 315 ? -3.744 -17.344 -8.906 1 98.75 315 VAL B N 1
ATOM 6839 C CA . VAL B 1 315 ? -3.193 -18.703 -8.914 1 98.75 315 VAL B CA 1
ATOM 6840 C C . VAL B 1 315 ? -3.781 -19.5 -7.754 1 98.75 315 VAL B C 1
ATOM 6842 O O . VAL B 1 315 ? -4.137 -20.672 -7.922 1 98.75 315 VAL B O 1
ATOM 6845 N N . MET B 1 316 ? -3.898 -18.875 -6.641 1 98.88 316 MET B N 1
ATOM 6846 C CA . MET B 1 316 ? -4.488 -19.516 -5.473 1 98.88 316 MET B CA 1
ATOM 6847 C C . MET B 1 316 ? -5.918 -19.969 -5.762 1 98.88 316 MET B C 1
ATOM 6849 O O . MET B 1 316 ? -6.297 -21.094 -5.449 1 98.88 316 MET B O 1
ATOM 6853 N N . VAL B 1 317 ? -6.672 -19.141 -6.418 1 98.75 317 VAL B N 1
ATOM 6854 C CA . VAL B 1 317 ? -8.062 -19.422 -6.746 1 98.75 317 VAL B CA 1
ATOM 6855 C C . VAL B 1 317 ? -8.133 -20.594 -7.727 1 98.75 317 VAL B C 1
ATOM 6857 O O . VAL B 1 317 ? -8.898 -21.531 -7.523 1 98.75 317 VAL B O 1
ATOM 6860 N N . MET B 1 318 ? -7.309 -20.531 -8.719 1 98.62 318 MET B N 1
ATOM 6861 C CA . MET B 1 318 ? -7.305 -21.594 -9.727 1 98.62 318 MET B CA 1
ATOM 6862 C C . MET B 1 318 ? -6.902 -22.922 -9.117 1 98.62 318 MET B C 1
ATOM 6864 O O . MET B 1 318 ? -7.367 -23.984 -9.555 1 98.62 318 MET B O 1
ATOM 6868 N N . THR B 1 319 ? -6.094 -22.891 -8.125 1 98.69 319 THR B N 1
ATOM 6869 C CA . THR B 1 319 ? -5.547 -24.109 -7.52 1 98.69 319 THR B CA 1
ATOM 6870 C C . THR B 1 319 ? -6.562 -24.75 -6.574 1 98.69 319 THR B C 1
ATOM 6872 O O . THR B 1 319 ? -6.809 -25.953 -6.641 1 98.69 319 THR B O 1
ATOM 6875 N N . HIS B 1 320 ? -7.18 -23.938 -5.762 1 98.81 320 HIS B N 1
ATOM 6876 C CA . HIS B 1 320 ? -7.93 -24.5 -4.645 1 98.81 320 HIS B CA 1
ATOM 6877 C C . HIS B 1 320 ? -9.43 -24.484 -4.918 1 98.81 320 HIS B C 1
ATOM 6879 O O . HIS B 1 320 ? -10.172 -25.312 -4.387 1 98.81 320 HIS B O 1
ATOM 6885 N N . GLY B 1 321 ? -9.922 -23.562 -5.73 1 98.44 321 GLY B N 1
ATOM 6886 C CA . GLY B 1 321 ? -11.352 -23.391 -5.922 1 98.44 321 GLY B CA 1
ATOM 6887 C C . GLY B 1 321 ? -12.031 -24.641 -6.465 1 98.44 321 GLY B C 1
ATOM 6888 O O . GLY B 1 321 ? -11.375 -25.484 -7.082 1 98.44 321 GLY B O 1
ATOM 6889 N N . ASP B 1 322 ? -13.305 -24.75 -6.238 1 97.94 322 ASP B N 1
ATOM 6890 C CA . ASP B 1 322 ? -14.102 -25.875 -6.75 1 97.94 322 ASP B CA 1
ATOM 6891 C C . ASP B 1 322 ? -15.438 -25.375 -7.301 1 97.94 322 ASP B C 1
ATOM 6893 O O . ASP B 1 322 ? -15.641 -24.172 -7.488 1 97.94 322 ASP B O 1
ATOM 6897 N N . ASP B 1 323 ? -16.312 -26.281 -7.562 1 97.31 323 ASP B N 1
ATOM 6898 C CA . ASP B 1 323 ? -17.547 -25.953 -8.273 1 97.31 323 ASP B CA 1
ATOM 6899 C C . ASP B 1 323 ? -18.469 -25.125 -7.387 1 97.31 323 ASP B C 1
ATOM 6901 O O . ASP B 1 323 ? -19.422 -24.516 -7.883 1 97.31 323 ASP B O 1
ATOM 6905 N N . LYS B 1 324 ? -18.234 -25.094 -6.098 1 96.44 324 LYS B N 1
ATOM 6906 C CA . LYS B 1 324 ? -19.062 -24.312 -5.195 1 96.44 324 LYS B CA 1
ATOM 6907 C C . LYS B 1 324 ? -18.531 -22.891 -5.062 1 96.44 324 LYS B C 1
ATOM 6909 O O . LYS B 1 324 ? -19.234 -22 -4.57 1 96.44 324 LYS B O 1
ATOM 6914 N N . GLY B 1 325 ? -17.25 -22.703 -5.363 1 97.62 325 GLY B N 1
ATOM 6915 C CA . GLY B 1 325 ? -16.672 -21.375 -5.266 1 97.62 325 GLY B CA 1
ATOM 6916 C C . GLY B 1 325 ? -15.227 -21.391 -4.777 1 97.62 325 GLY B C 1
ATOM 6917 O O . GLY B 1 325 ? -14.453 -22.281 -5.133 1 97.62 325 GLY B O 1
ATOM 6918 N N . LEU B 1 326 ? -14.922 -20.406 -3.996 1 98.5 326 LEU B N 1
ATOM 6919 C CA . LEU B 1 326 ? -13.562 -20.266 -3.477 1 98.5 326 LEU B CA 1
ATOM 6920 C C . LEU B 1 326 ? -13.297 -21.281 -2.373 1 98.5 326 LEU B C 1
ATOM 6922 O O . LEU B 1 326 ? -14.227 -21.75 -1.711 1 98.5 326 LEU B O 1
ATOM 6926 N N . VAL B 1 327 ? -12.141 -21.672 -2.234 1 98.81 327 VAL B N 1
ATOM 6927 C CA . VAL B 1 327 ? -11.586 -22.391 -1.086 1 98.81 327 VAL B CA 1
ATOM 6928 C C . VAL B 1 327 ? -10.312 -21.688 -0.61 1 98.81 327 VAL B C 1
ATOM 6930 O O . VAL B 1 327 ? -9.25 -21.828 -1.223 1 98.81 327 VAL B O 1
ATOM 6933 N N . LEU B 1 328 ? -10.445 -20.969 0.49 1 98.88 328 LEU B N 1
ATOM 6934 C CA . LEU B 1 328 ? -9.344 -20.094 0.894 1 98.88 328 LEU B CA 1
ATOM 6935 C C . LEU B 1 328 ? -8.469 -20.766 1.945 1 98.88 328 LEU B C 1
ATOM 6937 O O . LEU B 1 328 ? -8.984 -21.375 2.893 1 98.88 328 LEU B O 1
ATOM 6941 N N . PRO B 1 329 ? -7.117 -20.672 1.747 1 98.94 329 PRO B N 1
ATOM 6942 C CA . PRO B 1 329 ? -6.238 -21.062 2.852 1 98.94 329 PRO B CA 1
ATOM 6943 C C . PRO B 1 329 ? -6.453 -20.219 4.105 1 98.94 329 PRO B C 1
ATOM 6945 O O . PRO B 1 329 ? -6.578 -19 4.016 1 98.94 329 PRO B O 1
ATOM 6948 N N . PRO B 1 330 ? -6.492 -20.875 5.246 1 98.88 330 PRO B N 1
ATOM 6949 C CA . PRO B 1 330 ? -6.773 -20.156 6.492 1 98.88 330 PRO B CA 1
ATOM 6950 C C . PRO B 1 330 ? -5.816 -18.984 6.73 1 98.88 330 PRO B C 1
ATOM 6952 O O . PRO B 1 330 ? -6.234 -17.938 7.227 1 98.88 330 PRO B O 1
ATOM 6955 N N . LYS B 1 331 ? -4.625 -19.078 6.375 1 98.81 331 LYS B N 1
ATOM 6956 C CA . LYS B 1 331 ? -3.625 -18.062 6.688 1 98.81 331 LYS B CA 1
ATOM 6957 C C . LYS B 1 331 ? -3.932 -16.75 5.98 1 98.81 331 LYS B C 1
ATOM 6959 O O . LYS B 1 331 ? -3.555 -15.672 6.457 1 98.81 331 LYS B O 1
ATOM 6964 N N . VAL B 1 332 ? -4.664 -16.812 4.887 1 98.75 332 VAL B N 1
ATOM 6965 C CA . VAL B 1 332 ? -4.84 -15.578 4.129 1 98.75 332 VAL B CA 1
ATOM 6966 C C . VAL B 1 332 ? -6.324 -15.211 4.07 1 98.75 332 VAL B C 1
ATOM 6968 O O . VAL B 1 332 ? -6.691 -14.164 3.539 1 98.75 332 VAL B O 1
ATOM 6971 N N . ALA B 1 333 ? -7.191 -16.031 4.613 1 98.81 333 ALA B N 1
ATOM 6972 C CA . ALA B 1 333 ? -8.633 -15.789 4.543 1 98.81 333 ALA B CA 1
ATOM 6973 C C . ALA B 1 333 ? -9.016 -14.531 5.312 1 98.81 333 ALA B C 1
ATOM 6975 O O . ALA B 1 333 ? -8.594 -14.336 6.457 1 98.81 333 ALA B O 1
ATOM 6976 N N . ARG B 1 334 ? -9.852 -13.703 4.672 1 97.75 334 ARG B N 1
ATOM 6977 C CA . ARG B 1 334 ? -10.344 -12.508 5.355 1 97.75 334 ARG B CA 1
ATOM 6978 C C . ARG B 1 334 ? -11.039 -12.875 6.664 1 97.75 334 ARG B C 1
ATOM 6980 O O . ARG B 1 334 ? -10.758 -12.273 7.707 1 97.75 334 ARG B O 1
ATOM 6987 N N . TYR B 1 335 ? -11.922 -13.836 6.531 1 98.38 335 TYR B N 1
ATOM 6988 C CA . TYR B 1 335 ? -12.516 -14.508 7.684 1 98.38 335 TYR B CA 1
ATOM 6989 C C . TYR B 1 335 ? -12.133 -15.977 7.715 1 98.38 335 TYR B C 1
ATOM 6991 O O . TYR B 1 335 ? -12.242 -16.672 6.703 1 98.38 335 TYR B O 1
ATOM 6999 N N . GLN B 1 336 ? -11.711 -16.344 8.859 1 98.88 336 GLN B N 1
ATOM 7000 C CA . GLN B 1 336 ? -11.344 -17.75 9.023 1 98.88 336 GLN B CA 1
ATOM 7001 C C . GLN B 1 336 ? -12.531 -18.578 9.492 1 98.88 336 GLN B C 1
ATOM 7003 O O . GLN B 1 336 ? -12.625 -19.766 9.18 1 98.88 336 GLN B O 1
ATOM 7008 N N . VAL B 1 337 ? -13.391 -17.859 10.234 1 98.88 337 VAL B N 1
ATOM 7009 C CA . VAL B 1 337 ? -14.555 -18.531 10.797 1 98.88 337 VAL B CA 1
ATOM 7010 C C . VAL B 1 337 ? -15.789 -17.641 10.648 1 98.88 337 VAL B C 1
ATOM 7012 O O . VAL B 1 337 ? -15.727 -16.438 10.906 1 98.88 337 VAL B O 1
ATOM 7015 N N . VAL B 1 338 ? -16.844 -18.25 10.203 1 98.81 338 VAL B N 1
ATOM 7016 C CA . VAL B 1 338 ? -18.141 -17.578 10.25 1 98.81 338 VAL B CA 1
ATOM 7017 C C . VAL B 1 338 ? -19.062 -18.312 11.219 1 98.81 338 VAL B C 1
ATOM 7019 O O . VAL B 1 338 ? -19.156 -19.531 11.195 1 98.81 338 VAL B O 1
ATOM 7022 N N . VAL B 1 339 ? -19.719 -17.578 12.117 1 98.62 339 VAL B N 1
ATOM 7023 C CA . VAL B 1 339 ? -20.688 -18.125 13.062 1 98.62 339 VAL B CA 1
ATOM 7024 C C . VAL B 1 339 ? -22.109 -17.797 12.602 1 98.62 339 VAL B C 1
ATOM 7026 O O . VAL B 1 339 ? -22.438 -16.641 12.336 1 98.62 339 VAL B O 1
ATOM 7029 N N . ILE B 1 340 ? -22.906 -18.828 12.5 1 97.69 340 ILE B N 1
ATOM 7030 C CA . ILE B 1 340 ? -24.266 -18.656 11.992 1 97.69 340 ILE B CA 1
ATOM 7031 C C . ILE B 1 340 ? -25.266 -19.141 13.031 1 97.69 340 ILE B C 1
ATOM 7033 O O . ILE B 1 340 ? -25.281 -20.312 13.391 1 97.69 340 ILE B O 1
ATOM 7037 N N . PRO B 1 341 ? -26.125 -18.297 13.492 1 95.94 341 PRO B N 1
ATOM 7038 C CA . PRO B 1 341 ? -27.219 -18.734 14.367 1 95.94 341 PRO B CA 1
ATOM 7039 C C . PRO B 1 341 ? -28.25 -19.578 13.633 1 95.94 341 PRO B C 1
ATOM 7041 O O . PRO B 1 341 ? -28.656 -19.234 12.523 1 95.94 341 PRO B O 1
ATOM 7044 N N . VAL B 1 342 ? -28.641 -20.609 14.219 1 92.75 342 VAL B N 1
ATOM 7045 C CA . VAL B 1 342 ? -29.672 -21.469 13.672 1 92.75 342 VAL B CA 1
ATOM 7046 C C . VAL B 1 342 ? -30.984 -21.234 14.43 1 92.75 342 VAL B C 1
ATOM 7048 O O . VAL B 1 342 ? -31.109 -21.656 15.586 1 92.75 342 VAL B O 1
ATOM 7051 N N . PRO B 1 343 ? -31.812 -20.594 13.648 1 83.12 343 PRO B N 1
ATOM 7052 C CA . PRO B 1 343 ? -33.062 -20.328 14.328 1 83.12 343 PRO B CA 1
ATOM 7053 C C . PRO B 1 343 ? -33.938 -21.562 14.516 1 83.12 343 PRO B C 1
ATOM 7055 O O . PRO B 1 343 ? -33.781 -22.531 13.766 1 83.12 343 PRO B O 1
ATOM 7058 N N . PHE B 1 344 ? -34.625 -21.609 15.602 1 78.31 344 PHE B N 1
ATOM 7059 C CA . PHE B 1 344 ? -35.656 -22.641 15.82 1 78.31 344 PHE B CA 1
ATOM 7060 C C . PHE B 1 344 ? -36.938 -22.016 16.344 1 78.31 344 PHE B C 1
ATOM 7062 O O . PHE B 1 344 ? -36.906 -21.062 17.125 1 78.31 344 PHE B O 1
ATOM 7069 N N . LYS B 1 345 ? -38 -22.547 15.797 1 77.25 345 LYS B N 1
ATOM 7070 C CA . LYS B 1 345 ? -39.312 -22.078 16.219 1 77.25 345 LYS B CA 1
ATOM 7071 C C . LYS B 1 345 ? -39.438 -22.078 17.75 1 77.25 345 LYS B C 1
ATOM 7073 O O . LYS B 1 345 ? -39.156 -23.109 18.391 1 77.25 345 LYS B O 1
ATOM 7078 N N . GLY B 1 346 ? -39.812 -20.984 18.328 1 74.75 346 GLY B N 1
ATOM 7079 C CA . GLY B 1 346 ? -40.031 -20.859 19.75 1 74.75 346 GLY B CA 1
ATOM 7080 C C . GLY B 1 346 ? -38.781 -20.578 20.547 1 74.75 346 GLY B C 1
ATOM 7081 O O . GLY B 1 346 ? -38.844 -20.312 21.75 1 74.75 346 GLY B O 1
ATOM 7082 N N . ALA B 1 347 ? -37.688 -20.672 19.922 1 71.12 347 ALA B N 1
ATOM 7083 C CA . ALA B 1 347 ? -36.438 -20.484 20.672 1 71.12 347 ALA B CA 1
ATOM 7084 C C . ALA B 1 347 ? -36.125 -19 20.859 1 71.12 347 ALA B C 1
ATOM 7086 O O . ALA B 1 347 ? -36.625 -18.156 20.109 1 71.12 347 ALA B O 1
ATOM 7087 N N . ASP B 1 348 ? -35.531 -18.688 21.906 1 81.56 348 ASP B N 1
ATOM 7088 C CA . ASP B 1 348 ? -35.094 -17.328 22.219 1 81.56 348 ASP B CA 1
ATOM 7089 C C . ASP B 1 348 ? -34 -16.875 21.266 1 81.56 348 ASP B C 1
ATOM 7091 O O . ASP B 1 348 ? -32.812 -17.094 21.516 1 81.56 348 ASP B O 1
ATOM 7095 N N . THR B 1 349 ? -34.344 -16.25 20.219 1 84.12 349 THR B N 1
ATOM 7096 C CA . THR B 1 349 ? -33.438 -15.805 19.172 1 84.12 349 THR B CA 1
ATOM 7097 C C . THR B 1 349 ? -32.406 -14.82 19.734 1 84.12 349 THR B C 1
ATOM 7099 O O . THR B 1 349 ? -31.266 -14.789 19.281 1 84.12 349 THR B O 1
ATOM 7102 N N . LYS B 1 350 ? -32.719 -14.156 20.672 1 88.69 350 LYS B N 1
ATOM 7103 C CA . LYS B 1 350 ? -31.828 -13.188 21.281 1 88.69 350 LYS B CA 1
ATOM 7104 C C . LYS B 1 350 ? -30.703 -13.891 22.031 1 88.69 350 LYS B C 1
ATOM 7106 O O . LYS B 1 350 ? -29.547 -13.453 22 1 88.69 350 LYS B O 1
ATOM 7111 N N . ARG B 1 351 ? -31.109 -14.891 22.656 1 90.44 351 ARG B N 1
ATOM 7112 C CA . ARG B 1 351 ? -30.109 -15.664 23.391 1 90.44 351 ARG B CA 1
ATOM 7113 C C . ARG B 1 351 ? -29.094 -16.297 22.438 1 90.44 351 ARG B C 1
ATOM 7115 O O . ARG B 1 351 ? -27.891 -16.266 22.688 1 90.44 351 ARG B O 1
ATOM 7122 N N . ILE B 1 352 ? -29.578 -16.828 21.438 1 92.38 352 ILE B N 1
ATOM 7123 C CA . ILE B 1 352 ? -28.719 -17.469 20.453 1 92.38 352 ILE B CA 1
ATOM 7124 C C . ILE B 1 352 ? -27.766 -16.453 19.859 1 92.38 352 ILE B C 1
ATOM 7126 O O . ILE B 1 352 ? -26.562 -16.719 19.719 1 92.38 352 ILE B O 1
ATOM 7130 N N . SER B 1 353 ? -28.297 -15.336 19.531 1 93.44 353 SER B N 1
ATOM 7131 C CA . SER B 1 353 ? -27.484 -14.266 18.984 1 93.44 353 SER B CA 1
ATOM 7132 C C . SER B 1 353 ? -26.375 -13.859 19.953 1 93.44 353 SER B C 1
ATOM 7134 O O . SER B 1 353 ? -25.234 -13.672 19.547 1 93.44 353 SER B O 1
ATOM 7136 N N . ARG B 1 354 ? -26.703 -13.75 21.125 1 95 354 ARG B N 1
ATOM 7137 C CA . ARG B 1 354 ? -25.734 -13.383 22.156 1 95 354 ARG B CA 1
ATOM 7138 C C . ARG B 1 354 ? -24.625 -14.438 22.266 1 95 354 ARG B C 1
ATOM 7140 O O . ARG B 1 354 ? -23.453 -14.094 22.406 1 95 354 ARG B O 1
ATOM 7147 N N . GLU B 1 355 ? -25.062 -15.609 22.203 1 94.94 355 GLU B N 1
ATOM 7148 C CA . GLU B 1 355 ? -24.094 -16.703 22.297 1 94.94 355 GLU B CA 1
ATOM 7149 C C . GLU B 1 355 ? -23.188 -16.734 21.078 1 94.94 355 GLU B C 1
ATOM 7151 O O . GLU B 1 355 ? -22 -17.047 21.188 1 94.94 355 GLU B O 1
ATOM 7156 N N . CYS B 1 356 ? -23.719 -16.469 19.969 1 97.06 356 CYS B N 1
ATOM 7157 C CA . CYS B 1 356 ? -22.906 -16.391 18.75 1 97.06 356 CYS B CA 1
ATOM 7158 C C . CYS B 1 356 ? -21.859 -15.289 18.875 1 97.06 356 CYS B C 1
ATOM 7160 O O . CYS B 1 356 ? -20.703 -15.484 18.484 1 97.06 356 CYS B O 1
ATOM 7162 N N . GLN B 1 357 ? -22.297 -14.242 19.438 1 97.44 357 GLN B N 1
ATOM 7163 C CA . GLN B 1 357 ? -21.375 -13.133 19.641 1 97.44 357 GLN B CA 1
ATOM 7164 C C . GLN B 1 357 ? -20.297 -13.5 20.656 1 97.44 357 GLN B C 1
ATOM 7166 O O . GLN B 1 357 ? -19.141 -13.078 20.516 1 97.44 357 GLN B O 1
ATOM 7171 N N . ALA B 1 358 ? -20.688 -14.203 21.594 1 97.31 358 ALA B N 1
ATOM 7172 C CA . ALA B 1 358 ? -19.719 -14.664 22.578 1 97.31 358 ALA B CA 1
ATOM 7173 C C . ALA B 1 358 ? -18.672 -15.586 21.953 1 97.31 358 ALA B C 1
ATOM 7175 O O . ALA B 1 358 ? -17.484 -15.508 22.266 1 97.31 358 ALA B O 1
ATOM 7176 N N . VAL B 1 359 ? -19.125 -16.438 21.094 1 97.88 359 VAL B N 1
ATOM 7177 C CA . VAL B 1 359 ? -18.219 -17.344 20.375 1 97.88 359 VAL B CA 1
ATOM 7178 C C . VAL B 1 359 ? -17.25 -16.531 19.531 1 97.88 359 VAL B C 1
ATOM 7180 O O . VAL B 1 359 ? -16.047 -16.766 19.562 1 97.88 359 VAL B O 1
ATOM 7183 N N . ARG B 1 360 ? -17.766 -15.602 18.812 1 98.12 360 ARG B N 1
ATOM 7184 C CA . ARG B 1 360 ? -16.938 -14.727 18 1 98.12 360 ARG B CA 1
ATOM 7185 C C . ARG B 1 360 ? -15.875 -14.031 18.844 1 98.12 360 ARG B C 1
ATOM 7187 O O . ARG B 1 360 ? -14.695 -14.008 18.469 1 98.12 360 ARG B O 1
ATOM 7194 N N . ALA B 1 361 ? -16.281 -13.523 19.953 1 97.69 361 ALA B N 1
ATOM 7195 C CA . ALA B 1 361 ? -15.383 -12.773 20.828 1 97.69 361 ALA B CA 1
ATOM 7196 C C . ALA B 1 361 ? -14.266 -13.672 21.359 1 97.69 361 ALA B C 1
ATOM 7198 O O . ALA B 1 361 ? -13.109 -13.25 21.422 1 97.69 361 ALA B O 1
ATOM 7199 N N . SER B 1 362 ? -14.656 -14.852 21.703 1 97.81 362 SER B N 1
ATOM 7200 C CA . SER B 1 362 ? -13.672 -15.805 22.203 1 97.81 362 SER B CA 1
ATOM 7201 C C . SER B 1 362 ? -12.641 -16.141 21.141 1 97.81 362 SER B C 1
ATOM 7203 O O . SER B 1 362 ? -11.438 -16.188 21.406 1 97.81 362 SER B O 1
ATOM 7205 N N . LEU B 1 363 ? -13.117 -16.328 19.984 1 98.56 363 LEU B N 1
ATOM 7206 C CA . LEU B 1 363 ? -12.227 -16.656 18.875 1 98.56 363 LEU B CA 1
ATOM 7207 C C . LEU B 1 363 ? -11.336 -15.477 18.516 1 98.56 363 LEU B C 1
ATOM 7209 O O . LEU B 1 363 ? -10.133 -15.633 18.328 1 98.56 363 LEU B O 1
ATOM 7213 N N . GLN B 1 364 ? -11.906 -14.32 18.453 1 97.5 364 GLN B N 1
ATOM 7214 C CA . GLN B 1 364 ? -11.148 -13.117 18.141 1 97.5 364 GLN B CA 1
ATOM 7215 C C . GLN B 1 364 ? -10.094 -12.828 19.203 1 97.5 364 GLN B C 1
ATOM 7217 O O . GLN B 1 364 ? -8.992 -12.383 18.891 1 97.5 364 GLN B O 1
ATOM 7222 N N . GLY B 1 365 ? -10.477 -13.062 20.453 1 97.19 365 GLY B N 1
ATOM 7223 C CA . GLY B 1 365 ? -9.523 -12.898 21.547 1 97.19 365 GLY B CA 1
ATOM 7224 C C . GLY B 1 365 ? -8.312 -13.797 21.422 1 97.19 365 GLY B C 1
ATOM 7225 O O . GLY B 1 365 ? -7.242 -13.484 21.938 1 97.19 365 GLY B O 1
ATOM 7226 N N . ALA B 1 366 ? -8.523 -14.867 20.672 1 97.62 366 ALA B N 1
ATOM 7227 C CA . ALA B 1 366 ? -7.445 -15.828 20.484 1 97.62 366 ALA B CA 1
ATOM 7228 C C . ALA B 1 366 ? -6.734 -15.609 19.156 1 97.62 366 ALA B C 1
ATOM 7230 O O . ALA B 1 366 ? -5.934 -16.453 18.734 1 97.62 366 ALA B O 1
ATOM 7231 N N . GLY B 1 367 ? -7.031 -14.609 18.484 1 96.75 367 GLY B N 1
ATOM 7232 C CA . GLY B 1 367 ? -6.328 -14.258 17.266 1 96.75 367 GLY B CA 1
ATOM 7233 C C . GLY B 1 367 ? -6.961 -14.836 16.016 1 96.75 367 GLY B C 1
ATOM 7234 O O . GLY B 1 367 ? -6.359 -14.828 14.938 1 96.75 367 GLY B O 1
ATOM 7235 N N . VAL B 1 368 ? -8.172 -15.328 16.125 1 98.62 368 VAL B N 1
ATOM 7236 C CA . VAL B 1 368 ? -8.875 -15.898 14.984 1 98.62 368 VAL B CA 1
ATOM 7237 C C . VAL B 1 368 ? -9.805 -14.844 14.375 1 98.62 368 VAL B C 1
ATOM 7239 O O . VAL B 1 368 ? -10.555 -14.18 15.094 1 98.62 368 VAL B O 1
ATOM 7242 N N . ARG B 1 369 ? -9.719 -14.688 13.102 1 98.19 369 ARG B N 1
ATOM 7243 C CA . ARG B 1 369 ? -10.594 -13.75 12.414 1 98.19 369 ARG B CA 1
ATOM 7244 C C . ARG B 1 369 ? -11.984 -14.344 12.211 1 98.19 369 ARG B C 1
ATOM 7246 O O . ARG B 1 369 ? -12.219 -15.055 11.227 1 98.19 369 ARG B O 1
ATOM 7253 N N . ALA B 1 370 ? -12.883 -13.945 13.07 1 98.5 370 ALA B N 1
ATOM 7254 C CA . ALA B 1 370 ? -14.219 -14.531 13.07 1 98.5 370 ALA B CA 1
ATOM 7255 C C . ALA B 1 370 ? -15.289 -13.461 12.828 1 98.5 370 ALA B C 1
ATOM 7257 O O . ALA B 1 370 ? -15.102 -12.297 13.188 1 98.5 370 ALA B O 1
ATOM 7258 N N . VAL B 1 371 ? -16.391 -13.891 12.227 1 97.5 371 VAL B N 1
ATOM 7259 C CA . VAL B 1 371 ? -17.516 -12.992 11.984 1 97.5 371 VAL B CA 1
ATOM 7260 C C . VAL B 1 371 ? -18.828 -13.734 12.25 1 97.5 371 VAL B C 1
ATOM 7262 O O . VAL B 1 371 ? -18.906 -14.953 12.109 1 97.5 371 VAL B O 1
ATOM 7265 N N . VAL B 1 372 ? -19.891 -13.023 12.711 1 97.69 372 VAL B N 1
ATOM 7266 C CA . VAL B 1 372 ? -21.219 -13.578 12.883 1 97.69 372 VAL B CA 1
ATOM 7267 C C . VAL B 1 372 ? -22.125 -13.117 11.742 1 97.69 372 VAL B C 1
ATOM 7269 O O . VAL B 1 372 ? -22.188 -11.922 11.438 1 97.69 372 VAL B O 1
ATOM 7272 N N . ASP B 1 373 ? -22.734 -14.07 11.07 1 96.88 373 ASP B N 1
ATOM 7273 C CA . ASP B 1 373 ? -23.734 -13.711 10.062 1 96.88 373 ASP B CA 1
ATOM 7274 C C . ASP B 1 373 ? -25.109 -13.531 10.695 1 96.88 373 ASP B C 1
ATOM 7276 O O . ASP B 1 373 ? -25.859 -14.508 10.859 1 96.88 373 ASP B O 1
ATOM 7280 N N . GLU B 1 374 ? -25.469 -12.289 10.859 1 90.94 374 GLU B N 1
ATOM 7281 C CA . GLU B 1 374 ? -26.719 -11.977 11.562 1 90.94 374 GLU B CA 1
ATOM 7282 C C . GLU B 1 374 ? -27.828 -11.602 10.586 1 90.94 374 GLU B C 1
ATOM 7284 O O . GLU B 1 374 ? -28.875 -11.125 11 1 90.94 374 GLU B O 1
ATOM 7289 N N . ARG B 1 375 ? -27.672 -11.875 9.336 1 90.62 375 ARG B N 1
ATOM 7290 C CA . ARG B 1 375 ? -28.688 -11.508 8.352 1 90.62 375 ARG B CA 1
ATOM 7291 C C . ARG B 1 375 ? -29.938 -12.367 8.508 1 90.62 375 ARG B C 1
ATOM 7293 O O . ARG B 1 375 ? -29.938 -13.547 8.133 1 90.62 375 ARG B O 1
ATOM 7300 N N . GLU B 1 376 ? -31 -11.773 8.938 1 86.69 376 GLU B N 1
ATOM 7301 C CA . GLU B 1 376 ? -32.219 -12.516 9.281 1 86.69 376 GLU B CA 1
ATOM 7302 C C . GLU B 1 376 ? -33.062 -12.766 8.047 1 86.69 376 GLU B C 1
ATOM 7304 O O . GLU B 1 376 ? -33.969 -13.625 8.062 1 86.69 376 GLU B O 1
ATOM 7309 N N . ASN B 1 377 ? -32.781 -11.984 7.082 1 86.56 377 ASN B N 1
ATOM 7310 C CA . ASN B 1 377 ? -33.594 -12.078 5.887 1 86.56 377 ASN B CA 1
ATOM 7311 C C . ASN B 1 377 ? -33.219 -13.289 5.043 1 86.56 377 ASN B C 1
ATOM 7313 O O . ASN B 1 377 ? -33.938 -13.633 4.094 1 86.56 377 ASN B O 1
ATOM 7317 N N . TYR B 1 378 ? -32.188 -14.008 5.418 1 90.88 378 TYR B N 1
ATOM 7318 C CA . TYR B 1 378 ? -31.781 -15.203 4.684 1 90.88 378 TYR B CA 1
ATOM 7319 C C . TYR B 1 378 ? -31.891 -16.453 5.555 1 90.88 378 TYR B C 1
ATOM 7321 O O . TYR B 1 378 ? -31.594 -16.406 6.75 1 90.88 378 TYR B O 1
ATOM 7329 N N . ALA B 1 379 ? -32.281 -17.469 4.867 1 91.69 379 ALA B N 1
ATOM 7330 C CA . ALA B 1 379 ? -32.312 -18.766 5.543 1 91.69 379 ALA B CA 1
ATOM 7331 C C . ALA B 1 379 ? -30.906 -19.297 5.789 1 91.69 379 ALA B C 1
ATOM 7333 O O . ALA B 1 379 ? -29.953 -18.891 5.125 1 91.69 379 ALA B O 1
ATOM 7334 N N . CYS B 1 380 ? -30.797 -20.203 6.719 1 92.19 380 CYS B N 1
ATOM 7335 C CA . CYS B 1 380 ? -29.5 -20.781 7.074 1 92.19 380 CYS B CA 1
ATOM 7336 C C . CYS B 1 380 ? -28.844 -21.438 5.863 1 92.19 380 CYS B C 1
ATOM 7338 O O . CYS B 1 380 ? -27.641 -21.266 5.637 1 92.19 380 CYS B O 1
ATOM 7340 N N . GLY B 1 381 ? -29.656 -22.141 5.137 1 93.75 381 GLY B N 1
ATOM 7341 C CA . GLY B 1 381 ? -29.125 -22.797 3.955 1 93.75 381 GLY B CA 1
ATOM 7342 C C . GLY B 1 381 ? -28.469 -21.828 2.984 1 93.75 381 GLY B C 1
ATOM 7343 O O . GLY B 1 381 ? -27.422 -22.109 2.418 1 93.75 381 GLY B O 1
ATOM 7344 N N . TRP B 1 382 ? -29.172 -20.719 2.842 1 95 382 TRP B N 1
ATOM 7345 C CA . TRP B 1 382 ? -28.625 -19.688 1.963 1 95 382 TRP B CA 1
ATOM 7346 C C . TRP B 1 382 ? -27.312 -19.141 2.508 1 95 382 TRP B C 1
ATOM 7348 O O . TRP B 1 382 ? -26.344 -18.969 1.759 1 95 382 TRP B O 1
ATOM 7358 N N . LYS B 1 383 ? -27.266 -18.922 3.768 1 96.62 383 LYS B N 1
ATOM 7359 C CA . LYS B 1 383 ? -26.062 -18.391 4.406 1 96.62 383 LYS B CA 1
ATOM 7360 C C . LYS B 1 383 ? -24.906 -19.391 4.277 1 96.62 383 LYS B C 1
ATOM 7362 O O . LYS B 1 383 ? -23.766 -18.984 4.023 1 96.62 383 LYS B O 1
ATOM 7367 N N . TYR B 1 384 ? -25.25 -20.656 4.445 1 96.62 384 TYR B N 1
ATOM 7368 C CA . TYR B 1 384 ? -24.234 -21.688 4.273 1 96.62 384 TYR B CA 1
ATOM 7369 C C . TYR B 1 384 ? -23.609 -21.625 2.879 1 96.62 384 TYR B C 1
ATOM 7371 O O . TYR B 1 384 ? -22.391 -21.578 2.732 1 96.62 384 TYR B O 1
ATOM 7379 N N . ALA B 1 385 ? -24.469 -21.547 1.912 1 95.94 385 ALA B N 1
ATOM 7380 C CA . ALA B 1 385 ? -24.031 -21.531 0.519 1 95.94 385 ALA B CA 1
ATOM 7381 C C . ALA B 1 385 ? -23.219 -20.281 0.209 1 95.94 385 ALA B C 1
ATOM 7383 O O . ALA B 1 385 ? -22.219 -20.344 -0.517 1 95.94 385 ALA B O 1
ATOM 7384 N N . ASP B 1 386 ? -23.656 -19.219 0.799 1 96.56 386 ASP B N 1
ATOM 7385 C CA . ASP B 1 386 ? -22.984 -17.938 0.573 1 96.56 386 ASP B CA 1
ATOM 7386 C C . ASP B 1 386 ? -21.547 -17.969 1.081 1 96.56 386 ASP B C 1
ATOM 7388 O O . ASP B 1 386 ? -20.625 -17.609 0.357 1 96.56 386 ASP B O 1
ATOM 7392 N N . TRP B 1 387 ? -21.375 -18.453 2.24 1 97.75 387 TRP B N 1
ATOM 7393 C CA . TRP B 1 387 ? -20.062 -18.469 2.857 1 97.75 387 TRP B CA 1
ATOM 7394 C C . TRP B 1 387 ? -19.188 -19.562 2.258 1 97.75 387 TRP B C 1
ATOM 7396 O O . TRP B 1 387 ? -17.969 -19.422 2.195 1 97.75 387 TRP B O 1
ATOM 7406 N N . GLU B 1 388 ? -19.828 -20.641 1.81 1 97 388 GLU B N 1
ATOM 7407 C CA . GLU B 1 388 ? -19.094 -21.656 1.068 1 97 388 GLU B CA 1
ATOM 7408 C C . GLU B 1 388 ? -18.578 -21.125 -0.26 1 97 388 GLU B C 1
ATOM 7410 O O . GLU B 1 388 ? -17.438 -21.391 -0.646 1 97 388 GLU B O 1
ATOM 7415 N N . MET B 1 389 ? -19.375 -20.406 -0.89 1 97.38 389 MET B N 1
ATOM 7416 C CA . MET B 1 389 ? -18.984 -19.781 -2.152 1 97.38 389 MET B CA 1
ATOM 7417 C C . MET B 1 389 ? -17.828 -18.812 -1.944 1 97.38 389 MET B C 1
ATOM 7419 O O . MET B 1 389 ? -16.906 -18.766 -2.76 1 97.38 389 MET B O 1
ATOM 7423 N N . LYS B 1 390 ? -17.828 -18.141 -0.806 1 98 390 LYS B N 1
ATOM 7424 C CA . LYS B 1 390 ? -16.781 -17.172 -0.49 1 98 390 LYS B CA 1
ATOM 7425 C C . LYS B 1 390 ? -15.523 -17.859 0.02 1 98 390 LYS B C 1
ATOM 7427 O O . LYS B 1 390 ? -14.469 -17.234 0.158 1 98 390 LYS B O 1
ATOM 7432 N N . GLY B 1 391 ? -15.617 -19.078 0.318 1 98.44 391 GLY B N 1
ATOM 7433 C CA . GLY B 1 391 ? -14.453 -19.922 0.579 1 98.44 391 GLY B CA 1
ATOM 7434 C C . GLY B 1 391 ? -13.969 -19.844 2.014 1 98.44 391 GLY B C 1
ATOM 7435 O O . GLY B 1 391 ? -12.812 -20.156 2.305 1 98.44 391 GLY B O 1
ATOM 7436 N N . VAL B 1 392 ? -14.812 -19.422 2.951 1 98.81 392 VAL B N 1
ATOM 7437 C CA . VAL B 1 392 ? -14.422 -19.312 4.352 1 98.81 392 VAL B CA 1
ATOM 7438 C C . VAL B 1 392 ? -14.086 -20.703 4.902 1 98.81 392 VAL B C 1
ATOM 7440 O O . VAL B 1 392 ? -14.883 -21.625 4.785 1 98.81 392 VAL B O 1
ATOM 7443 N N . PRO B 1 393 ? -13.008 -20.891 5.582 1 98.94 393 PRO B N 1
ATOM 7444 C CA . PRO B 1 393 ? -12.492 -22.219 5.934 1 98.94 393 PRO B CA 1
ATOM 7445 C C . PRO B 1 393 ? -13.422 -22.969 6.875 1 98.94 393 PRO B C 1
ATOM 7447 O O . PRO B 1 393 ? -13.633 -24.172 6.695 1 98.94 393 PRO B O 1
ATOM 7450 N N . LEU B 1 394 ? -13.977 -22.188 7.867 1 98.94 394 LEU B N 1
ATOM 7451 C CA . LEU B 1 394 ? -14.797 -22.875 8.859 1 98.94 394 LEU B CA 1
ATOM 7452 C C . LEU B 1 394 ? -16.125 -22.141 9.07 1 98.94 394 LEU B C 1
ATOM 7454 O O . LEU B 1 394 ? -16.156 -20.906 9.102 1 98.94 394 LEU B O 1
ATOM 7458 N N . ARG B 1 395 ? -17.109 -22.938 9.188 1 98.81 395 ARG B N 1
ATOM 7459 C CA . ARG B 1 395 ? -18.422 -22.438 9.586 1 98.81 395 ARG B CA 1
ATOM 7460 C C . ARG B 1 395 ? -18.859 -23.047 10.914 1 98.81 395 ARG B C 1
ATOM 7462 O O . ARG B 1 395 ? -18.75 -24.266 11.117 1 98.81 395 ARG B O 1
ATOM 7469 N N . ILE B 1 396 ? -19.312 -22.25 11.781 1 98.69 396 ILE B N 1
ATOM 7470 C CA . ILE B 1 396 ? -19.844 -22.703 13.062 1 98.69 396 ILE B CA 1
ATOM 7471 C C . ILE B 1 396 ? -21.344 -22.438 13.133 1 98.69 396 ILE B C 1
ATOM 7473 O O . ILE B 1 396 ? -21.797 -21.312 12.93 1 98.69 396 ILE B O 1
ATOM 7477 N N . GLU B 1 397 ? -22.031 -23.5 13.391 1 97.5 397 GLU B N 1
ATOM 7478 C CA . GLU B 1 397 ? -23.469 -23.438 13.57 1 97.5 397 GLU B CA 1
ATOM 7479 C C . GLU B 1 397 ? -23.859 -23.547 15.039 1 97.5 397 GLU B C 1
ATOM 7481 O O . GLU B 1 397 ? -23.312 -24.375 15.766 1 97.5 397 GLU B O 1
ATOM 7486 N N . LEU B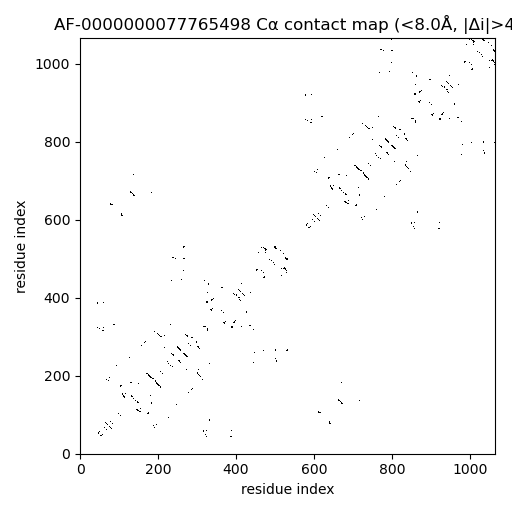 1 398 ? -24.734 -22.703 15.445 1 95.81 398 LEU B N 1
ATOM 7487 C CA . LEU B 1 398 ? -25.188 -22.719 16.828 1 95.81 398 LEU B CA 1
ATOM 7488 C C . LEU B 1 398 ? -26.703 -22.609 16.922 1 95.81 398 LEU B C 1
ATOM 7490 O O . LEU B 1 398 ? -27.266 -21.578 16.547 1 95.81 398 LEU B O 1
ATOM 7494 N N . GLY B 1 399 ? -27.344 -23.625 17.391 1 93.06 399 GLY B N 1
ATOM 7495 C CA . GLY B 1 399 ? -28.781 -23.656 17.609 1 93.06 399 GLY B CA 1
ATOM 7496 C C . GLY B 1 399 ? -29.156 -23.969 19.047 1 93.06 399 GLY B C 1
ATOM 7497 O O . GLY B 1 399 ? -28.281 -24.078 19.906 1 93.06 399 GLY B O 1
ATOM 7498 N N . PRO B 1 400 ? -30.438 -24.125 19.234 1 91.62 400 PRO B N 1
ATOM 7499 C CA . PRO B 1 400 ? -30.906 -24.375 20.609 1 91.62 400 PRO B CA 1
ATOM 7500 C C . PRO B 1 400 ? -30.375 -25.688 21.188 1 91.62 400 PRO B C 1
ATOM 7502 O O . PRO B 1 400 ? -30.031 -25.734 22.359 1 91.62 400 PRO B O 1
ATOM 7505 N N . ARG B 1 401 ? -30.359 -26.641 20.406 1 90.81 401 ARG B N 1
ATOM 7506 C CA . ARG B 1 401 ? -29.859 -27.938 20.859 1 90.81 401 ARG B CA 1
ATOM 7507 C C . ARG B 1 401 ? -28.391 -27.859 21.219 1 90.81 401 ARG B C 1
ATOM 7509 O O . ARG B 1 401 ? -27.938 -28.484 22.172 1 90.81 401 ARG B O 1
ATOM 7516 N N . ASP B 1 402 ? -27.656 -27.125 20.469 1 93.56 402 ASP B N 1
ATOM 7517 C CA . ASP B 1 402 ? -26.234 -26.922 20.734 1 93.56 402 ASP B CA 1
ATOM 7518 C C . ASP B 1 402 ? -26.031 -26.172 22.062 1 93.56 402 ASP B C 1
ATOM 7520 O O . ASP B 1 402 ? -25.125 -26.484 22.828 1 93.56 402 ASP B O 1
ATOM 7524 N N . LEU B 1 403 ? -26.859 -25.266 22.281 1 91.81 403 LEU B N 1
ATOM 7525 C CA . LEU B 1 403 ? -26.797 -24.484 23.516 1 91.81 403 LEU B CA 1
ATOM 7526 C C . LEU B 1 403 ? -27.016 -25.375 24.734 1 91.81 403 LEU B C 1
ATOM 7528 O O . LEU B 1 403 ? -26.328 -25.25 25.75 1 91.81 403 LEU B O 1
ATOM 7532 N N . GLU B 1 404 ? -27.938 -26.219 24.594 1 91.06 404 GLU B N 1
ATOM 7533 C CA . GLU B 1 404 ? -28.281 -27.125 25.688 1 91.06 404 GLU B CA 1
ATOM 7534 C C . GLU B 1 404 ? -27.109 -28.047 26.016 1 91.06 404 GLU B C 1
ATOM 7536 O O . GLU B 1 404 ? -26.859 -28.359 27.172 1 91.06 404 GLU B O 1
ATOM 7541 N N . LYS B 1 405 ? -26.484 -28.406 25.016 1 94.75 405 LYS B N 1
ATOM 7542 C CA . LYS B 1 405 ? -25.406 -29.359 25.172 1 94.75 405 LYS B CA 1
ATOM 7543 C C . LYS B 1 405 ? -24.062 -28.641 25.375 1 94.75 405 LYS B C 1
ATOM 7545 O O . LYS B 1 405 ? -23.016 -29.297 25.469 1 94.75 405 LYS B O 1
ATOM 7550 N N . ASN B 1 406 ? -24.062 -27.344 25.344 1 95.31 406 ASN B N 1
ATOM 7551 C CA . ASN B 1 406 ? -22.875 -26.516 25.453 1 95.31 406 ASN B CA 1
ATOM 7552 C C . ASN B 1 406 ? -21.828 -26.875 24.406 1 95.31 406 ASN B C 1
ATOM 7554 O O . ASN B 1 406 ? -20.672 -27.109 24.734 1 95.31 406 ASN B O 1
ATOM 7558 N N . GLN B 1 407 ? -22.281 -27 23.25 1 96.75 407 GLN B N 1
ATOM 7559 C CA . GLN B 1 407 ? -21.422 -27.328 22.125 1 96.75 407 GLN B CA 1
ATOM 7560 C C . GLN B 1 407 ? -21.781 -26.516 20.875 1 96.75 407 GLN B C 1
ATOM 7562 O O . GLN B 1 407 ? -22.766 -25.766 20.891 1 96.75 407 GLN B O 1
ATOM 7567 N N . VAL B 1 408 ? -20.969 -26.625 19.859 1 97.81 408 VAL B N 1
ATOM 7568 C CA . VAL B 1 408 ? -21.25 -26.031 18.562 1 97.81 408 VAL B CA 1
ATOM 7569 C C . VAL B 1 408 ? -20.969 -27.047 17.453 1 97.81 408 VAL B C 1
ATOM 7571 O O . VAL B 1 408 ? -20.188 -27.969 17.641 1 97.81 408 VAL B O 1
ATOM 7574 N N . ARG B 1 409 ? -21.625 -26.828 16.344 1 97.75 409 ARG B N 1
ATOM 7575 C CA . ARG B 1 409 ? -21.328 -27.625 15.164 1 97.75 409 ARG B CA 1
ATOM 7576 C C . ARG B 1 409 ? -20.344 -26.891 14.25 1 97.75 409 ARG B C 1
ATOM 7578 O O . ARG B 1 409 ? -20.594 -25.75 13.844 1 97.75 409 ARG B O 1
ATOM 7585 N N . VAL B 1 410 ? -19.25 -27.562 13.93 1 98.62 410 VAL B N 1
ATOM 7586 C CA . VAL B 1 410 ? -18.219 -26.984 13.078 1 98.62 410 VAL B CA 1
ATOM 7587 C C . VAL B 1 410 ? -18.172 -27.703 11.734 1 98.62 410 VAL B C 1
ATOM 7589 O O . VAL B 1 410 ? -18.141 -28.938 11.688 1 98.62 410 VAL B O 1
ATOM 7592 N N . ALA B 1 411 ? -18.203 -26.953 10.648 1 98.56 411 ALA B N 1
ATOM 7593 C CA . ALA B 1 411 ? -18.156 -27.516 9.305 1 98.56 411 ALA B CA 1
ATOM 7594 C C . ALA B 1 411 ? -16.953 -26.969 8.531 1 98.56 411 ALA B C 1
ATOM 7596 O O . ALA B 1 411 ? -16.719 -25.75 8.508 1 98.56 411 ALA B O 1
ATOM 7597 N N . ARG B 1 412 ? -16.203 -27.828 7.922 1 98.81 412 ARG B N 1
ATOM 7598 C CA . ARG B 1 412 ? -15.07 -27.438 7.086 1 98.81 412 ARG B CA 1
ATOM 7599 C C . ARG B 1 412 ? -15.516 -27.125 5.664 1 98.81 412 ARG B C 1
ATOM 7601 O O . ARG B 1 412 ? -16.359 -27.812 5.098 1 98.81 412 ARG B O 1
ATOM 7608 N N . ARG B 1 413 ? -14.953 -26.125 5.051 1 98.75 413 ARG B N 1
ATOM 7609 C CA . ARG B 1 413 ? -15.266 -25.734 3.68 1 98.75 413 ARG B CA 1
ATOM 7610 C C . ARG B 1 413 ? -14.609 -26.688 2.678 1 98.75 413 ARG B C 1
ATOM 7612 O O . ARG B 1 413 ? -15.203 -27.016 1.653 1 98.75 413 ARG B O 1
ATOM 7619 N N . ASP B 1 414 ? -13.359 -27.125 2.895 1 98.38 414 ASP B N 1
ATOM 7620 C CA . ASP B 1 414 ? -12.523 -27.828 1.921 1 98.38 414 ASP B CA 1
ATOM 7621 C C . ASP B 1 414 ? -13.039 -29.25 1.688 1 98.38 414 ASP B C 1
ATOM 7623 O O . ASP B 1 414 ? -13.086 -29.719 0.55 1 98.38 414 ASP B O 1
ATOM 7627 N N . THR B 1 415 ? -13.578 -29.859 2.809 1 97.88 415 THR B N 1
ATOM 7628 C CA . THR B 1 415 ? -13.969 -31.25 2.684 1 97.88 415 THR B CA 1
ATOM 7629 C C . THR B 1 415 ? -15.477 -31.422 2.896 1 97.88 415 THR B C 1
ATOM 7631 O O . THR B 1 415 ? -16.047 -32.438 2.539 1 97.88 415 THR B O 1
ATOM 7634 N N . GLY B 1 416 ? -16.078 -30.484 3.574 1 97.31 416 GLY B N 1
ATOM 7635 C CA . GLY B 1 416 ? -17.484 -30.609 3.934 1 97.31 416 GLY B CA 1
ATOM 7636 C C . GLY B 1 416 ? -17.703 -31.375 5.223 1 97.31 416 GLY B C 1
ATOM 7637 O O . GLY B 1 416 ? -18.844 -31.516 5.68 1 97.31 416 GLY B O 1
ATOM 7638 N N . ALA B 1 417 ? -16.641 -31.781 5.844 1 98.06 417 ALA B N 1
ATOM 7639 C CA . ALA B 1 417 ? -16.75 -32.562 7.086 1 98.06 417 ALA B CA 1
ATOM 7640 C C . ALA B 1 417 ? -17.359 -31.703 8.203 1 98.06 417 ALA B C 1
ATOM 7642 O O . ALA B 1 417 ? -17.047 -30.516 8.312 1 98.06 417 ALA B O 1
ATOM 7643 N N . LYS B 1 418 ? -18.141 -32.375 9.07 1 97.94 418 LYS B N 1
ATOM 7644 C CA . LYS B 1 418 ? -18.781 -31.703 10.203 1 97.94 418 LYS B CA 1
ATOM 7645 C C . LYS B 1 418 ? -18.453 -32.406 11.516 1 97.94 418 LYS B C 1
ATOM 7647 O O . LYS B 1 418 ? -18.234 -33.625 11.531 1 97.94 418 LYS B O 1
ATOM 7652 N N . MET B 1 419 ? -18.406 -31.609 12.57 1 97.94 419 MET B N 1
ATOM 7653 C CA . MET B 1 419 ? -18.172 -32.188 13.891 1 97.94 419 MET B CA 1
ATOM 7654 C C . MET B 1 419 ? -18.75 -31.297 14.984 1 97.94 419 MET B C 1
ATOM 7656 O O . MET B 1 419 ? -18.906 -30.094 14.797 1 97.94 419 MET B O 1
ATOM 7660 N N . ASP B 1 420 ? -19.078 -31.891 16.078 1 97.88 420 ASP B N 1
ATOM 7661 C CA . ASP B 1 420 ? -19.516 -31.156 17.266 1 97.88 420 ASP B CA 1
ATOM 7662 C C . ASP B 1 420 ? -18.344 -30.891 18.203 1 97.88 420 ASP B C 1
ATOM 7664 O O . ASP B 1 420 ? -17.531 -31.797 18.469 1 97.88 420 ASP B O 1
ATOM 7668 N N . VAL B 1 421 ? -18.234 -29.703 18.656 1 98.19 421 VAL B N 1
ATOM 7669 C CA . VAL B 1 421 ? -17.156 -29.312 19.562 1 98.19 421 VAL B CA 1
ATOM 7670 C C . VAL B 1 421 ? -17.734 -28.656 20.812 1 98.19 421 VAL B C 1
ATOM 7672 O O . VAL B 1 421 ? -18.594 -27.781 20.734 1 98.19 421 VAL B O 1
ATOM 7675 N N . LEU B 1 422 ? -17.203 -29.062 21.891 1 97.44 422 LEU B N 1
ATOM 7676 C CA . LEU B 1 422 ? -17.609 -28.438 23.156 1 97.44 422 LEU B CA 1
ATOM 7677 C C . LEU B 1 422 ? -17.125 -27 23.219 1 97.44 422 LEU B C 1
ATOM 7679 O O . LEU B 1 422 ? -16.016 -26.688 22.797 1 97.44 422 LEU B O 1
ATOM 7683 N N . ARG B 1 423 ? -17.891 -26.172 23.891 1 96.06 423 ARG B N 1
ATOM 7684 C CA . ARG B 1 423 ? -17.562 -24.75 24 1 96.06 423 ARG B CA 1
ATOM 7685 C C . ARG B 1 423 ? -16.234 -24.547 24.703 1 96.06 423 ARG B C 1
ATOM 7687 O O . ARG B 1 423 ? -15.477 -23.641 24.359 1 96.06 423 ARG B O 1
ATOM 7694 N N . VAL B 1 424 ? -15.898 -25.281 25.625 1 95.44 424 VAL B N 1
ATOM 7695 C CA . VAL B 1 424 ? -14.703 -25.125 26.438 1 95.44 424 VAL B CA 1
ATOM 7696 C C . VAL B 1 424 ? -13.461 -25.422 25.594 1 95.44 424 VAL B C 1
ATOM 7698 O O . VAL B 1 424 ? -12.375 -24.906 25.875 1 95.44 424 VAL B O 1
ATOM 7701 N N . ASP B 1 425 ? -13.641 -26.25 24.547 1 97.31 425 ASP B N 1
ATOM 7702 C CA . ASP B 1 425 ? -12.516 -26.656 23.703 1 97.31 425 ASP B CA 1
ATOM 7703 C C . ASP B 1 425 ? -12.516 -25.922 22.375 1 97.31 425 ASP B C 1
ATOM 7705 O O . ASP B 1 425 ? -11.68 -26.188 21.516 1 97.31 425 ASP B O 1
ATOM 7709 N N . LEU B 1 426 ? -13.375 -25.031 22.219 1 97.94 426 LEU B N 1
ATOM 7710 C CA . LEU B 1 426 ? -13.68 -24.469 20.906 1 97.94 426 LEU B CA 1
ATOM 7711 C C . LEU B 1 426 ? -12.461 -23.75 20.328 1 97.94 426 LEU B C 1
ATOM 7713 O O . LEU B 1 426 ? -12.07 -24.016 19.188 1 97.94 426 LEU B O 1
ATOM 7717 N N . VAL B 1 427 ? -11.867 -22.875 21.094 1 98.38 427 VAL B N 1
ATOM 7718 C CA . VAL B 1 427 ? -10.758 -22.047 20.625 1 98.38 427 VAL B CA 1
ATOM 7719 C C . VAL B 1 427 ? -9.594 -22.938 20.188 1 98.38 427 VAL B C 1
ATOM 7721 O O . VAL B 1 427 ? -9.062 -22.766 19.094 1 98.38 427 VAL B O 1
ATOM 7724 N N . GLU B 1 428 ? -9.273 -23.875 21.016 1 98.31 428 GLU B N 1
ATOM 7725 C CA . GLU B 1 428 ? -8.164 -24.766 20.703 1 98.31 428 GLU B CA 1
ATOM 7726 C C . GLU B 1 428 ? -8.461 -25.625 19.484 1 98.31 428 GLU B C 1
ATOM 7728 O O . GLU B 1 428 ? -7.602 -25.781 18.609 1 98.31 428 GLU B O 1
ATOM 7733 N N . ARG B 1 429 ? -9.617 -26.109 19.484 1 98.38 429 ARG B N 1
ATOM 7734 C CA . ARG B 1 429 ? -9.992 -26.984 18.359 1 98.38 429 ARG B CA 1
ATOM 7735 C C . ARG B 1 429 ? -10.016 -26.203 17.047 1 98.38 429 ARG B C 1
ATOM 7737 O O . ARG B 1 429 ? -9.602 -26.719 16.016 1 98.38 429 ARG B O 1
ATOM 7744 N N . VAL B 1 430 ? -10.508 -25.016 17.078 1 98.75 430 VAL B N 1
ATOM 7745 C CA . VAL B 1 430 ? -10.578 -24.188 15.891 1 98.75 430 VAL B CA 1
ATOM 7746 C C . VAL B 1 430 ? -9.164 -23.891 15.391 1 98.75 430 VAL B C 1
ATOM 7748 O O . VAL B 1 430 ? -8.883 -23.969 14.195 1 98.75 430 VAL B O 1
ATOM 7751 N N . LYS B 1 431 ? -8.281 -23.562 16.266 1 98.69 431 LYS B N 1
ATOM 7752 C CA . LYS B 1 431 ? -6.898 -23.281 15.883 1 98.69 431 LYS B CA 1
ATOM 7753 C C . LYS B 1 431 ? -6.258 -24.5 15.227 1 98.69 431 LYS B C 1
ATOM 7755 O O . LYS B 1 431 ? -5.586 -24.391 14.195 1 98.69 431 LYS B O 1
ATOM 7760 N N . ASP B 1 432 ? -6.551 -25.625 15.773 1 98.56 432 ASP B N 1
ATOM 7761 C CA . ASP B 1 432 ? -6.023 -26.859 15.227 1 98.56 432 ASP B CA 1
ATOM 7762 C C . ASP B 1 432 ? -6.582 -27.125 13.828 1 98.56 432 ASP B C 1
ATOM 7764 O O . ASP B 1 432 ? -5.848 -27.547 12.93 1 98.56 432 ASP B O 1
ATOM 7768 N N . LEU B 1 433 ? -7.828 -26.922 13.734 1 98.81 433 LEU B N 1
ATOM 7769 C CA . LEU B 1 433 ? -8.484 -27.172 12.461 1 98.81 433 LEU B CA 1
ATOM 7770 C C . LEU B 1 433 ? -7.953 -26.25 11.367 1 98.81 433 LEU B C 1
ATOM 7772 O O . LEU B 1 433 ? -7.773 -26.672 10.227 1 98.81 433 LEU B O 1
ATOM 7776 N N . LEU B 1 434 ? -7.73 -25.031 11.688 1 98.88 434 LEU B N 1
ATOM 7777 C CA . LEU B 1 434 ? -7.211 -24.094 10.711 1 98.88 434 LEU B CA 1
ATOM 7778 C C . LEU B 1 434 ? -5.832 -24.516 10.219 1 98.88 434 LEU B C 1
ATOM 7780 O O . LEU B 1 434 ? -5.547 -24.453 9.023 1 98.88 434 LEU B O 1
ATOM 7784 N N . GLU B 1 435 ? -5.012 -25.016 11.117 1 98.75 435 GLU B N 1
ATOM 7785 C CA . GLU B 1 435 ? -3.703 -25.531 10.734 1 98.75 435 GLU B CA 1
ATOM 7786 C C . GLU B 1 435 ? -3.832 -26.781 9.859 1 98.75 435 GLU B C 1
ATOM 7788 O O . GLU B 1 435 ? -3.098 -26.938 8.883 1 98.75 435 GLU B O 1
ATOM 7793 N N . GLU B 1 436 ? -4.727 -27.562 10.258 1 98.75 436 GLU B N 1
ATOM 7794 C CA . GLU B 1 436 ? -4.965 -28.797 9.508 1 98.75 436 GLU B CA 1
ATOM 7795 C C . GLU B 1 436 ? -5.445 -28.5 8.086 1 98.75 436 GLU B C 1
ATOM 7797 O O . GLU B 1 436 ? -4.973 -29.109 7.125 1 98.75 436 GLU B O 1
ATOM 7802 N N . ILE B 1 437 ? -6.355 -27.594 7.992 1 98.88 437 ILE B N 1
ATOM 7803 C CA . ILE B 1 437 ? -6.898 -27.234 6.688 1 98.88 437 ILE B CA 1
ATOM 7804 C C . ILE B 1 437 ? -5.785 -26.688 5.801 1 98.88 437 ILE B C 1
ATOM 7806 O O . ILE B 1 437 ? -5.699 -27.031 4.621 1 98.88 437 ILE B O 1
ATOM 7810 N N . GLN B 1 438 ? -4.934 -25.875 6.391 1 98.88 438 GLN B N 1
ATOM 7811 C CA . GLN B 1 438 ? -3.793 -25.328 5.66 1 98.88 438 GLN B CA 1
ATOM 7812 C C . GLN B 1 438 ? -2.918 -26.438 5.094 1 98.88 438 GLN B C 1
ATOM 7814 O O . GLN B 1 438 ? -2.566 -26.422 3.912 1 98.88 438 GLN B O 1
ATOM 7819 N N . ARG B 1 439 ? -2.635 -27.359 5.875 1 98.69 439 ARG B N 1
ATOM 7820 C CA . ARG B 1 439 ? -1.789 -28.484 5.48 1 98.69 439 ARG B CA 1
ATOM 7821 C C . ARG B 1 439 ? -2.486 -29.359 4.441 1 98.69 439 ARG B C 1
ATOM 7823 O O . ARG B 1 439 ? -1.857 -29.812 3.484 1 98.69 439 ARG B O 1
ATOM 7830 N N . ASP B 1 440 ? -3.736 -29.594 4.656 1 98.81 440 ASP B N 1
ATOM 7831 C CA . ASP B 1 440 ? -4.5 -30.453 3.756 1 98.81 440 ASP B CA 1
ATOM 7832 C C . ASP B 1 440 ? -4.594 -29.828 2.361 1 98.81 440 ASP B C 1
ATOM 7834 O O . ASP B 1 440 ? -4.449 -30.531 1.357 1 98.81 440 ASP B O 1
ATOM 7838 N N . LEU B 1 441 ? -4.875 -28.547 2.354 1 98.88 441 LEU B N 1
ATOM 7839 C CA . LEU B 1 441 ? -4.957 -27.875 1.065 1 98.88 441 LEU B CA 1
ATOM 7840 C C . LEU B 1 441 ? -3.652 -28.016 0.291 1 98.88 441 LEU B C 1
ATOM 7842 O O . LEU B 1 441 ? -3.664 -28.297 -0.908 1 98.88 441 LEU B O 1
ATOM 7846 N N . TYR B 1 442 ? -2.531 -27.812 0.986 1 98.88 442 TYR B N 1
ATOM 7847 C CA . TYR B 1 442 ? -1.235 -27.953 0.33 1 98.88 442 TYR B CA 1
ATOM 7848 C C . TYR B 1 442 ? -1.024 -29.375 -0.168 1 98.88 442 TYR B C 1
ATOM 7850 O O . TYR B 1 442 ? -0.582 -29.578 -1.3 1 98.88 442 TYR B O 1
ATOM 7858 N N . ALA B 1 443 ? -1.331 -30.312 0.636 1 98.81 443 ALA B N 1
ATOM 7859 C CA . ALA B 1 443 ? -1.106 -31.719 0.301 1 98.81 443 ALA B CA 1
ATOM 7860 C C . ALA B 1 443 ? -1.921 -32.125 -0.924 1 98.81 443 ALA B C 1
ATOM 7862 O O . ALA B 1 443 ? -1.412 -32.812 -1.816 1 98.81 443 ALA B O 1
ATOM 7863 N N . VAL B 1 444 ? -3.162 -31.734 -0.917 1 98.56 444 VAL B N 1
ATOM 7864 C CA . VAL B 1 444 ? -4.043 -32.062 -2.033 1 98.56 444 VAL B CA 1
ATOM 7865 C C . VAL B 1 444 ? -3.523 -31.422 -3.312 1 98.56 444 VAL B C 1
ATOM 7867 O O . VAL B 1 444 ? -3.461 -32.062 -4.363 1 98.56 444 VAL B O 1
ATOM 7870 N N . ALA B 1 445 ? -3.156 -30.156 -3.234 1 98.81 445 ALA B N 1
ATOM 7871 C CA . ALA B 1 445 ? -2.643 -29.422 -4.391 1 98.81 445 ALA B CA 1
ATOM 7872 C C . ALA B 1 445 ? -1.333 -30.031 -4.887 1 98.81 445 ALA B C 1
ATOM 7874 O O . ALA B 1 445 ? -1.103 -30.125 -6.094 1 98.81 445 ALA B O 1
ATOM 7875 N N . LYS B 1 446 ? -0.488 -30.391 -3.98 1 98.69 446 LYS B N 1
ATOM 7876 C CA . LYS B 1 446 ? 0.793 -31 -4.332 1 98.69 446 LYS B CA 1
ATOM 7877 C C . LYS B 1 446 ? 0.593 -32.344 -5.047 1 98.69 446 LYS B C 1
ATOM 7879 O O . LYS B 1 446 ? 1.261 -32.625 -6.043 1 98.69 446 LYS B O 1
ATOM 7884 N N . ARG B 1 447 ? -0.292 -33.125 -4.566 1 98.44 447 ARG B N 1
ATOM 7885 C CA . ARG B 1 447 ? -0.605 -34.375 -5.207 1 98.44 447 ARG B CA 1
ATOM 7886 C C . ARG B 1 447 ? -1.122 -34.188 -6.625 1 98.44 447 ARG B C 1
ATOM 7888 O O . ARG B 1 447 ? -0.712 -34.875 -7.555 1 98.44 447 ARG B O 1
ATOM 7895 N N . ARG B 1 448 ? -2.01 -33.25 -6.754 1 97.94 448 ARG B N 1
ATOM 7896 C CA . ARG B 1 448 ? -2.557 -32.938 -8.07 1 97.94 448 ARG B CA 1
ATOM 7897 C C . ARG B 1 448 ? -1.459 -32.5 -9.031 1 97.94 448 ARG B C 1
ATOM 7899 O O . ARG B 1 448 ? -1.463 -32.906 -10.203 1 97.94 448 ARG B O 1
ATOM 7906 N N . LEU B 1 449 ? -0.547 -31.672 -8.547 1 98.31 449 LEU B N 1
ATOM 7907 C CA . LEU B 1 449 ? 0.578 -31.25 -9.367 1 98.31 449 LEU B CA 1
ATOM 7908 C C . LEU B 1 449 ? 1.438 -32.438 -9.781 1 98.31 449 LEU B C 1
ATOM 7910 O O . LEU B 1 449 ? 1.762 -32.594 -10.961 1 98.31 449 LEU B O 1
ATOM 7914 N N . GLU B 1 450 ? 1.735 -33.281 -8.844 1 97.75 450 GLU B N 1
ATOM 7915 C CA . GLU B 1 450 ? 2.59 -34.438 -9.117 1 97.75 450 GLU B CA 1
ATOM 7916 C C . GLU B 1 450 ? 1.931 -35.375 -10.102 1 97.75 450 GLU B C 1
ATOM 7918 O O . GLU B 1 450 ? 2.596 -35.938 -10.992 1 97.75 450 GLU B O 1
ATOM 7923 N N . GLU B 1 451 ? 0.645 -35.5 -9.969 1 97.81 451 GLU B N 1
ATOM 7924 C CA . GLU B 1 451 ? -0.106 -36.375 -10.867 1 97.81 451 GLU B CA 1
ATOM 7925 C C . GLU B 1 451 ? -0.181 -35.781 -12.273 1 97.81 451 GLU B C 1
ATOM 7927 O O . GLU B 1 451 ? -0.422 -36.5 -13.242 1 97.81 451 GLU B O 1
ATOM 7932 N N . SER B 1 452 ? -0.017 -34.5 -12.344 1 98.12 452 SER B N 1
ATOM 7933 C CA . SER B 1 452 ? -0.12 -33.812 -13.633 1 98.12 452 SER B CA 1
ATOM 7934 C C . SER B 1 452 ? 1.21 -33.844 -14.375 1 98.12 452 SER B C 1
ATOM 7936 O O . SER B 1 452 ? 1.263 -33.531 -15.57 1 98.12 452 SER B O 1
ATOM 7938 N N . ILE B 1 453 ? 2.295 -34.156 -13.727 1 98.12 453 ILE B N 1
ATOM 7939 C CA . ILE B 1 453 ? 3.613 -34.188 -14.352 1 98.12 453 ILE B CA 1
ATOM 7940 C C . ILE B 1 453 ? 3.779 -35.5 -15.148 1 98.12 453 ILE B C 1
ATOM 7942 O O . ILE B 1 453 ? 3.484 -36.562 -14.648 1 98.12 453 ILE B O 1
ATOM 7946 N N . GLN B 1 454 ? 4.141 -35.375 -16.391 1 98.38 454 GLN B N 1
ATOM 7947 C CA . GLN B 1 454 ? 4.438 -36.562 -17.203 1 98.38 454 GLN B CA 1
ATOM 7948 C C . GLN B 1 454 ? 5.82 -36.438 -17.844 1 98.38 454 GLN B C 1
ATOM 7950 O O . GLN B 1 454 ? 6.109 -35.469 -18.547 1 98.38 454 GLN B O 1
ATOM 7955 N N . LYS B 1 455 ? 6.68 -37.375 -17.609 1 97.88 455 LYS B N 1
ATOM 7956 C CA . LYS B 1 455 ? 7.996 -37.469 -18.234 1 97.88 455 LYS B CA 1
ATOM 7957 C C . LYS B 1 455 ? 7.898 -38.125 -19.609 1 97.88 455 LYS B C 1
ATOM 7959 O O . LYS B 1 455 ? 7.238 -39.156 -19.766 1 97.88 455 LYS B O 1
ATOM 7964 N N . VAL B 1 456 ? 8.453 -37.5 -20.547 1 98.12 456 VAL B N 1
ATOM 7965 C CA . VAL B 1 456 ? 8.438 -38.031 -21.906 1 98.12 456 VAL B CA 1
ATOM 7966 C C . VAL B 1 456 ? 9.852 -38 -22.484 1 98.12 456 VAL B C 1
ATOM 7968 O O . VAL B 1 456 ? 10.734 -37.312 -21.953 1 98.12 456 VAL B O 1
ATOM 7971 N N . GLU B 1 457 ? 10.094 -38.75 -23.609 1 97 457 GLU B N 1
ATOM 7972 C CA . GLU B 1 457 ? 11.414 -38.75 -24.219 1 97 457 GLU B CA 1
ATOM 7973 C C . GLU B 1 457 ? 11.336 -38.562 -25.734 1 97 457 GLU B C 1
ATOM 7975 O O . GLU B 1 457 ? 12.352 -38.312 -26.391 1 97 457 GLU B O 1
ATOM 7980 N N . THR B 1 458 ? 10.078 -38.656 -26.281 1 97.25 458 THR B N 1
ATOM 7981 C CA . THR B 1 458 ? 9.938 -38.531 -27.734 1 97.25 458 THR B CA 1
ATOM 7982 C C . THR B 1 458 ? 8.898 -37.469 -28.094 1 97.25 458 THR B C 1
ATOM 7984 O O . THR B 1 458 ? 8.078 -37.094 -27.25 1 97.25 458 THR B O 1
ATOM 7987 N N . TRP B 1 459 ? 8.93 -37.062 -29.344 1 97.94 459 TRP B N 1
ATOM 7988 C CA . TRP B 1 459 ? 8.016 -36.062 -29.859 1 97.94 459 TRP B CA 1
ATOM 7989 C C . TRP B 1 459 ? 6.57 -36.531 -29.766 1 97.94 459 TRP B C 1
ATOM 7991 O O . TRP B 1 459 ? 5.691 -35.781 -29.359 1 97.94 459 TRP B O 1
ATOM 8001 N N . ASP B 1 460 ? 6.277 -37.781 -30.062 1 97.56 460 ASP B N 1
ATOM 8002 C CA . ASP B 1 460 ? 4.922 -38.312 -30.031 1 97.56 460 ASP B CA 1
ATOM 8003 C C . ASP B 1 460 ? 4.379 -38.375 -28.609 1 97.56 460 ASP B C 1
ATOM 8005 O O . ASP B 1 460 ? 3.221 -38.031 -28.359 1 97.56 460 ASP B O 1
ATOM 8009 N N . GLU B 1 461 ? 5.23 -38.781 -27.719 1 98.19 461 GLU B N 1
ATOM 8010 C CA . GLU B 1 461 ? 4.844 -38.781 -26.312 1 98.19 461 GLU B CA 1
ATOM 8011 C C . GLU B 1 461 ? 4.539 -37.375 -25.828 1 98.19 461 GLU B C 1
ATOM 8013 O O . GLU B 1 461 ? 3.619 -37.156 -25.047 1 98.19 461 GLU B O 1
ATOM 8018 N N . PHE B 1 462 ? 5.352 -36.469 -26.297 1 98 462 PHE B N 1
ATOM 8019 C CA . PHE B 1 462 ? 5.184 -35.062 -25.938 1 98 462 PHE B CA 1
ATOM 8020 C C . PHE B 1 462 ? 3.814 -34.562 -26.375 1 98 462 PHE B C 1
ATOM 8022 O O . PHE B 1 462 ? 3.084 -33.969 -25.578 1 98 462 PHE B O 1
ATOM 8029 N N . LYS B 1 463 ? 3.428 -34.719 -27.594 1 97 463 LYS B N 1
ATOM 8030 C CA . LYS B 1 463 ? 2.152 -34.281 -28.141 1 97 463 LYS B CA 1
ATOM 8031 C C . LYS B 1 463 ? 0.98 -34.906 -27.375 1 97 463 LYS B C 1
ATOM 8033 O O . LYS B 1 463 ? -0.01 -34.219 -27.094 1 97 463 LYS B O 1
ATOM 8038 N N . GLU B 1 464 ? 1.138 -36.156 -27.094 1 97.38 464 GLU B N 1
ATOM 8039 C CA . GLU B 1 464 ? 0.086 -36.844 -26.359 1 97.38 464 GLU B CA 1
ATOM 8040 C C . GLU B 1 464 ? -0.091 -36.281 -24.969 1 97.38 464 GLU B C 1
ATOM 8042 O O . GLU B 1 464 ? -1.218 -36.062 -24.516 1 97.38 464 GLU B O 1
ATOM 8047 N N . ALA B 1 465 ? 1.019 -36.062 -24.328 1 98 465 ALA B N 1
ATOM 8048 C CA . ALA B 1 465 ? 0.98 -35.469 -22.984 1 98 465 ALA B CA 1
ATOM 8049 C C . ALA B 1 465 ? 0.368 -34.094 -23 1 98 465 ALA B C 1
ATOM 8051 O O . ALA B 1 465 ? -0.408 -33.719 -22.109 1 98 465 ALA B O 1
ATOM 8052 N N . LEU B 1 466 ? 0.744 -33.281 -23.969 1 96.81 466 LEU B N 1
ATOM 8053 C CA . LEU B 1 466 ? 0.206 -31.938 -24.109 1 96.81 466 LEU B CA 1
ATOM 8054 C C . LEU B 1 466 ? -1.306 -31.984 -24.297 1 96.81 466 LEU B C 1
ATOM 8056 O O . LEU B 1 466 ? -2.029 -31.172 -23.719 1 96.81 466 LEU B O 1
ATOM 8060 N N . ARG B 1 467 ? -1.801 -32.875 -25.125 1 94.56 467 ARG B N 1
ATOM 8061 C CA . ARG B 1 467 ? -3.232 -33.031 -25.359 1 94.56 467 ARG B CA 1
ATOM 8062 C C . ARG B 1 467 ? -3.945 -33.469 -24.078 1 94.56 467 ARG B C 1
ATOM 8064 O O . ARG B 1 467 ? -5.102 -33.094 -23.844 1 94.56 467 ARG B O 1
ATOM 8071 N N . GLY B 1 468 ? -3.24 -34.188 -23.297 1 96.06 468 GLY B N 1
ATOM 8072 C CA . GLY B 1 468 ? -3.787 -34.625 -22.031 1 96.06 468 GLY B CA 1
ATOM 8073 C C . GLY B 1 468 ? -3.701 -33.562 -20.938 1 96.06 468 GLY B C 1
ATOM 8074 O O . GLY B 1 468 ? -3.93 -33.875 -19.766 1 96.06 468 GLY B O 1
ATOM 8075 N N . LYS B 1 469 ? -3.287 -32.375 -21.266 1 96 469 LYS B N 1
ATOM 8076 C CA . LYS B 1 469 ? -3.205 -31.25 -20.328 1 96 469 LYS B CA 1
ATOM 8077 C C . 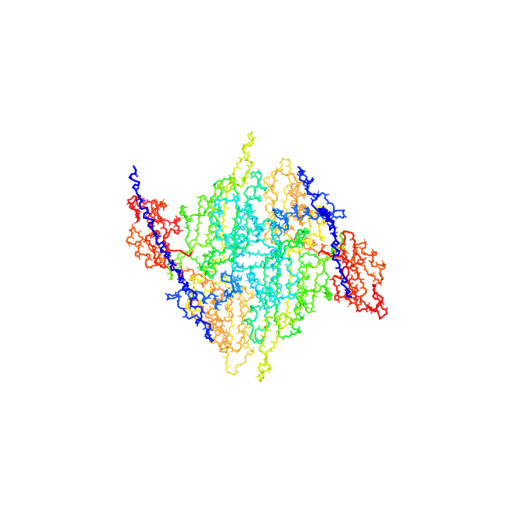LYS B 1 469 ? -2.199 -31.531 -19.219 1 96 469 LYS B C 1
ATOM 8079 O O . LYS B 1 469 ? -2.453 -31.219 -18.062 1 96 469 LYS B O 1
ATOM 8084 N N . LYS B 1 470 ? -1.114 -32.125 -19.562 1 98 470 LYS B N 1
ATOM 8085 C CA . LYS B 1 470 ? -0.085 -32.469 -18.578 1 98 470 LYS B CA 1
ATOM 8086 C C . LYS B 1 470 ? 1.022 -31.406 -18.562 1 98 470 LYS B C 1
ATOM 8088 O O . LYS B 1 470 ? 1.212 -30.688 -19.531 1 98 470 LYS B O 1
ATOM 8093 N N . LEU B 1 471 ? 1.657 -31.328 -17.406 1 98.38 471 LEU B N 1
ATOM 8094 C CA . LEU B 1 471 ? 2.959 -30.672 -17.297 1 98.38 471 LEU B CA 1
ATOM 8095 C C . LEU B 1 471 ? 4.07 -31.609 -17.781 1 98.38 471 LEU B C 1
ATOM 8097 O O . LEU B 1 471 ? 4.391 -32.594 -17.094 1 98.38 471 LEU B O 1
ATOM 8101 N N . VAL B 1 472 ? 4.699 -31.266 -18.875 1 98.69 472 VAL B N 1
ATOM 8102 C CA . VAL B 1 472 ? 5.535 -32.25 -19.547 1 98.69 472 VAL B CA 1
ATOM 8103 C C . VAL B 1 472 ? 7.004 -32 -19.203 1 98.69 472 VAL B C 1
ATOM 8105 O O . VAL B 1 472 ? 7.527 -30.906 -19.438 1 98.69 472 VAL B O 1
ATOM 8108 N N . LEU B 1 473 ? 7.648 -32.969 -18.609 1 98.69 473 LEU B N 1
ATOM 8109 C CA . LEU B 1 473 ? 9.094 -32.969 -18.391 1 98.69 473 LEU B CA 1
ATOM 8110 C C . LEU B 1 473 ? 9.805 -33.75 -19.484 1 98.69 473 LEU B C 1
ATOM 8112 O O . LEU B 1 473 ? 9.633 -34.969 -19.609 1 98.69 473 LEU B O 1
ATOM 8116 N N . ALA B 1 474 ? 10.641 -33.031 -20.312 1 98.56 474 ALA B N 1
ATOM 8117 C CA . ALA B 1 474 ? 11.258 -33.656 -21.469 1 98.56 474 ALA B CA 1
ATOM 8118 C C . ALA B 1 474 ? 12.742 -33.344 -21.562 1 98.56 474 ALA B C 1
ATOM 8120 O O . ALA B 1 474 ? 13.156 -32.25 -21.156 1 98.56 474 ALA B O 1
ATOM 8121 N N . PRO B 1 475 ? 13.578 -34.312 -22.047 1 98.31 475 PRO B N 1
ATOM 8122 C CA . PRO B 1 475 ? 14.977 -33.969 -22.312 1 98.31 475 PRO B CA 1
ATOM 8123 C C . PRO B 1 475 ? 15.141 -33.031 -23.5 1 98.31 475 PRO B C 1
ATOM 8125 O O . PRO B 1 475 ? 14.508 -33.219 -24.547 1 98.31 475 PRO B O 1
ATOM 8128 N N . TRP B 1 476 ? 15.945 -32.094 -23.375 1 97.5 476 TRP B N 1
ATOM 8129 C CA . TRP B 1 476 ? 16.016 -30.984 -24.344 1 97.5 476 TRP B CA 1
ATOM 8130 C C . TRP B 1 476 ? 17.469 -30.594 -24.609 1 97.5 476 TRP B C 1
ATOM 8132 O O . TRP B 1 476 ? 18.297 -30.609 -23.703 1 97.5 476 TRP B O 1
ATOM 8142 N N . CYS B 1 477 ? 17.734 -30.156 -25.812 1 97.69 477 CYS B N 1
ATOM 8143 C CA . CYS B 1 477 ? 19.094 -29.828 -26.234 1 97.69 477 CYS B CA 1
ATOM 8144 C C . CYS B 1 477 ? 19.438 -28.375 -25.906 1 97.69 477 CYS B C 1
ATOM 8146 O O . CYS B 1 477 ? 20.562 -27.938 -26.125 1 97.69 477 CYS B O 1
ATOM 8148 N N . ASP B 1 478 ? 18.5 -27.609 -25.391 1 97.44 478 ASP B N 1
ATOM 8149 C CA . ASP B 1 478 ? 18.734 -26.25 -24.922 1 97.44 478 ASP B CA 1
ATOM 8150 C C . ASP B 1 478 ? 19.078 -25.328 -26.094 1 97.44 478 ASP B C 1
ATOM 8152 O O . ASP B 1 478 ? 20.031 -24.547 -26.016 1 97.44 478 ASP B O 1
ATOM 8156 N N . GLU B 1 479 ? 18.312 -25.406 -27.172 1 97.69 479 GLU B N 1
ATOM 8157 C CA . GLU B 1 479 ? 18.531 -24.562 -28.344 1 97.69 479 GLU B CA 1
ATOM 8158 C C . GLU B 1 479 ? 17.266 -23.766 -28.703 1 97.69 479 GLU B C 1
ATOM 8160 O O . GLU B 1 479 ? 16.172 -24.328 -28.812 1 97.69 479 GLU B O 1
ATOM 8165 N N . VAL B 1 480 ? 17.438 -22.531 -28.984 1 97.25 480 VAL B N 1
ATOM 8166 C CA . VAL B 1 480 ? 16.344 -21.594 -29.234 1 97.25 480 VAL B CA 1
ATOM 8167 C C . VAL B 1 480 ? 15.555 -22.016 -30.469 1 97.25 480 VAL B C 1
ATOM 8169 O O . VAL B 1 480 ? 14.328 -21.922 -30.5 1 97.25 480 VAL B O 1
ATOM 8172 N N . GLU B 1 481 ? 16.25 -22.469 -31.484 1 97 481 GLU B N 1
ATOM 8173 C CA . GLU B 1 481 ? 15.609 -22.906 -32.719 1 97 481 GLU B CA 1
ATOM 8174 C C . GLU B 1 481 ? 14.648 -24.062 -32.469 1 97 481 GLU B C 1
ATOM 8176 O O . GLU B 1 481 ? 13.562 -24.109 -33.062 1 97 481 GLU B O 1
ATOM 8181 N N . VAL B 1 482 ? 15.125 -24.969 -31.688 1 97.38 482 VAL B N 1
ATOM 8182 C CA . VAL B 1 482 ? 14.289 -26.125 -31.359 1 97.38 482 VAL B CA 1
ATOM 8183 C C . VAL B 1 482 ? 13.062 -25.656 -30.562 1 97.38 482 VAL B C 1
ATOM 8185 O O . VAL B 1 482 ? 11.945 -26.141 -30.812 1 97.38 482 VAL B O 1
ATOM 8188 N N . GLU B 1 483 ? 13.281 -24.812 -29.641 1 96.88 483 GLU B N 1
ATOM 8189 C CA . GLU B 1 483 ? 12.195 -24.25 -28.844 1 96.88 483 GLU B CA 1
ATOM 8190 C C . GLU B 1 483 ? 11.141 -23.594 -29.734 1 96.88 483 GLU B C 1
ATOM 8192 O O . GLU B 1 483 ? 9.945 -23.781 -29.531 1 96.88 483 GLU B O 1
ATOM 8197 N N . ASN B 1 484 ? 11.594 -22.828 -30.688 1 96.88 484 ASN B N 1
ATOM 8198 C CA . ASN B 1 484 ? 10.695 -22.188 -31.656 1 96.88 484 ASN B CA 1
ATOM 8199 C C . ASN B 1 484 ? 9.906 -23.219 -32.438 1 96.88 484 ASN B C 1
ATOM 8201 O O . ASN B 1 484 ? 8.719 -23.047 -32.719 1 96.88 484 ASN B O 1
ATOM 8205 N N . GLY B 1 485 ? 10.578 -24.156 -32.875 1 96.75 485 GLY B N 1
ATOM 8206 C CA . GLY B 1 485 ? 9.93 -25.219 -33.594 1 96.75 485 GLY B CA 1
ATOM 8207 C C . GLY B 1 485 ? 8.836 -25.922 -32.812 1 96.75 485 GLY B C 1
ATOM 8208 O O . GLY B 1 485 ? 7.762 -26.203 -33.344 1 96.75 485 GLY B O 1
ATOM 8209 N N . VAL B 1 486 ? 9.133 -26.219 -31.594 1 97.62 486 VAL B N 1
ATOM 8210 C CA . VAL B 1 486 ? 8.148 -26.859 -30.734 1 97.62 486 VAL B CA 1
ATOM 8211 C C . VAL B 1 486 ? 6.91 -25.969 -30.609 1 97.62 486 VAL B C 1
ATOM 8213 O O . VAL B 1 486 ? 5.781 -26.453 -30.703 1 97.62 486 VAL B O 1
ATOM 8216 N N . LYS B 1 487 ? 7.102 -24.734 -30.344 1 96.75 487 LYS B N 1
ATOM 8217 C CA . LYS B 1 487 ? 5.996 -23.781 -30.219 1 96.75 487 LYS B CA 1
ATOM 8218 C C . LYS B 1 487 ? 5.145 -23.766 -31.484 1 96.75 487 LYS B C 1
ATOM 8220 O O . LYS B 1 487 ? 3.916 -23.844 -31.406 1 96.75 487 LYS B O 1
ATOM 8225 N N . GLU B 1 488 ? 5.738 -23.719 -32.625 1 96 488 GLU B N 1
ATOM 8226 C CA . GLU B 1 488 ? 5.043 -23.641 -33.906 1 96 488 GLU B CA 1
ATOM 8227 C C . GLU B 1 488 ? 4.297 -24.922 -34.219 1 96 488 GLU B C 1
ATOM 8229 O O . GLU B 1 488 ? 3.166 -24.891 -34.688 1 96 488 GLU B O 1
ATOM 8234 N N . ASN B 1 489 ? 4.883 -25.969 -33.875 1 95.88 489 ASN B N 1
ATOM 8235 C CA . ASN B 1 489 ? 4.336 -27.266 -34.25 1 95.88 489 ASN B CA 1
ATOM 8236 C C . ASN B 1 489 ? 3.232 -27.703 -33.281 1 95.88 489 ASN B C 1
ATOM 8238 O O . ASN B 1 489 ? 2.529 -28.672 -33.531 1 95.88 489 ASN B O 1
ATOM 8242 N N . THR B 1 490 ? 3.143 -27.047 -32.219 1 96.31 490 THR B N 1
ATOM 8243 C CA . THR B 1 490 ? 2.113 -27.406 -31.25 1 96.31 490 THR B CA 1
ATOM 8244 C C . THR B 1 490 ? 1.025 -26.344 -31.188 1 96.31 490 THR B C 1
ATOM 8246 O O . THR B 1 490 ? 0.108 -26.438 -30.359 1 96.31 490 THR B O 1
ATOM 8249 N N . LYS B 1 491 ? 1.139 -25.375 -32 1 92.12 491 LYS B N 1
ATOM 8250 C CA . LYS B 1 491 ? 0.126 -24.328 -32.062 1 92.12 491 LYS B CA 1
ATOM 8251 C C . LYS B 1 491 ? -1.173 -24.844 -32.656 1 92.12 491 LYS B C 1
ATOM 8253 O O . LYS B 1 491 ? -1.152 -25.562 -33.656 1 92.12 491 LYS B O 1
ATOM 8258 N N . GLY B 1 492 ? -2.244 -24.625 -31.984 1 84.62 492 GLY B N 1
ATOM 8259 C CA . GLY B 1 492 ? -3.555 -24.969 -32.5 1 84.62 492 GLY B CA 1
ATOM 8260 C C . GLY B 1 492 ? -4.367 -23.766 -32.938 1 84.62 492 GLY B C 1
ATOM 8261 O O . GLY B 1 492 ? -3.893 -22.625 -32.875 1 84.62 492 GLY B O 1
ATOM 8262 N N . GLU B 1 493 ? -5.555 -24 -33.438 1 71.62 493 GLU B N 1
ATOM 8263 C CA . GLU B 1 493 ? -6.441 -22.922 -33.906 1 71.62 493 GLU B CA 1
ATOM 8264 C C . GLU B 1 493 ? -6.777 -21.969 -32.75 1 71.62 493 GLU B C 1
ATOM 8266 O O . GLU B 1 493 ? -6.746 -20.75 -32.938 1 71.62 493 GLU B O 1
ATOM 8271 N N . ASN B 1 494 ? -6.957 -22.469 -31.578 1 75.75 494 ASN B N 1
ATOM 8272 C CA . ASN B 1 494 ? -7.316 -21.625 -30.453 1 75.75 494 ASN B CA 1
ATOM 8273 C C . ASN B 1 494 ? -6.414 -21.891 -29.25 1 75.75 494 ASN B C 1
ATOM 8275 O O . ASN B 1 494 ? -6.832 -21.719 -28.109 1 75.75 494 ASN B O 1
ATOM 8279 N N . GLU B 1 495 ? -5.25 -22.453 -29.656 1 82.12 495 GLU B N 1
ATOM 8280 C CA . GLU B 1 495 ? -4.355 -22.781 -28.547 1 82.12 495 GLU B CA 1
ATOM 8281 C C . GLU B 1 495 ? -2.949 -22.234 -28.797 1 82.12 495 GLU B C 1
ATOM 8283 O O . GLU B 1 495 ? -2.418 -22.359 -29.906 1 82.12 495 GLU B O 1
ATOM 8288 N N . ALA B 1 496 ? -2.521 -21.672 -27.766 1 86.12 496 ALA B N 1
ATOM 8289 C CA . ALA B 1 496 ? -1.142 -21.188 -27.844 1 86.12 496 ALA B CA 1
ATOM 8290 C C . ALA B 1 496 ? -0.166 -22.359 -27.938 1 86.12 496 ALA B C 1
ATOM 8292 O O . ALA B 1 496 ? -0.456 -23.469 -27.453 1 86.12 496 ALA B O 1
ATOM 8293 N N . GLY B 1 497 ? 0.88 -22.172 -28.609 1 93.81 497 GLY B N 1
ATOM 8294 C CA . GLY B 1 497 ? 1.917 -23.188 -28.688 1 93.81 497 GLY B CA 1
ATOM 8295 C C . GLY B 1 497 ? 2.611 -23.438 -27.359 1 93.81 497 GLY B C 1
ATOM 8296 O O . GLY B 1 497 ? 2.674 -22.547 -26.516 1 93.81 497 GLY B O 1
ATOM 8297 N N . ALA B 1 498 ? 3.09 -24.688 -27.25 1 97.19 498 ALA B N 1
ATOM 8298 C CA . ALA B 1 498 ? 3.83 -25.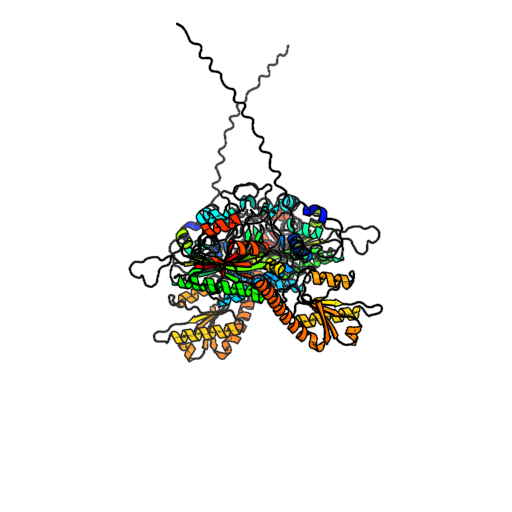031 -26.031 1 97.19 498 ALA B CA 1
ATOM 8299 C C . ALA B 1 498 ? 5.188 -24.328 -26 1 97.19 498 ALA B C 1
ATOM 8301 O O . ALA B 1 498 ? 5.812 -24.125 -27.047 1 97.19 498 ALA B O 1
ATOM 8302 N N . LYS B 1 499 ? 5.574 -23.938 -24.859 1 97.19 499 LYS B N 1
ATOM 8303 C CA . LYS B 1 499 ? 6.883 -23.328 -24.641 1 97.19 499 LYS B CA 1
ATOM 8304 C C . LYS B 1 499 ? 7.566 -23.922 -23.406 1 97.19 499 LYS B C 1
ATOM 8306 O O . LYS B 1 499 ? 6.965 -24.703 -22.672 1 97.19 499 LYS B O 1
ATOM 8311 N N . THR B 1 500 ? 8.844 -23.562 -23.25 1 98.19 500 THR B N 1
ATOM 8312 C CA . THR B 1 500 ? 9.516 -23.938 -22.016 1 98.19 500 THR B CA 1
ATOM 8313 C C . THR B 1 500 ? 8.953 -23.141 -20.844 1 98.19 500 THR B C 1
ATOM 8315 O O . THR B 1 500 ? 8.742 -21.938 -20.938 1 98.19 500 THR B O 1
ATOM 8318 N N . LEU B 1 501 ? 8.641 -23.828 -19.828 1 98.06 501 LEU B N 1
ATOM 8319 C CA . LEU B 1 501 ? 8.219 -23.172 -18.594 1 98.06 501 LEU B CA 1
ATOM 8320 C C . LEU B 1 501 ? 9.414 -22.875 -17.688 1 98.06 501 LEU B C 1
ATOM 8322 O O . LEU B 1 501 ? 9.664 -21.734 -17.344 1 98.06 501 LEU B O 1
ATOM 8326 N N . CYS B 1 502 ? 10.141 -23.906 -17.328 1 97.94 502 CYS B N 1
ATOM 8327 C CA . CYS B 1 502 ? 11.414 -23.719 -16.641 1 97.94 502 CYS B CA 1
ATOM 8328 C C . CYS B 1 502 ? 12.195 -25.016 -16.578 1 97.94 502 CYS B C 1
ATOM 8330 O O . CYS B 1 502 ? 11.609 -26.109 -16.656 1 97.94 502 CYS B O 1
ATOM 8332 N N . THR B 1 503 ? 13.484 -24.922 -16.562 1 98.44 503 THR B N 1
ATOM 8333 C CA . THR B 1 503 ? 14.359 -26.031 -16.203 1 98.44 503 THR B CA 1
ATOM 8334 C C . THR B 1 503 ? 14.461 -26.172 -14.688 1 98.44 503 THR B C 1
ATOM 8336 O O . THR B 1 503 ? 15.055 -25.312 -14.023 1 98.44 503 THR B O 1
ATOM 8339 N N . PRO B 1 504 ? 13.859 -27.234 -14.18 1 98.25 504 PRO B N 1
ATOM 8340 C CA . PRO B 1 504 ? 13.836 -27.359 -12.719 1 98.25 504 PRO B CA 1
ATOM 8341 C C . PRO B 1 504 ? 15.227 -27.547 -12.117 1 98.25 504 PRO B C 1
ATOM 8343 O O . PRO B 1 504 ? 16.078 -28.203 -12.734 1 98.25 504 PRO B O 1
ATOM 8346 N N . PHE B 1 505 ? 15.469 -27.016 -10.922 1 97.31 505 PHE B N 1
ATOM 8347 C CA . PHE B 1 505 ? 16.734 -27.203 -10.234 1 97.31 505 PHE B CA 1
ATOM 8348 C C . PHE B 1 505 ? 16.953 -28.672 -9.875 1 97.31 505 PHE B C 1
ATOM 8350 O O . PHE B 1 505 ? 18.062 -29.188 -9.945 1 97.31 505 PHE B O 1
ATOM 8357 N N . GLU B 1 506 ? 15.859 -29.312 -9.477 1 93.75 506 GLU B N 1
ATOM 8358 C CA . GLU B 1 506 ? 15.891 -30.75 -9.25 1 93.75 506 GLU B CA 1
ATOM 8359 C C . GLU B 1 506 ? 15.438 -31.516 -10.484 1 93.75 506 GLU B C 1
ATOM 8361 O O . GLU B 1 506 ? 14.273 -31.422 -10.891 1 93.75 506 GLU B O 1
ATOM 8366 N N . GLN B 1 507 ? 16.406 -32.25 -11.062 1 94.31 507 GLN B N 1
ATOM 8367 C CA . GLN B 1 507 ? 16.141 -32.969 -12.297 1 94.31 507 GLN B CA 1
ATOM 8368 C C . GLN B 1 507 ? 16.438 -34.469 -12.148 1 94.31 507 GLN B C 1
ATOM 8370 O O . GLN B 1 507 ? 17.297 -34.844 -11.367 1 94.31 507 GLN B O 1
ATOM 8375 N N . PRO B 1 508 ? 15.703 -35.188 -12.969 1 94.56 508 PRO B N 1
ATOM 8376 C CA . PRO B 1 508 ? 16.125 -36.594 -13.039 1 94.56 508 PRO B CA 1
ATOM 8377 C C . PRO B 1 508 ? 17.484 -36.75 -13.695 1 94.56 508 PRO B C 1
ATOM 8379 O O . PRO B 1 508 ? 18 -35.844 -14.336 1 94.56 508 PRO B O 1
ATOM 8382 N N . GLU B 1 509 ? 18.047 -37.969 -13.5 1 94.81 509 GLU B N 1
ATOM 8383 C CA . GLU B 1 509 ? 19.312 -38.281 -14.141 1 94.81 509 GLU B CA 1
ATOM 8384 C C . GLU B 1 509 ? 19.188 -38.281 -15.656 1 94.81 509 GLU B C 1
ATOM 8386 O O . GLU B 1 509 ? 18.219 -38.781 -16.203 1 94.81 509 GLU B O 1
ATOM 8391 N N . LEU B 1 510 ? 20.094 -37.594 -16.234 1 95.5 510 LEU B N 1
ATOM 8392 C CA . LEU B 1 510 ? 20.141 -37.562 -17.688 1 95.5 510 LEU B CA 1
ATOM 8393 C C . LEU B 1 510 ? 21.188 -38.531 -18.219 1 95.5 510 LEU B C 1
ATOM 8395 O O . LEU B 1 510 ? 22.391 -38.25 -18.172 1 95.5 510 LEU B O 1
ATOM 8399 N N . ARG B 1 511 ? 20.734 -39.531 -18.828 1 94.56 511 ARG B N 1
ATOM 8400 C CA . ARG B 1 511 ? 21.656 -40.5 -19.406 1 94.56 511 ARG B CA 1
ATOM 8401 C C . ARG B 1 511 ? 22.422 -39.906 -20.578 1 94.56 511 ARG B C 1
ATOM 8403 O O . ARG B 1 511 ? 21.891 -39.062 -21.312 1 94.56 511 ARG B O 1
ATOM 8410 N N . GLU B 1 512 ? 23.656 -40.344 -20.766 1 91.88 512 GLU B N 1
ATOM 8411 C CA . GLU B 1 512 ? 24.547 -39.812 -21.797 1 91.88 512 GLU B CA 1
ATOM 8412 C C . GLU B 1 512 ? 23.938 -40 -23.188 1 91.88 512 GLU B C 1
ATOM 8414 O O . GLU B 1 512 ? 24.156 -39.188 -24.078 1 91.88 512 GLU B O 1
ATOM 8419 N N . ASP B 1 513 ? 23.125 -41.031 -23.375 1 93.19 513 ASP B N 1
ATOM 8420 C CA . ASP B 1 513 ? 22.594 -41.344 -24.703 1 93.19 513 ASP B CA 1
ATOM 8421 C C . ASP B 1 513 ? 21.188 -40.75 -24.891 1 93.19 513 ASP B C 1
ATOM 8423 O O . ASP B 1 513 ? 20.547 -41 -25.906 1 93.19 513 ASP B O 1
ATOM 8427 N N . THR B 1 514 ? 20.828 -39.938 -23.906 1 96.06 514 THR B N 1
ATOM 8428 C CA . THR B 1 514 ? 19.484 -39.375 -24 1 96.06 514 THR B CA 1
ATOM 8429 C C . THR B 1 514 ? 19.422 -38.312 -25.094 1 96.06 514 THR B C 1
ATOM 8431 O O . THR B 1 514 ? 20.266 -37.438 -25.156 1 96.06 514 THR B O 1
ATOM 8434 N N . LEU B 1 515 ? 18.391 -38.469 -25.969 1 97.38 515 LEU B N 1
ATOM 8435 C CA . LEU B 1 515 ? 18.234 -37.5 -27.078 1 97.38 515 LEU B CA 1
ATOM 8436 C C . LEU B 1 515 ? 17.156 -36.5 -26.75 1 97.38 515 LEU B C 1
ATOM 8438 O O . LEU B 1 515 ? 16.219 -36.781 -25.984 1 97.38 515 LEU B O 1
ATOM 8442 N N . CYS B 1 516 ? 17.375 -35.344 -27.312 1 98.19 516 CYS B N 1
ATOM 8443 C CA . CYS B 1 516 ? 16.312 -34.344 -27.266 1 98.19 516 CYS B CA 1
ATOM 8444 C C . CYS B 1 516 ? 15.016 -34.875 -27.859 1 98.19 516 CYS B C 1
ATOM 8446 O O . CYS B 1 516 ? 15.016 -35.469 -28.938 1 98.19 516 CYS B O 1
ATOM 8448 N N . PHE B 1 517 ? 13.93 -34.594 -27.188 1 98.12 517 PHE B N 1
ATOM 8449 C CA . PHE B 1 517 ? 12.648 -35.156 -27.562 1 98.12 517 PHE B CA 1
ATOM 8450 C C . PHE B 1 517 ? 12.172 -34.625 -28.906 1 98.12 517 PHE B C 1
ATOM 8452 O O . PHE B 1 517 ? 11.352 -35.281 -29.578 1 98.12 517 PHE B O 1
ATOM 8459 N N . ALA B 1 518 ? 12.664 -33.469 -29.344 1 97.5 518 ALA B N 1
ATOM 8460 C CA . ALA B 1 518 ? 12.094 -32.781 -30.5 1 97.5 518 ALA B CA 1
ATOM 8461 C C . ALA B 1 518 ? 13.086 -32.75 -31.672 1 97.5 518 ALA B C 1
ATOM 8463 O O . ALA B 1 518 ? 12.688 -32.688 -32.844 1 97.5 518 ALA B O 1
ATOM 8464 N N . SER B 1 519 ? 14.398 -32.719 -31.422 1 96.19 519 SER B N 1
ATOM 8465 C CA . SER B 1 519 ? 15.359 -32.469 -32.5 1 96.19 519 SER B CA 1
ATOM 8466 C C . SER B 1 519 ? 16.172 -33.719 -32.812 1 96.19 519 SER B C 1
ATOM 8468 O O . SER B 1 519 ? 16.812 -33.812 -33.875 1 96.19 519 SER B O 1
ATOM 8470 N N . GLY B 1 520 ? 16.281 -34.656 -31.828 1 93.69 520 GLY B N 1
ATOM 8471 C CA . GLY B 1 520 ? 17.125 -35.812 -32 1 93.69 520 GLY B CA 1
ATOM 8472 C C . GLY B 1 520 ? 18.578 -35.562 -31.656 1 93.69 520 GLY B C 1
ATOM 8473 O O . GLY B 1 520 ? 19.406 -36.469 -31.641 1 93.69 520 GLY B O 1
ATOM 8474 N N . LYS B 1 521 ? 18.891 -34.375 -31.359 1 97 521 LYS B N 1
ATOM 8475 C CA . LYS B 1 521 ? 20.234 -34.062 -30.875 1 97 521 LYS B CA 1
ATOM 8476 C C . LYS B 1 521 ? 20.422 -34.531 -29.438 1 97 521 LYS B C 1
ATOM 8478 O O . LYS B 1 521 ? 19.453 -34.844 -28.75 1 97 521 LYS B O 1
ATOM 8483 N N . PRO B 1 522 ? 21.719 -34.562 -29.031 1 97.38 522 PRO B N 1
ATOM 8484 C CA . PRO B 1 522 ? 21.922 -34.938 -27.625 1 97.38 522 PRO B CA 1
ATOM 8485 C C . PRO B 1 522 ? 21.281 -33.969 -26.656 1 97.38 522 PRO B C 1
ATOM 8487 O O . PRO B 1 522 ? 21.422 -32.75 -26.812 1 97.38 522 PRO B O 1
ATOM 8490 N N . ALA B 1 523 ? 20.562 -34.5 -25.719 1 98.12 523 ALA B N 1
ATOM 8491 C CA . ALA B 1 523 ? 19.922 -33.656 -24.703 1 98.12 523 ALA B CA 1
ATOM 8492 C C . ALA B 1 523 ? 20.953 -33.125 -23.719 1 98.12 523 ALA B C 1
ATOM 8494 O O . ALA B 1 523 ? 21.938 -33.781 -23.391 1 98.12 523 ALA B O 1
ATOM 8495 N N . LYS B 1 524 ? 20.75 -31.953 -23.188 1 97.5 524 LYS B N 1
ATOM 8496 C CA . LYS B 1 524 ? 21.656 -31.312 -22.219 1 97.5 524 LYS B CA 1
ATOM 8497 C C . LYS B 1 524 ? 21 -31.219 -20.844 1 97.5 524 LYS B C 1
ATOM 8499 O O . LYS B 1 524 ? 21.688 -31.141 -19.828 1 97.5 524 LYS B O 1
ATOM 8504 N N . LYS B 1 525 ? 19.688 -31.219 -20.828 1 97.75 525 LYS B N 1
ATOM 8505 C CA . LYS B 1 525 ? 18.953 -31.047 -19.578 1 97.75 525 LYS B CA 1
ATOM 8506 C C . LYS B 1 525 ? 17.5 -31.484 -19.719 1 97.75 525 LYS B C 1
ATOM 8508 O O . LYS B 1 525 ? 17.016 -31.703 -20.828 1 97.75 525 LYS B O 1
ATOM 8513 N N . TRP B 1 526 ? 16.875 -31.688 -18.578 1 98.19 526 TRP B N 1
ATOM 8514 C CA . TRP B 1 526 ? 15.422 -31.828 -18.516 1 98.19 526 TRP B CA 1
ATOM 8515 C C . TRP B 1 526 ? 14.75 -30.484 -18.328 1 98.19 526 TRP B C 1
ATOM 8517 O O . TRP B 1 526 ? 15.234 -29.641 -17.578 1 98.19 526 TRP B O 1
ATOM 8527 N N . THR B 1 527 ? 13.703 -30.25 -19.016 1 98.62 527 THR B N 1
ATOM 8528 C CA . THR B 1 527 ? 12.977 -28.984 -18.906 1 98.62 527 THR B CA 1
ATOM 8529 C C . THR B 1 527 ? 11.469 -29.234 -18.922 1 98.62 527 THR B C 1
ATOM 8531 O O . THR B 1 527 ? 10.992 -30.141 -19.594 1 98.62 527 THR B O 1
ATOM 8534 N N . TYR B 1 528 ? 10.789 -28.469 -18.109 1 98.69 528 TYR B N 1
ATOM 8535 C CA . TYR B 1 528 ? 9.328 -28.5 -18.141 1 98.69 528 TYR B CA 1
ATOM 8536 C C . TYR B 1 528 ? 8.789 -27.688 -19.312 1 98.69 528 TYR B C 1
ATOM 8538 O O . TYR B 1 528 ? 9.219 -26.547 -19.547 1 98.69 528 TYR B O 1
ATOM 8546 N N . TRP B 1 529 ? 7.852 -28.312 -20.062 1 98.38 529 TRP B N 1
ATOM 8547 C CA . TRP B 1 529 ? 7.199 -27.719 -21.219 1 98.38 529 TRP B CA 1
ATOM 8548 C C . TRP B 1 529 ? 5.688 -27.672 -21.031 1 98.38 529 TRP B C 1
ATOM 8550 O O . TRP B 1 529 ? 5.117 -28.5 -20.312 1 98.38 529 TRP B O 1
ATOM 8560 N N . GLY B 1 530 ? 5.027 -26.734 -21.641 1 97.06 530 GLY B N 1
ATOM 8561 C CA . GLY B 1 530 ? 3.574 -26.656 -21.656 1 97.06 530 GLY B CA 1
ATOM 8562 C C . GLY B 1 530 ? 3.055 -25.328 -22.156 1 97.06 530 GLY B C 1
ATOM 8563 O O . GLY B 1 530 ? 3.828 -24.484 -22.609 1 97.06 530 GLY B O 1
ATOM 8564 N N . ARG B 1 531 ? 1.798 -25.234 -22.141 1 95.12 531 ARG B N 1
ATOM 8565 C CA . ARG B 1 531 ? 1.159 -23.953 -22.391 1 95.12 531 ARG B CA 1
ATOM 8566 C C . ARG B 1 531 ? 1.128 -23.094 -21.141 1 95.12 531 ARG B C 1
ATOM 8568 O O . ARG B 1 531 ? 1.258 -23.609 -20.031 1 95.12 531 ARG B O 1
ATOM 8575 N N . SER B 1 532 ? 1.067 -21.797 -21.328 1 93.69 532 SER B N 1
ATOM 8576 C CA . SER B 1 532 ? 1.16 -20.906 -20.172 1 93.69 532 SER B CA 1
ATOM 8577 C C . SER B 1 532 ? 0.145 -19.781 -20.266 1 93.69 532 SER B C 1
ATOM 8579 O O . SER B 1 532 ? -0.315 -19.438 -21.344 1 93.69 532 SER B O 1
ATOM 8581 N N . TYR B 1 533 ? -0.283 -19.328 -19.141 1 90.62 533 TYR B N 1
ATOM 8582 C CA . TYR B 1 533 ? -1.088 -18.109 -19.047 1 90.62 533 TYR B CA 1
ATOM 8583 C C . TYR B 1 533 ? -0.242 -16.875 -19.328 1 90.62 533 TYR B C 1
ATOM 8585 O O . TYR B 1 533 ? 0.839 -16.703 -18.766 1 90.62 533 TYR B O 1
#

Secondary structure (DSSP, 8-state):
----------------------------TTTTTSSGGGS-----S--S-TTT-HHHHHHHHHHHTTSEEE-SSTT-EEEPHHHHHHHHHHHHHHHHHHHHH-SEEE-B--SEEEHHHHHT-HHHHHHHGGG-EEEEEETTEEEEEEEEEPSS-HHHHHHHHHHH--BGGG-SEEEEEEEEEE----SS-BTTTB-SEEEEEEEEEEESSHHHHHHHHHHHHHHHHHIIIIIS----EEEE--TTTSPTT-SEEEEEEEEETTTTEEEEEEEEEEEETHHHHHHT-EEE-SS--SS-PEEEPEEEEEEEETHHHHHHHHHH-BTTB----TTT-S-SEEEEE---TTS-HHHHHHHHHHHHHHHHHTT--EEE---TTS-HHHHHHHHHHHT-SEEEEE-HHHHHTTEEEEEETTT--EEEEEGGGHHHHHHHHHHHHHHHHHHHHHHHHHHHEEE--SHHHHHHHHHTT-EEEEEE---HHHHHHHHHHT--SSSPPPEEEEEESS-----TTPBPTTT-SBP-EEEEEEEE-/----------------------------TTTTTSSGGGS-----S--S-TTT-HHHHHHHHHHHTTSEEE-SSTT-EEEPHHHHHHHHHHHHHHHHHHHHH-SEEE-B--SEEEHHHHHT-HHHHHHHGGG-EEEEEETTEEEEEEEEEPSS-HHHHHHHHHHH--BGGG-SEEEEEEEEEE----SS-BTTTB-SEEEEEEEEEEESSHHHHHHHHHHHHHHHHHIIIIIS----EEEE--TTTSPTT-SEEEEEEEEETTTTEEEEEEEEEEEETHHHHHHT-EEE-SS--SS-PEEEPEEEEEEEETHHHHHHHHHH-BTTB----TTT-S-SEEEEE---TTS-HHHHHHHHHHHHHHHHHTT--EEE---TTS-HHHHHHHHHHHT-SEEEEE-HHHHHTTEEEEEETTT--EEEEEGGGHHHHHHHHHHHHHHHHHHHHHHHHHHHEEE--SHHHHHHHHHTT-EEEEEE---HHHHHHHHHHT--SSSPPPEEEEEESS-----TTPBPTTT-SBP-EEEEEEEE-

InterPro domains:
  IPR002314 Aminoacyl-tRNA synthetase, class II (G/ P/ S/T) [PF00587] (146-317)
  IPR002316 Proline-tRNA ligase, class IIa [PR01046] (106-124)
  IPR002316 Proline-tRNA ligase, class IIa [PR01046] (147-158)
  IPR002316 Proline-tRNA ligase, class IIa [PR01046] (177-185)
  IPR002316 Proline-tRNA ligase, class IIa [PR01046] (187-198)
  IPR004154 Anticodon-binding [PF03129] (336-432)
  IPR004499 Proline-tRNA ligase, class IIa, archaeal-type [MF_01571] (47-533)
  IPR004499 Proline-tRNA ligase, class IIa, archaeal-type [PTHR43382] (15-533)
  IPR004499 Proline-tRNA ligase, class IIa, archaeal-type [TIGR00408] (48-533)
  IPR006195 Aminoacyl-tRNA synthetase, class II [PS50862] (84-329)
  IPR016061 Proline-tRNA ligase, class II, C-terminal [PF09180] (459-533)
  IPR016061 Proline-tRNA ligase, class II, C-terminal [SM00946] (459-533)
  IPR017449 Prolyl-tRNA synthetase, class II [G3DSA:3.30.110.30] (453-533)
  IPR017449 Prolyl-tRNA synthetase, class II [SSF64586] (454-533)
  IPR033721 Prolyl-tRNA synthetase, catalytic domain [cd00778] (53-319)
  IPR036621 Anticodon-binding domain superfamily [G3DSA:3.40.50.800] (330-450)
  IPR045864 Class II Aminoacyl-tRNA synthetase/Biotinyl protein ligase (BPL) and lipoyl protein ligase (LPL) [G3DSA:3.30.930.10] (46-329)
  IPR045864 Class II Aminoacyl-tRNA synthetase/Biotinyl protein ligase (BPL) and lipoyl protein ligase (LPL) [SSF55681] (53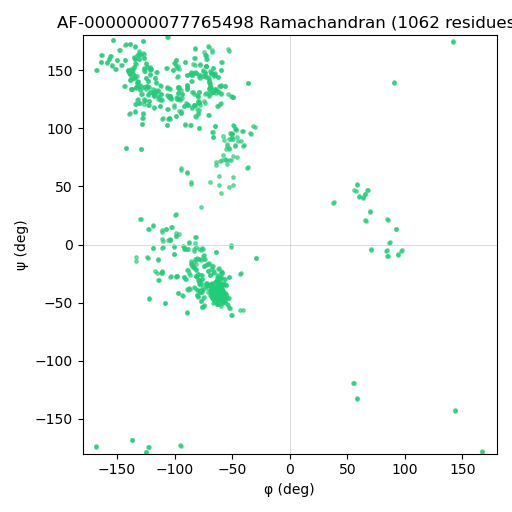-323)

Solvent-accessible surface area (backbone atoms only — not comparable to full-atom values): 55969 Å² total; per-residue (Å²): 131,86,73,76,75,76,73,75,75,76,76,77,76,76,78,75,76,75,76,71,74,73,71,74,67,74,70,53,80,72,61,76,59,53,70,79,65,69,58,84,70,80,67,86,72,53,85,37,37,49,81,81,35,44,70,59,18,49,54,38,30,37,43,73,29,37,30,34,42,84,52,99,44,92,38,38,51,28,34,24,46,44,38,44,40,29,50,51,48,49,47,54,54,47,52,56,56,45,57,72,70,50,74,59,38,46,37,45,69,62,58,67,38,48,48,74,52,46,58,69,37,50,78,55,33,65,75,41,44,64,23,30,34,28,32,43,31,39,39,94,38,73,46,96,62,45,25,28,40,29,69,65,58,62,66,66,49,45,58,52,48,31,72,66,33,55,39,53,84,52,46,69,41,34,38,32,32,81,47,72,34,32,37,59,70,58,88,72,54,36,84,48,66,36,47,28,52,50,49,31,40,44,34,43,34,38,20,82,38,63,68,62,36,54,51,46,30,53,55,51,42,51,52,53,48,41,49,32,40,72,47,49,25,37,59,66,47,54,23,34,37,50,89,80,66,28,56,82,67,37,69,44,22,32,34,34,34,34,70,35,66,76,75,20,28,34,32,83,53,32,40,22,24,36,25,40,47,52,61,26,64,74,56,60,24,39,24,39,49,84,84,46,68,81,75,70,55,69,40,61,31,18,28,34,40,33,40,42,41,50,36,50,58,33,52,40,45,66,64,50,33,53,56,59,18,32,44,42,38,42,81,40,34,66,40,34,31,40,36,36,64,43,86,53,92,90,53,65,62,64,58,46,51,52,49,47,50,48,51,35,50,54,32,41,75,69,73,39,48,51,44,69,60,77,62,78,91,51,55,63,68,56,53,52,51,52,43,40,17,46,8,34,35,28,39,34,42,40,34,69,68,27,57,74,66,48,31,33,38,40,33,37,53,89,79,59,52,72,46,79,40,45,60,92,48,37,61,63,49,50,55,49,47,43,54,49,50,36,51,48,48,24,50,54,42,37,49,53,51,58,70,31,51,41,79,38,59,40,50,69,52,44,54,53,38,53,74,67,28,20,44,32,37,30,34,31,53,83,46,66,68,58,50,50,48,48,20,62,72,50,43,48,97,91,37,75,36,33,38,77,65,25,31,42,76,80,65,78,88,76,57,90,84,38,38,11,25,82,78,65,42,66,35,74,44,57,30,32,33,32,30,68,110,140,82,78,72,76,77,75,78,78,75,76,76,74,78,77,73,77,75,75,72,75,73,70,74,66,72,70,53,79,73,59,75,60,54,69,79,64,68,59,83,71,79,67,85,71,52,86,37,38,49,80,80,34,44,70,60,19,49,54,38,31,37,43,72,30,38,31,36,42,83,53,96,45,92,37,36,50,27,33,24,45,43,40,44,41,30,51,52,48,50,49,54,53,48,51,56,54,44,58,71,70,49,75,59,39,48,36,44,69,62,58,67,37,47,48,74,53,47,57,70,37,51,80,55,34,66,75,42,43,64,22,31,34,27,33,43,32,38,40,95,38,73,45,96,62,44,26,28,40,30,70,64,59,64,67,68,49,44,58,51,47,31,73,66,33,54,37,54,84,51,47,68,39,33,39,33,32,79,48,71,35,32,35,60,71,56,89,73,52,35,83,50,66,37,47,27,51,50,49,32,40,44,34,43,35,37,21,81,39,63,68,61,35,54,51,46,32,53,53,52,41,51,52,55,49,42,49,33,40,70,48,48,25,37,59,64,45,54,21,34,36,50,88,81,69,28,56,81,70,37,70,45,21,31,34,32,35,34,70,36,67,76,75,20,27,33,34,83,54,33,40,20,26,36,26,40,47,52,60,26,63,73,57,60,25,40,26,39,50,83,83,46,68,81,74,71,55,71,40,60,31,17,27,34,41,32,39,44,42,49,37,49,57,33,53,40,46,68,62,51,33,54,56,60,19,33,45,43,38,40,82,41,34,66,41,33,32,40,33,37,63,42,86,52,92,90,52,63,62,66,57,46,50,50,50,48,50,49,50,34,49,53,31,40,74,71,72,39,45,51,44,70,59,77,63,79,91,50,54,64,69,55,52,51,51,51,43,40,17,44,10,34,34,30,38,34,42,38,34,69,69,27,59,75,67,46,29,34,38,38,32,37,52,88,79,60,51,71,47,79,39,45,59,92,49,37,61,63,51,50,55,49,46,43,54,47,50,35,52,48,48,24,50,53,42,38,49,53,52,59,70,31,48,42,80,38,58,40,49,69,52,43,56,51,38,53,75,66,28,21,45,33,37,30,33,30,54,85,47,66,68,58,50,51,48,48,20,61,72,48,44,49,98,91,38,73,36,33,38,77,65,27,30,42,77,79,63,77,88,77,58,90,85,38,38,11,25,83,79,66,44,65,36,76,44,57,31,33,33,32,29,66,110

Radius of gyration: 33.44 Å; Cα contacts (8 Å, |Δi|>4): 2146; chains: 2; bounding box: 93×111×123 Å